Protein 3EK6 (pdb70)

Nearest PDB structures (foldseek):
  3ek6-assembly1_A  TM=1.004E+00  e=1.850E-53  Xanthomonas campestris pv. campestris
  1ybd-assembly1_A  TM=9.716E-01  e=2.514E-35  Neisseria meningitidis
  2v4y-assembly1_C  TM=9.744E-01  e=1.852E-34  Escherichia coli K-12
  2bnd-assembly1_A  TM=9.520E-01  e=4.306E-33  Escherichia coli
  2bne-assembly1_B  TM=9.286E-01  e=2.646E-32  Escherichia coli K-12

Structure (mmCIF, N/CA/C/O backbone):
data_3EK6
#
_entry.id   3EK6
#
_cell.length_a   111.473
_cell.length_b   120.098
_cell.length_c   125.808
_cell.angle_alpha   90.00
_cell.angle_beta   90.00
_cell.angle_gamma   90.00
#
_symmetry.space_group_name_H-M   'P 21 21 21'
#
loop_
_entity.id
_entity.type
_entity.pdbx_description
1 polymer 'Uridylate kinase'
2 water water
#
loop_
_atom_site.group_PDB
_atom_site.id
_atom_site.type_symbol
_atom_site.label_atom_id
_atom_site.label_alt_id
_atom_site.label_comp_id
_atom_site.label_asym_id
_atom_site.label_entity_id
_atom_site.label_seq_id
_atom_site.pdbx_PDB_ins_code
_atom_site.Cartn_x
_atom_site.Cartn_y
_atom_site.Cartn_z
_atom_site.occupancy
_atom_site.B_iso_or_equiv
_atom_site.auth_seq_id
_atom_site.auth_comp_id
_atom_site.auth_asym_id
_atom_site.auth_atom_id
_atom_site.pdbx_PDB_model_num
ATOM 1 N N . SER A 1 1 ? 44.095 54.991 75.399 1.00 64.48 -2 SER A N 1
ATOM 2 C CA . SER A 1 1 ? 44.233 54.217 74.125 1.00 63.05 -2 SER A CA 1
ATOM 3 C C . SER A 1 1 ? 45.046 52.961 74.313 1.00 62.01 -2 SER A C 1
ATOM 4 O O . SER A 1 1 ? 45.024 52.347 75.391 1.00 61.85 -2 SER A O 1
ATOM 7 N N . ASN A 1 2 ? 45.765 52.609 73.244 1.00 60.32 -1 ASN A N 1
ATOM 8 C CA . ASN A 1 2 ? 46.660 51.450 73.157 1.00 58.08 -1 ASN A CA 1
ATOM 9 C C . ASN A 1 2 ? 46.597 50.911 71.728 1.00 56.70 -1 ASN A C 1
ATOM 10 O O . ASN A 1 2 ? 45.750 51.333 70.933 1.00 56.82 -1 ASN A O 1
ATOM 15 N N . ALA A 1 3 ? 47.491 49.977 71.414 1.00 54.34 0 ALA A N 1
ATOM 16 C CA . ALA A 1 3 ? 47.633 49.442 70.065 1.00 52.03 0 ALA A CA 1
ATOM 17 C C . ALA A 1 3 ? 46.535 48.435 69.747 1.00 50.46 0 ALA A C 1
ATOM 18 O O . ALA A 1 3 ? 46.074 47.708 70.625 1.00 49.53 0 ALA A O 1
ATOM 20 N N . MET A 1 4 ? 46.143 48.370 68.483 1.00 49.39 1 MET A N 1
ATOM 21 C CA . MET A 1 4 ? 45.076 47.465 68.088 1.00 49.68 1 MET A CA 1
ATOM 22 C C . MET A 1 4 ? 45.493 45.998 68.267 1.00 48.90 1 MET A C 1
ATOM 23 O O . MET A 1 4 ? 44.635 45.089 68.293 1.00 47.26 1 MET A O 1
ATOM 28 N N . SER A 1 5 ? 46.810 45.799 68.398 1.00 47.39 2 SER A N 1
ATOM 29 C CA . SER A 1 5 ? 47.440 44.504 68.683 1.00 47.52 2 SER A CA 1
ATOM 30 C C . SER A 1 5 ? 46.961 43.887 69.992 1.00 47.33 2 SER A C 1
ATOM 31 O O . SER A 1 5 ? 46.916 42.679 70.128 1.00 46.52 2 SER A O 1
ATOM 34 N N . GLU A 1 6 ? 46.629 44.729 70.957 1.00 49.38 3 GLU A N 1
ATOM 35 C CA . GLU A 1 6 ? 46.261 44.279 72.288 1.00 50.70 3 GLU A CA 1
ATOM 36 C C . GLU A 1 6 ? 44.791 43.906 72.485 1.00 49.08 3 GLU A C 1
ATOM 37 O O . GLU A 1 6 ? 44.427 43.429 73.554 1.00 48.37 3 GLU A O 1
ATOM 43 N N . LEU A 1 7 ? 43.954 44.151 71.478 1.00 47.07 4 LEU A N 1
ATOM 44 C CA . LEU A 1 7 ? 42.506 43.945 71.605 1.00 44.84 4 LEU A CA 1
ATOM 45 C C . LEU A 1 7 ? 42.143 42.475 71.615 1.00 42.74 4 LEU A C 1
ATOM 46 O O . LEU A 1 7 ? 42.412 41.780 70.658 1.00 42.59 4 LEU A O 1
ATOM 51 N N . SER A 1 8 ? 41.552 42.001 72.703 1.00 41.02 5 SER A N 1
ATOM 52 C CA . SER A 1 8 ? 41.055 40.633 72.775 1.00 40.17 5 SER A CA 1
ATOM 53 C C . SER A 1 8 ? 39.602 40.539 72.304 1.00 39.61 5 SER A C 1
ATOM 54 O O . SER A 1 8 ? 39.097 39.441 72.042 1.00 39.10 5 SER A O 1
ATOM 57 N N . TYR A 1 9 ? 38.936 41.687 72.205 1.00 39.19 6 TYR A N 1
ATOM 58 C CA . TYR A 1 9 ? 37.562 41.758 71.665 1.00 40.09 6 TYR A CA 1
ATOM 59 C C . TYR A 1 9 ? 37.387 43.014 70.815 1.00 40.68 6 TYR A C 1
ATOM 60 O O . TYR A 1 9 ? 37.619 44.127 71.279 1.00 41.78 6 TYR A O 1
ATOM 69 N N . ARG A 1 10 ? 36.973 42.843 69.575 1.00 41.39 7 ARG A N 1
ATOM 70 C CA . ARG A 1 10 ? 36.914 43.958 68.650 1.00 43.11 7 ARG A CA 1
ATOM 71 C C . ARG A 1 10 ? 35.579 44.744 68.736 1.00 41.56 7 ARG A C 1
ATOM 72 O O . ARG A 1 10 ? 35.579 45.962 68.813 1.00 40.92 7 ARG A O 1
ATOM 80 N N . ARG A 1 11 ? 34.461 44.020 68.735 1.00 37.74 8 ARG A N 1
ATOM 81 C CA . ARG A 1 11 ? 33.145 44.609 68.836 1.00 35.39 8 ARG A CA 1
ATOM 82 C C . ARG A 1 11 ? 32.383 44.070 70.048 1.00 33.74 8 ARG A C 1
ATOM 83 O O . ARG A 1 11 ? 32.134 42.861 70.178 1.00 32.85 8 ARG A O 1
ATOM 91 N N . ILE A 1 12 ? 32.032 44.979 70.945 1.00 31.89 9 ILE A N 1
ATOM 92 C CA . ILE A 1 12 ? 31.411 44.581 72.191 1.00 32.38 9 ILE A CA 1
ATOM 93 C C . ILE A 1 12 ? 30.068 45.285 72.405 1.00 31.35 9 ILE A C 1
ATOM 94 O O . ILE A 1 12 ? 29.790 46.340 71.825 1.00 31.11 9 ILE A O 1
ATOM 99 N N . LEU A 1 13 ? 29.232 44.683 73.223 1.00 29.37 10 LEU A N 1
ATOM 100 C CA . LEU A 1 13 ? 28.035 45.356 73.681 1.00 28.86 10 LEU A CA 1
ATOM 101 C C . LEU A 1 13 ? 28.061 45.297 75.202 1.00 28.54 10 LEU A C 1
ATOM 102 O O . LEU A 1 13 ? 28.140 44.222 75.777 1.00 26.94 10 LEU A O 1
ATOM 107 N N . LEU A 1 14 ? 28.043 46.475 75.831 1.00 28.04 11 LEU A N 1
ATOM 108 C CA . LEU A 1 14 ? 27.960 46.570 77.261 1.00 27.81 11 LEU A CA 1
ATOM 109 C C . LEU A 1 14 ? 26.504 46.848 77.697 1.00 29.16 11 LEU A C 1
ATOM 110 O O . LEU A 1 14 ? 25.832 47.785 77.203 1.00 29.17 11 LEU A O 1
ATOM 115 N N . LYS A 1 15 ? 26.026 46.026 78.633 1.00 29.07 12 LYS A N 1
ATOM 116 C CA . LYS A 1 15 ? 24.687 46.148 79.156 1.00 28.90 12 LYS A CA 1
ATOM 117 C C . LYS A 1 15 ? 24.696 46.481 80.649 1.00 30.64 12 LYS A C 1
ATOM 118 O O . LYS A 1 15 ? 25.401 45.830 81.431 1.00 30.19 12 LYS A O 1
ATOM 124 N N . LEU A 1 16 ? 23.912 47.500 81.025 1.00 30.78 13 LEU A N 1
ATOM 125 C CA . LEU A 1 16 ? 23.771 47.931 82.412 1.00 31.84 13 LEU A CA 1
ATOM 126 C C . LEU A 1 16 ? 22.310 48.115 82.784 1.00 31.38 13 LEU A C 1
ATOM 127 O O . LEU A 1 16 ? 21.466 48.452 81.953 1.00 30.95 13 LEU A O 1
ATOM 132 N N . SER A 1 17 ? 22.016 47.920 84.056 1.00 31.51 14 SER A N 1
ATOM 133 C CA . SER A 1 17 ? 20.693 48.182 84.535 1.00 32.80 14 SER A CA 1
ATOM 134 C C . SER A 1 17 ? 20.547 49.694 84.654 1.00 33.31 14 SER A C 1
ATOM 135 O O . SER A 1 17 ? 21.550 50.433 84.756 1.00 34.19 14 SER A O 1
ATOM 138 N N . GLY A 1 18 ? 19.317 50.176 84.601 1.00 32.76 15 GLY A N 1
ATOM 139 C CA . GLY A 1 18 ? 19.092 51.611 84.782 1.00 33.46 15 GLY A CA 1
ATOM 140 C C . GLY A 1 18 ? 19.554 52.109 86.141 1.00 33.69 15 GLY A C 1
ATOM 141 O O . GLY A 1 18 ? 20.098 53.201 86.248 1.00 32.92 15 GLY A O 1
ATOM 142 N N . GLU A 1 19 ? 19.328 51.305 87.177 1.00 35.61 16 GLU A N 1
ATOM 143 C CA . GLU A 1 19 ? 19.706 51.656 88.551 1.00 38.44 16 GLU A CA 1
ATOM 144 C C . GLU A 1 19 ? 21.209 51.885 88.738 1.00 39.05 16 GLU A C 1
ATOM 145 O O . GLU A 1 19 ? 21.617 52.656 89.589 1.00 38.48 16 GLU A O 1
ATOM 151 N N . ALA A 1 20 ? 22.024 51.245 87.905 1.00 40.06 17 ALA A N 1
ATOM 152 C CA . ALA A 1 20 ? 23.450 51.552 87.855 1.00 40.45 17 ALA A CA 1
ATOM 153 C C . ALA A 1 20 ? 23.717 53.029 87.611 1.00 40.95 17 ALA A C 1
ATOM 154 O O . ALA A 1 20 ? 24.842 53.475 87.759 1.00 42.23 17 ALA A O 1
ATOM 156 N N . LEU A 1 21 ? 22.703 53.790 87.206 1.00 41.34 18 LEU A N 1
ATOM 157 C CA . LEU A 1 21 ? 22.906 55.221 86.932 1.00 40.96 18 LEU A CA 1
ATOM 158 C C . LEU A 1 21 ? 22.508 56.094 88.118 1.00 40.09 18 LEU A C 1
ATOM 159 O O . LEU A 1 21 ? 23.020 57.198 88.245 1.00 39.57 18 LEU A O 1
ATOM 164 N N . MET A 1 22 ? 21.577 55.614 88.952 1.00 39.79 19 MET A N 1
ATOM 165 C CA . MET A 1 22 ? 21.050 56.404 90.079 1.00 38.12 19 MET A CA 1
ATOM 166 C C . MET A 1 22 ? 22.115 56.767 91.110 1.00 40.49 19 MET A C 1
ATOM 167 O O . MET A 1 22 ? 22.022 57.807 91.757 1.00 40.67 19 MET A O 1
ATOM 172 N N . GLY A 1 23 ? 23.103 55.891 91.277 1.00 42.44 20 GLY A N 1
ATOM 173 C CA . GLY A 1 23 ? 24.127 56.057 92.311 1.00 44.48 20 GLY A CA 1
ATOM 174 C C . GLY A 1 23 ? 23.543 55.918 93.701 1.00 46.24 20 GLY A C 1
ATOM 175 O O . GLY A 1 23 ? 22.895 54.918 94.017 1.00 46.33 20 GLY A O 1
ATOM 176 N N . ASP A 1 24 ? 23.764 56.938 94.525 1.00 48.67 21 ASP A N 1
ATOM 177 C CA . ASP A 1 24 ? 23.208 57.015 95.879 1.00 50.63 21 ASP A CA 1
ATOM 178 C C . ASP A 1 24 ? 21.710 57.401 95.912 1.00 49.90 21 ASP A C 1
ATOM 179 O O . ASP A 1 24 ? 20.969 56.986 96.810 1.00 49.72 21 ASP A O 1
ATOM 184 N N . GLY A 1 25 ? 21.276 58.216 94.953 1.00 48.74 22 GLY A N 1
ATOM 185 C CA . GLY A 1 25 ? 19.894 58.708 94.928 1.00 47.70 22 GLY A CA 1
ATOM 186 C C . GLY A 1 25 ? 18.894 57.582 94.747 1.00 46.79 22 GLY A C 1
ATOM 187 O O . GLY A 1 25 ? 19.275 56.477 94.382 1.00 46.30 22 GLY A O 1
ATOM 188 N N . ASP A 1 26 ? 17.618 57.839 95.009 1.00 47.11 23 ASP A N 1
ATOM 189 C CA . ASP A 1 26 ? 16.614 56.801 94.772 1.00 47.84 23 ASP A CA 1
ATOM 190 C C . ASP A 1 26 ? 15.844 57.034 93.469 1.00 45.68 23 ASP A C 1
ATOM 191 O O . ASP A 1 26 ? 14.779 56.441 93.224 1.00 45.05 23 ASP A O 1
ATOM 196 N N . TYR A 1 27 ? 16.405 57.870 92.608 1.00 43.40 24 TYR A N 1
ATOM 197 C CA . TYR A 1 27 ? 15.742 58.143 91.355 1.00 42.10 24 TYR A CA 1
ATOM 198 C C . TYR A 1 27 ? 16.632 58.780 90.290 1.00 39.86 24 TYR A C 1
ATOM 199 O O . TYR A 1 27 ? 17.582 59.499 90.613 1.00 38.73 24 TYR A O 1
ATOM 208 N N . GLY A 1 28 ? 16.319 58.509 89.019 1.00 37.89 25 GLY A N 1
ATOM 209 C CA . GLY A 1 28 ? 16.930 59.203 87.879 1.00 36.03 25 GLY A CA 1
ATOM 210 C C . GLY A 1 28 ? 18.415 58.954 87.680 1.00 35.51 25 GLY A C 1
ATOM 211 O O . GLY A 1 28 ? 18.874 57.832 87.809 1.00 35.01 25 GLY A O 1
ATOM 212 N N . ILE A 1 29 ? 19.166 60.011 87.362 1.00 35.40 26 ILE A N 1
ATOM 213 C CA . ILE A 1 29 ? 20.587 59.887 87.029 1.00 35.51 26 ILE A CA 1
ATOM 214 C C . ILE A 1 29 ? 21.510 60.740 87.907 1.00 37.63 26 ILE A C 1
ATOM 215 O O . ILE A 1 29 ? 21.339 61.953 88.025 1.00 37.64 26 ILE A O 1
ATOM 220 N N . ASP A 1 30 ? 22.488 60.084 88.508 1.00 39.59 27 ASP A N 1
ATOM 221 C CA . ASP A 1 30 ? 23.539 60.750 89.251 1.00 41.51 27 ASP A CA 1
ATOM 222 C C . ASP A 1 30 ? 24.613 61.248 88.288 1.00 42.59 27 ASP A C 1
ATOM 223 O O . ASP A 1 30 ? 25.293 60.441 87.652 1.00 42.59 27 ASP A O 1
ATOM 228 N N . PRO A 1 31 ? 24.767 62.580 88.173 1.00 43.39 28 PRO A N 1
ATOM 229 C CA . PRO A 1 31 ? 25.662 63.157 87.169 1.00 44.29 28 PRO A CA 1
ATOM 230 C C . PRO A 1 31 ? 27.091 62.635 87.289 1.00 44.65 28 PRO A C 1
ATOM 231 O O . PRO A 1 31 ? 27.807 62.555 86.299 1.00 44.51 28 PRO A O 1
ATOM 235 N N . LYS A 1 32 ? 27.477 62.262 88.500 1.00 44.67 29 LYS A N 1
ATOM 236 C CA . LYS A 1 32 ? 28.815 61.779 88.774 1.00 44.42 29 LYS A CA 1
ATOM 237 C C . LYS A 1 32 ? 29.038 60.372 88.181 1.00 43.49 29 LYS A C 1
ATOM 238 O O . LYS A 1 32 ? 30.056 60.101 87.525 1.00 43.19 29 LYS A O 1
ATOM 244 N N . VAL A 1 33 ? 28.076 59.491 88.445 1.00 41.63 30 VAL A N 1
ATOM 245 C CA . VAL A 1 33 ? 28.006 58.153 87.884 1.00 39.79 30 VAL A CA 1
ATOM 246 C C . VAL A 1 33 ? 28.007 58.130 86.351 1.00 38.90 30 VAL A C 1
ATOM 247 O O . VAL A 1 33 ? 28.744 57.373 85.743 1.00 38.42 30 VAL A O 1
ATOM 251 N N . ILE A 1 34 ? 27.196 58.964 85.722 1.00 38.62 31 ILE A N 1
ATOM 252 C CA . ILE A 1 34 ? 27.082 58.911 84.274 1.00 38.71 31 ILE A CA 1
ATOM 253 C C . ILE A 1 34 ? 28.350 59.454 83.611 1.00 39.51 31 ILE A C 1
ATOM 254 O O . ILE A 1 34 ? 28.739 59.018 82.515 1.00 38.69 31 ILE A O 1
ATOM 259 N N . ASN A 1 35 ? 28.998 60.403 84.281 1.00 40.91 32 ASN A N 1
ATOM 260 C CA . ASN A 1 35 ? 30.217 60.989 83.748 1.00 42.94 32 ASN A CA 1
ATOM 261 C C . ASN A 1 35 ? 31.372 60.006 83.846 1.00 42.10 32 ASN A C 1
ATOM 262 O O . ASN A 1 35 ? 32.222 59.922 82.978 1.00 41.10 32 ASN A O 1
ATOM 267 N N . ARG A 1 36 ? 31.386 59.264 84.933 1.00 42.22 33 ARG A N 1
ATOM 268 C CA . ARG A 1 36 ? 32.346 58.226 85.123 1.00 43.85 33 ARG A CA 1
ATOM 269 C C . ARG A 1 36 ? 32.204 57.144 84.025 1.00 43.33 33 ARG A C 1
ATOM 270 O O . ARG A 1 36 ? 33.183 56.707 83.418 1.00 43.41 33 ARG A O 1
ATOM 278 N N . LEU A 1 37 ? 30.969 56.751 83.759 1.00 41.52 34 LEU A N 1
ATOM 279 C CA . LEU A 1 37 ? 30.669 55.711 82.812 1.00 41.11 34 LEU A CA 1
ATOM 280 C C . LEU A 1 37 ? 31.104 56.086 81.397 1.00 39.64 34 LEU A C 1
ATOM 281 O O . LEU A 1 37 ? 31.643 55.248 80.674 1.00 37.97 34 LEU A O 1
ATOM 286 N N . ALA A 1 38 ? 30.853 57.338 81.012 1.00 38.19 35 ALA A N 1
ATOM 287 C CA . ALA A 1 38 ? 31.264 57.879 79.710 1.00 37.46 35 ALA A CA 1
ATOM 288 C C . ALA A 1 38 ? 32.788 57.801 79.507 1.00 38.44 35 ALA A C 1
ATOM 289 O O . ALA A 1 38 ? 33.275 57.519 78.406 1.00 37.78 35 ALA A O 1
ATOM 291 N N . HIS A 1 39 ? 33.526 58.052 80.580 1.00 39.18 36 HIS A N 1
ATOM 292 C CA . HIS A 1 39 ? 34.977 57.967 80.579 1.00 40.70 36 HIS A CA 1
ATOM 293 C C . HIS A 1 39 ? 35.406 56.513 80.353 1.00 39.94 36 HIS A C 1
ATOM 294 O O . HIS A 1 39 ? 36.261 56.228 79.522 1.00 40.09 36 HIS A O 1
ATOM 301 N N . GLU A 1 40 ? 34.790 55.588 81.073 1.00 38.95 37 GLU A N 1
ATOM 302 C CA . GLU A 1 40 ? 35.054 54.172 80.857 1.00 38.75 37 GLU A CA 1
ATOM 303 C C . GLU A 1 40 ? 34.777 53.718 79.414 1.00 38.08 37 GLU A C 1
ATOM 304 O O . GLU A 1 40 ? 35.573 52.988 78.829 1.00 36.76 37 GLU A O 1
ATOM 310 N N . VAL A 1 41 ? 33.657 54.166 78.847 1.00 37.35 38 VAL A N 1
ATOM 311 C CA . VAL A 1 41 ? 33.297 53.855 77.464 1.00 37.06 38 VAL A CA 1
ATOM 312 C C . VAL A 1 41 ? 34.204 54.547 76.444 1.00 37.37 38 VAL A C 1
ATOM 313 O O . VAL A 1 41 ? 34.581 53.952 75.446 1.00 36.09 38 VAL A O 1
ATOM 317 N N . ILE A 1 42 ? 34.553 55.807 76.686 1.00 39.09 39 ILE A N 1
ATOM 318 C CA . ILE A 1 42 ? 35.470 56.506 75.781 1.00 40.70 39 ILE A CA 1
ATOM 319 C C . ILE A 1 42 ? 36.849 55.873 75.768 1.00 41.14 39 ILE A C 1
ATOM 320 O O . ILE A 1 42 ? 37.495 55.816 74.733 1.00 40.97 39 ILE A O 1
ATOM 325 N N . GLU A 1 43 ? 37.291 55.401 76.925 1.00 42.35 40 GLU A N 1
ATOM 326 C CA . GLU A 1 43 ? 38.572 54.731 77.050 1.00 44.03 40 GLU A CA 1
ATOM 327 C C . GLU A 1 43 ? 38.544 53.375 76.350 1.00 43.47 40 GLU A C 1
ATOM 328 O O . GLU A 1 43 ? 39.548 52.926 75.796 1.00 43.50 40 GLU A O 1
ATOM 334 N N . ALA A 1 44 ? 37.390 52.712 76.371 1.00 42.65 41 ALA A N 1
ATOM 335 C CA . ALA A 1 44 ? 37.266 51.448 75.676 1.00 42.20 41 ALA A CA 1
ATOM 336 C C . ALA A 1 44 ? 37.391 51.692 74.178 1.00 42.03 41 ALA A C 1
ATOM 337 O O . ALA A 1 44 ? 38.101 50.984 73.492 1.00 42.04 41 ALA A O 1
ATOM 339 N N . GLN A 1 45 ? 36.737 52.734 73.691 1.00 42.72 42 GLN A N 1
ATOM 340 C CA . GLN A 1 45 ? 36.743 53.063 72.275 1.00 44.45 42 GLN A CA 1
ATOM 341 C C . GLN A 1 45 ? 38.093 53.582 71.773 1.00 43.97 42 GLN A C 1
ATOM 342 O O . GLN A 1 45 ? 38.475 53.334 70.631 1.00 43.36 42 GLN A O 1
ATOM 348 N N . GLN A 1 46 ? 38.813 54.305 72.629 1.00 43.91 43 GLN A N 1
ATOM 349 C CA . GLN A 1 46 ? 40.116 54.866 72.261 1.00 43.82 43 GLN A CA 1
ATOM 350 C C . GLN A 1 46 ? 41.170 53.779 72.085 1.00 42.60 43 GLN A C 1
ATOM 351 O O . GLN A 1 46 ? 42.174 53.978 71.398 1.00 42.66 43 GLN A O 1
ATOM 357 N N . ALA A 1 47 ? 40.917 52.630 72.706 1.00 41.08 44 ALA A N 1
ATOM 358 C CA . ALA A 1 47 ? 41.751 51.443 72.565 1.00 39.81 44 ALA A CA 1
ATOM 359 C C . ALA A 1 47 ? 41.417 50.641 71.303 1.00 39.14 44 ALA A C 1
ATOM 360 O O . ALA A 1 47 ? 41.948 49.551 71.109 1.00 38.70 44 ALA A O 1
ATOM 362 N N . GLY A 1 48 ? 40.508 51.164 70.474 1.00 38.67 45 GLY A N 1
ATOM 363 C CA . GLY A 1 48 ? 40.112 50.509 69.224 1.00 37.64 45 GLY A CA 1
ATOM 364 C C . GLY A 1 48 ? 38.826 49.687 69.216 1.00 36.55 45 GLY A C 1
ATOM 365 O O . GLY A 1 48 ? 38.416 49.183 68.167 1.00 35.58 45 GLY A O 1
ATOM 366 N N . ALA A 1 49 ? 38.203 49.517 70.378 1.00 35.59 46 ALA A N 1
ATOM 367 C CA . ALA A 1 49 ? 36.926 48.789 70.470 1.00 34.77 46 ALA A CA 1
ATOM 368 C C . ALA A 1 49 ? 35.788 49.517 69.766 1.00 33.97 46 ALA A C 1
ATOM 369 O O . ALA A 1 49 ? 35.658 50.743 69.863 1.00 33.22 46 ALA A O 1
ATOM 371 N N . GLN A 1 50 ? 34.964 48.742 69.071 1.00 33.31 47 GLN A N 1
ATOM 372 C CA . GLN A 1 50 ? 33.652 49.182 68.586 1.00 33.04 47 GLN A CA 1
ATOM 373 C C . GLN A 1 50 ? 32.607 48.882 69.663 1.00 32.69 47 GLN A C 1
ATOM 374 O O . GLN A 1 50 ? 32.270 47.731 69.929 1.00 32.91 47 GLN A O 1
ATOM 380 N N . VAL A 1 51 ? 32.104 49.944 70.272 1.00 31.96 48 VAL A N 1
ATOM 381 C CA . VAL A 1 51 ? 31.257 49.865 71.447 1.00 31.52 48 VAL A CA 1
ATOM 382 C C . VAL A 1 51 ? 29.772 50.171 71.191 1.00 31.00 48 VAL A C 1
ATOM 383 O O . VAL A 1 51 ? 29.391 51.245 70.695 1.00 30.42 48 VAL A O 1
ATOM 387 N N . ALA A 1 52 ? 28.950 49.205 71.571 1.00 29.65 49 ALA A N 1
ATOM 388 C CA . ALA A 1 52 ? 27.512 49.339 71.622 1.00 29.28 49 ALA A CA 1
ATOM 389 C C . ALA A 1 52 ? 27.088 49.346 73.090 1.00 28.91 49 ALA A C 1
ATOM 390 O O . ALA A 1 52 ? 27.721 48.714 73.919 1.00 28.73 49 ALA A O 1
ATOM 392 N N . LEU A 1 53 ? 26.002 50.046 73.404 1.00 29.52 50 LEU A N 1
ATOM 393 C CA . LEU A 1 53 ? 25.543 50.211 74.779 1.00 29.74 50 LEU A CA 1
ATOM 394 C C . LEU A 1 53 ? 24.073 49.866 74.937 1.00 29.23 50 LEU A C 1
ATOM 395 O O . LEU A 1 53 ? 23.259 50.242 74.083 1.00 29.89 50 LEU A O 1
ATOM 400 N N . VAL A 1 54 ? 23.723 49.178 76.029 1.00 27.61 51 VAL A N 1
ATOM 401 C CA . VAL A 1 54 ? 22.312 49.001 76.393 1.00 26.88 51 VAL A CA 1
ATOM 402 C C . VAL A 1 54 ? 22.126 49.263 77.871 1.00 28.26 51 VAL A C 1
ATOM 403 O O . VAL A 1 54 ? 22.735 48.597 78.720 1.00 29.57 51 VAL A O 1
ATOM 407 N N . ILE A 1 55 ? 21.298 50.242 78.192 1.00 28.41 52 ILE A N 1
ATOM 408 C CA . ILE A 1 55 ? 21.031 50.586 79.594 1.00 29.68 52 ILE A CA 1
ATOM 409 C C . ILE A 1 55 ? 19.535 50.379 79.828 1.00 29.35 52 ILE A C 1
ATOM 410 O O . ILE A 1 55 ? 18.720 50.799 79.013 1.00 30.16 52 ILE A O 1
ATOM 415 N N . GLY A 1 56 ? 19.164 49.705 80.909 1.00 28.59 53 GLY A N 1
ATOM 416 C CA . GLY A 1 56 ? 17.742 49.552 81.229 1.00 27.90 53 GLY A CA 1
ATOM 417 C C . GLY A 1 56 ? 17.112 50.831 81.790 1.00 27.98 53 GLY A C 1
ATOM 418 O O . GLY A 1 56 ? 17.761 51.900 81.854 1.00 27.16 53 GLY A O 1
ATOM 419 N N . GLY A 1 57 ? 15.856 50.712 82.217 1.00 26.91 54 GLY A N 1
ATOM 420 C CA . GLY A 1 57 ? 15.028 51.862 82.538 1.00 27.85 54 GLY A CA 1
ATOM 421 C C . GLY A 1 57 ? 14.543 51.960 83.973 1.00 28.39 54 GLY A C 1
ATOM 422 O O . GLY A 1 57 ? 13.812 52.885 84.309 1.00 28.79 54 GLY A O 1
ATOM 423 N N . GLY A 1 58 ? 14.973 51.029 84.819 1.00 28.50 55 GLY A N 1
ATOM 424 C CA . GLY A 1 58 ? 14.571 50.969 86.224 1.00 28.60 55 GLY A CA 1
ATOM 425 C C . GLY A 1 58 ? 14.898 52.124 87.159 1.00 29.19 55 GLY A C 1
ATOM 426 O O . GLY A 1 58 ? 14.385 52.148 88.285 1.00 29.53 55 GLY A O 1
ATOM 427 N N . ASN A 1 59 ? 15.765 53.049 86.728 1.00 28.82 56 ASN A N 1
ATOM 428 C CA . ASN A 1 59 ? 16.043 54.281 87.484 1.00 29.11 56 ASN A CA 1
ATOM 429 C C . ASN A 1 59 ? 14.928 55.331 87.334 1.00 29.43 56 ASN A C 1
ATOM 430 O O . ASN A 1 59 ? 14.764 56.226 88.155 1.00 28.94 56 ASN A O 1
ATOM 435 N N . ILE A 1 60 ? 14.151 55.186 86.271 1.00 30.78 57 ILE A N 1
ATOM 436 C CA . ILE A 1 60 ? 13.103 56.133 85.922 1.00 32.28 57 ILE A CA 1
ATOM 437 C C . ILE A 1 60 ? 11.724 55.486 86.094 1.00 33.13 57 ILE A C 1
ATOM 438 O O . ILE A 1 60 ? 10.829 56.051 86.720 1.00 30.96 57 ILE A O 1
ATOM 443 N N . PHE A 1 61 ? 11.569 54.273 85.569 1.00 34.75 58 PHE A N 1
ATOM 444 C CA . PHE A 1 61 ? 10.349 53.528 85.802 1.00 36.60 58 PHE A CA 1
ATOM 445 C C . PHE A 1 61 ? 10.404 52.854 87.170 1.00 37.32 58 PHE A C 1
ATOM 446 O O . PHE A 1 61 ? 10.752 51.682 87.288 1.00 37.23 58 PHE A O 1
ATOM 454 N N . ARG A 1 62 ? 10.061 53.617 88.203 1.00 39.43 59 ARG A N 1
ATOM 455 C CA . ARG A 1 62 ? 10.136 53.141 89.587 1.00 40.65 59 ARG A CA 1
ATOM 456 C C . ARG A 1 62 ? 9.246 53.933 90.540 1.00 40.57 59 ARG A C 1
ATOM 457 O O . ARG A 1 62 ? 8.778 55.038 90.224 1.00 39.70 59 ARG A O 1
ATOM 465 N N . GLY A 1 63 ? 9.029 53.365 91.726 1.00 41.46 60 GLY A N 1
ATOM 466 C CA . GLY A 1 63 ? 8.125 53.964 92.701 1.00 42.11 60 GLY A CA 1
ATOM 467 C C . GLY A 1 63 ? 6.729 53.455 92.447 1.00 42.64 60 GLY A C 1
ATOM 468 O O . GLY A 1 63 ? 6.416 53.054 91.330 1.00 42.14 60 GLY A O 1
ATOM 469 N N . ALA A 1 64 ? 5.894 53.488 93.485 1.00 43.69 61 ALA A N 1
ATOM 470 C CA . ALA A 1 64 ? 4.537 52.910 93.463 1.00 44.44 61 ALA A CA 1
ATOM 471 C C . ALA A 1 64 ? 3.578 53.529 92.442 1.00 44.26 61 ALA A C 1
ATOM 472 O O . ALA A 1 64 ? 2.595 52.903 92.059 1.00 44.49 61 ALA A O 1
ATOM 474 N N . GLY A 1 65 ? 3.853 54.756 92.017 1.00 44.15 62 GLY A N 1
ATOM 475 C CA . GLY A 1 65 ? 3.006 55.426 91.031 1.00 44.89 62 GLY A CA 1
ATOM 476 C C . GLY A 1 65 ? 3.244 54.978 89.596 1.00 45.37 62 GLY A C 1
ATOM 477 O O . GLY A 1 65 ? 2.317 54.908 88.805 1.00 44.77 62 GLY A O 1
ATOM 478 N N . LEU A 1 66 ? 4.494 54.674 89.267 1.00 45.85 63 LEU A N 1
ATOM 479 C CA . LEU A 1 66 ? 4.853 54.217 87.941 1.00 46.63 63 LEU A CA 1
ATOM 480 C C . LEU A 1 66 ? 4.937 52.692 87.885 1.00 48.34 63 LEU A C 1
ATOM 481 O O . LEU A 1 66 ? 4.239 52.042 87.102 1.00 48.28 63 LEU A O 1
ATOM 486 N N . ALA A 1 67 ? 5.808 52.121 88.709 1.00 50.25 64 ALA A N 1
ATOM 487 C CA . ALA A 1 67 ? 5.934 50.681 88.771 1.00 52.31 64 ALA A CA 1
ATOM 488 C C . ALA A 1 67 ? 4.935 50.110 89.774 1.00 53.79 64 ALA A C 1
ATOM 489 O O . ALA A 1 67 ? 5.326 49.436 90.720 1.00 54.41 64 ALA A O 1
ATOM 491 N N . ALA A 1 68 ? 3.651 50.389 89.565 1.00 56.19 65 ALA A N 1
ATOM 492 C CA . ALA A 1 68 ? 2.588 49.882 90.443 1.00 58.72 65 ALA A CA 1
ATOM 493 C C . ALA A 1 68 ? 2.555 48.355 90.482 1.00 60.64 65 ALA A C 1
ATOM 494 O O . ALA A 1 68 ? 2.602 47.695 89.442 1.00 61.22 65 ALA A O 1
ATOM 496 N N . SER A 1 69 ? 2.485 47.802 91.688 1.00 62.49 66 SER A N 1
ATOM 497 C CA . SER A 1 69 ? 2.433 46.358 91.872 1.00 64.30 66 SER A CA 1
ATOM 498 C C . SER A 1 69 ? 1.359 45.741 90.990 1.00 64.84 66 SER A C 1
ATOM 499 O O . SER A 1 69 ? 1.629 44.847 90.185 1.00 65.46 66 SER A O 1
ATOM 502 N N . GLY A 1 70 ? 0.135 46.226 91.150 1.00 64.84 67 GLY A N 1
ATOM 503 C CA . GLY A 1 70 ? -0.968 45.780 90.316 1.00 64.91 67 GLY A CA 1
ATOM 504 C C . GLY A 1 70 ? -1.226 46.763 89.190 1.00 64.49 67 GLY A C 1
ATOM 505 O O . GLY A 1 70 ? -2.069 47.664 89.323 1.00 64.86 67 GLY A O 1
ATOM 506 N N . MET A 1 71 ? -0.477 46.606 88.097 1.00 63.04 68 MET A N 1
ATOM 507 C CA . MET A 1 71 ? -0.701 47.377 86.867 1.00 61.49 68 MET A CA 1
ATOM 508 C C . MET A 1 71 ? -0.569 46.508 85.610 1.00 58.56 68 MET A C 1
ATOM 509 O O . MET A 1 71 ? 0.040 45.433 85.640 1.00 57.87 68 MET A O 1
ATOM 514 N N . ASP A 1 72 ? -1.146 46.977 84.510 1.00 55.43 69 ASP A N 1
ATOM 515 C CA . ASP A 1 72 ? -1.074 46.255 83.253 1.00 52.99 69 ASP A CA 1
ATOM 516 C C . ASP A 1 72 ? 0.393 46.159 82.812 1.00 50.20 69 ASP A C 1
ATOM 517 O O . ASP A 1 72 ? 1.065 47.176 82.688 1.00 48.87 69 ASP A O 1
ATOM 522 N N . ARG A 1 73 ? 0.887 44.941 82.598 1.00 47.30 70 ARG A N 1
ATOM 523 C CA . ARG A 1 73 ? 2.303 44.745 82.339 1.00 46.15 70 ARG A CA 1
ATOM 524 C C . ARG A 1 73 ? 2.754 45.351 81.016 1.00 43.05 70 ARG A C 1
ATOM 525 O O . ARG A 1 73 ? 3.890 45.772 80.889 1.00 42.64 70 ARG A O 1
ATOM 533 N N . VAL A 1 74 ? 1.863 45.369 80.035 1.00 39.77 71 VAL A N 1
ATOM 534 C CA . VAL A 1 74 ? 2.176 45.896 78.724 1.00 37.08 71 VAL A CA 1
ATOM 535 C C . VAL A 1 74 ? 2.479 47.390 78.843 1.00 36.28 71 VAL A C 1
ATOM 536 O O . VAL A 1 74 ? 3.499 47.871 78.351 1.00 34.95 71 VAL A O 1
ATOM 540 N N . THR A 1 75 ? 1.599 48.113 79.528 1.00 35.16 72 THR A N 1
ATOM 541 C CA . THR A 1 75 ? 1.767 49.548 79.694 1.00 35.56 72 THR A CA 1
ATOM 542 C C . THR A 1 75 ? 2.999 49.860 80.546 1.00 33.62 72 THR A C 1
ATOM 543 O O . THR A 1 75 ? 3.717 50.817 80.275 1.00 34.34 72 THR A O 1
ATOM 547 N N . GLY A 1 76 ? 3.281 49.007 81.522 1.00 32.53 73 GLY A N 1
ATOM 548 C CA . GLY A 1 76 ? 4.515 49.078 82.312 1.00 31.14 73 GLY A CA 1
ATOM 549 C C . GLY A 1 76 ? 5.779 48.734 81.525 1.00 30.84 73 GLY A C 1
ATOM 550 O O . GLY A 1 76 ? 6.833 49.359 81.735 1.00 29.66 73 GLY A O 1
ATOM 551 N N . ASP A 1 77 ? 5.694 47.775 80.596 1.00 30.09 74 ASP A N 1
ATOM 552 C CA . ASP A 1 77 ? 6.821 47.552 79.667 1.00 30.19 74 ASP A CA 1
ATOM 553 C C . ASP A 1 77 ? 7.019 48.745 78.709 1.00 28.62 74 ASP A C 1
ATOM 554 O O . ASP A 1 77 ? 8.143 49.205 78.514 1.00 28.04 74 ASP A O 1
ATOM 559 N N . HIS A 1 78 ? 5.935 49.263 78.145 1.00 27.86 75 HIS A N 1
ATOM 560 C CA . HIS A 1 78 ? 5.995 50.533 77.385 1.00 28.77 75 HIS A CA 1
ATOM 561 C C . HIS A 1 78 ? 6.639 51.692 78.194 1.00 28.08 75 HIS A C 1
ATOM 562 O O . HIS A 1 78 ? 7.515 52.382 77.689 1.00 30.10 75 HIS A O 1
ATOM 569 N N . MET A 1 79 ? 6.220 51.908 79.434 1.00 27.20 76 MET A N 1
ATOM 570 C CA . MET A 1 79 ? 6.806 52.980 80.234 1.00 28.31 76 MET A CA 1
ATOM 571 C C . MET A 1 79 ? 8.306 52.732 80.397 1.00 28.13 76 MET A C 1
ATOM 572 O O . MET A 1 79 ? 9.103 53.663 80.303 1.00 29.24 76 MET A O 1
ATOM 577 N N . GLY A 1 80 ? 8.683 51.473 80.650 1.00 27.34 77 GLY A N 1
ATOM 578 C CA . GLY A 1 80 ? 10.082 51.085 80.800 1.00 26.23 77 GLY A CA 1
ATOM 579 C C . GLY A 1 80 ? 10.859 51.307 79.519 1.00 26.78 77 GLY A C 1
ATOM 580 O O . GLY A 1 80 ? 12.002 51.743 79.571 1.00 26.56 77 GLY A O 1
ATOM 581 N N . MET A 1 81 ? 10.255 51.026 78.358 1.00 26.93 78 MET A N 1
ATOM 582 C CA . MET A 1 81 ? 10.963 51.262 77.075 1.00 26.46 78 MET A CA 1
ATOM 583 C C . MET A 1 81 ? 11.251 52.755 76.872 1.00 25.03 78 MET A C 1
ATOM 584 O O . MET A 1 81 ? 12.330 53.117 76.435 1.00 25.74 78 MET A O 1
ATOM 589 N N . LEU A 1 82 ? 10.290 53.616 77.208 1.00 25.07 79 LEU A N 1
ATOM 590 C CA . LEU A 1 82 ? 10.460 55.085 77.102 1.00 24.98 79 LEU A CA 1
ATOM 591 C C . LEU A 1 82 ? 11.536 55.611 78.062 1.00 24.99 79 LEU A C 1
ATOM 592 O O . LEU A 1 82 ? 12.316 56.511 77.701 1.00 25.15 79 LEU A O 1
ATOM 597 N N . ALA A 1 83 ? 11.578 55.046 79.273 1.00 22.48 80 ALA A N 1
ATOM 598 C CA . ALA A 1 83 ? 12.641 55.350 80.229 1.00 22.89 80 ALA A CA 1
ATOM 599 C C . ALA A 1 83 ? 14.028 55.034 79.669 1.00 24.80 80 ALA A C 1
ATOM 600 O O . ALA A 1 83 ? 14.956 55.818 79.862 1.00 27.87 80 ALA A O 1
ATOM 602 N N . THR A 1 84 ? 14.190 53.923 78.935 1.00 25.59 81 THR A N 1
ATOM 603 C CA . THR A 1 84 ? 15.493 53.610 78.330 1.00 25.48 81 THR A CA 1
ATOM 604 C C . THR A 1 84 ? 15.867 54.622 77.239 1.00 26.23 81 THR A C 1
ATOM 605 O O . THR A 1 84 ? 17.057 54.892 76.999 1.00 27.40 81 THR A O 1
ATOM 609 N N . VAL A 1 85 ? 14.874 55.165 76.541 1.00 25.46 82 VAL A N 1
ATOM 610 C CA . VAL A 1 85 ? 15.180 56.188 75.532 1.00 24.99 82 VAL A CA 1
ATOM 611 C C . VAL A 1 85 ? 15.734 57.427 76.237 1.00 24.52 82 VAL A C 1
ATOM 612 O O . VAL A 1 85 ? 16.707 57.999 75.806 1.00 26.23 82 VAL A O 1
ATOM 616 N N . ILE A 1 86 ? 15.150 57.786 77.366 1.00 25.04 83 ILE A N 1
ATOM 617 C CA . ILE A 1 86 ? 15.607 58.933 78.152 1.00 25.65 83 ILE A CA 1
ATOM 618 C C . ILE A 1 86 ? 17.030 58.771 78.656 1.00 26.92 83 ILE A C 1
ATOM 619 O O . ILE A 1 86 ? 17.861 59.670 78.497 1.00 29.03 83 ILE A O 1
ATOM 624 N N . ASN A 1 87 ? 17.329 57.608 79.232 1.00 27.31 84 ASN A N 1
ATOM 625 C CA . ASN A 1 87 ? 18.673 57.284 79.688 1.00 27.46 84 ASN A CA 1
ATOM 626 C C . ASN A 1 87 ? 19.651 57.348 78.535 1.00 28.55 84 ASN A C 1
ATOM 627 O O . ASN A 1 87 ? 20.756 57.837 78.702 1.00 29.23 84 ASN A O 1
ATOM 632 N N . ALA A 1 88 ? 19.251 56.845 77.363 1.00 28.91 85 ALA A N 1
ATOM 633 C CA . ALA A 1 88 ? 20.149 56.828 76.185 1.00 28.41 85 ALA A CA 1
ATOM 634 C C . ALA A 1 88 ? 20.519 58.228 75.721 1.00 28.90 85 ALA A C 1
ATOM 635 O O . ALA A 1 88 ? 21.640 58.473 75.250 1.00 29.05 85 ALA A O 1
ATOM 637 N N . LEU A 1 89 ? 19.530 59.122 75.789 1.00 29.94 86 LEU A N 1
ATOM 638 C CA . LEU A 1 89 ? 19.681 60.536 75.444 1.00 29.22 86 LEU A CA 1
ATOM 639 C C . LEU A 1 89 ? 20.677 61.220 76.385 1.00 29.79 86 LEU A C 1
ATOM 640 O O . LEU A 1 89 ? 21.517 62.031 75.971 1.00 29.91 86 LEU A O 1
ATOM 645 N N . ALA A 1 90 ? 20.592 60.887 77.666 1.00 29.87 87 ALA A N 1
ATOM 646 C CA . ALA A 1 90 ? 21.517 61.484 78.620 1.00 29.63 87 ALA A CA 1
ATOM 647 C C . ALA A 1 90 ? 22.898 60.946 78.313 1.00 29.33 87 ALA A C 1
ATOM 648 O O . ALA A 1 90 ? 23.849 61.710 78.271 1.00 29.17 87 ALA A O 1
ATOM 650 N N . MET A 1 91 ? 23.010 59.637 78.081 1.00 30.82 88 MET A N 1
ATOM 651 C CA . MET A 1 91 ? 24.323 59.051 77.727 1.00 32.59 88 MET A CA 1
ATOM 652 C C . MET A 1 91 ? 24.933 59.646 76.468 1.00 32.25 88 MET A C 1
ATOM 653 O O . MET A 1 91 ? 26.118 59.945 76.423 1.00 31.13 88 MET A O 1
ATOM 658 N N . GLN A 1 92 ? 24.114 59.785 75.438 1.00 32.73 89 GLN A N 1
ATOM 659 C CA . GLN A 1 92 ? 24.539 60.453 74.220 1.00 34.03 89 GLN A CA 1
ATOM 660 C C . GLN A 1 92 ? 25.140 61.814 74.557 1.00 34.77 89 GLN A C 1
ATOM 661 O O . GLN A 1 92 ? 26.223 62.153 74.112 1.00 34.39 89 GLN A O 1
ATOM 667 N N . ASP A 1 93 ? 24.421 62.587 75.359 1.00 36.68 90 ASP A N 1
ATOM 668 C CA . ASP A 1 93 ? 24.859 63.934 75.688 1.00 38.66 90 ASP A CA 1
ATOM 669 C C . ASP A 1 93 ? 26.188 63.971 76.447 1.00 38.38 90 ASP A C 1
ATOM 670 O O . ASP A 1 93 ? 27.091 64.738 76.073 1.00 38.45 90 ASP A O 1
ATOM 675 N N . ALA A 1 94 ? 26.320 63.145 77.490 1.00 36.85 91 ALA A N 1
ATOM 676 C CA . ALA A 1 94 ? 27.578 63.056 78.222 1.00 36.69 91 ALA A CA 1
ATOM 677 C C . ALA A 1 94 ? 28.749 62.656 77.316 1.00 37.76 91 ALA A C 1
ATOM 678 O O . ALA A 1 94 ? 29.844 63.227 77.387 1.00 38.37 91 ALA A O 1
ATOM 680 N N . LEU A 1 95 ? 28.514 61.671 76.461 1.00 37.71 92 LEU A N 1
ATOM 681 C CA . LEU A 1 95 ? 29.555 61.158 75.603 1.00 37.63 92 LEU A CA 1
ATOM 682 C C . LEU A 1 95 ? 29.993 62.204 74.597 1.00 38.96 92 LEU A C 1
ATOM 683 O O . LEU A 1 95 ? 31.189 62.461 74.435 1.00 39.45 92 LEU A O 1
ATOM 688 N N . GLU A 1 96 ? 29.035 62.798 73.908 1.00 40.48 93 GLU A N 1
ATOM 689 C CA . GLU A 1 96 ? 29.358 63.821 72.917 1.00 43.60 93 GLU A CA 1
ATOM 690 C C . GLU A 1 96 ? 30.096 65.019 73.522 1.00 44.78 93 GLU A C 1
ATOM 691 O O . GLU A 1 96 ? 30.858 65.694 72.839 1.00 44.82 93 GLU A O 1
ATOM 697 N N . LYS A 1 97 ? 29.854 65.252 74.805 1.00 46.37 94 LYS A N 1
ATOM 698 C CA . LYS A 1 97 ? 30.485 66.311 75.581 1.00 47.94 94 LYS A CA 1
ATOM 699 C C . LYS A 1 97 ? 31.976 66.023 75.741 1.00 47.53 94 LYS A C 1
ATOM 700 O O . LYS A 1 97 ? 32.765 66.926 75.971 1.00 48.01 94 LYS A O 1
ATOM 706 N N . LEU A 1 98 ? 32.348 64.753 75.630 1.00 46.70 95 LEU A N 1
ATOM 707 C CA . LEU A 1 98 ? 33.736 64.325 75.778 1.00 45.40 95 LEU A CA 1
ATOM 708 C C . LEU A 1 98 ? 34.323 64.008 74.404 1.00 44.95 95 LEU A C 1
ATOM 709 O O . LEU A 1 98 ? 35.373 63.367 74.281 1.00 45.04 95 LEU A O 1
ATOM 714 N N . GLY A 1 99 ? 33.628 64.455 73.362 1.00 44.12 96 GLY A N 1
ATOM 715 C CA . GLY A 1 99 ? 34.178 64.419 72.016 1.00 42.13 96 GLY A CA 1
ATOM 716 C C . GLY A 1 99 ? 33.938 63.149 71.233 1.00 41.87 96 GLY A C 1
ATOM 717 O O . GLY A 1 99 ? 34.488 62.988 70.153 1.00 42.85 96 GLY A O 1
ATOM 718 N N . ALA A 1 100 ? 33.119 62.242 71.757 1.00 40.31 97 ALA A N 1
ATOM 719 C CA . ALA A 1 100 ? 32.781 61.041 71.021 1.00 39.29 97 ALA A CA 1
ATOM 720 C C . ALA A 1 100 ? 31.623 61.239 70.040 1.00 39.40 97 ALA A C 1
ATOM 721 O O . ALA A 1 100 ? 30.720 62.063 70.261 1.00 38.37 97 ALA A O 1
ATOM 723 N N . LYS A 1 101 ? 31.657 60.459 68.960 1.00 39.64 98 LYS A N 1
ATOM 724 C CA . LYS A 1 101 ? 30.543 60.377 68.019 1.00 40.35 98 LYS A CA 1
ATOM 725 C C . LYS A 1 101 ? 29.555 59.256 68.398 1.00 39.24 98 LYS A C 1
ATOM 726 O O . LYS A 1 101 ? 29.931 58.102 68.621 1.00 37.80 98 LYS A O 1
ATOM 732 N N . VAL A 1 102 ? 28.280 59.614 68.474 1.00 38.79 99 VAL A N 1
ATOM 733 C CA . VAL A 1 102 ? 27.294 58.726 69.064 1.00 37.70 99 VAL A CA 1
ATOM 734 C C . VAL A 1 102 ? 26.062 58.623 68.174 1.00 36.50 99 VAL A C 1
ATOM 735 O O . VAL A 1 102 ? 25.752 59.550 67.434 1.00 36.08 99 VAL A O 1
ATOM 739 N N . ARG A 1 103 ? 25.405 57.469 68.206 1.00 34.96 100 ARG A N 1
ATOM 740 C CA . ARG A 1 103 ? 24.127 57.282 67.547 1.00 33.88 100 ARG A CA 1
ATOM 741 C C . ARG A 1 103 ? 23.189 56.514 68.472 1.00 33.53 100 ARG A C 1
ATOM 742 O O . ARG A 1 103 ? 23.536 55.438 68.971 1.00 33.61 100 ARG A O 1
ATOM 750 N N . VAL A 1 104 ? 21.996 57.068 68.693 1.00 31.61 101 VAL A N 1
ATOM 751 C CA . VAL A 1 104 ? 20.971 56.376 69.445 1.00 30.21 101 VAL A CA 1
ATOM 752 C C . VAL A 1 104 ? 19.992 55.693 68.512 1.00 29.62 101 VAL A C 1
ATOM 753 O O . VAL A 1 104 ? 19.441 56.319 67.617 1.00 27.77 101 VAL A O 1
ATOM 757 N N . MET A 1 105 ? 19.798 54.397 68.723 1.00 29.29 102 MET A N 1
ATOM 758 C CA . MET A 1 105 ? 18.878 53.636 67.911 1.00 29.87 102 MET A CA 1
ATOM 759 C C . MET A 1 105 ? 17.851 52.937 68.789 1.00 31.39 102 MET A C 1
ATOM 760 O O . MET A 1 105 ? 18.189 52.207 69.724 1.00 31.69 102 MET A O 1
ATOM 765 N N . SER A 1 106 ? 16.583 53.165 68.482 1.00 32.30 103 SER A N 1
ATOM 766 C CA . SER A 1 106 ? 15.500 52.621 69.283 1.00 32.24 103 SER A CA 1
ATOM 767 C C . SER A 1 106 ? 14.817 51.482 68.558 1.00 32.53 103 SER A C 1
ATOM 768 O O . SER A 1 106 ? 14.639 51.542 67.336 1.00 30.88 103 SER A O 1
ATOM 771 N N . ALA A 1 107 ? 14.435 50.458 69.329 1.00 32.90 104 ALA A N 1
ATOM 772 C CA . ALA A 1 107 ? 13.611 49.359 68.839 1.00 33.66 104 ALA A CA 1
ATOM 773 C C . ALA A 1 107 ? 12.228 49.876 68.444 1.00 34.95 104 ALA A C 1
ATOM 774 O O . ALA A 1 107 ? 11.552 49.268 67.628 1.00 35.51 104 ALA A O 1
ATOM 776 N N . ILE A 1 108 ? 11.805 50.992 69.028 1.00 36.40 105 ILE A N 1
ATOM 777 C CA . ILE A 1 108 ? 10.574 51.664 68.601 1.00 39.41 105 ILE A CA 1
ATOM 778 C C . ILE A 1 108 ? 10.861 53.015 67.954 1.00 40.09 105 ILE A C 1
ATOM 779 O O . ILE A 1 108 ? 11.625 53.829 68.497 1.00 40.31 105 ILE A O 1
ATOM 784 N N . LYS A 1 109 ? 10.244 53.260 66.807 1.00 42.17 106 LYS A N 1
ATOM 785 C CA . LYS A 1 109 ? 10.357 54.564 66.127 1.00 45.46 106 LYS A CA 1
ATOM 786 C C . LYS A 1 109 ? 9.848 55.740 66.943 1.00 44.94 106 LYS A C 1
ATOM 787 O O . LYS A 1 109 ? 8.725 55.718 67.428 1.00 44.67 106 LYS A O 1
ATOM 793 N N . ILE A 1 110 ? 10.679 56.766 67.041 1.00 45.60 107 ILE A N 1
ATOM 794 C CA . ILE A 1 110 ? 10.340 58.034 67.669 1.00 47.04 107 ILE A CA 1
ATOM 795 C C . ILE A 1 110 ? 11.090 59.107 66.881 1.00 48.79 107 ILE A C 1
ATOM 796 O O . ILE A 1 110 ? 12.255 59.376 67.160 1.00 47.82 107 ILE A O 1
ATOM 801 N N . ASN A 1 111 ? 10.424 59.694 65.881 1.00 52.00 108 ASN A N 1
ATOM 802 C CA . ASN A 1 111 ? 11.074 60.604 64.914 1.00 54.18 108 ASN A CA 1
ATOM 803 C C . ASN A 1 111 ? 11.715 61.851 65.553 1.00 54.21 108 ASN A C 1
ATOM 804 O O . ASN A 1 111 ? 11.180 62.410 66.502 1.00 55.29 108 ASN A O 1
ATOM 809 N N . ASP A 1 112 ? 12.855 62.278 65.016 1.00 54.04 109 ASP A N 1
ATOM 810 C CA . ASP A 1 112 ? 13.658 63.389 65.563 1.00 53.56 109 ASP A CA 1
ATOM 811 C C . ASP A 1 112 ? 14.337 63.070 66.885 1.00 52.17 109 ASP A C 1
ATOM 812 O O . ASP A 1 112 ? 15.432 63.588 67.165 1.00 52.89 109 ASP A O 1
ATOM 817 N N . VAL A 1 113 ? 13.702 62.232 67.698 1.00 49.10 110 VAL A N 1
ATOM 818 C CA . VAL A 1 113 ? 14.211 61.985 69.038 1.00 46.95 110 VAL A CA 1
ATOM 819 C C . VAL A 1 113 ? 15.412 61.073 68.961 1.00 46.24 110 VAL A C 1
ATOM 820 O O . VAL A 1 113 ? 16.372 61.250 69.693 1.00 46.04 110 VAL A O 1
ATOM 824 N N . CYS A 1 114 ? 15.317 60.073 68.089 1.00 44.95 111 CYS A N 1
ATOM 825 C CA . CYS A 1 114 ? 16.394 59.145 67.849 1.00 43.35 111 CYS A CA 1
ATOM 826 C C . CYS A 1 114 ? 16.118 58.311 66.599 1.00 43.43 111 CYS A C 1
ATOM 827 O O . CYS A 1 114 ? 15.004 58.251 66.092 1.00 43.17 111 CYS A O 1
ATOM 830 N N . GLU A 1 115 ? 17.166 57.667 66.122 1.00 43.79 112 GLU A N 1
ATOM 831 C CA . GLU A 1 115 ? 17.128 56.783 64.969 1.00 44.06 112 GLU A CA 1
ATOM 832 C C . GLU A 1 115 ? 16.400 55.468 65.266 1.00 43.28 112 GLU A C 1
ATOM 833 O O . GLU A 1 115 ? 16.435 54.942 66.383 1.00 42.22 112 GLU A O 1
ATOM 839 N N . ASP A 1 116 ? 15.763 54.926 64.247 1.00 42.68 113 ASP A N 1
ATOM 840 C CA . ASP A 1 116 ? 15.165 53.624 64.347 1.00 43.56 113 ASP A CA 1
ATOM 841 C C . ASP A 1 116 ? 16.265 52.575 64.205 1.00 40.73 113 ASP A C 1
ATOM 842 O O . ASP A 1 116 ? 17.189 52.752 63.435 1.00 38.52 113 ASP A O 1
ATOM 847 N N . PHE A 1 117 ? 16.181 51.484 64.949 1.00 39.14 114 PHE A N 1
ATOM 848 C CA . PHE A 1 117 ? 17.193 50.460 64.769 1.00 38.31 114 PHE A CA 1
ATOM 849 C C . PHE A 1 117 ? 17.070 49.823 63.389 1.00 38.22 114 PHE A C 1
ATOM 850 O O . PHE A 1 117 ? 16.005 49.391 62.987 1.00 37.34 114 PHE A O 1
ATOM 858 N N . ILE A 1 118 ? 18.182 49.801 62.668 1.00 38.70 115 ILE A N 1
ATOM 859 C CA . ILE A 1 118 ? 18.316 48.976 61.496 1.00 39.93 115 ILE A CA 1
ATOM 860 C C . ILE A 1 118 ? 19.726 48.416 61.459 1.00 40.64 115 ILE A C 1
ATOM 861 O O . ILE A 1 118 ? 20.725 49.141 61.510 1.00 39.69 115 ILE A O 1
ATOM 866 N N . ARG A 1 119 ? 19.765 47.096 61.406 1.00 41.64 116 ARG A N 1
ATOM 867 C CA . ARG A 1 119 ? 20.959 46.311 61.607 1.00 42.34 116 ARG A CA 1
ATOM 868 C C . ARG A 1 119 ? 22.154 46.750 60.764 1.00 42.16 116 ARG A C 1
ATOM 869 O O . ARG A 1 119 ? 23.231 47.042 61.296 1.00 39.73 116 ARG A O 1
ATOM 877 N N . ARG A 1 120 ? 21.953 46.792 59.453 1.00 43.56 117 ARG A N 1
ATOM 878 C CA . ARG A 1 120 ? 23.008 47.169 58.524 1.00 45.15 117 ARG A CA 1
ATOM 879 C C . ARG A 1 120 ? 23.551 48.554 58.833 1.00 43.93 117 ARG A C 1
ATOM 880 O O . ARG A 1 120 ? 24.742 48.791 58.681 1.00 43.48 117 ARG A O 1
ATOM 888 N N . ARG A 1 121 ? 22.679 49.450 59.291 1.00 42.49 118 ARG A N 1
ATOM 889 C CA . ARG A 1 121 ? 23.067 50.823 59.581 1.00 42.69 118 ARG A CA 1
ATOM 890 C C . ARG A 1 121 ? 23.853 50.901 60.885 1.00 40.89 118 ARG A C 1
ATOM 891 O O . ARG A 1 121 ? 24.798 51.676 61.024 1.00 38.98 118 ARG A O 1
ATOM 899 N N . ALA A 1 122 ? 23.463 50.055 61.831 1.00 39.05 119 ALA A N 1
ATOM 900 C CA . ALA A 1 122 ? 24.120 49.981 63.116 1.00 37.78 119 ALA A CA 1
ATOM 901 C C . ALA A 1 122 ? 25.564 49.495 62.960 1.00 37.02 119 ALA A C 1
ATOM 902 O O . ALA A 1 122 ? 26.480 50.059 63.568 1.00 34.80 119 ALA A O 1
ATOM 904 N N . ILE A 1 123 ? 25.747 48.453 62.141 1.00 37.61 120 ILE A N 1
ATOM 905 C CA . ILE A 1 123 ? 27.075 47.897 61.833 1.00 38.14 120 ILE A CA 1
ATOM 906 C C . ILE A 1 123 ? 27.936 48.989 61.225 1.00 38.21 120 ILE A C 1
ATOM 907 O O . ILE A 1 123 ? 29.082 49.174 61.612 1.00 37.15 120 ILE A O 1
ATOM 912 N N . ARG A 1 124 ? 27.363 49.720 60.274 1.00 39.88 121 ARG A N 1
ATOM 913 C CA . ARG A 1 124 ? 28.079 50.824 59.628 1.00 42.58 121 ARG A CA 1
ATOM 914 C C . ARG A 1 124 ? 28.513 51.934 60.573 1.00 41.73 121 ARG A C 1
ATOM 915 O O . ARG A 1 124 ? 29.602 52.475 60.413 1.00 41.60 121 ARG A O 1
ATOM 923 N N . HIS A 1 125 ? 27.662 52.284 61.539 1.00 40.21 122 HIS A N 1
ATOM 924 C CA . HIS A 1 125 ? 28.048 53.262 62.556 1.00 39.59 122 HIS A CA 1
ATOM 925 C C . HIS A 1 125 ? 29.237 52.763 63.356 1.00 39.21 122 HIS A C 1
ATOM 926 O O . HIS A 1 125 ? 30.189 53.498 63.553 1.00 38.38 122 HIS A O 1
ATOM 933 N N . LEU A 1 126 ? 29.152 51.521 63.830 1.00 39.69 123 LEU A N 1
ATOM 934 C CA . LEU A 1 126 ? 30.244 50.874 64.564 1.00 41.19 123 LEU A CA 1
ATOM 935 C C . LEU A 1 126 ? 31.551 50.888 63.772 1.00 42.46 123 LEU A C 1
ATOM 936 O O . LEU A 1 126 ? 32.582 51.259 64.297 1.00 41.93 123 LEU A O 1
ATOM 941 N N . GLU A 1 127 ? 31.510 50.492 62.508 1.00 43.81 124 GLU A N 1
ATOM 942 C CA . GLU A 1 127 ? 32.752 50.439 61.762 1.00 47.08 124 GLU A CA 1
ATOM 943 C C . GLU A 1 127 ? 33.288 51.829 61.432 1.00 46.43 124 GLU A C 1
ATOM 944 O O . GLU A 1 127 ? 34.462 51.975 61.118 1.00 46.40 124 GLU A O 1
ATOM 950 N N . LYS A 1 128 ? 32.439 52.842 61.578 1.00 46.05 125 LYS A N 1
ATOM 951 C CA . LYS A 1 128 ? 32.862 54.233 61.470 1.00 45.51 125 LYS A CA 1
ATOM 952 C C . LYS A 1 128 ? 33.347 54.801 62.795 1.00 44.17 125 LYS A C 1
ATOM 953 O O . LYS A 1 128 ? 33.555 55.996 62.891 1.00 44.53 125 LYS A O 1
ATOM 959 N N . GLY A 1 129 ? 33.502 53.961 63.812 1.00 42.49 126 GLY A N 1
ATOM 960 C CA . GLY A 1 129 ? 34.033 54.396 65.103 1.00 40.77 126 GLY A CA 1
ATOM 961 C C . GLY A 1 129 ? 33.065 55.100 66.050 1.00 39.97 126 GLY A C 1
ATOM 962 O O . GLY A 1 129 ? 33.463 55.607 67.103 1.00 38.61 126 GLY A O 1
ATOM 963 N N . ARG A 1 130 ? 31.790 55.131 65.672 1.00 38.75 127 ARG A N 1
ATOM 964 C CA . ARG A 1 130 ? 30.744 55.709 66.499 1.00 37.91 127 ARG A CA 1
ATOM 965 C C . ARG A 1 130 ? 30.236 54.744 67.553 1.00 35.95 127 ARG A C 1
ATOM 966 O O . ARG A 1 130 ? 30.172 53.539 67.334 1.00 35.58 127 ARG A O 1
ATOM 974 N N . ILE A 1 131 ? 29.852 55.291 68.692 1.00 33.94 128 ILE A N 1
ATOM 975 C CA . ILE A 1 131 ? 29.210 54.508 69.739 1.00 32.73 128 ILE A CA 1
ATOM 976 C C . ILE A 1 131 ? 27.716 54.286 69.433 1.00 32.60 128 ILE A C 1
ATOM 977 O O . ILE A 1 131 ? 26.980 55.207 69.085 1.00 32.96 128 ILE A O 1
ATOM 982 N N . ALA A 1 132 ? 27.268 53.043 69.535 1.00 31.66 129 ALA A N 1
ATOM 983 C CA . ALA A 1 132 ? 25.867 52.743 69.278 1.00 29.89 129 ALA A CA 1
ATOM 984 C C . ALA A 1 132 ? 25.135 52.563 70.596 1.00 28.63 129 ALA A C 1
ATOM 985 O O . ALA A 1 132 ? 25.556 51.777 71.444 1.00 28.66 129 ALA A O 1
ATOM 987 N N . ILE A 1 133 ? 24.057 53.309 70.781 1.00 26.87 130 ILE A N 1
ATOM 988 C CA . ILE A 1 133 ? 23.277 53.173 71.994 1.00 27.17 130 ILE A CA 1
ATOM 989 C C . ILE A 1 133 ? 21.890 52.649 71.612 1.00 26.21 130 ILE A C 1
ATOM 990 O O . ILE A 1 133 ? 21.175 53.291 70.830 1.00 25.02 130 ILE A O 1
ATOM 995 N N . PHE A 1 134 ? 21.556 51.464 72.116 1.00 25.95 131 PHE A N 1
ATOM 996 C CA . PHE A 1 134 ? 20.264 50.814 71.798 1.00 26.35 131 PHE A CA 1
ATOM 997 C C . PHE A 1 134 ? 19.287 51.037 72.923 1.00 26.81 131 PHE A C 1
ATOM 998 O O . PHE A 1 134 ? 19.660 50.926 74.087 1.00 28.16 131 PHE A O 1
ATOM 1006 N N . ALA A 1 135 ? 18.055 51.412 72.574 1.00 25.71 132 ALA A N 1
ATOM 1007 C CA . ALA A 1 135 ? 17.027 51.691 73.558 1.00 24.89 132 ALA A CA 1
ATOM 1008 C C . ALA A 1 135 ? 15.772 50.914 73.186 1.00 25.74 132 ALA A C 1
ATOM 1009 O O . ALA A 1 135 ? 15.586 50.536 72.023 1.00 26.35 132 ALA A O 1
ATOM 1011 N N . ALA A 1 136 ? 14.918 50.692 74.177 1.00 26.53 133 ALA A N 1
ATOM 1012 C CA . ALA A 1 136 ? 13.589 50.096 74.002 1.00 27.10 133 ALA A CA 1
ATOM 1013 C C . ALA A 1 136 ? 13.593 48.588 73.757 1.00 27.59 133 ALA A C 1
ATOM 1014 O O . ALA A 1 136 ? 12.640 48.057 73.193 1.00 27.72 133 ALA A O 1
ATOM 1016 N N . GLY A 1 137 ? 14.677 47.914 74.156 1.00 28.03 134 GLY A N 1
ATOM 1017 C CA . GLY A 1 137 ? 14.745 46.448 74.172 1.00 26.43 134 GLY A CA 1
ATOM 1018 C C . GLY A 1 137 ? 14.521 45.810 72.811 1.00 26.60 134 GLY A C 1
ATOM 1019 O O . GLY A 1 137 ? 15.066 46.252 71.811 1.00 26.00 134 GLY A O 1
ATOM 1020 N N . THR A 1 138 ? 13.691 44.770 72.769 1.00 27.34 135 THR A N 1
ATOM 1021 C CA . THR A 1 138 ? 13.324 44.133 71.498 1.00 26.97 135 THR A CA 1
ATOM 1022 C C . THR A 1 138 ? 12.188 44.879 70.814 1.00 26.58 135 THR A C 1
ATOM 1023 O O . THR A 1 138 ? 11.819 44.556 69.692 1.00 27.22 135 THR A O 1
ATOM 1027 N N . GLY A 1 139 ? 11.610 45.866 71.490 1.00 25.95 136 GLY A N 1
ATOM 1028 C CA . GLY A 1 139 ? 10.459 46.570 70.918 1.00 27.60 136 GLY A CA 1
ATOM 1029 C C . GLY A 1 139 ? 9.119 45.951 71.311 1.00 28.91 136 GLY A C 1
ATOM 1030 O O . GLY A 1 139 ? 8.064 46.482 70.966 1.00 29.48 136 GLY A O 1
ATOM 1031 N N . ASN A 1 140 ? 9.176 44.849 72.063 1.00 27.94 137 ASN A N 1
ATOM 1032 C CA . ASN A 1 140 ? 8.000 44.093 72.467 1.00 28.78 137 ASN A CA 1
ATOM 1033 C C . ASN A 1 140 ? 7.907 44.015 73.982 1.00 27.46 137 ASN A C 1
ATOM 1034 O O . ASN A 1 140 ? 8.921 43.815 74.623 1.00 25.32 137 ASN A O 1
ATOM 1039 N N . PRO A 1 141 ? 6.679 44.069 74.532 1.00 28.00 138 PRO A N 1
ATOM 1040 C CA . PRO A 1 141 ? 6.433 43.839 75.967 1.00 28.91 138 PRO A CA 1
ATOM 1041 C C . PRO A 1 141 ? 6.763 42.377 76.309 1.00 29.11 138 PRO A C 1
ATOM 1042 O O . PRO A 1 141 ? 6.858 41.567 75.390 1.00 27.73 138 PRO A O 1
ATOM 1046 N N . PHE A 1 142 ? 6.949 42.067 77.597 1.00 29.83 139 PHE A N 1
ATOM 1047 C CA . PHE A 1 142 ? 7.224 40.691 78.079 1.00 31.99 139 PHE A CA 1
ATOM 1048 C C . PHE A 1 142 ? 8.654 40.212 77.787 1.00 33.64 139 PHE A C 1
ATOM 1049 O O . PHE A 1 142 ? 8.943 39.034 77.900 1.00 32.65 139 PHE A O 1
ATOM 1057 N N . PHE A 1 143 ? 9.538 41.124 77.392 1.00 35.02 140 PHE A N 1
ATOM 1058 C CA . PHE A 1 143 ? 10.925 40.754 77.128 1.00 36.09 140 PHE A CA 1
ATOM 1059 C C . PHE A 1 143 ? 11.799 41.617 77.980 1.00 36.74 140 PHE A C 1
ATOM 1060 O O . PHE A 1 143 ? 11.586 42.815 78.105 1.00 37.77 140 PHE A O 1
ATOM 1068 N N . THR A 1 144 ? 12.776 40.976 78.585 1.00 35.95 141 THR A N 1
ATOM 1069 C CA . THR A 1 144 ? 13.715 41.602 79.490 1.00 34.23 141 THR A CA 1
ATOM 1070 C C . THR A 1 144 ? 14.747 42.509 78.750 1.00 32.87 141 THR A C 1
ATOM 1071 O O . THR A 1 144 ? 14.940 42.425 77.520 1.00 31.64 141 THR A O 1
ATOM 1075 N N . THR A 1 145 ? 15.396 43.392 79.502 1.00 31.00 142 THR A N 1
ATOM 1076 C CA . THR A 1 145 ? 16.483 44.194 78.962 1.00 30.14 142 THR A CA 1
ATOM 1077 C C . THR A 1 145 ? 17.624 43.297 78.490 1.00 29.11 142 THR A C 1
ATOM 1078 O O . THR A 1 145 ? 18.200 43.554 77.435 1.00 28.57 142 THR A O 1
ATOM 1082 N N . ASP A 1 146 ? 17.906 42.226 79.239 1.00 27.66 143 ASP A N 1
ATOM 1083 C CA . ASP A 1 146 ? 18.884 41.209 78.800 1.00 28.79 143 ASP A CA 1
ATOM 1084 C C . ASP A 1 146 ? 18.587 40.599 77.432 1.00 28.51 143 ASP A C 1
ATOM 1085 O O . ASP A 1 146 ? 19.519 40.404 76.628 1.00 28.87 143 ASP A O 1
ATOM 1090 N N . SER A 1 147 ? 17.316 40.262 77.183 1.00 26.80 144 SER A N 1
ATOM 1091 C CA . SER A 1 147 ? 16.868 39.780 75.852 1.00 26.76 144 SER A CA 1
ATOM 1092 C C . SER A 1 147 ? 17.183 40.777 74.753 1.00 26.05 144 SER A C 1
ATOM 1093 O O . SER A 1 147 ? 17.682 40.405 73.722 1.00 27.95 144 SER A O 1
ATOM 1096 N N . GLY A 1 148 ? 16.842 42.041 74.952 1.00 25.49 145 GLY A N 1
ATOM 1097 C CA . GLY A 1 148 ? 17.137 43.050 73.941 1.00 25.36 145 GLY A CA 1
ATOM 1098 C C . GLY A 1 148 ? 18.628 43.155 73.700 1.00 25.15 145 GLY A C 1
ATOM 1099 O O . GLY A 1 148 ? 19.062 43.315 72.571 1.00 26.42 145 GLY A O 1
ATOM 1100 N N . ALA A 1 149 ? 19.402 43.049 74.764 1.00 24.56 146 ALA A N 1
ATOM 1101 C CA . ALA A 1 149 ? 20.872 43.127 74.694 1.00 26.21 146 ALA A CA 1
ATOM 1102 C C . ALA A 1 149 ? 21.472 41.943 73.922 1.00 26.23 146 ALA A C 1
ATOM 1103 O O . ALA A 1 149 ? 22.333 42.129 73.054 1.00 26.66 146 ALA A O 1
ATOM 1105 N N . ALA A 1 150 ? 21.008 40.728 74.226 1.00 26.73 147 ALA A N 1
ATOM 1106 C CA . ALA A 1 150 ? 21.446 39.524 73.493 1.00 26.92 147 ALA A CA 1
ATOM 1107 C C . ALA A 1 150 ? 21.099 39.615 72.026 1.00 28.36 147 ALA A C 1
ATOM 1108 O O . ALA A 1 150 ? 21.951 39.362 71.172 1.00 30.19 147 ALA A O 1
ATOM 1110 N N . LEU A 1 151 ? 19.848 39.959 71.720 1.00 28.45 148 LEU A N 1
ATOM 1111 C CA . LEU A 1 151 ? 19.421 40.117 70.317 1.00 28.61 148 LEU A CA 1
ATOM 1112 C C . LEU A 1 151 ? 20.326 41.128 69.571 1.00 27.25 148 LEU A C 1
ATOM 1113 O O . LEU A 1 151 ? 20.859 40.841 68.495 1.00 26.91 148 LEU A O 1
ATOM 1118 N N . ARG A 1 152 ? 20.459 42.322 70.136 1.00 26.30 149 ARG A N 1
ATOM 1119 C CA . ARG A 1 152 ? 21.317 43.360 69.550 1.00 27.06 149 ARG A CA 1
ATOM 1120 C C . ARG A 1 152 ? 22.769 42.909 69.353 1.00 26.62 149 ARG A C 1
ATOM 1121 O O . ARG A 1 152 ? 23.354 43.165 68.309 1.00 27.73 149 ARG A O 1
ATOM 1129 N N . ALA A 1 153 ? 23.335 42.234 70.353 1.00 26.82 150 ALA A N 1
ATOM 1130 C CA . ALA A 1 153 ? 24.695 41.706 70.275 1.00 26.52 150 ALA A CA 1
ATOM 1131 C C . ALA A 1 153 ? 24.823 40.704 69.129 1.00 27.08 150 ALA A C 1
ATOM 1132 O O . ALA A 1 153 ? 25.781 40.737 68.332 1.00 26.39 150 ALA A O 1
ATOM 1134 N N . ILE A 1 154 ? 23.849 39.811 69.021 1.00 27.30 151 ILE A N 1
ATOM 1135 C CA . ILE A 1 154 ? 23.885 38.873 67.932 1.00 26.96 151 ILE A CA 1
ATOM 1136 C C . ILE A 1 154 ? 23.669 39.605 66.612 1.00 28.01 151 ILE A C 1
ATOM 1137 O O . ILE A 1 154 ? 24.349 39.310 65.646 1.00 26.89 151 ILE A O 1
ATOM 1142 N N . GLU A 1 155 ? 22.762 40.588 66.559 1.00 28.14 152 GLU A N 1
ATOM 1143 C CA . GLU A 1 155 ? 22.489 41.241 65.273 1.00 29.84 152 GLU A CA 1
ATOM 1144 C C . GLU A 1 155 ? 23.699 42.005 64.752 1.00 29.53 152 GLU A C 1
ATOM 1145 O O . GLU A 1 155 ? 23.921 42.081 63.554 1.00 28.39 152 GLU A O 1
ATOM 1151 N N . ILE A 1 156 ? 24.478 42.590 65.654 1.00 29.24 153 ILE A N 1
ATOM 1152 C CA . ILE A 1 156 ? 25.629 43.363 65.209 1.00 29.81 153 ILE A CA 1
ATOM 1153 C C . ILE A 1 156 ? 26.918 42.532 65.096 1.00 29.82 153 ILE A C 1
ATOM 1154 O O . ILE A 1 156 ? 27.931 43.063 64.694 1.00 30.16 153 ILE A O 1
ATOM 1159 N N . GLY A 1 157 ? 26.861 41.251 65.450 1.00 29.68 154 GLY A N 1
ATOM 1160 C CA . GLY A 1 157 ? 28.032 40.383 65.430 1.00 30.49 154 GLY A CA 1
ATOM 1161 C C . GLY A 1 157 ? 29.050 40.710 66.516 1.00 31.72 154 GLY A C 1
ATOM 1162 O O . GLY A 1 157 ? 30.257 40.662 66.274 1.00 31.73 154 GLY A O 1
ATOM 1163 N N . ALA A 1 158 ? 28.569 41.067 67.706 1.00 31.41 155 ALA A N 1
ATOM 1164 C CA . ALA A 1 158 ? 29.461 41.336 68.829 1.00 31.90 155 ALA A CA 1
ATOM 1165 C C . ALA A 1 158 ? 30.391 40.141 69.095 1.00 31.33 155 ALA A C 1
ATOM 1166 O O . ALA A 1 158 ? 29.961 39.009 69.045 1.00 30.81 155 ALA A O 1
ATOM 1168 N N . ASP A 1 159 ? 31.660 40.407 69.391 1.00 32.05 156 ASP A N 1
ATOM 1169 C CA . ASP A 1 159 ? 32.537 39.363 69.930 1.00 32.89 156 ASP A CA 1
ATOM 1170 C C . ASP A 1 159 ? 32.268 39.125 71.424 1.00 32.50 156 ASP A C 1
ATOM 1171 O O . ASP A 1 159 ? 32.710 38.140 71.977 1.00 32.45 156 ASP A O 1
ATOM 1176 N N . LEU A 1 160 ? 31.526 40.017 72.071 1.00 31.51 157 LEU A N 1
ATOM 1177 C CA . LEU A 1 160 ? 31.348 39.891 73.514 1.00 31.84 157 LEU A CA 1
ATOM 1178 C C . LEU A 1 160 ? 30.124 40.661 73.972 1.00 30.90 157 LEU A C 1
ATOM 1179 O O . LEU A 1 160 ? 29.928 41.832 73.598 1.00 29.57 157 LEU A O 1
ATOM 1184 N N . LEU A 1 161 ? 29.309 40.016 74.791 1.00 30.63 158 LEU A N 1
ATOM 1185 C CA . LEU A 1 161 ? 28.278 40.742 75.525 1.00 31.40 158 LEU A CA 1
ATOM 1186 C C . LEU A 1 161 ? 28.754 40.832 76.940 1.00 30.94 158 LEU A C 1
ATOM 1187 O O . LEU A 1 161 ? 29.039 39.821 77.578 1.00 31.42 158 LEU A O 1
ATOM 1192 N N . LEU A 1 162 ? 28.892 42.045 77.428 1.00 31.68 159 LEU A N 1
ATOM 1193 C CA . LEU A 1 162 ? 29.258 42.235 78.829 1.00 33.14 159 LEU A CA 1
ATOM 1194 C C . LEU A 1 162 ? 28.036 42.680 79.621 1.00 33.37 159 LEU A C 1
ATOM 1195 O O . LEU A 1 162 ? 27.325 43.601 79.228 1.00 34.22 159 LEU A O 1
ATOM 1200 N N . LYS A 1 163 ? 27.800 42.021 80.738 1.00 32.75 160 LYS A N 1
ATOM 1201 C CA . LYS A 1 163 ? 26.678 42.350 81.555 1.00 32.68 160 LYS A CA 1
ATOM 1202 C C . LYS A 1 163 ? 27.223 42.802 82.903 1.00 32.88 160 LYS A C 1
ATOM 1203 O O . LYS A 1 163 ? 27.712 41.986 83.680 1.00 32.82 160 LYS A O 1
ATOM 1209 N N . ALA A 1 164 ? 27.162 44.106 83.161 1.00 33.10 161 ALA A N 1
ATOM 1210 C CA . ALA A 1 164 ? 27.542 44.641 84.463 1.00 35.23 161 ALA A CA 1
ATOM 1211 C C . ALA A 1 164 ? 26.454 44.372 85.493 1.00 37.01 161 ALA A C 1
ATOM 1212 O O . ALA A 1 164 ? 25.280 44.659 85.254 1.00 36.36 161 ALA A O 1
ATOM 1214 N N . THR A 1 165 ? 26.865 43.812 86.625 1.00 38.91 162 THR A N 1
ATOM 1215 C CA . THR A 1 165 ? 25.981 43.500 87.743 1.00 41.56 162 THR A CA 1
ATOM 1216 C C . THR A 1 165 ? 26.650 43.925 89.059 1.00 42.87 162 THR A C 1
ATOM 1217 O O . THR A 1 165 ? 27.828 44.296 89.077 1.00 43.58 162 THR A O 1
ATOM 1221 N N . LYS A 1 166 ? 25.897 43.894 90.152 1.00 44.78 163 LYS A N 1
ATOM 1222 C CA . LYS A 1 166 ? 26.437 44.198 91.475 1.00 48.12 163 LYS A CA 1
ATOM 1223 C C . LYS A 1 166 ? 27.470 43.141 91.868 1.00 47.22 163 LYS A C 1
ATOM 1224 O O . LYS A 1 166 ? 28.571 43.467 92.292 1.00 48.25 163 LYS A O 1
ATOM 1230 N N . VAL A 1 167 ? 27.113 41.874 91.705 1.00 46.50 164 VAL A N 1
ATOM 1231 C CA . VAL A 1 167 ? 28.042 40.764 91.896 1.00 45.51 164 VAL A CA 1
ATOM 1232 C C . VAL A 1 167 ? 29.034 40.614 90.718 1.00 44.99 164 VAL A C 1
ATOM 1233 O O . VAL A 1 167 ? 28.625 40.544 89.561 1.00 44.60 164 VAL A O 1
ATOM 1237 N N . ASP A 1 168 ? 30.337 40.581 90.991 1.00 44.56 165 ASP A N 1
ATOM 1238 C CA . ASP A 1 168 ? 31.294 40.458 89.886 1.00 44.41 165 ASP A CA 1
ATOM 1239 C C . ASP A 1 168 ? 31.537 39.025 89.454 1.00 43.11 165 ASP A C 1
ATOM 1240 O O . ASP A 1 168 ? 32.605 38.476 89.649 1.00 43.33 165 ASP A O 1
ATOM 1245 N N . GLY A 1 169 ? 30.542 38.422 88.841 1.00 42.34 166 GLY A N 1
ATOM 1246 C CA . GLY A 1 169 ? 30.750 37.142 88.237 1.00 40.90 166 GLY A CA 1
ATOM 1247 C C . GLY A 1 169 ? 29.687 36.201 88.709 1.00 40.69 166 GLY A C 1
ATOM 1248 O O . GLY A 1 169 ? 28.738 36.595 89.381 1.00 39.93 166 GLY A O 1
ATOM 1249 N N . VAL A 1 170 ? 29.853 34.946 88.342 1.00 41.02 167 VAL A N 1
ATOM 1250 C CA . VAL A 1 170 ? 28.909 33.933 88.712 1.00 42.58 167 VAL A CA 1
ATOM 1251 C C . VAL A 1 170 ? 29.603 33.038 89.733 1.00 44.17 167 VAL A C 1
ATOM 1252 O O . VAL A 1 170 ? 30.754 32.618 89.552 1.00 44.13 167 VAL A O 1
ATOM 1256 N N . TYR A 1 171 ? 28.893 32.765 90.814 1.00 46.45 168 TYR A N 1
ATOM 1257 C CA . TYR A 1 171 ? 29.450 32.006 91.916 1.00 48.52 168 TYR A CA 1
ATOM 1258 C C . TYR A 1 171 ? 28.801 30.625 92.031 1.00 50.40 168 TYR A C 1
ATOM 1259 O O . TYR A 1 171 ? 27.629 30.448 91.704 1.00 50.17 168 TYR A O 1
ATOM 1268 N N . ASP A 1 172 ? 29.577 29.652 92.498 1.00 53.22 169 ASP A N 1
ATOM 1269 C CA . ASP A 1 172 ? 29.047 28.329 92.809 1.00 55.91 169 ASP A CA 1
ATOM 1270 C C . ASP A 1 172 ? 27.943 28.359 93.875 1.00 56.67 169 ASP A C 1
ATOM 1271 O O . ASP A 1 172 ? 26.976 27.596 93.791 1.00 57.24 169 ASP A O 1
ATOM 1276 N N . LYS A 1 173 ? 28.096 29.225 94.879 1.00 57.35 170 LYS A N 1
ATOM 1277 C CA . LYS A 1 173 ? 27.069 29.420 95.907 1.00 57.58 170 LYS A CA 1
ATOM 1278 C C . LYS A 1 173 ? 26.966 30.890 96.192 1.00 57.08 170 LYS A C 1
ATOM 1279 O O . LYS A 1 173 ? 27.909 31.611 95.923 1.00 57.24 170 LYS A O 1
ATOM 1285 N N . ASP A 1 174 ? 25.839 31.332 96.742 1.00 57.34 171 ASP A N 1
ATOM 1286 C CA . ASP A 1 174 ? 25.689 32.724 97.174 1.00 58.07 171 ASP A CA 1
ATOM 1287 C C . ASP A 1 174 ? 26.846 33.130 98.109 1.00 58.19 171 ASP A C 1
ATOM 1288 O O . ASP A 1 174 ? 27.001 32.550 99.193 1.00 57.33 171 ASP A O 1
ATOM 1293 N N . PRO A 1 175 ? 27.678 34.104 97.668 1.00 58.42 172 PRO A N 1
ATOM 1294 C CA . PRO A 1 175 ? 28.862 34.584 98.401 1.00 58.66 172 PRO A CA 1
ATOM 1295 C C . PRO A 1 175 ? 28.534 35.168 99.777 1.00 59.18 172 PRO A C 1
ATOM 1296 O O . PRO A 1 175 ? 29.152 34.779 100.766 1.00 58.35 172 PRO A O 1
ATOM 1300 N N . LYS A 1 176 ? 27.567 36.083 99.833 1.00 60.17 173 LYS A N 1
ATOM 1301 C CA . LYS A 1 176 ? 27.240 36.766 101.089 1.00 61.66 173 LYS A CA 1
ATOM 1302 C C . LYS A 1 176 ? 26.613 35.825 102.118 1.00 61.86 173 LYS A C 1
ATOM 1303 O O . LYS A 1 176 ? 26.367 36.201 103.271 1.00 61.73 173 LYS A O 1
ATOM 1309 N N . LYS A 1 177 ? 26.365 34.590 101.697 1.00 62.04 174 LYS A N 1
ATOM 1310 C CA . LYS A 1 177 ? 25.803 33.592 102.586 1.00 61.93 174 LYS A CA 1
ATOM 1311 C C . LYS A 1 177 ? 26.696 32.345 102.638 1.00 60.80 174 LYS A C 1
ATOM 1312 O O . LYS A 1 177 ? 26.398 31.390 103.360 1.00 59.99 174 LYS A O 1
ATOM 1318 N N . HIS A 1 178 ? 27.798 32.359 101.887 1.00 59.20 175 HIS A N 1
ATOM 1319 C CA . HIS A 1 178 ? 28.774 31.259 101.938 1.00 57.89 175 HIS A CA 1
ATOM 1320 C C . HIS A 1 178 ? 30.218 31.745 101.874 1.00 56.65 175 HIS A C 1
ATOM 1321 O O . HIS A 1 178 ? 30.794 31.803 100.791 1.00 56.12 175 HIS A O 1
ATOM 1328 N N . SER A 1 179 ? 30.811 32.074 103.021 1.00 55.31 176 SER A N 1
ATOM 1329 C CA . SER A 1 179 ? 32.179 32.606 103.037 1.00 54.13 176 SER A CA 1
ATOM 1330 C C . SER A 1 179 ? 33.031 31.735 102.141 1.00 53.62 176 SER A C 1
ATOM 1331 O O . SER A 1 179 ? 34.121 32.103 101.713 1.00 53.08 176 SER A O 1
ATOM 1334 N N . ASP A 1 180 ? 32.482 30.572 101.848 1.00 54.17 177 ASP A N 1
ATOM 1335 C CA . ASP A 1 180 ? 33.150 29.554 101.074 1.00 54.94 177 ASP A CA 1
ATOM 1336 C C . ASP A 1 180 ? 33.003 29.759 99.550 1.00 54.49 177 ASP A C 1
ATOM 1337 O O . ASP A 1 180 ? 33.875 29.348 98.780 1.00 54.48 177 ASP A O 1
ATOM 1342 N N . ALA A 1 181 ? 31.900 30.381 99.132 1.00 53.49 178 ALA A N 1
ATOM 1343 C CA . ALA A 1 181 ? 31.597 30.640 97.712 1.00 52.76 178 ALA A CA 1
ATOM 1344 C C . ALA A 1 181 ? 32.813 30.956 96.848 1.00 52.97 178 ALA A C 1
ATOM 1345 O O . ALA A 1 181 ? 33.690 31.729 97.230 1.00 52.55 178 ALA A O 1
ATOM 1347 N N . VAL A 1 182 ? 32.847 30.356 95.665 1.00 53.60 179 VAL A N 1
ATOM 1348 C CA . VAL A 1 182 ? 33.951 30.538 94.741 1.00 54.15 179 VAL A CA 1
ATOM 1349 C C . VAL A 1 182 ? 33.416 31.084 93.416 1.00 54.21 179 VAL A C 1
ATOM 1350 O O . VAL A 1 182 ? 32.290 30.787 93.026 1.00 54.28 179 VAL A O 1
ATOM 1354 N N . ARG A 1 183 ? 34.233 31.876 92.731 1.00 54.17 180 ARG A N 1
ATOM 1355 C CA . ARG A 1 183 ? 33.818 32.555 91.514 1.00 53.98 180 ARG A CA 1
ATOM 1356 C C . ARG A 1 183 ? 34.450 31.918 90.288 1.00 53.90 180 ARG A C 1
ATOM 1357 O O . ARG A 1 183 ? 35.675 31.969 90.114 1.00 53.67 180 ARG A O 1
ATOM 1365 N N . TYR A 1 184 ? 33.599 31.338 89.439 1.00 53.37 181 TYR A N 1
ATOM 1366 C CA . TYR A 1 184 ? 34.026 30.685 88.208 1.00 52.78 181 TYR A CA 1
ATOM 1367 C C . TYR A 1 184 ? 34.705 31.673 87.279 1.00 52.42 181 TYR A C 1
ATOM 1368 O O . TYR A 1 184 ? 34.277 32.813 87.147 1.00 52.19 181 TYR A O 1
ATOM 1377 N N . ASP A 1 185 ? 35.775 31.240 86.630 1.00 52.43 182 ASP A N 1
ATOM 1378 C CA . ASP A 1 185 ? 36.413 32.090 85.634 1.00 51.83 182 ASP A CA 1
ATOM 1379 C C . ASP A 1 185 ? 35.683 31.951 84.310 1.00 49.32 182 ASP A C 1
ATOM 1380 O O . ASP A 1 185 ? 35.578 32.895 83.542 1.00 48.08 182 ASP A O 1
ATOM 1385 N N . SER A 1 186 ? 35.185 30.752 84.051 1.00 47.26 183 SER A N 1
ATOM 1386 C CA . SER A 1 186 ? 34.548 30.469 82.794 1.00 45.82 183 SER A CA 1
ATOM 1387 C C . SER A 1 186 ? 33.645 29.295 82.994 1.00 44.57 183 SER A C 1
ATOM 1388 O O . SER A 1 186 ? 33.921 28.414 83.808 1.00 43.70 183 SER A O 1
ATOM 1391 N N . LEU A 1 187 ? 32.548 29.312 82.250 1.00 43.12 184 LEU A N 1
ATOM 1392 C CA . LEU A 1 187 ? 31.570 28.253 82.264 1.00 41.72 184 LEU A CA 1
ATOM 1393 C C . LEU A 1 187 ? 31.094 28.079 80.848 1.00 41.45 184 LEU A C 1
ATOM 1394 O O . LEU A 1 187 ? 31.165 29.001 80.025 1.00 41.07 184 LEU A O 1
ATOM 1399 N N . THR A 1 188 ? 30.614 26.883 80.574 1.00 40.34 185 THR A N 1
ATOM 1400 C CA . THR A 1 188 ? 29.917 26.579 79.352 1.00 39.87 185 THR A CA 1
ATOM 1401 C C . THR A 1 188 ? 28.438 26.939 79.524 1.00 38.25 185 THR A C 1
ATOM 1402 O O . THR A 1 188 ? 27.956 27.053 80.651 1.00 35.42 185 THR A O 1
ATOM 1406 N N . TYR A 1 189 ? 27.712 27.085 78.417 1.00 37.86 186 TYR A N 1
ATOM 1407 C CA . TYR A 1 189 ? 26.277 27.347 78.500 1.00 38.49 186 TYR A CA 1
ATOM 1408 C C . TYR A 1 189 ? 25.579 26.179 79.173 1.00 39.17 186 TYR A C 1
ATOM 1409 O O . TYR A 1 189 ? 24.675 26.367 79.977 1.00 38.73 186 TYR A O 1
ATOM 1418 N N . ASP A 1 190 ? 26.021 24.967 78.861 1.00 41.50 187 ASP A N 1
ATOM 1419 C CA . ASP A 1 190 ? 25.461 23.765 79.500 1.00 43.51 187 ASP A CA 1
ATOM 1420 C C . ASP A 1 190 ? 25.759 23.633 80.994 1.00 43.59 187 ASP A C 1
ATOM 1421 O O . ASP A 1 190 ? 24.883 23.238 81.747 1.00 43.44 187 ASP A O 1
ATOM 1426 N N . GLU A 1 191 ? 26.970 23.982 81.424 1.00 44.03 188 GLU A N 1
ATOM 1427 C CA . GLU A 1 191 ? 27.289 23.939 82.847 1.00 45.79 188 GLU A CA 1
ATOM 1428 C C . GLU A 1 191 ? 26.375 24.885 83.613 1.00 45.70 188 GLU A C 1
ATOM 1429 O O . GLU A 1 191 ? 25.895 24.562 84.684 1.00 46.06 188 GLU A O 1
ATOM 1435 N N . VAL A 1 192 ? 26.136 26.066 83.061 1.00 46.39 189 VAL A N 1
ATOM 1436 C CA . VAL A 1 192 ? 25.210 27.008 83.685 1.00 46.74 189 VAL A CA 1
ATOM 1437 C C . VAL A 1 192 ? 23.839 26.374 83.969 1.00 48.22 189 VAL A C 1
ATOM 1438 O O . VAL A 1 192 ? 23.361 26.372 85.104 1.00 47.60 189 VAL A O 1
ATOM 1442 N N . ILE A 1 193 ? 23.223 25.840 82.924 1.00 50.57 190 ILE A N 1
ATOM 1443 C CA . ILE A 1 193 ? 21.908 25.236 83.021 1.00 53.59 190 ILE A CA 1
ATOM 1444 C C . ILE A 1 193 ? 21.925 24.026 83.950 1.00 54.92 190 ILE A C 1
ATOM 1445 O O . ILE A 1 193 ? 20.970 23.791 84.683 1.00 55.53 190 ILE A O 1
ATOM 1450 N N . MET A 1 194 ? 23.016 23.268 83.916 1.00 56.41 191 MET A N 1
ATOM 1451 C CA . MET A 1 194 ? 23.155 22.070 84.743 1.00 58.18 191 MET A CA 1
ATOM 1452 C C . MET A 1 194 ? 23.198 22.379 86.244 1.00 57.54 191 MET A C 1
ATOM 1453 O O . MET A 1 194 ? 22.555 21.701 87.043 1.00 57.84 191 MET A O 1
ATOM 1458 N N . GLN A 1 195 ? 23.945 23.404 86.627 1.00 56.44 192 GLN A N 1
ATOM 1459 C CA . GLN A 1 195 ? 24.065 23.749 88.041 1.00 55.61 192 GLN A CA 1
ATOM 1460 C C . GLN A 1 195 ? 22.964 24.684 88.534 1.00 54.43 192 GLN A C 1
ATOM 1461 O O . GLN A 1 195 ? 22.979 25.093 89.690 1.00 53.74 192 GLN A O 1
ATOM 1467 N N . GLY A 1 196 ? 22.016 25.021 87.657 1.00 53.40 193 GLY A N 1
ATOM 1468 C CA . GLY A 1 196 ? 20.952 25.967 87.999 1.00 52.10 193 GLY A CA 1
ATOM 1469 C C . GLY A 1 196 ? 21.455 27.363 88.344 1.00 51.64 193 GLY A C 1
ATOM 1470 O O . GLY A 1 196 ? 20.830 28.089 89.128 1.00 50.46 193 GLY A O 1
ATOM 1471 N N . LEU A 1 197 ? 22.582 27.748 87.743 1.00 51.03 194 LEU A N 1
ATOM 1472 C CA . LEU A 1 197 ? 23.141 29.082 87.954 1.00 50.76 194 LEU A CA 1
ATOM 1473 C C . LEU A 1 197 ? 22.279 30.127 87.264 1.00 50.90 194 LEU A C 1
ATOM 1474 O O . LEU A 1 197 ? 21.641 29.845 86.244 1.00 51.07 194 LEU A O 1
ATOM 1479 N N . GLU A 1 198 ? 22.235 31.323 87.840 1.00 51.27 195 GLU A N 1
ATOM 1480 C CA . GLU A 1 198 ? 21.358 32.379 87.342 1.00 51.83 195 GLU A CA 1
ATOM 1481 C C . GLU A 1 198 ? 22.175 33.445 86.632 1.00 49.79 195 GLU A C 1
ATOM 1482 O O . GLU A 1 198 ? 22.872 34.233 87.273 1.00 49.61 195 GLU A O 1
ATOM 1488 N N . VAL A 1 199 ? 22.098 33.459 85.306 1.00 46.94 196 VAL A N 1
ATOM 1489 C CA . VAL A 1 199 ? 22.890 34.388 84.518 1.00 44.25 196 VAL A CA 1
ATOM 1490 C C . VAL A 1 199 ? 21.973 35.426 83.868 1.00 42.59 196 VAL A C 1
ATOM 1491 O O . VAL A 1 199 ? 22.187 36.639 83.992 1.00 42.28 196 VAL A O 1
ATOM 1495 N N . MET A 1 200 ? 20.959 34.948 83.163 1.00 40.28 197 MET A N 1
ATOM 1496 C CA . MET A 1 200 ? 19.923 35.824 82.611 1.00 38.84 197 MET A CA 1
ATOM 1497 C C . MET A 1 200 ? 18.596 35.078 82.771 1.00 37.94 197 MET A C 1
ATOM 1498 O O . MET A 1 200 ? 18.602 33.901 83.101 1.00 37.87 197 MET A O 1
ATOM 1503 N N . ASP A 1 201 ? 17.472 35.726 82.498 1.00 36.81 198 ASP A N 1
ATOM 1504 C CA . ASP A 1 201 ? 16.205 34.983 82.408 1.00 36.55 198 ASP A CA 1
ATOM 1505 C C . ASP A 1 201 ? 16.269 33.967 81.264 1.00 35.89 198 ASP A C 1
ATOM 1506 O O . ASP A 1 201 ? 17.070 34.107 80.333 1.00 36.62 198 ASP A O 1
ATOM 1511 N N . THR A 1 202 ? 15.412 32.957 81.338 1.00 34.42 199 THR A N 1
ATOM 1512 C CA . THR A 1 202 ? 15.451 31.814 80.438 1.00 32.97 199 THR A CA 1
ATOM 1513 C C . THR A 1 202 ? 15.499 32.162 78.948 1.00 32.51 199 THR A C 1
ATOM 1514 O O . THR A 1 202 ? 16.349 31.641 78.227 1.00 31.82 199 THR A O 1
ATOM 1518 N N . ALA A 1 203 ? 14.585 33.032 78.498 1.00 31.10 200 ALA A N 1
ATOM 1519 C CA . ALA A 1 203 ? 14.491 33.418 77.094 1.00 29.29 200 ALA A CA 1
ATOM 1520 C C . ALA A 1 203 ? 15.772 34.097 76.616 1.00 28.42 200 ALA A C 1
ATOM 1521 O O . ALA A 1 203 ? 16.266 33.814 75.518 1.00 29.05 200 ALA A O 1
ATOM 1523 N N . ALA A 1 204 ? 16.325 34.979 77.444 1.00 28.10 201 ALA A N 1
ATOM 1524 C CA . ALA A 1 204 ? 17.535 35.724 77.064 1.00 28.74 201 ALA A CA 1
ATOM 1525 C C . ALA A 1 204 ? 18.736 34.768 76.952 1.00 28.89 201 ALA A C 1
ATOM 1526 O O . ALA A 1 204 ? 19.533 34.812 76.001 1.00 28.52 201 ALA A O 1
ATOM 1528 N N . PHE A 1 205 ? 18.852 33.894 77.938 1.00 29.73 202 PHE A N 1
ATOM 1529 C CA . PHE A 1 205 ? 19.910 32.907 77.941 1.00 31.69 202 PHE A CA 1
ATOM 1530 C C . PHE A 1 205 ? 19.864 31.926 76.734 1.00 32.00 202 PHE A C 1
ATOM 1531 O O . PHE A 1 205 ? 20.902 31.610 76.148 1.00 31.72 202 PHE A O 1
ATOM 1539 N N . ALA A 1 206 ? 18.665 31.478 76.355 1.00 31.59 203 ALA A N 1
ATOM 1540 C CA . ALA A 1 206 ? 18.501 30.604 75.180 1.00 31.67 203 ALA A CA 1
ATOM 1541 C C . ALA A 1 206 ? 18.877 31.317 73.858 1.00 32.16 203 ALA A C 1
ATOM 1542 O O . ALA A 1 206 ? 19.448 30.715 72.952 1.00 31.62 203 ALA A O 1
ATOM 1544 N N . LEU A 1 207 ? 18.555 32.605 73.750 1.00 32.84 204 LEU A N 1
ATOM 1545 C CA . LEU A 1 207 ? 18.948 33.389 72.580 1.00 32.61 204 LEU A CA 1
ATOM 1546 C C . LEU A 1 207 ? 20.451 33.410 72.458 1.00 32.10 204 LEU A C 1
ATOM 1547 O O . LEU A 1 207 ? 21.009 33.213 71.377 1.00 31.64 204 LEU A O 1
ATOM 1552 N N . ALA A 1 208 ? 21.113 33.693 73.574 1.00 32.44 205 ALA A N 1
ATOM 1553 C CA . ALA A 1 208 ? 22.567 33.801 73.582 1.00 33.86 205 ALA A CA 1
ATOM 1554 C C . ALA A 1 208 ? 23.190 32.427 73.363 1.00 35.46 205 ALA A C 1
ATOM 1555 O O . ALA A 1 208 ? 24.162 32.299 72.605 1.00 36.04 205 ALA A O 1
ATOM 1557 N N . ARG A 1 209 ? 22.656 31.408 74.039 1.00 36.93 206 ARG A N 1
ATOM 1558 C CA . ARG A 1 209 ? 23.140 30.032 73.848 1.00 39.83 206 ARG A CA 1
ATOM 1559 C C . ARG A 1 209 ? 23.040 29.626 72.384 1.00 38.81 206 ARG A C 1
ATOM 1560 O O . ARG A 1 209 ? 24.010 29.143 71.818 1.00 38.17 206 ARG A O 1
ATOM 1568 N N . ASP A 1 210 ? 21.882 29.828 71.760 1.00 38.24 207 ASP A N 1
ATOM 1569 C CA . ASP A 1 210 ? 21.698 29.372 70.378 1.00 39.03 207 ASP A CA 1
ATOM 1570 C C . ASP A 1 210 ? 22.654 29.981 69.347 1.00 38.56 207 ASP A C 1
ATOM 1571 O O . ASP A 1 210 ? 22.922 29.373 68.327 1.00 37.07 207 ASP A O 1
ATOM 1576 N N . SER A 1 211 ? 23.125 31.199 69.598 1.00 37.97 208 SER A N 1
ATOM 1577 C CA . SER A 1 211 ? 24.121 31.811 68.750 1.00 38.88 208 SER A CA 1
ATOM 1578 C C . SER A 1 211 ? 25.524 31.661 69.340 1.00 39.26 208 SER A C 1
ATOM 1579 O O . SER A 1 211 ? 26.485 32.169 68.779 1.00 39.26 208 SER A O 1
ATOM 1582 N N . ASP A 1 212 ? 25.640 30.994 70.483 1.00 39.65 209 ASP A N 1
ATOM 1583 C CA . ASP A 1 212 ? 26.921 30.903 71.197 1.00 40.69 209 ASP A CA 1
ATOM 1584 C C . ASP A 1 212 ? 27.606 32.273 71.355 1.00 39.62 209 ASP A C 1
ATOM 1585 O O . ASP A 1 212 ? 28.763 32.453 71.000 1.00 38.61 209 ASP A O 1
ATOM 1590 N N . LEU A 1 213 ? 26.867 33.233 71.891 1.00 37.61 210 LEU A N 1
ATOM 1591 C CA . LEU A 1 213 ? 27.379 34.558 72.148 1.00 36.19 210 LEU A CA 1
ATOM 1592 C C . LEU A 1 213 ? 28.248 34.528 73.407 1.00 35.31 210 LEU A C 1
ATOM 1593 O O . LEU A 1 213 ? 27.790 34.112 74.460 1.00 34.54 210 LEU A O 1
ATOM 1598 N N . PRO A 1 214 ? 29.522 34.945 73.292 1.00 34.62 211 PRO A N 1
ATOM 1599 C CA . PRO A 1 214 ? 30.352 34.979 74.498 1.00 33.36 211 PRO A CA 1
ATOM 1600 C C . PRO A 1 214 ? 29.814 36.016 75.482 1.00 32.46 211 PRO A C 1
ATOM 1601 O O . PRO A 1 214 ? 29.544 37.147 75.119 1.00 30.88 211 PRO A O 1
ATOM 1605 N N . LEU A 1 215 ? 29.679 35.614 76.730 1.00 32.93 212 LEU A N 1
ATOM 1606 C CA . LEU A 1 215 ? 29.049 36.432 77.735 1.00 34.41 212 LEU A CA 1
ATOM 1607 C C . LEU A 1 215 ? 30.036 36.677 78.833 1.00 33.95 212 LEU A C 1
ATOM 1608 O O . LEU A 1 215 ? 30.604 35.729 79.369 1.00 34.14 212 LEU A O 1
ATOM 1613 N N . ARG A 1 216 ? 30.224 37.932 79.194 1.00 32.54 213 ARG A N 1
ATOM 1614 C CA . ARG A 1 216 ? 31.059 38.237 80.334 1.00 33.39 213 ARG A CA 1
ATOM 1615 C C . ARG A 1 216 ? 30.232 38.950 81.410 1.00 33.03 213 ARG A C 1
ATOM 1616 O O . ARG A 1 216 ? 29.817 40.092 81.224 1.00 31.54 213 ARG A O 1
ATOM 1624 N N . ILE A 1 217 ? 29.985 38.240 82.512 1.00 33.90 214 ILE A N 1
ATOM 1625 C CA . ILE A 1 217 ? 29.302 38.772 83.687 1.00 34.20 214 ILE A CA 1
ATOM 1626 C C . ILE A 1 217 ? 30.335 39.347 84.664 1.00 34.89 214 ILE A C 1
ATOM 1627 O O . ILE A 1 217 ? 31.257 38.644 85.084 1.00 34.88 214 ILE A O 1
ATOM 1632 N N . PHE A 1 218 ? 30.191 40.625 85.022 1.00 33.90 215 PHE A N 1
ATOM 1633 C CA . PHE A 1 218 ? 31.200 41.273 85.849 1.00 33.49 215 PHE A CA 1
ATOM 1634 C C . PHE A 1 218 ? 30.650 42.494 86.625 1.00 34.11 215 PHE A C 1
ATOM 1635 O O . PHE A 1 218 ? 29.529 42.953 86.389 1.00 32.71 215 PHE A O 1
ATOM 1643 N N . GLY A 1 219 ? 31.429 42.988 87.580 1.00 35.34 216 GLY A N 1
ATOM 1644 C CA . GLY A 1 219 ? 31.080 44.216 88.297 1.00 37.72 216 GLY A CA 1
ATOM 1645 C C . GLY A 1 219 ? 31.972 45.365 87.841 1.00 39.82 216 GLY A C 1
ATOM 1646 O O . GLY A 1 219 ? 33.179 45.191 87.691 1.00 38.94 216 GLY A O 1
ATOM 1647 N N . MET A 1 220 ? 31.390 46.535 87.587 1.00 42.11 217 MET A N 1
ATOM 1648 C CA . MET A 1 220 ? 32.198 47.695 87.204 1.00 45.53 217 MET A CA 1
ATOM 1649 C C . MET A 1 220 ? 32.620 48.391 88.490 1.00 48.14 217 MET A C 1
ATOM 1650 O O . MET A 1 220 ? 32.130 49.468 88.842 1.00 47.55 217 MET A O 1
ATOM 1655 N N . SER A 1 221 ? 33.536 47.729 89.187 1.00 50.66 218 SER A N 1
ATOM 1656 C CA . SER A 1 221 ? 33.775 47.969 90.591 1.00 52.99 218 SER A CA 1
ATOM 1657 C C . SER A 1 221 ? 34.728 49.139 90.779 1.00 54.02 218 SER A C 1
ATOM 1658 O O . SER A 1 221 ? 34.576 49.936 91.704 1.00 55.08 218 SER A O 1
ATOM 1661 N N . GLU A 1 222 ? 35.718 49.230 89.900 1.00 53.75 219 GLU A N 1
ATOM 1662 C CA . GLU A 1 222 ? 36.655 50.332 89.912 1.00 53.74 219 GLU A CA 1
ATOM 1663 C C . GLU A 1 222 ? 36.953 50.681 88.473 1.00 52.30 219 GLU A C 1
ATOM 1664 O O . GLU A 1 222 ? 36.796 49.844 87.589 1.00 52.38 219 GLU A O 1
ATOM 1670 N N . PRO A 1 223 ? 37.380 51.924 88.230 1.00 50.69 220 PRO A N 1
ATOM 1671 C CA . PRO A 1 223 ? 37.693 52.361 86.873 1.00 49.14 220 PRO A CA 1
ATOM 1672 C C . PRO A 1 223 ? 38.829 51.555 86.239 1.00 47.13 220 PRO A C 1
ATOM 1673 O O . PRO A 1 223 ? 39.619 50.937 86.940 1.00 46.57 220 PRO A O 1
ATOM 1677 N N . GLY A 1 224 ? 38.876 51.523 84.915 1.00 45.26 221 GLY A N 1
ATOM 1678 C CA . GLY A 1 224 ? 39.904 50.751 84.227 1.00 43.46 221 GLY A CA 1
ATOM 1679 C C . GLY A 1 224 ? 39.551 49.304 83.951 1.00 42.45 221 GLY A C 1
ATOM 1680 O O . GLY A 1 224 ? 40.229 48.650 83.155 1.00 42.88 221 GLY A O 1
ATOM 1681 N N . VAL A 1 225 ? 38.495 48.793 84.591 1.00 41.20 222 VAL A N 1
ATOM 1682 C CA . VAL A 1 225 ? 38.114 47.374 84.433 1.00 40.38 222 VAL A CA 1
ATOM 1683 C C . VAL A 1 225 ? 37.708 46.979 82.999 1.00 40.29 222 VAL A C 1
ATOM 1684 O O . VAL A 1 225 ? 38.214 46.001 82.453 1.00 40.23 222 VAL A O 1
ATOM 1688 N N . LEU A 1 226 ? 36.797 47.737 82.401 1.00 39.96 223 LEU A N 1
ATOM 1689 C CA . LEU A 1 226 ? 36.405 47.544 81.004 1.00 40.32 223 LEU A CA 1
ATOM 1690 C C . LEU A 1 226 ? 37.597 47.335 80.064 1.00 39.34 223 LEU A C 1
ATOM 1691 O O . LEU A 1 226 ? 37.676 46.334 79.370 1.00 37.49 223 LEU A O 1
ATOM 1696 N N . LEU A 1 227 ? 38.486 48.325 80.031 1.00 39.39 224 LEU A N 1
ATOM 1697 C CA . LEU A 1 227 ? 39.714 48.315 79.233 1.00 39.86 224 LEU A CA 1
ATOM 1698 C C . LEU A 1 227 ? 40.599 47.088 79.500 1.00 39.16 224 LEU A C 1
ATOM 1699 O O . LEU A 1 227 ? 41.137 46.497 78.569 1.00 37.32 224 LEU A O 1
ATOM 1704 N N . ARG A 1 228 ? 40.742 46.720 80.771 1.00 39.09 225 ARG A N 1
ATOM 1705 C CA . ARG A 1 228 ? 41.455 45.510 81.127 1.00 39.88 225 ARG A CA 1
ATOM 1706 C C . ARG A 1 228 ? 40.824 44.280 80.511 1.00 38.97 225 ARG A C 1
ATOM 1707 O O . ARG A 1 228 ? 41.526 43.440 79.953 1.00 38.18 225 ARG A O 1
ATOM 1715 N N . ILE A 1 229 ? 39.498 44.181 80.591 1.00 38.62 226 ILE A N 1
ATOM 1716 C CA . ILE A 1 229 ? 38.779 43.076 79.948 1.00 38.21 226 ILE A CA 1
ATOM 1717 C C . ILE A 1 229 ? 39.039 43.039 78.442 1.00 37.83 226 ILE A C 1
ATOM 1718 O O . ILE A 1 229 ? 39.259 41.971 77.875 1.00 38.31 226 ILE A O 1
ATOM 1723 N N . LEU A 1 230 ? 39.057 44.208 77.815 1.00 37.78 227 LEU A N 1
ATOM 1724 C CA . LEU A 1 230 ? 39.293 44.330 76.383 1.00 39.75 227 LEU A CA 1
ATOM 1725 C C . LEU A 1 230 ? 40.683 43.862 75.952 1.00 40.70 227 LEU A C 1
ATOM 1726 O O . LEU A 1 230 ? 40.857 43.424 74.818 1.00 40.36 227 LEU A O 1
ATOM 1731 N N . HIS A 1 231 ? 41.662 43.982 76.851 1.00 41.30 228 HIS A N 1
ATOM 1732 C CA . HIS A 1 231 ? 43.013 43.479 76.604 1.00 42.67 228 HIS A CA 1
ATOM 1733 C C . HIS A 1 231 ? 43.178 42.053 77.108 1.00 42.64 228 HIS A C 1
ATOM 1734 O O . HIS A 1 231 ? 44.294 41.572 77.227 1.00 43.31 228 HIS A O 1
ATOM 1741 N N . GLY A 1 232 ? 42.079 41.385 77.436 1.00 41.94 229 GLY A N 1
ATOM 1742 C CA . GLY A 1 232 ? 42.150 39.960 77.750 1.00 40.68 229 GLY A CA 1
ATOM 1743 C C . GLY A 1 232 ? 42.176 39.583 79.217 1.00 39.69 229 GLY A C 1
ATOM 1744 O O . GLY A 1 232 ? 42.312 38.412 79.536 1.00 38.99 229 GLY A O 1
ATOM 1745 N N . ALA A 1 233 ? 42.046 40.564 80.109 1.00 39.08 230 ALA A N 1
ATOM 1746 C CA . ALA A 1 233 ? 42.028 40.294 81.548 1.00 39.76 230 ALA A CA 1
ATOM 1747 C C . ALA A 1 233 ? 40.887 39.359 81.985 1.00 40.56 230 ALA A C 1
ATOM 1748 O O . ALA A 1 233 ? 39.731 39.491 81.540 1.00 39.66 230 ALA A O 1
ATOM 1750 N N . GLN A 1 234 ? 41.219 38.406 82.849 1.00 41.54 231 GLN A N 1
ATOM 1751 C CA . GLN A 1 234 ? 40.222 37.444 83.337 1.00 43.71 231 GLN A CA 1
ATOM 1752 C C . GLN A 1 234 ? 39.478 38.016 84.541 1.00 43.33 231 GLN A C 1
ATOM 1753 O O . GLN A 1 234 ? 39.827 37.722 85.684 1.00 44.18 231 GLN A O 1
ATOM 1759 N N . ILE A 1 235 ? 38.478 38.851 84.263 1.00 42.06 232 ILE A N 1
ATOM 1760 C CA . ILE A 1 235 ? 37.687 39.515 85.279 1.00 40.21 232 ILE A CA 1
ATOM 1761 C C . ILE A 1 235 ? 36.213 39.116 85.151 1.00 39.66 232 ILE A C 1
ATOM 1762 O O . ILE A 1 235 ? 35.664 39.094 84.049 1.00 38.58 232 ILE A O 1
ATOM 1767 N N . GLY A 1 236 ? 35.582 38.806 86.283 1.00 38.37 233 GLY A N 1
ATOM 1768 C CA . GLY A 1 236 ? 34.252 38.236 86.306 1.00 36.46 233 GLY A CA 1
ATOM 1769 C C . GLY A 1 236 ? 34.211 36.827 85.735 1.00 35.72 233 GLY A C 1
ATOM 1770 O O . GLY A 1 236 ? 35.089 36.016 86.000 1.00 35.12 233 GLY A O 1
ATOM 1771 N N . THR A 1 237 ? 33.195 36.535 84.932 1.00 34.82 234 THR A N 1
ATOM 1772 C CA . THR A 1 237 ? 32.982 35.177 84.463 1.00 33.92 234 THR A CA 1
ATOM 1773 C C . THR A 1 237 ? 32.659 35.150 82.987 1.00 34.85 234 THR A C 1
ATOM 1774 O O . THR A 1 237 ? 31.747 35.832 82.538 1.00 34.45 234 THR A O 1
ATOM 1778 N N . LEU A 1 238 ? 33.402 34.345 82.229 1.00 35.69 235 LEU A N 1
ATOM 1779 C CA . LEU A 1 238 ? 33.126 34.155 80.812 1.00 35.65 235 LEU A CA 1
ATOM 1780 C C . LEU A 1 238 ? 32.212 32.958 80.632 1.00 35.94 235 LEU A C 1
ATOM 1781 O O . LEU A 1 238 ? 32.464 31.892 81.171 1.00 37.64 235 LEU A O 1
ATOM 1786 N N . VAL A 1 239 ? 31.117 33.155 79.922 1.00 35.80 236 VAL A N 1
ATOM 1787 C CA . VAL A 1 239 ? 30.199 32.088 79.605 1.00 36.19 236 VAL A CA 1
ATOM 1788 C C . VAL A 1 239 ? 30.230 31.941 78.105 1.00 37.61 236 VAL A C 1
ATOM 1789 O O . VAL A 1 239 ? 29.944 32.899 77.362 1.00 36.05 236 VAL A O 1
ATOM 1793 N N . GLN A 1 240 ? 30.586 30.742 77.658 1.00 38.92 237 GLN A N 1
ATOM 1794 C CA . GLN A 1 240 ? 30.801 30.503 76.248 1.00 41.93 237 GLN A CA 1
ATOM 1795 C C . GLN A 1 240 ? 31.034 29.024 76.023 1.00 42.36 237 GLN A C 1
ATOM 1796 O O . GLN A 1 240 ? 31.503 28.307 76.910 1.00 41.20 237 GLN A O 1
ATOM 1802 N N . GLY A 1 241 ? 30.725 28.573 74.819 1.00 43.41 238 GLY A N 1
ATOM 1803 C CA . GLY A 1 241 ? 31.031 27.218 74.447 1.00 45.90 238 GLY A CA 1
ATOM 1804 C C . GLY A 1 241 ? 29.920 26.280 74.820 1.00 47.64 238 GLY A C 1
ATOM 1805 O O . GLY A 1 241 ? 28.929 26.680 75.444 1.00 47.22 238 GLY A O 1
ATOM 1806 N N . ARG A 1 242 ? 30.100 25.022 74.435 1.00 50.49 239 ARG A N 1
ATOM 1807 C CA . ARG A 1 242 ? 29.088 24.009 74.637 1.00 53.02 239 ARG A CA 1
ATOM 1808 C C . ARG A 1 242 ? 29.587 22.778 75.370 1.00 54.49 239 ARG A C 1
ATOM 1809 O O . ARG A 1 242 ? 30.792 22.578 75.551 1.00 54.25 239 ARG A O 1
ATOM 1817 N N . SER A 1 243 ? 28.630 21.952 75.778 1.00 56.92 240 SER A N 1
ATOM 1818 C CA . SER A 1 243 ? 28.910 20.761 76.556 1.00 58.75 240 SER A CA 1
ATOM 1819 C C . SER A 1 243 ? 29.605 21.230 77.827 1.00 59.41 240 SER A C 1
ATOM 1820 O O . SER A 1 243 ? 30.830 21.299 77.900 1.00 60.04 240 SER A O 1
ATOM 1824 N N . MET B 1 4 ? -24.346 21.948 74.559 1.00 70.98 1 MET B N 1
ATOM 1825 C CA . MET B 1 4 ? -23.056 22.649 74.293 1.00 70.03 1 MET B CA 1
ATOM 1826 C C . MET B 1 4 ? -23.307 23.991 73.625 1.00 68.92 1 MET B C 1
ATOM 1827 O O . MET B 1 4 ? -23.329 24.107 72.401 1.00 68.76 1 MET B O 1
ATOM 1832 N N . SER B 1 5 ? -23.533 24.990 74.465 1.00 67.42 2 SER B N 1
ATOM 1833 C CA . SER B 1 5 ? -23.651 26.358 74.038 1.00 65.38 2 SER B CA 1
ATOM 1834 C C . SER B 1 5 ? -22.428 27.049 74.609 1.00 63.53 2 SER B C 1
ATOM 1835 O O . SER B 1 5 ? -21.690 27.729 73.898 1.00 63.68 2 SER B O 1
ATOM 1838 N N . GLU B 1 6 ? -22.194 26.830 75.898 1.00 59.98 3 GLU B N 1
ATOM 1839 C CA . GLU B 1 6 ? -21.169 27.575 76.597 1.00 58.24 3 GLU B CA 1
ATOM 1840 C C . GLU B 1 6 ? -19.758 27.111 76.327 1.00 55.68 3 GLU B C 1
ATOM 1841 O O . GLU B 1 6 ? -19.465 25.912 76.246 1.00 55.07 3 GLU B O 1
ATOM 1847 N N . LEU B 1 7 ? -18.878 28.095 76.212 1.00 53.08 4 LEU B N 1
ATOM 1848 C CA . LEU B 1 7 ? -17.500 27.842 75.856 1.00 49.87 4 LEU B CA 1
ATOM 1849 C C . LEU B 1 7 ? -16.680 27.600 77.093 1.00 47.52 4 LEU B C 1
ATOM 1850 O O . LEU B 1 7 ? -16.833 28.289 78.086 1.00 46.74 4 LEU B O 1
ATOM 1855 N N . SER B 1 8 ? -15.804 26.612 77.025 1.00 45.92 5 SER B N 1
ATOM 1856 C CA . SER B 1 8 ? -14.769 26.469 78.032 1.00 45.45 5 SER B CA 1
ATOM 1857 C C . SER B 1 8 ? -13.667 27.501 77.831 1.00 44.70 5 SER B C 1
ATOM 1858 O O . SER B 1 8 ? -12.924 27.805 78.759 1.00 44.93 5 SER B O 1
ATOM 1861 N N . TYR B 1 9 ? -13.558 28.031 76.618 1.00 44.06 6 TYR B N 1
ATOM 1862 C CA . TYR B 1 9 ? -12.503 29.006 76.281 1.00 43.42 6 TYR B CA 1
ATOM 1863 C C . TYR B 1 9 ? -13.081 30.083 75.411 1.00 43.80 6 TYR B C 1
ATOM 1864 O O . TYR B 1 9 ? -13.627 29.803 74.351 1.00 43.89 6 TYR B O 1
ATOM 1873 N N . ARG B 1 10 ? -12.965 31.320 75.854 1.00 44.67 7 ARG B N 1
ATOM 1874 C CA . ARG B 1 10 ? -13.599 32.403 75.135 1.00 46.32 7 ARG B CA 1
ATOM 1875 C C . ARG B 1 10 ? -12.707 33.068 74.076 1.00 44.56 7 ARG B C 1
ATOM 1876 O O . ARG B 1 10 ? -13.157 33.288 72.957 1.00 44.92 7 ARG B O 1
ATOM 1884 N N . ARG B 1 11 ? -11.467 33.407 74.430 1.00 40.97 8 ARG B N 1
ATOM 1885 C CA . ARG B 1 11 ? -10.561 34.051 73.491 1.00 38.11 8 ARG B CA 1
ATOM 1886 C C . ARG B 1 11 ? -9.376 33.145 73.251 1.00 36.95 8 ARG B C 1
ATOM 1887 O O . ARG B 1 11 ? -8.627 32.803 74.181 1.00 36.29 8 ARG B O 1
ATOM 1895 N N . ILE B 1 12 ? -9.217 32.741 72.000 1.00 35.24 9 ILE B N 1
ATOM 1896 C CA . ILE B 1 12 ? -8.176 31.788 71.657 1.00 35.03 9 ILE B CA 1
ATOM 1897 C C . ILE B 1 12 ? -7.219 32.312 70.603 1.00 33.07 9 ILE B C 1
ATOM 1898 O O . ILE B 1 12 ? -7.570 33.120 69.742 1.00 32.24 9 ILE B O 1
ATOM 1903 N N . LEU B 1 13 ? -6.001 31.816 70.671 1.00 32.06 10 LEU B N 1
ATOM 1904 C CA . LEU B 1 13 ? -5.045 32.051 69.627 1.00 31.00 10 LEU B CA 1
ATOM 1905 C C . LEU B 1 13 ? -4.653 30.708 69.034 1.00 29.86 10 LEU B C 1
ATOM 1906 O O . LEU B 1 13 ? -4.086 29.874 69.720 1.00 28.87 10 LEU B O 1
ATOM 1911 N N . LEU B 1 14 ? -4.981 30.495 67.761 1.00 29.35 11 LEU B N 1
ATOM 1912 C CA . LEU B 1 14 ? -4.609 29.254 67.083 1.00 28.45 11 LEU B CA 1
ATOM 1913 C C . LEU B 1 14 ? -3.369 29.453 66.192 1.00 29.03 11 LEU B C 1
ATOM 1914 O O . LEU B 1 14 ? -3.342 30.325 65.306 1.00 28.10 11 LEU B O 1
ATOM 1919 N N . LYS B 1 15 ? -2.355 28.621 66.420 1.00 29.30 12 LYS B N 1
ATOM 1920 C CA . LYS B 1 15 ? -1.116 28.707 65.656 1.00 29.98 12 LYS B CA 1
ATOM 1921 C C . LYS B 1 15 ? -0.933 27.505 64.747 1.00 29.63 12 LYS B C 1
ATOM 1922 O O . LYS B 1 15 ? -1.012 26.353 65.191 1.00 27.52 12 LYS B O 1
ATOM 1928 N N . LEU B 1 16 ? -0.695 27.780 63.464 1.00 30.75 13 LEU B N 1
ATOM 1929 C CA . LEU B 1 16 ? -0.406 26.713 62.513 1.00 32.93 13 LEU B CA 1
ATOM 1930 C C . LEU B 1 16 ? 0.941 26.913 61.796 1.00 32.61 13 LEU B C 1
ATOM 1931 O O . LEU B 1 16 ? 1.402 28.033 61.601 1.00 31.46 13 LEU B O 1
ATOM 1936 N N . SER B 1 17 ? 1.569 25.809 61.433 1.00 32.35 14 SER B N 1
ATOM 1937 C CA . SER B 1 17 ? 2.658 25.825 60.482 1.00 33.73 14 SER B CA 1
ATOM 1938 C C . SER B 1 17 ? 2.161 26.255 59.112 1.00 33.67 14 SER B C 1
ATOM 1939 O O . SER B 1 17 ? 1.000 26.005 58.751 1.00 32.84 14 SER B O 1
ATOM 1942 N N . GLY B 1 18 ? 3.044 26.878 58.337 1.00 33.26 15 GLY B N 1
ATOM 1943 C CA . GLY B 1 18 ? 2.749 27.192 56.945 1.00 34.14 15 GLY B CA 1
ATOM 1944 C C . GLY B 1 18 ? 2.494 25.946 56.111 1.00 34.36 15 GLY B C 1
ATOM 1945 O O . GLY B 1 18 ? 1.607 25.928 55.274 1.00 33.07 15 GLY B O 1
ATOM 1946 N N . GLU B 1 19 ? 3.275 24.902 56.331 1.00 36.09 16 GLU B N 1
ATOM 1947 C CA . GLU B 1 19 ? 3.067 23.636 55.619 1.00 39.84 16 GLU B CA 1
ATOM 1948 C C . GLU B 1 19 ? 1.683 22.964 55.837 1.00 39.90 16 GLU B C 1
ATOM 1949 O O . GLU B 1 19 ? 1.242 22.196 54.983 1.00 40.01 16 GLU B O 1
ATOM 1955 N N . ALA B 1 20 ? 0.969 23.301 56.911 1.00 39.68 17 ALA B N 1
ATOM 1956 C CA . ALA B 1 20 ? -0.456 22.918 57.018 1.00 40.97 17 ALA B CA 1
ATOM 1957 C C . ALA B 1 20 ? -1.317 23.431 55.848 1.00 41.39 17 ALA B C 1
ATOM 1958 O O . ALA B 1 20 ? -2.360 22.866 55.560 1.00 42.36 17 ALA B O 1
ATOM 1960 N N . LEU B 1 21 ? -0.889 24.498 55.185 1.00 40.60 18 LEU B N 1
ATOM 1961 C CA . LEU B 1 21 ? -1.670 25.094 54.103 1.00 40.31 18 LEU B CA 1
ATOM 1962 C C . LEU B 1 21 ? -1.352 24.423 52.790 1.00 39.21 18 LEU B C 1
ATOM 1963 O O . LEU B 1 21 ? -2.025 24.623 51.796 1.00 38.22 18 LEU B O 1
ATOM 1968 N N . MET B 1 22 ? -0.280 23.648 52.807 1.00 39.41 19 MET B N 1
ATOM 1969 C CA . MET B 1 22 ? 0.335 23.105 51.616 1.00 38.12 19 MET B CA 1
ATOM 1970 C C . MET B 1 22 ? -0.414 21.858 51.087 1.00 40.76 19 MET B C 1
ATOM 1971 O O . MET B 1 22 ? -0.477 21.619 49.879 1.00 41.06 19 MET B O 1
ATOM 1976 N N . GLY B 1 23 ? -0.989 21.078 51.991 1.00 42.36 20 GLY B N 1
ATOM 1977 C CA . GLY B 1 23 ? -1.655 19.850 51.604 1.00 44.92 20 GLY B CA 1
ATOM 1978 C C . GLY B 1 23 ? -0.677 18.799 51.095 1.00 47.04 20 GLY B C 1
ATOM 1979 O O . GLY B 1 23 ? 0.370 18.558 51.694 1.00 46.19 20 GLY B O 1
ATOM 1980 N N . ASP B 1 24 ? -1.032 18.176 49.978 1.00 49.41 21 ASP B N 1
ATOM 1981 C CA . ASP B 1 24 ? -0.205 17.154 49.338 1.00 51.54 21 ASP B CA 1
ATOM 1982 C C . ASP B 1 24 ? 0.947 17.728 48.504 1.00 50.50 21 ASP B C 1
ATOM 1983 O O . ASP B 1 24 ? 1.857 17.006 48.117 1.00 49.83 21 ASP B O 1
ATOM 1988 N N . GLY B 1 25 ? 0.897 19.027 48.227 1.00 49.67 22 GLY B N 1
ATOM 1989 C CA . GLY B 1 25 ? 1.873 19.657 47.343 1.00 48.61 22 GLY B CA 1
ATOM 1990 C C . GLY B 1 25 ? 3.204 19.865 48.023 1.00 47.63 22 GLY B C 1
ATOM 1991 O O . GLY B 1 25 ? 3.352 19.594 49.209 1.00 46.07 22 GLY B O 1
ATOM 1992 N N . ASP B 1 26 ? 4.187 20.340 47.272 1.00 48.49 23 ASP B N 1
ATOM 1993 C CA . ASP B 1 26 ? 5.510 20.565 47.867 1.00 49.46 23 ASP B CA 1
ATOM 1994 C C . ASP B 1 26 ? 5.870 22.036 48.082 1.00 46.84 23 ASP B C 1
ATOM 1995 O O . ASP B 1 26 ? 6.949 22.334 48.579 1.00 45.86 23 ASP B O 1
ATOM 2000 N N . TYR B 1 27 ? 4.950 22.936 47.733 1.00 45.34 24 TYR B N 1
ATOM 2001 C CA . TYR B 1 27 ? 5.065 24.369 48.063 1.00 44.07 24 TYR B CA 1
ATOM 2002 C C . TYR B 1 27 ? 3.685 25.068 48.047 1.00 40.57 24 TYR B C 1
ATOM 2003 O O . TYR B 1 27 ? 2.706 24.502 47.607 1.00 38.00 24 TYR B O 1
ATOM 2012 N N . GLY B 1 28 ? 3.629 26.308 48.518 1.00 38.04 25 GLY B N 1
ATOM 2013 C CA . GLY B 1 28 ? 2.483 27.166 48.282 1.00 36.92 25 GLY B CA 1
ATOM 2014 C C . GLY B 1 28 ? 1.256 26.766 49.071 1.00 36.77 25 GLY B C 1
ATOM 2015 O O . GLY B 1 28 ? 1.366 26.237 50.164 1.00 35.67 25 GLY B O 1
ATOM 2016 N N . ILE B 1 29 ? 0.084 27.011 48.499 1.00 36.99 26 ILE B N 1
ATOM 2017 C CA . ILE B 1 29 ? -1.180 26.803 49.183 1.00 37.57 26 ILE B CA 1
ATOM 2018 C C . ILE B 1 29 ? -2.145 25.978 48.337 1.00 39.19 26 ILE B C 1
ATOM 2019 O O . ILE B 1 29 ? -2.328 26.247 47.162 1.00 38.67 26 ILE B O 1
ATOM 2024 N N . ASP B 1 30 ? -2.735 24.959 48.953 1.00 40.74 27 ASP B N 1
ATOM 2025 C CA . ASP B 1 30 ? -3.712 24.107 48.317 1.00 42.57 27 ASP B CA 1
ATOM 2026 C C . ASP B 1 30 ? -5.052 24.750 48.640 1.00 43.31 27 ASP B C 1
ATOM 2027 O O . ASP B 1 30 ? -5.462 24.785 49.797 1.00 42.25 27 ASP B O 1
ATOM 2032 N N . PRO B 1 31 ? -5.713 25.323 47.617 1.00 43.88 28 PRO B N 1
ATOM 2033 C CA . PRO B 1 31 ? -6.970 26.048 47.816 1.00 44.24 28 PRO B CA 1
ATOM 2034 C C . PRO B 1 31 ? -8.040 25.259 48.598 1.00 43.68 28 PRO B C 1
ATOM 2035 O O . PRO B 1 31 ? -8.822 25.849 49.329 1.00 43.23 28 PRO B O 1
ATOM 2039 N N . LYS B 1 32 ? -8.060 23.942 48.453 1.00 43.55 29 LYS B N 1
ATOM 2040 C CA . LYS B 1 32 ? -8.986 23.096 49.212 1.00 44.23 29 LYS B CA 1
ATOM 2041 C C . LYS B 1 32 ? -8.632 22.989 50.699 1.00 42.74 29 LYS B C 1
ATOM 2042 O O . LYS B 1 32 ? -9.520 22.902 51.548 1.00 40.76 29 LYS B O 1
ATOM 2048 N N . VAL B 1 33 ? -7.332 22.958 50.996 1.00 41.12 30 VAL B N 1
ATOM 2049 C CA . VAL B 1 33 ? -6.870 22.938 52.366 1.00 40.52 30 VAL B CA 1
ATOM 2050 C C . VAL B 1 33 ? -7.196 24.259 53.064 1.00 39.97 30 VAL B C 1
ATOM 2051 O O . VAL B 1 33 ? -7.751 24.278 54.160 1.00 38.53 30 VAL B O 1
ATOM 2055 N N . ILE B 1 34 ? -6.902 25.374 52.415 1.00 40.16 31 ILE B N 1
ATOM 2056 C CA . ILE B 1 34 ? -7.156 26.671 53.056 1.00 40.72 31 ILE B CA 1
ATOM 2057 C C . ILE B 1 34 ? -8.662 26.936 53.226 1.00 40.34 31 ILE B C 1
ATOM 2058 O O . ILE B 1 34 ? -9.085 27.595 54.153 1.00 38.56 31 ILE B O 1
ATOM 2063 N N . ASN B 1 35 ? -9.459 26.379 52.329 1.00 41.36 32 ASN B N 1
ATOM 2064 C CA . ASN B 1 35 ? -10.904 26.416 52.455 1.00 43.87 32 ASN B CA 1
ATOM 2065 C C . ASN B 1 35 ? -11.456 25.668 53.685 1.00 42.51 32 ASN B C 1
ATOM 2066 O O . ASN B 1 35 ? -12.270 26.197 54.418 1.00 40.42 32 ASN B O 1
ATOM 2071 N N . ARG B 1 36 ? -10.995 24.442 53.902 1.00 42.96 33 ARG B N 1
ATOM 2072 C CA . ARG B 1 36 ? -11.344 23.670 55.092 1.00 44.32 33 ARG B CA 1
ATOM 2073 C C . ARG B 1 36 ? -10.918 24.372 56.378 1.00 44.17 33 ARG B C 1
ATOM 2074 O O . ARG B 1 36 ? -11.669 24.406 57.363 1.00 43.60 33 ARG B O 1
ATOM 2082 N N . LEU B 1 37 ? -9.712 24.942 56.361 1.00 42.95 34 LEU B N 1
ATOM 2083 C CA . LEU B 1 37 ? -9.203 25.687 57.501 1.00 42.70 34 LEU B CA 1
ATOM 2084 C C . LEU B 1 37 ? -10.114 26.858 57.840 1.00 40.73 34 LEU B C 1
ATOM 2085 O O . LEU B 1 37 ? -10.469 27.037 58.993 1.00 38.29 34 LEU B O 1
ATOM 2090 N N . ALA B 1 38 ? -10.454 27.647 56.820 1.00 38.83 35 ALA B N 1
ATOM 2091 C CA . ALA B 1 38 ? -11.357 28.776 56.941 1.00 38.76 35 ALA B CA 1
ATOM 2092 C C . ALA B 1 38 ? -12.711 28.354 57.518 1.00 39.13 35 ALA B C 1
ATOM 2093 O O . ALA B 1 38 ? -13.272 29.038 58.379 1.00 37.35 35 ALA B O 1
ATOM 2095 N N . HIS B 1 39 ? -13.222 27.225 57.039 1.00 39.89 36 HIS B N 1
ATOM 2096 C CA . HIS B 1 39 ? -14.504 26.706 57.501 1.00 41.38 36 HIS B CA 1
ATOM 2097 C C . HIS B 1 39 ? -14.459 26.380 58.987 1.00 40.37 36 HIS B C 1
ATOM 2098 O O . HIS B 1 39 ? -15.341 26.774 59.733 1.00 39.22 36 HIS B O 1
ATOM 2105 N N . GLU B 1 40 ? -13.413 25.676 59.413 1.00 39.50 37 GLU B N 1
ATOM 2106 C CA . GLU B 1 40 ? -13.225 25.391 60.824 1.00 39.65 37 GLU B CA 1
ATOM 2107 C C . GLU B 1 40 ? -13.127 26.651 61.685 1.00 38.92 37 GLU B C 1
ATOM 2108 O O . GLU B 1 40 ? -13.670 26.692 62.778 1.00 37.56 37 GLU B O 1
ATOM 2114 N N . VAL B 1 41 ? -12.439 27.674 61.193 1.00 37.76 38 VAL B N 1
ATOM 2115 C CA . VAL B 1 41 ? -12.250 28.897 61.965 1.00 38.06 38 VAL B CA 1
ATOM 2116 C C . VAL B 1 41 ? -13.587 29.628 62.142 1.00 37.65 38 VAL B C 1
ATOM 2117 O O . VAL B 1 41 ? -13.915 30.070 63.233 1.00 35.11 38 VAL B O 1
ATOM 2121 N N . ILE B 1 42 ? -14.336 29.768 61.055 1.00 39.33 39 ILE B N 1
ATOM 2122 C CA . ILE B 1 42 ? -15.662 30.377 61.107 1.00 41.62 39 ILE B CA 1
ATOM 2123 C C . ILE B 1 42 ? -16.591 29.607 62.052 1.00 41.34 39 ILE B C 1
ATOM 2124 O O . ILE B 1 42 ? -17.307 30.202 62.848 1.00 41.45 39 ILE B O 1
ATOM 2129 N N . GLU B 1 43 ? -16.554 28.287 61.994 1.00 42.05 40 GLU B N 1
ATOM 2130 C CA . GLU B 1 43 ? -17.369 27.519 62.902 1.00 45.15 40 GLU B CA 1
ATOM 2131 C C . GLU B 1 43 ? -17.104 27.943 64.349 1.00 44.76 40 GLU B C 1
ATOM 2132 O O . GLU B 1 43 ? -18.041 28.241 65.096 1.00 44.44 40 GLU B O 1
ATOM 2138 N N . ALA B 1 44 ? -15.827 27.994 64.723 1.00 43.77 41 ALA B N 1
ATOM 2139 C CA . ALA B 1 44 ? -15.405 28.424 66.058 1.00 44.01 41 ALA B CA 1
ATOM 2140 C C . ALA B 1 44 ? -15.927 29.807 66.406 1.00 43.85 41 ALA B C 1
ATOM 2141 O O . ALA B 1 44 ? -16.502 30.022 67.459 1.00 42.91 41 ALA B O 1
ATOM 2143 N N . GLN B 1 45 ? -15.714 30.746 65.501 1.00 44.71 42 GLN B N 1
ATOM 2144 C CA . GLN B 1 45 ? -16.170 32.099 65.684 1.00 46.47 42 GLN B CA 1
ATOM 2145 C C . GLN B 1 45 ? -17.703 32.229 65.825 1.00 46.09 42 GLN B C 1
ATOM 2146 O O . GLN B 1 45 ? -18.196 33.040 66.606 1.00 45.00 42 GLN B O 1
ATOM 2152 N N . GLN B 1 46 ? -18.449 31.430 65.066 1.00 46.24 43 GLN B N 1
ATOM 2153 C CA . GLN B 1 46 ? -19.910 31.451 65.158 1.00 46.40 43 GLN B CA 1
ATOM 2154 C C . GLN B 1 46 ? -20.443 30.833 66.451 1.00 45.12 43 GLN B C 1
ATOM 2155 O O . GLN B 1 46 ? -21.493 31.216 66.913 1.00 45.16 43 GLN B O 1
ATOM 2161 N N . ALA B 1 47 ? -19.711 29.891 67.035 1.00 43.94 44 ALA B N 1
ATOM 2162 C CA . ALA B 1 47 ? -20.031 29.395 68.371 1.00 42.75 44 ALA B CA 1
ATOM 2163 C C . ALA B 1 47 ? -19.735 30.423 69.470 1.00 42.37 44 ALA B C 1
ATOM 2164 O O . ALA B 1 47 ? -19.978 30.160 70.649 1.00 42.92 44 ALA B O 1
ATOM 2166 N N . GLY B 1 48 ? -19.200 31.582 69.095 1.00 40.97 45 GLY B N 1
ATOM 2167 C CA . GLY B 1 48 ? -18.989 32.665 70.052 1.00 40.24 45 GLY B CA 1
ATOM 2168 C C . GLY B 1 48 ? -17.549 32.910 70.484 1.00 39.92 45 GLY B C 1
ATOM 2169 O O . GLY B 1 48 ? -17.283 33.820 71.278 1.00 39.42 45 GLY B O 1
ATOM 2170 N N . ALA B 1 49 ? -16.616 32.102 69.976 1.00 38.81 46 ALA B N 1
ATOM 2171 C CA . ALA B 1 49 ? -15.198 32.300 70.292 1.00 37.73 46 ALA B CA 1
ATOM 2172 C C . ALA B 1 49 ? -14.682 33.535 69.585 1.00 36.58 46 ALA B C 1
ATOM 2173 O O . ALA B 1 49 ? -15.152 33.896 68.507 1.00 35.85 46 ALA B O 1
ATOM 2175 N N . GLN B 1 50 ? -13.754 34.200 70.250 1.00 35.64 47 GLN B N 1
ATOM 2176 C CA . GLN B 1 50 ? -12.965 35.281 69.681 1.00 35.96 47 GLN B CA 1
ATOM 2177 C C . GLN B 1 50 ? -11.651 34.663 69.229 1.00 34.59 47 GLN B C 1
ATOM 2178 O O . GLN B 1 50 ? -10.881 34.166 70.048 1.00 34.79 47 GLN B O 1
ATOM 2184 N N . VAL B 1 51 ? -11.420 34.648 67.926 1.00 32.94 48 VAL B N 1
ATOM 2185 C CA . VAL B 1 51 ? -10.299 33.903 67.410 1.00 32.58 48 VAL B CA 1
ATOM 2186 C C . VAL B 1 51 ? -9.234 34.754 66.715 1.00 31.50 48 VAL B C 1
ATOM 2187 O O . VAL B 1 51 ? -9.526 35.605 65.875 1.00 29.73 48 VAL B O 1
ATOM 2191 N N . ALA B 1 52 ? -7.995 34.487 67.127 1.00 30.62 49 ALA B N 1
ATOM 2192 C CA . ALA B 1 52 ? -6.799 35.008 66.534 1.00 30.54 49 ALA B CA 1
ATOM 2193 C C . ALA B 1 52 ? -6.012 33.873 65.896 1.00 30.26 49 ALA B C 1
ATOM 2194 O O . ALA B 1 52 ? -5.952 32.762 66.437 1.00 30.71 49 ALA B O 1
ATOM 2196 N N . LEU B 1 53 ? -5.400 34.165 64.755 1.00 29.96 50 LEU B N 1
ATOM 2197 C CA . LEU B 1 53 ? -4.614 33.198 64.011 1.00 30.12 50 LEU B CA 1
ATOM 2198 C C . LEU B 1 53 ? -3.155 33.641 63.794 1.00 28.97 50 LEU B C 1
ATOM 2199 O O . LEU B 1 53 ? -2.862 34.816 63.524 1.00 27.58 50 LEU B O 1
ATOM 2204 N N . VAL B 1 54 ? -2.260 32.670 63.849 1.00 27.29 51 VAL B N 1
ATOM 2205 C CA . VAL B 1 54 ? -0.881 32.893 63.503 1.00 27.64 51 VAL B CA 1
ATOM 2206 C C . VAL B 1 54 ? -0.498 31.731 62.647 1.00 28.74 51 VAL B C 1
ATOM 2207 O O . VAL B 1 54 ? -0.679 30.598 63.072 1.00 30.89 51 VAL B O 1
ATOM 2211 N N . ILE B 1 55 ? -0.028 31.986 61.427 1.00 28.93 52 ILE B N 1
ATOM 2212 C CA . ILE B 1 55 ? 0.365 30.911 60.535 1.00 30.13 52 ILE B CA 1
ATOM 2213 C C . ILE B 1 55 ? 1.816 31.098 60.145 1.00 30.17 52 ILE B C 1
ATOM 2214 O O . ILE B 1 55 ? 2.223 32.206 59.823 1.00 30.95 52 ILE B O 1
ATOM 2219 N N . GLY B 1 56 ? 2.603 30.022 60.189 1.00 29.59 53 GLY B N 1
ATOM 2220 C CA . GLY B 1 56 ? 4.022 30.084 59.813 1.00 29.08 53 GLY B CA 1
ATOM 2221 C C . GLY B 1 56 ? 4.223 30.293 58.318 1.00 29.71 53 GLY B C 1
ATOM 2222 O O . GLY B 1 56 ? 3.248 30.461 57.563 1.00 30.88 53 GLY B O 1
ATOM 2223 N N . GLY B 1 57 ? 5.485 30.286 57.889 1.00 29.26 54 GLY B N 1
ATOM 2224 C CA . GLY B 1 57 ? 5.858 30.525 56.496 1.00 27.53 54 GLY B CA 1
ATOM 2225 C C . GLY B 1 57 ? 6.591 29.391 55.795 1.00 27.99 54 GLY B C 1
ATOM 2226 O O . GLY B 1 57 ? 7.031 29.578 54.676 1.00 28.82 54 GLY B O 1
ATOM 2227 N N . GLY B 1 58 ? 6.691 28.207 56.413 1.00 28.72 55 GLY B N 1
ATOM 2228 C CA . GLY B 1 58 ? 7.494 27.084 55.867 1.00 28.72 55 GLY B CA 1
ATOM 2229 C C . GLY B 1 58 ? 7.042 26.476 54.536 1.00 29.76 55 GLY B C 1
ATOM 2230 O O . GLY B 1 58 ? 7.794 25.757 53.880 1.00 29.61 55 GLY B O 1
ATOM 2231 N N . ASN B 1 59 ? 5.803 26.748 54.144 1.00 29.78 56 ASN B N 1
ATOM 2232 C CA . ASN B 1 59 ? 5.274 26.341 52.849 1.00 30.27 56 ASN B CA 1
ATOM 2233 C C . ASN B 1 59 ? 5.788 27.226 51.698 1.00 30.40 56 ASN B C 1
ATOM 2234 O O . ASN B 1 59 ? 5.723 26.852 50.533 1.00 29.96 56 ASN B O 1
ATOM 2239 N N . ILE B 1 60 ? 6.301 28.400 52.037 1.00 31.62 57 ILE B N 1
ATOM 2240 C CA . ILE B 1 60 ? 6.818 29.342 51.036 1.00 33.24 57 ILE B CA 1
ATOM 2241 C C . ILE B 1 60 ? 8.328 29.491 51.182 1.00 34.21 57 ILE B C 1
ATOM 2242 O O . ILE B 1 60 ? 9.071 29.469 50.199 1.00 33.53 57 ILE B O 1
ATOM 2247 N N . PHE B 1 61 ? 8.781 29.670 52.417 1.00 36.07 58 PHE B N 1
ATOM 2248 C CA . PHE B 1 61 ? 10.200 29.828 52.687 1.00 38.58 58 PHE B CA 1
ATOM 2249 C C . PHE B 1 61 ? 10.758 28.425 52.787 1.00 39.73 58 PHE B C 1
ATOM 2250 O O . PHE B 1 61 ? 10.932 27.892 53.872 1.00 40.07 58 PHE B O 1
ATOM 2258 N N . ARG B 1 62 ? 11.000 27.815 51.637 1.00 41.47 59 ARG B N 1
ATOM 2259 C CA . ARG B 1 62 ? 11.438 26.428 51.595 1.00 43.15 59 ARG B CA 1
ATOM 2260 C C . ARG B 1 62 ? 12.290 26.132 50.374 1.00 42.69 59 ARG B C 1
ATOM 2261 O O . ARG B 1 62 ? 12.367 26.937 49.434 1.00 41.59 59 ARG B O 1
ATOM 2269 N N . GLY B 1 63 ? 12.912 24.960 50.391 1.00 42.85 60 GLY B N 1
ATOM 2270 C CA . GLY B 1 63 ? 13.814 24.569 49.323 1.00 44.38 60 GLY B CA 1
ATOM 2271 C C . GLY B 1 63 ? 15.237 25.045 49.559 1.00 45.84 60 GLY B C 1
ATOM 2272 O O . GLY B 1 63 ? 15.506 25.944 50.400 1.00 45.49 60 GLY B O 1
ATOM 2273 N N . ALA B 1 64 ? 16.147 24.445 48.798 1.00 46.31 61 ALA B N 1
ATOM 2274 C CA . ALA B 1 64 ? 17.577 24.669 48.958 1.00 47.05 61 ALA B CA 1
ATOM 2275 C C . ALA B 1 64 ? 17.995 26.116 48.682 1.00 47.32 61 ALA B C 1
ATOM 2276 O O . ALA B 1 64 ? 18.969 26.605 49.263 1.00 47.65 61 ALA B O 1
ATOM 2278 N N . GLY B 1 65 ? 17.259 26.788 47.796 1.00 47.36 62 GLY B N 1
ATOM 2279 C CA . GLY B 1 65 ? 17.602 28.138 47.365 1.00 47.47 62 GLY B CA 1
ATOM 2280 C C . GLY B 1 65 ? 17.035 29.244 48.224 1.00 47.65 62 GLY B C 1
ATOM 2281 O O . GLY B 1 65 ? 17.574 30.333 48.261 1.00 47.63 62 GLY B O 1
ATOM 2282 N N . LEU B 1 66 ? 15.927 28.974 48.903 1.00 48.54 63 LEU B N 1
ATOM 2283 C CA . LEU B 1 66 ? 15.318 29.960 49.796 1.00 48.49 63 LEU B CA 1
ATOM 2284 C C . LEU B 1 66 ? 15.751 29.709 51.229 1.00 49.82 63 LEU B C 1
ATOM 2285 O O . LEU B 1 66 ? 16.349 30.568 51.857 1.00 49.81 63 LEU B O 1
ATOM 2290 N N . ALA B 1 67 ? 15.439 28.525 51.745 1.00 51.37 64 ALA B N 1
ATOM 2291 C CA . ALA B 1 67 ? 15.901 28.140 53.057 1.00 53.35 64 ALA B CA 1
ATOM 2292 C C . ALA B 1 67 ? 17.279 27.485 52.912 1.00 55.39 64 ALA B C 1
ATOM 2293 O O . ALA B 1 67 ? 17.497 26.338 53.323 1.00 55.20 64 ALA B O 1
ATOM 2295 N N . ALA B 1 68 ? 18.194 28.231 52.293 1.00 57.72 65 ALA B N 1
ATOM 2296 C CA . ALA B 1 68 ? 19.560 27.786 52.083 1.00 60.04 65 ALA B CA 1
ATOM 2297 C C . ALA B 1 68 ? 20.159 27.422 53.419 1.00 61.96 65 ALA B C 1
ATOM 2298 O O . ALA B 1 68 ? 20.097 28.195 54.378 1.00 62.23 65 ALA B O 1
ATOM 2300 N N . SER B 1 69 ? 20.741 26.231 53.465 1.00 63.99 66 SER B N 1
ATOM 2301 C CA . SER B 1 69 ? 21.300 25.664 54.682 1.00 65.59 66 SER B CA 1
ATOM 2302 C C . SER B 1 69 ? 22.406 26.503 55.313 1.00 65.98 66 SER B C 1
ATOM 2303 O O . SER B 1 69 ? 22.816 26.222 56.435 1.00 66.83 66 SER B O 1
ATOM 2306 N N . GLY B 1 70 ? 22.893 27.522 54.609 1.00 66.01 67 GLY B N 1
ATOM 2307 C CA . GLY B 1 70 ? 23.986 28.341 55.143 1.00 65.79 67 GLY B CA 1
ATOM 2308 C C . GLY B 1 70 ? 23.866 29.843 54.940 1.00 65.29 67 GLY B C 1
ATOM 2309 O O . GLY B 1 70 ? 24.856 30.570 55.045 1.00 65.65 67 GLY B O 1
ATOM 2310 N N . MET B 1 71 ? 22.654 30.310 54.653 1.00 64.20 68 MET B N 1
ATOM 2311 C CA . MET B 1 71 ? 22.402 31.730 54.419 1.00 62.39 68 MET B CA 1
ATOM 2312 C C . MET B 1 71 ? 22.488 32.550 55.716 1.00 59.22 68 MET B C 1
ATOM 2313 O O . MET B 1 71 ? 22.514 31.997 56.811 1.00 57.87 68 MET B O 1
ATOM 2318 N N . ASP B 1 72 ? 22.550 33.869 55.585 1.00 56.19 69 ASP B N 1
ATOM 2319 C CA . ASP B 1 72 ? 22.495 34.722 56.758 1.00 54.04 69 ASP B CA 1
ATOM 2320 C C . ASP B 1 72 ? 21.167 34.546 57.488 1.00 51.58 69 ASP B C 1
ATOM 2321 O O . ASP B 1 72 ? 20.095 34.630 56.893 1.00 50.54 69 ASP B O 1
ATOM 2326 N N . ARG B 1 73 ? 21.245 34.301 58.784 1.00 49.23 70 ARG B N 1
ATOM 2327 C CA . ARG B 1 73 ? 20.055 34.008 59.564 1.00 47.26 70 ARG B CA 1
ATOM 2328 C C . ARG B 1 73 ? 19.055 35.169 59.553 1.00 44.20 70 ARG B C 1
ATOM 2329 O O . ARG B 1 73 ? 17.869 34.956 59.367 1.00 43.24 70 ARG B O 1
ATOM 2337 N N . VAL B 1 74 ? 19.532 36.397 59.730 1.00 41.07 71 VAL B N 1
ATOM 2338 C CA . VAL B 1 74 ? 18.641 37.552 59.712 1.00 38.88 71 VAL B CA 1
ATOM 2339 C C . VAL B 1 74 ? 17.861 37.610 58.383 1.00 37.94 71 VAL B C 1
ATOM 2340 O O . VAL B 1 74 ? 16.648 37.827 58.363 1.00 36.33 71 VAL B O 1
ATOM 2344 N N . THR B 1 75 ? 18.565 37.380 57.278 1.00 37.08 72 THR B N 1
ATOM 2345 C CA . THR B 1 75 ? 17.957 37.359 55.957 1.00 36.19 72 THR B CA 1
ATOM 2346 C C . THR B 1 75 ? 16.922 36.254 55.817 1.00 34.49 72 THR B C 1
ATOM 2347 O O . THR B 1 75 ? 15.832 36.486 55.297 1.00 33.86 72 THR B O 1
ATOM 2351 N N . GLY B 1 76 ? 17.243 35.061 56.302 1.00 33.40 73 GLY B N 1
ATOM 2352 C CA . GLY B 1 76 ? 16.270 33.955 56.309 1.00 32.09 73 GLY B CA 1
ATOM 2353 C C . GLY B 1 76 ? 15.002 34.280 57.102 1.00 32.76 73 GLY B C 1
ATOM 2354 O O . GLY B 1 76 ? 13.864 34.043 56.641 1.00 31.49 73 GLY B O 1
ATOM 2355 N N . ASP B 1 77 ? 15.197 34.851 58.294 1.00 32.41 74 ASP B N 1
ATOM 2356 C CA . ASP B 1 77 ? 14.084 35.206 59.169 1.00 31.95 74 ASP B CA 1
ATOM 2357 C C . ASP B 1 77 ? 13.203 36.271 58.544 1.00 30.87 74 ASP B C 1
ATOM 2358 O O . ASP B 1 77 ? 11.987 36.227 58.710 1.00 30.26 74 ASP B O 1
ATOM 2363 N N . HIS B 1 78 ? 13.820 37.227 57.848 1.00 30.10 75 HIS B N 1
ATOM 2364 C CA . HIS B 1 78 ? 13.068 38.271 57.132 1.00 30.97 75 HIS B CA 1
ATOM 2365 C C . HIS B 1 78 ? 12.241 37.644 56.027 1.00 30.95 75 HIS B C 1
ATOM 2366 O O . HIS B 1 78 ? 11.058 37.980 55.876 1.00 31.06 75 HIS B O 1
ATOM 2373 N N . MET B 1 79 ? 12.856 36.707 55.294 1.00 30.23 76 MET B N 1
ATOM 2374 C CA . MET B 1 79 ? 12.161 35.955 54.240 1.00 30.33 76 MET B CA 1
ATOM 2375 C C . MET B 1 79 ? 10.953 35.201 54.802 1.00 29.10 76 MET B C 1
ATOM 2376 O O . MET B 1 79 ? 9.892 35.198 54.201 1.00 28.49 76 MET B O 1
ATOM 2381 N N . GLY B 1 80 ? 11.135 34.539 55.939 1.00 28.94 77 GLY B N 1
ATOM 2382 C CA . GLY B 1 80 ? 10.047 33.840 56.591 1.00 28.46 77 GLY B CA 1
ATOM 2383 C C . GLY B 1 80 ? 8.935 34.802 56.981 1.00 29.21 77 GLY B C 1
ATOM 2384 O O . GLY B 1 80 ? 7.740 34.499 56.794 1.00 29.73 77 GLY B O 1
ATOM 2385 N N . MET B 1 81 ? 9.314 35.959 57.527 1.00 27.69 78 MET B N 1
ATOM 2386 C CA . MET B 1 81 ? 8.333 36.956 57.933 1.00 28.06 78 MET B CA 1
ATOM 2387 C C . MET B 1 81 ? 7.470 37.353 56.734 1.00 27.28 78 MET B C 1
ATOM 2388 O O . MET B 1 81 ? 6.267 37.471 56.845 1.00 28.47 78 MET B O 1
ATOM 2393 N N . LEU B 1 82 ? 8.090 37.610 55.599 1.00 27.32 79 LEU B N 1
ATOM 2394 C CA . LEU B 1 82 ? 7.323 38.012 54.420 1.00 27.82 79 LEU B CA 1
ATOM 2395 C C . LEU B 1 82 ? 6.388 36.890 53.940 1.00 26.93 79 LEU B C 1
ATOM 2396 O O . LEU B 1 82 ? 5.271 37.191 53.469 1.00 25.38 79 LEU B O 1
ATOM 2401 N N . ALA B 1 83 ? 6.857 35.627 54.040 1.00 25.30 80 ALA B N 1
ATOM 2402 C CA . ALA B 1 83 ? 6.040 34.425 53.664 1.00 26.58 80 ALA B CA 1
ATOM 2403 C C . ALA B 1 83 ? 4.776 34.377 54.500 1.00 27.02 80 ALA B C 1
ATOM 2404 O O . ALA B 1 83 ? 3.693 34.085 54.018 1.00 27.80 80 ALA B O 1
ATOM 2406 N N . THR B 1 84 ? 4.957 34.700 55.771 1.00 27.64 81 THR B N 1
ATOM 2407 C CA . THR B 1 84 ? 3.907 34.759 56.797 1.00 27.61 81 THR B CA 1
ATOM 2408 C C . THR B 1 84 ? 2.839 35.811 56.419 1.00 28.01 81 THR B C 1
ATOM 2409 O O . THR B 1 84 ? 1.633 35.594 56.567 1.00 28.24 81 THR B O 1
ATOM 2413 N N . VAL B 1 85 ? 3.270 36.959 55.895 1.00 26.98 82 VAL B N 1
ATOM 2414 C CA . VAL B 1 85 ? 2.319 37.945 55.374 1.00 25.88 82 VAL B CA 1
ATOM 2415 C C . VAL B 1 85 ? 1.550 37.448 54.134 1.00 25.57 82 VAL B C 1
ATOM 2416 O O . VAL B 1 85 ? 0.335 37.640 54.027 1.00 25.47 82 VAL B O 1
ATOM 2420 N N . ILE B 1 86 ? 2.239 36.774 53.220 1.00 25.59 83 ILE B N 1
ATOM 2421 C CA . ILE B 1 86 ? 1.564 36.204 52.047 1.00 26.74 83 ILE B CA 1
ATOM 2422 C C . ILE B 1 86 ? 0.470 35.210 52.446 1.00 27.87 83 ILE B C 1
ATOM 2423 O O . ILE B 1 86 ? -0.620 35.196 51.857 1.00 27.54 83 ILE B O 1
ATOM 2428 N N . ASN B 1 87 ? 0.791 34.343 53.408 1.00 27.48 84 ASN B N 1
ATOM 2429 C CA . ASN B 1 87 ? -0.178 33.386 53.933 1.00 28.10 84 ASN B CA 1
ATOM 2430 C C . ASN B 1 87 ? -1.317 34.085 54.630 1.00 28.30 84 ASN B C 1
ATOM 2431 O O . ASN B 1 87 ? -2.451 33.656 54.530 1.00 28.20 84 ASN B O 1
ATOM 2436 N N . ALA B 1 88 ? -1.015 35.140 55.378 1.00 28.25 85 ALA B N 1
ATOM 2437 C CA . ALA B 1 88 ? -2.080 35.848 56.075 1.00 28.89 85 ALA B CA 1
ATOM 2438 C C . ALA B 1 88 ? -3.088 36.455 55.078 1.00 28.97 85 ALA B C 1
ATOM 2439 O O . ALA B 1 88 ? -4.282 36.428 55.315 1.00 29.34 85 ALA B O 1
ATOM 2441 N N . LEU B 1 89 ? -2.586 37.007 53.977 1.00 28.94 86 LEU B N 1
ATOM 2442 C CA . LEU B 1 89 ? -3.423 37.604 52.957 1.00 29.63 86 LEU B CA 1
ATOM 2443 C C . LEU B 1 89 ? -4.318 36.546 52.325 1.00 30.40 86 LEU B C 1
ATOM 2444 O O . LEU B 1 89 ? -5.481 36.812 52.014 1.00 30.12 86 LEU B O 1
ATOM 2449 N N . ALA B 1 90 ? -3.762 35.359 52.121 1.00 29.25 87 ALA B N 1
ATOM 2450 C CA . ALA B 1 90 ? -4.523 34.303 51.494 1.00 30.90 87 ALA B CA 1
ATOM 2451 C C . ALA B 1 90 ? -5.530 33.767 52.501 1.00 30.44 87 ALA B C 1
ATOM 2452 O O . ALA B 1 90 ? -6.635 33.400 52.120 1.00 30.83 87 ALA B O 1
ATOM 2454 N N . MET B 1 91 ? -5.172 33.764 53.781 1.00 32.31 88 MET B N 1
ATOM 2455 C CA . MET B 1 91 ? -6.148 33.348 54.812 1.00 33.92 88 MET B CA 1
ATOM 2456 C C . MET B 1 91 ? -7.278 34.356 54.904 1.00 33.73 88 MET B C 1
ATOM 2457 O O . MET B 1 91 ? -8.425 33.981 55.054 1.00 32.76 88 MET B O 1
ATOM 2462 N N . GLN B 1 92 ? -6.936 35.634 54.797 1.00 34.18 89 GLN B N 1
ATOM 2463 C CA . GLN B 1 92 ? -7.924 36.689 54.865 1.00 35.55 89 GLN B CA 1
ATOM 2464 C C . GLN B 1 92 ? -8.941 36.545 53.746 1.00 35.96 89 GLN B C 1
ATOM 2465 O O . GLN B 1 92 ? -10.147 36.617 53.980 1.00 34.96 89 GLN B O 1
ATOM 2471 N N . ASP B 1 93 ? -8.440 36.301 52.543 1.00 37.69 90 ASP B N 1
ATOM 2472 C CA . ASP B 1 93 ? -9.278 36.106 51.348 1.00 39.96 90 ASP B CA 1
ATOM 2473 C C . ASP B 1 93 ? -10.282 34.936 51.476 1.00 39.13 90 ASP B C 1
ATOM 2474 O O . ASP B 1 93 ? -11.473 35.097 51.262 1.00 39.12 90 ASP B O 1
ATOM 2479 N N . ALA B 1 94 ? -9.782 33.764 51.841 1.00 37.83 91 ALA B N 1
ATOM 2480 C CA . ALA B 1 94 ? -10.621 32.601 52.037 1.00 37.82 91 ALA B CA 1
ATOM 2481 C C . ALA B 1 94 ? -11.716 32.838 53.090 1.00 38.20 91 ALA B C 1
ATOM 2482 O O . ALA B 1 94 ? -12.850 32.447 52.900 1.00 36.87 91 ALA B O 1
ATOM 2484 N N . LEU B 1 95 ? -11.361 33.471 54.204 1.00 39.08 92 LEU B N 1
ATOM 2485 C CA . LEU B 1 95 ? -12.326 33.760 55.253 1.00 39.70 92 LEU B CA 1
ATOM 2486 C C . LEU B 1 95 ? -13.409 34.730 54.784 1.00 40.98 92 LEU B C 1
ATOM 2487 O O . LEU B 1 95 ? -14.589 34.494 55.009 1.00 41.30 92 LEU B O 1
ATOM 2492 N N . GLU B 1 96 ? -12.996 35.803 54.121 1.00 42.83 93 GLU B N 1
ATOM 2493 C CA . GLU B 1 96 ? -13.907 36.827 53.636 1.00 45.96 93 GLU B CA 1
ATOM 2494 C C . GLU B 1 96 ? -14.900 36.288 52.590 1.00 46.69 93 GLU B C 1
ATOM 2495 O O . GLU B 1 96 ? -16.064 36.708 52.560 1.00 46.84 93 GLU B O 1
ATOM 2501 N N . LYS B 1 97 ? -14.444 35.353 51.755 1.00 47.28 94 LYS B N 1
ATOM 2502 C CA . LYS B 1 97 ? -15.312 34.691 50.780 1.00 48.60 94 LYS B CA 1
ATOM 2503 C C . LYS B 1 97 ? -16.407 33.884 51.458 1.00 48.23 94 LYS B C 1
ATOM 2504 O O . LYS B 1 97 ? -17.405 33.539 50.842 1.00 47.97 94 LYS B O 1
ATOM 2510 N N . LEU B 1 98 ? -16.200 33.581 52.730 1.00 46.95 95 LEU B N 1
ATOM 2511 C CA . LEU B 1 98 ? -17.145 32.809 53.480 1.00 45.95 95 LEU B CA 1
ATOM 2512 C C . LEU B 1 98 ? -18.012 33.708 54.350 1.00 45.22 95 LEU B C 1
ATOM 2513 O O . LEU B 1 98 ? -18.787 33.228 55.149 1.00 45.18 95 LEU B O 1
ATOM 2518 N N . GLY B 1 99 ? -17.883 35.020 54.194 1.00 44.71 96 GLY B N 1
ATOM 2519 C CA . GLY B 1 99 ? -18.685 35.943 54.987 1.00 42.88 96 GLY B CA 1
ATOM 2520 C C . GLY B 1 99 ? -18.029 36.434 56.266 1.00 42.22 96 GLY B C 1
ATOM 2521 O O . GLY B 1 99 ? -18.593 37.269 56.960 1.00 41.39 96 GLY B O 1
ATOM 2522 N N . ALA B 1 100 ? -16.839 35.925 56.589 1.00 41.23 97 ALA B N 1
ATOM 2523 C CA . ALA B 1 100 ? -16.161 36.332 57.825 1.00 40.91 97 ALA B CA 1
ATOM 2524 C C . ALA B 1 100 ? -15.592 37.745 57.738 1.00 40.67 97 ALA B C 1
ATOM 2525 O O . ALA B 1 100 ? -15.186 38.188 56.672 1.00 41.01 97 ALA B O 1
ATOM 2527 N N . LYS B 1 101 ? -15.577 38.448 58.860 1.00 40.60 98 LYS B N 1
ATOM 2528 C CA . LYS B 1 101 ? -14.859 39.717 58.986 1.00 41.03 98 LYS B CA 1
ATOM 2529 C C . LYS B 1 101 ? -13.457 39.469 59.521 1.00 39.57 98 LYS B C 1
ATOM 2530 O O . LYS B 1 101 ? -13.300 38.776 60.512 1.00 37.47 98 LYS B O 1
ATOM 2536 N N . VAL B 1 102 ? -12.447 40.043 58.875 1.00 38.19 99 VAL B N 1
ATOM 2537 C CA . VAL B 1 102 ? -11.086 39.769 59.276 1.00 38.24 99 VAL B CA 1
ATOM 2538 C C . VAL B 1 102 ? -10.143 40.955 59.177 1.00 37.99 99 VAL B C 1
ATOM 2539 O O . VAL B 1 102 ? -10.302 41.849 58.344 1.00 36.91 99 VAL B O 1
ATOM 2543 N N . ARG B 1 103 ? -9.190 40.988 60.100 1.00 36.85 100 ARG B N 1
ATOM 2544 C CA . ARG B 1 103 ? -8.207 42.055 60.127 1.00 36.01 100 ARG B CA 1
ATOM 2545 C C . ARG B 1 103 ? -6.849 41.393 60.238 1.00 34.15 100 ARG B C 1
ATOM 2546 O O . ARG B 1 103 ? -6.635 40.582 61.119 1.00 33.45 100 ARG B O 1
ATOM 2554 N N . VAL B 1 104 ? -5.953 41.726 59.318 1.00 32.62 101 VAL B N 1
ATOM 2555 C CA . VAL B 1 104 ? -4.584 41.258 59.350 1.00 31.36 101 VAL B CA 1
ATOM 2556 C C . VAL B 1 104 ? -3.659 42.292 59.982 1.00 31.55 101 VAL B C 1
ATOM 2557 O O . VAL B 1 104 ? -3.525 43.396 59.478 1.00 30.62 101 VAL B O 1
ATOM 2561 N N . MET B 1 105 ? -2.992 41.919 61.069 1.00 31.64 102 MET B N 1
ATOM 2562 C CA . MET B 1 105 ? -2.039 42.812 61.700 1.00 32.21 102 MET B CA 1
ATOM 2563 C C . MET B 1 105 ? -0.645 42.144 61.675 1.00 33.17 102 MET B C 1
ATOM 2564 O O . MET B 1 105 ? -0.521 40.911 61.846 1.00 31.72 102 MET B O 1
ATOM 2569 N N . SER B 1 106 ? 0.387 42.968 61.475 1.00 32.84 103 SER B N 1
ATOM 2570 C CA . SER B 1 106 ? 1.776 42.508 61.337 1.00 32.69 103 SER B CA 1
ATOM 2571 C C . SER B 1 106 ? 2.750 43.174 62.319 1.00 33.19 103 SER B C 1
ATOM 2572 O O . SER B 1 106 ? 2.595 44.358 62.678 1.00 32.19 103 SER B O 1
ATOM 2575 N N . ALA B 1 107 ? 3.766 42.428 62.730 1.00 33.44 104 ALA B N 1
ATOM 2576 C CA . ALA B 1 107 ? 4.795 42.978 63.600 1.00 35.31 104 ALA B CA 1
ATOM 2577 C C . ALA B 1 107 ? 5.609 44.018 62.827 1.00 36.90 104 ALA B C 1
ATOM 2578 O O . ALA B 1 107 ? 6.235 44.892 63.410 1.00 37.26 104 ALA B O 1
ATOM 2580 N N . ILE B 1 108 ? 5.581 43.914 61.510 1.00 38.54 105 ILE B N 1
ATOM 2581 C CA . ILE B 1 108 ? 6.199 44.911 60.654 1.00 42.03 105 ILE B CA 1
ATOM 2582 C C . ILE B 1 108 ? 5.151 45.435 59.686 1.00 41.99 105 ILE B C 1
ATOM 2583 O O . ILE B 1 108 ? 4.535 44.669 58.940 1.00 41.79 105 ILE B O 1
ATOM 2588 N N . LYS B 1 109 ? 4.920 46.737 59.724 1.00 43.89 106 LYS B N 1
ATOM 2589 C CA . LYS B 1 109 ? 3.858 47.326 58.916 1.00 45.97 106 LYS B CA 1
ATOM 2590 C C . LYS B 1 109 ? 4.236 47.424 57.436 1.00 45.43 106 LYS B C 1
ATOM 2591 O O . LYS B 1 109 ? 5.389 47.678 57.073 1.00 44.26 106 LYS B O 1
ATOM 2597 N N . ILE B 1 110 ? 3.234 47.206 56.600 1.00 45.88 107 ILE B N 1
ATOM 2598 C CA . ILE B 1 110 ? 3.374 47.241 55.157 1.00 47.13 107 ILE B CA 1
ATOM 2599 C C . ILE B 1 110 ? 2.082 47.836 54.646 1.00 48.34 107 ILE B C 1
ATOM 2600 O O . ILE B 1 110 ? 1.025 47.242 54.779 1.00 47.19 107 ILE B O 1
ATOM 2605 N N . ASN B 1 111 ? 2.170 49.033 54.078 1.00 51.66 108 ASN B N 1
ATOM 2606 C CA . ASN B 1 111 ? 0.978 49.795 53.700 1.00 54.20 108 ASN B CA 1
ATOM 2607 C C . ASN B 1 111 ? -0.029 49.119 52.764 1.00 54.43 108 ASN B C 1
ATOM 2608 O O . ASN B 1 111 ? 0.325 48.565 51.715 1.00 54.77 108 ASN B O 1
ATOM 2613 N N . ASP B 1 112 ? -1.290 49.144 53.179 1.00 54.07 109 ASP B N 1
ATOM 2614 C CA . ASP B 1 112 ? -2.369 48.668 52.335 1.00 53.89 109 ASP B CA 1
ATOM 2615 C C . ASP B 1 112 ? -2.303 47.160 52.148 1.00 53.25 109 ASP B C 1
ATOM 2616 O O . ASP B 1 112 ? -3.163 46.589 51.469 1.00 53.69 109 ASP B O 1
ATOM 2621 N N . VAL B 1 113 ? -1.312 46.500 52.755 1.00 51.16 110 VAL B N 1
ATOM 2622 C CA . VAL B 1 113 ? -1.354 45.039 52.795 1.00 49.08 110 VAL B CA 1
ATOM 2623 C C . VAL B 1 113 ? -1.670 44.513 54.182 1.00 48.51 110 VAL B C 1
ATOM 2624 O O . VAL B 1 113 ? -2.311 43.470 54.318 1.00 49.75 110 VAL B O 1
ATOM 2628 N N . CYS B 1 114 ? -1.217 45.215 55.218 1.00 46.86 111 CYS B N 1
ATOM 2629 C CA . CYS B 1 114 ? -1.480 44.790 56.589 1.00 45.94 111 CYS B CA 1
ATOM 2630 C C . CYS B 1 114 ? -1.183 45.906 57.572 1.00 46.20 111 CYS B C 1
ATOM 2631 O O . CYS B 1 114 ? -0.161 46.586 57.461 1.00 46.21 111 CYS B O 1
ATOM 2634 N N . GLU B 1 115 ? -2.071 46.088 58.545 1.00 46.10 112 GLU B N 1
ATOM 2635 C CA . GLU B 1 115 ? -1.866 47.118 59.557 1.00 46.60 112 GLU B CA 1
ATOM 2636 C C . GLU B 1 115 ? -0.788 46.687 60.575 1.00 45.24 112 GLU B C 1
ATOM 2637 O O . GLU B 1 115 ? -0.396 45.518 60.642 1.00 43.92 112 GLU B O 1
ATOM 2643 N N . ASP B 1 116 ? -0.288 47.638 61.346 1.00 45.13 113 ASP B N 1
ATOM 2644 C CA . ASP B 1 116 ? 0.665 47.308 62.383 1.00 45.57 113 ASP B CA 1
ATOM 2645 C C . ASP B 1 116 ? -0.121 46.754 63.549 1.00 44.10 113 ASP B C 1
ATOM 2646 O O . ASP B 1 116 ? -1.305 47.076 63.723 1.00 43.73 113 ASP B O 1
ATOM 2651 N N . PHE B 1 117 ? 0.522 45.925 64.357 1.00 41.29 114 PHE B N 1
ATOM 2652 C CA . PHE B 1 117 ? -0.146 45.431 65.533 1.00 39.68 114 PHE B CA 1
ATOM 2653 C C . PHE B 1 117 ? -0.318 46.547 66.533 1.00 39.51 114 PHE B C 1
ATOM 2654 O O . PHE B 1 117 ? 0.623 47.252 66.839 1.00 40.51 114 PHE B O 1
ATOM 2662 N N . ILE B 1 118 ? -1.520 46.694 67.069 1.00 40.20 115 ILE B N 1
ATOM 2663 C CA . ILE B 1 118 ? -1.757 47.600 68.171 1.00 41.16 115 ILE B CA 1
ATOM 2664 C C . ILE B 1 118 ? -2.676 46.841 69.104 1.00 41.82 115 ILE B C 1
ATOM 2665 O O . ILE B 1 118 ? -3.821 46.510 68.753 1.00 41.48 115 ILE B O 1
ATOM 2670 N N . ARG B 1 119 ? -2.155 46.550 70.285 1.00 42.08 116 ARG B N 1
ATOM 2671 C CA . ARG B 1 119 ? -2.828 45.686 71.231 1.00 43.20 116 ARG B CA 1
ATOM 2672 C C . ARG B 1 119 ? -4.258 46.110 71.460 1.00 43.24 116 ARG B C 1
ATOM 2673 O O . ARG B 1 119 ? -5.188 45.312 71.356 1.00 41.44 116 ARG B O 1
ATOM 2681 N N . ARG B 1 120 ? -4.432 47.386 71.760 1.00 45.26 117 ARG B N 1
ATOM 2682 C CA . ARG B 1 120 ? -5.766 47.922 72.022 1.00 47.80 117 ARG B CA 1
ATOM 2683 C C . ARG B 1 120 ? -6.749 47.726 70.849 1.00 45.47 117 ARG B C 1
ATOM 2684 O O . ARG B 1 120 ? -7.908 47.369 71.050 1.00 45.14 117 ARG B O 1
ATOM 2692 N N . ARG B 1 121 ? -6.279 47.942 69.627 1.00 44.57 118 ARG B N 1
ATOM 2693 C CA . ARG B 1 121 ? -7.116 47.779 68.444 1.00 44.38 118 ARG B CA 1
ATOM 2694 C C . ARG B 1 121 ? -7.419 46.305 68.140 1.00 41.76 118 ARG B C 1
ATOM 2695 O O . ARG B 1 121 ? -8.523 45.969 67.761 1.00 39.60 118 ARG B O 1
ATOM 2703 N N . ALA B 1 122 ? -6.410 45.445 68.287 1.00 40.35 119 ALA B N 1
ATOM 2704 C CA . ALA B 1 122 ? -6.563 43.995 68.179 1.00 39.15 119 ALA B CA 1
ATOM 2705 C C . ALA B 1 122 ? -7.710 43.507 69.049 1.00 38.13 119 ALA B C 1
ATOM 2706 O O . ALA B 1 122 ? -8.574 42.762 68.595 1.00 36.48 119 ALA B O 1
ATOM 2708 N N . ILE B 1 123 ? -7.709 43.929 70.307 1.00 38.66 120 ILE B N 1
ATOM 2709 C CA . ILE B 1 123 ? -8.687 43.421 71.262 1.00 39.80 120 ILE B CA 1
ATOM 2710 C C . ILE B 1 123 ? -10.087 43.862 70.874 1.00 40.74 120 ILE B C 1
ATOM 2711 O O . ILE B 1 123 ? -11.040 43.090 70.952 1.00 40.15 120 ILE B O 1
ATOM 2716 N N . ARG B 1 124 ? -10.217 45.092 70.404 1.00 43.23 121 ARG B N 1
ATOM 2717 C CA . ARG B 1 124 ? -11.541 45.557 70.038 1.00 46.02 121 ARG B CA 1
ATOM 2718 C C . ARG B 1 124 ? -12.020 44.946 68.725 1.00 44.51 121 ARG B C 1
ATOM 2719 O O . ARG B 1 124 ? -13.228 44.766 68.545 1.00 44.03 121 ARG B O 1
ATOM 2727 N N . HIS B 1 125 ? -11.087 44.592 67.830 1.00 42.91 122 HIS B N 1
ATOM 2728 C CA . HIS B 1 125 ? -11.448 43.794 66.652 1.00 41.72 122 HIS B CA 1
ATOM 2729 C C . HIS B 1 125 ? -12.105 42.479 67.086 1.00 41.69 122 HIS B C 1
ATOM 2730 O O . HIS B 1 125 ? -13.143 42.095 66.564 1.00 41.07 122 HIS B O 1
ATOM 2737 N N . LEU B 1 126 ? -11.509 41.803 68.057 1.00 42.27 123 LEU B N 1
ATOM 2738 C CA . LEU B 1 126 ? -12.079 40.555 68.569 1.00 44.05 123 LEU B CA 1
ATOM 2739 C C . LEU B 1 126 ? -13.466 40.746 69.225 1.00 45.15 123 LEU B C 1
ATOM 2740 O O . LEU B 1 126 ? -14.345 39.888 69.116 1.00 44.80 123 LEU B O 1
ATOM 2745 N N . GLU B 1 127 ? -13.652 41.859 69.926 1.00 46.79 124 GLU B N 1
ATOM 2746 C CA . GLU B 1 127 ? -14.914 42.085 70.631 1.00 48.64 124 GLU B CA 1
ATOM 2747 C C . GLU B 1 127 ? -16.017 42.400 69.631 1.00 48.52 124 GLU B C 1
ATOM 2748 O O . GLU B 1 127 ? -17.197 42.212 69.913 1.00 48.67 124 GLU B O 1
ATOM 2754 N N . LYS B 1 128 ? -15.613 42.846 68.446 1.00 48.02 125 LYS B N 1
ATOM 2755 C CA . LYS B 1 128 ? -16.556 43.127 67.370 1.00 47.52 125 LYS B CA 1
ATOM 2756 C C . LYS B 1 128 ? -16.802 41.890 66.518 1.00 46.10 125 LYS B C 1
ATOM 2757 O O . LYS B 1 128 ? -17.471 41.962 65.492 1.00 46.63 125 LYS B O 1
ATOM 2763 N N . GLY B 1 129 ? -16.245 40.760 66.936 1.00 44.75 126 GLY B N 1
ATOM 2764 C CA . GLY B 1 129 ? -16.440 39.499 66.225 1.00 43.25 126 GLY B CA 1
ATOM 2765 C C . GLY B 1 129 ? -15.560 39.324 65.003 1.00 42.26 126 GLY B C 1
ATOM 2766 O O . GLY B 1 129 ? -15.832 38.489 64.151 1.00 42.24 126 GLY B O 1
ATOM 2767 N N . ARG B 1 130 ? -14.499 40.113 64.898 1.00 41.06 127 ARG B N 1
ATOM 2768 C CA . ARG B 1 130 ? -13.576 39.943 63.780 1.00 39.70 127 ARG B CA 1
ATOM 2769 C C . ARG B 1 130 ? -12.490 38.946 64.128 1.00 38.10 127 ARG B C 1
ATOM 2770 O O . ARG B 1 130 ? -12.034 38.862 65.272 1.00 37.95 127 ARG B O 1
ATOM 2778 N N . ILE B 1 131 ? -12.089 38.189 63.126 1.00 35.19 128 ILE B N 1
ATOM 2779 C CA . ILE B 1 131 ? -10.999 37.284 63.237 1.00 33.95 128 ILE B CA 1
ATOM 2780 C C . ILE B 1 131 ? -9.721 38.058 62.981 1.00 33.79 128 ILE B C 1
ATOM 2781 O O . ILE B 1 131 ? -9.617 38.771 61.984 1.00 33.48 128 ILE B O 1
ATOM 2786 N N . ALA B 1 132 ? -8.772 37.940 63.916 1.00 32.70 129 ALA B N 1
ATOM 2787 C CA . ALA B 1 132 ? -7.479 38.627 63.841 1.00 31.58 129 ALA B CA 1
ATOM 2788 C C . ALA B 1 132 ? -6.413 37.696 63.301 1.00 30.09 129 ALA B C 1
ATOM 2789 O O . ALA B 1 132 ? -6.296 36.570 63.743 1.00 29.95 129 ALA B O 1
ATOM 2791 N N . ILE B 1 133 ? -5.668 38.141 62.304 1.00 28.53 130 ILE B N 1
ATOM 2792 C CA . ILE B 1 133 ? -4.616 37.327 61.792 1.00 27.73 130 ILE B CA 1
ATOM 2793 C C . ILE B 1 133 ? -3.321 38.071 62.029 1.00 29.11 130 ILE B C 1
ATOM 2794 O O . ILE B 1 133 ? -3.179 39.237 61.596 1.00 30.26 130 ILE B O 1
ATOM 2799 N N . PHE B 1 134 ? -2.392 37.424 62.734 1.00 27.69 131 PHE B N 1
ATOM 2800 C CA . PHE B 1 134 ? -1.105 38.056 63.016 1.00 28.42 131 PHE B CA 1
ATOM 2801 C C . PHE B 1 134 ? -0.014 37.528 62.118 1.00 27.70 131 PHE B C 1
ATOM 2802 O O . PHE B 1 134 ? 0.151 36.330 62.024 1.00 29.27 131 PHE B O 1
ATOM 2810 N N . ALA B 1 135 ? 0.734 38.426 61.481 1.00 27.42 132 ALA B N 1
ATOM 2811 C CA . ALA B 1 135 ? 1.841 38.026 60.610 1.00 28.09 132 ALA B CA 1
ATOM 2812 C C . ALA B 1 135 ? 3.186 38.529 61.154 1.00 28.31 132 ALA B C 1
ATOM 2813 O O . ALA B 1 135 ? 3.228 39.534 61.873 1.00 28.61 132 ALA B O 1
ATOM 2815 N N . ALA B 1 136 ? 4.267 37.817 60.831 1.00 27.71 133 ALA B N 1
ATOM 2816 C CA . ALA B 1 136 ? 5.642 38.304 61.035 1.00 28.61 133 ALA B CA 1
ATOM 2817 C C . ALA B 1 136 ? 6.222 38.165 62.453 1.00 28.87 133 ALA B C 1
ATOM 2818 O O . ALA B 1 136 ? 7.222 38.802 62.786 1.00 29.53 133 ALA B O 1
ATOM 2820 N N . GLY B 1 137 ? 5.583 37.352 63.285 1.00 27.92 134 GLY B N 1
ATOM 2821 C CA . GLY B 1 137 ? 6.163 36.997 64.579 1.00 27.16 134 GLY B CA 1
ATOM 2822 C C . GLY B 1 137 ? 6.312 38.180 65.522 1.00 27.73 134 GLY B C 1
ATOM 2823 O O . GLY B 1 137 ? 5.408 39.000 65.682 1.00 26.26 134 GLY B O 1
ATOM 2824 N N . THR B 1 138 ? 7.486 38.264 66.133 1.00 27.66 135 THR B N 1
ATOM 2825 C CA . THR B 1 138 ? 7.805 39.307 67.078 1.00 26.78 135 THR B CA 1
ATOM 2826 C C . THR B 1 138 ? 8.310 40.518 66.315 1.00 27.04 135 THR B C 1
ATOM 2827 O O . THR B 1 138 ? 8.523 41.532 66.907 1.00 25.49 135 THR B O 1
ATOM 2831 N N . GLY B 1 139 ? 8.543 40.376 65.006 1.00 27.36 136 GLY B N 1
ATOM 2832 C CA . GLY B 1 139 ? 9.242 41.389 64.213 1.00 27.76 136 GLY B CA 1
ATOM 2833 C C . GLY B 1 139 ? 10.771 41.332 64.320 1.00 29.54 136 GLY B C 1
ATOM 2834 O O . GLY B 1 139 ? 11.461 42.198 63.790 1.00 31.15 136 GLY B O 1
ATOM 2835 N N . ASN B 1 140 ? 11.307 40.353 65.035 1.00 28.20 137 ASN B N 1
ATOM 2836 C CA . ASN B 1 140 ? 12.748 40.281 65.300 1.00 29.01 137 ASN B CA 1
ATOM 2837 C C . ASN B 1 140 ? 13.272 38.987 64.715 1.00 28.68 137 ASN B C 1
ATOM 2838 O O . ASN B 1 140 ? 12.598 37.981 64.765 1.00 28.09 137 ASN B O 1
ATOM 2843 N N . PRO B 1 141 ? 14.479 39.017 64.155 1.00 29.48 138 PRO B N 1
ATOM 2844 C CA . PRO B 1 141 ? 15.075 37.759 63.725 1.00 29.53 138 PRO B CA 1
ATOM 2845 C C . PRO B 1 141 ? 15.505 36.981 64.983 1.00 29.93 138 PRO B C 1
ATOM 2846 O O . PRO B 1 141 ? 15.551 37.554 66.088 1.00 27.11 138 PRO B O 1
ATOM 2850 N N . PHE B 1 142 ? 15.795 35.695 64.815 1.00 30.07 139 PHE B N 1
ATOM 2851 C CA . PHE B 1 142 ? 16.266 34.867 65.909 1.00 32.50 139 PHE B CA 1
ATOM 2852 C C . PHE B 1 142 ? 15.129 34.509 66.860 1.00 34.26 139 PHE B C 1
ATOM 2853 O O . PHE B 1 142 ? 15.356 33.916 67.915 1.00 33.54 139 PHE B O 1
ATOM 2861 N N . PHE B 1 143 ? 13.917 34.895 66.463 1.00 35.12 140 PHE B N 1
ATOM 2862 C CA . PHE B 1 143 ? 12.683 34.518 67.144 1.00 36.48 140 PHE B CA 1
ATOM 2863 C C . PHE B 1 143 ? 11.809 33.670 66.217 1.00 36.96 140 PHE B C 1
ATOM 2864 O O . PHE B 1 143 ? 11.704 33.896 65.010 1.00 37.42 140 PHE B O 1
ATOM 2872 N N . THR B 1 144 ? 11.211 32.679 66.831 1.00 34.84 141 THR B N 1
ATOM 2873 C CA . THR B 1 144 ? 10.494 31.628 66.200 1.00 33.74 141 THR B CA 1
ATOM 2874 C C . THR B 1 144 ? 9.008 32.030 66.072 1.00 32.84 141 THR B C 1
ATOM 2875 O O . THR B 1 144 ? 8.550 32.944 66.768 1.00 32.73 141 THR B O 1
ATOM 2879 N N . THR B 1 145 ? 8.272 31.385 65.172 1.00 30.67 142 THR B N 1
ATOM 2880 C CA . THR B 1 145 ? 6.847 31.631 64.979 1.00 29.07 142 THR B CA 1
ATOM 2881 C C . THR B 1 145 ? 6.096 31.336 66.287 1.00 28.93 142 THR B C 1
ATOM 2882 O O . THR B 1 145 ? 5.157 32.070 66.652 1.00 25.60 142 THR B O 1
ATOM 2886 N N . ASP B 1 146 ? 6.530 30.281 66.988 1.00 26.99 143 ASP B N 1
ATOM 2887 C CA . ASP B 1 146 ? 6.010 29.955 68.311 1.00 28.53 143 ASP B CA 1
ATOM 2888 C C . ASP B 1 146 ? 6.104 31.142 69.277 1.00 28.14 143 ASP B C 1
ATOM 2889 O O . ASP B 1 146 ? 5.130 31.478 69.939 1.00 26.44 143 ASP B O 1
ATOM 2894 N N . SER B 1 147 ? 7.257 31.800 69.326 1.00 26.76 144 SER B N 1
ATOM 2895 C CA . SER B 1 147 ? 7.426 33.004 70.154 1.00 27.18 144 SER B CA 1
ATOM 2896 C C . SER B 1 147 ? 6.437 34.110 69.786 1.00 25.74 144 SER B C 1
ATOM 2897 O O . SER B 1 147 ? 5.859 34.708 70.663 1.00 25.25 144 SER B O 1
ATOM 2900 N N . GLY B 1 148 ? 6.271 34.405 68.497 1.00 24.30 145 GLY B N 1
ATOM 2901 C CA . GLY B 1 148 ? 5.315 35.414 68.117 1.00 26.30 145 GLY B CA 1
ATOM 2902 C C . GLY B 1 148 ? 3.923 35.019 68.576 1.00 27.33 145 GLY B C 1
ATOM 2903 O O . GLY B 1 148 ? 3.162 35.874 69.037 1.00 28.11 145 GLY B O 1
ATOM 2904 N N . ALA B 1 149 ? 3.586 33.724 68.452 1.00 26.77 146 ALA B N 1
ATOM 2905 C CA . ALA B 1 149 ? 2.267 33.218 68.843 1.00 27.37 146 ALA B CA 1
ATOM 2906 C C . ALA B 1 149 ? 2.006 33.392 70.354 1.00 26.87 146 ALA B C 1
ATOM 2907 O O . ALA B 1 149 ? 0.937 33.863 70.757 1.00 26.30 146 ALA B O 1
ATOM 2909 N N . ALA B 1 150 ? 2.977 33.007 71.178 1.00 26.14 147 ALA B N 1
ATOM 2910 C CA . ALA B 1 150 ? 2.865 33.160 72.624 1.00 27.63 147 ALA B CA 1
ATOM 2911 C C . ALA B 1 150 ? 2.735 34.635 73.019 1.00 28.90 147 ALA B C 1
ATOM 2912 O O . ALA B 1 150 ? 1.934 34.993 73.854 1.00 29.97 147 ALA B O 1
ATOM 2914 N N . LEU B 1 151 ? 3.533 35.490 72.399 1.00 29.06 148 LEU B N 1
ATOM 2915 C CA . LEU B 1 151 ? 3.510 36.933 72.669 1.00 29.51 148 LEU B CA 1
ATOM 2916 C C . LEU B 1 151 ? 2.154 37.556 72.369 1.00 28.40 148 LEU B C 1
ATOM 2917 O O . LEU B 1 151 ? 1.602 38.332 73.168 1.00 27.13 148 LEU B O 1
ATOM 2922 N N . ARG B 1 152 ? 1.640 37.251 71.181 1.00 27.75 149 ARG B N 1
ATOM 2923 C CA . ARG B 1 152 ? 0.348 37.757 70.755 1.00 27.54 149 ARG B CA 1
ATOM 2924 C C . ARG B 1 152 ? -0.775 37.227 71.616 1.00 28.23 149 ARG B C 1
ATOM 2925 O O . ARG B 1 152 ? -1.683 37.980 71.977 1.00 27.73 149 ARG B O 1
ATOM 2933 N N . ALA B 1 153 ? -0.720 35.932 71.947 1.00 28.92 150 ALA B N 1
ATOM 2934 C CA . ALA B 1 153 ? -1.679 35.329 72.900 1.00 28.88 150 ALA B CA 1
ATOM 2935 C C . ALA B 1 153 ? -1.719 36.088 74.234 1.00 28.97 150 ALA B C 1
ATOM 2936 O O . ALA B 1 153 ? -2.786 36.405 74.753 1.00 28.01 150 ALA B O 1
ATOM 2938 N N . ILE B 1 154 ? -0.548 36.375 74.789 1.00 29.00 151 ILE B N 1
ATOM 2939 C CA . ILE B 1 154 ? -0.481 37.090 76.054 1.00 29.30 151 ILE B CA 1
ATOM 2940 C C . ILE B 1 154 ? -1.006 38.510 75.900 1.00 29.26 151 ILE B C 1
ATOM 2941 O O . ILE B 1 154 ? -1.780 38.966 76.735 1.00 28.39 151 ILE B O 1
ATOM 2946 N N . GLU B 1 155 ? -0.594 39.188 74.827 1.00 29.65 152 GLU B N 1
ATOM 2947 C CA . GLU B 1 155 ? -0.974 40.590 74.582 1.00 31.92 152 GLU B CA 1
ATOM 2948 C C . GLU B 1 155 ? -2.475 40.768 74.414 1.00 32.17 152 GLU B C 1
ATOM 2949 O O . GLU B 1 155 ? -3.040 41.749 74.898 1.00 31.98 152 GLU B O 1
ATOM 2955 N N . ILE B 1 156 ? -3.123 39.819 73.741 1.00 32.13 153 ILE B N 1
ATOM 2956 C CA . ILE B 1 156 ? -4.580 39.850 73.633 1.00 31.86 153 ILE B CA 1
ATOM 2957 C C . ILE B 1 156 ? -5.317 39.221 74.818 1.00 32.17 153 ILE B C 1
ATOM 2958 O O . ILE B 1 156 ? -6.530 39.283 74.871 1.00 32.48 153 ILE B O 1
ATOM 2963 N N . GLY B 1 157 ? -4.604 38.641 75.782 1.00 32.75 154 GLY B N 1
ATOM 2964 C CA . GLY B 1 157 ? -5.282 37.997 76.903 1.00 31.68 154 GLY B CA 1
ATOM 2965 C C . GLY B 1 157 ? -6.034 36.752 76.481 1.00 32.29 154 GLY B C 1
ATOM 2966 O O . GLY B 1 157 ? -7.130 36.474 76.963 1.00 33.12 154 GLY B O 1
ATOM 2967 N N . ALA B 1 158 ? -5.449 35.971 75.593 1.00 32.25 155 ALA B N 1
ATOM 2968 C CA . ALA B 1 158 ? -6.061 34.691 75.212 1.00 32.91 155 ALA B CA 1
ATOM 2969 C C . ALA B 1 158 ? -6.217 33.755 76.418 1.00 33.19 155 ALA B C 1
ATOM 2970 O O . ALA B 1 158 ? -5.350 33.717 77.291 1.00 31.87 155 ALA B O 1
ATOM 2972 N N . ASP B 1 159 ? -7.315 33.001 76.450 1.00 34.02 156 ASP B N 1
ATOM 2973 C CA . ASP B 1 159 ? -7.552 32.006 77.500 1.00 35.14 156 ASP B CA 1
ATOM 2974 C C . ASP B 1 159 ? -6.857 30.710 77.169 1.00 34.43 156 ASP B C 1
ATOM 2975 O O . ASP B 1 159 ? -6.714 29.853 78.027 1.00 35.48 156 ASP B O 1
ATOM 2980 N N . LEU B 1 160 ? -6.449 30.557 75.916 1.00 33.75 157 LEU B N 1
ATOM 2981 C CA . LEU B 1 160 ? -5.872 29.305 75.426 1.00 33.29 157 LEU B CA 1
ATOM 2982 C C . LEU B 1 160 ? -4.983 29.559 74.201 1.00 32.26 157 LEU B C 1
ATOM 2983 O O . LEU B 1 160 ? -5.373 30.274 73.266 1.00 30.69 157 LEU B O 1
ATOM 2988 N N . LEU B 1 161 ? -3.814 28.935 74.204 1.00 30.69 158 LEU B N 1
ATOM 2989 C CA . LEU B 1 161 ? -2.934 28.947 73.064 1.00 32.40 158 LEU B CA 1
ATOM 2990 C C . LEU B 1 161 ? -2.991 27.558 72.493 1.00 31.73 158 LEU B C 1
ATOM 2991 O O . LEU B 1 161 ? -2.755 26.597 73.204 1.00 32.63 158 LEU B O 1
ATOM 2996 N N . LEU B 1 162 ? -3.305 27.444 71.217 1.00 32.54 159 LEU B N 1
ATOM 2997 C CA . LEU B 1 162 ? -3.402 26.136 70.577 1.00 34.45 159 LEU B CA 1
ATOM 2998 C C . LEU B 1 162 ? -2.337 26.027 69.522 1.00 35.00 159 LEU B C 1
ATOM 2999 O O . LEU B 1 162 ? -2.182 26.944 68.695 1.00 36.40 159 LEU B O 1
ATOM 3004 N N . LYS B 1 163 ? -1.603 24.919 69.536 1.00 34.41 160 LYS B N 1
ATOM 3005 C CA . LYS B 1 163 ? -0.613 24.674 68.508 1.00 34.35 160 LYS B CA 1
ATOM 3006 C C . LYS B 1 163 ? -0.970 23.414 67.724 1.00 34.53 160 LYS B C 1
ATOM 3007 O O . LYS B 1 163 ? -0.966 22.305 68.261 1.00 33.47 160 LYS B O 1
ATOM 3013 N N . ALA B 1 164 ? -1.292 23.612 66.450 1.00 34.56 161 ALA B N 1
ATOM 3014 C CA . ALA B 1 164 ? -1.741 22.534 65.612 1.00 36.90 161 ALA B CA 1
ATOM 3015 C C . ALA B 1 164 ? -0.518 21.920 64.953 1.00 38.84 161 ALA B C 1
ATOM 3016 O O . ALA B 1 164 ? 0.252 22.609 64.261 1.00 37.62 161 ALA B O 1
ATOM 3018 N N . THR B 1 165 ? -0.337 20.626 65.196 1.00 40.75 162 THR B N 1
ATOM 3019 C CA . THR B 1 165 ? 0.796 19.894 64.669 1.00 44.02 162 THR B CA 1
ATOM 3020 C C . THR B 1 165 ? 0.302 18.659 63.898 1.00 45.35 162 THR B C 1
ATOM 3021 O O . THR B 1 165 ? -0.862 18.273 64.018 1.00 44.55 162 THR B O 1
ATOM 3025 N N . LYS B 1 166 ? 1.185 18.064 63.094 1.00 47.21 163 LYS B N 1
ATOM 3026 C CA . LYS B 1 166 ? 0.858 16.833 62.374 1.00 49.84 163 LYS B CA 1
ATOM 3027 C C . LYS B 1 166 ? 0.462 15.709 63.320 1.00 49.13 163 LYS B C 1
ATOM 3028 O O . LYS B 1 166 ? -0.556 15.065 63.122 1.00 49.37 163 LYS B O 1
ATOM 3034 N N . VAL B 1 167 ? 1.271 15.488 64.346 1.00 48.42 164 VAL B N 1
ATOM 3035 C CA . VAL B 1 167 ? 0.968 14.515 65.379 1.00 47.74 164 VAL B CA 1
ATOM 3036 C C . VAL B 1 167 ? -0.078 15.079 66.358 1.00 47.07 164 VAL B C 1
ATOM 3037 O O . VAL B 1 167 ? 0.005 16.230 66.767 1.00 45.72 164 VAL B O 1
ATOM 3041 N N . ASP B 1 168 ? -1.071 14.267 66.717 1.00 46.77 165 ASP B N 1
ATOM 3042 C CA . ASP B 1 168 ? -2.160 14.726 67.586 1.00 46.17 165 ASP B CA 1
ATOM 3043 C C . ASP B 1 168 ? -1.827 14.693 69.082 1.00 45.41 165 ASP B C 1
ATOM 3044 O O . ASP B 1 168 ? -2.353 13.855 69.826 1.00 45.08 165 ASP B O 1
ATOM 3049 N N . GLY B 1 169 ? -0.983 15.620 69.524 1.00 44.32 166 GLY B N 1
ATOM 3050 C CA . GLY B 1 169 ? -0.580 15.671 70.923 1.00 43.83 166 GLY B CA 1
ATOM 3051 C C . GLY B 1 169 ? 0.894 15.380 71.143 1.00 43.78 166 GLY B C 1
ATOM 3052 O O . GLY B 1 169 ? 1.659 15.204 70.198 1.00 42.93 166 GLY B O 1
ATOM 3053 N N . VAL B 1 170 ? 1.289 15.344 72.410 1.00 44.65 167 VAL B N 1
ATOM 3054 C CA . VAL B 1 170 ? 2.666 15.099 72.789 1.00 45.88 167 VAL B CA 1
ATOM 3055 C C . VAL B 1 170 ? 2.824 13.635 73.182 1.00 47.34 167 VAL B C 1
ATOM 3056 O O . VAL B 1 170 ? 2.139 13.157 74.073 1.00 47.94 167 VAL B O 1
ATOM 3060 N N . TYR B 1 171 ? 3.718 12.932 72.499 1.00 49.52 168 TYR B N 1
ATOM 3061 C CA . TYR B 1 171 ? 3.943 11.513 72.728 1.00 52.14 168 TYR B CA 1
ATOM 3062 C C . TYR B 1 171 ? 5.283 11.248 73.418 1.00 54.54 168 TYR B C 1
ATOM 3063 O O . TYR B 1 171 ? 6.279 11.945 73.180 1.00 54.84 168 TYR B O 1
ATOM 3072 N N . ASP B 1 172 ? 5.298 10.227 74.267 1.00 57.36 169 ASP B N 1
ATOM 3073 C CA . ASP B 1 172 ? 6.500 9.820 74.973 1.00 60.17 169 ASP B CA 1
ATOM 3074 C C . ASP B 1 172 ? 7.206 8.760 74.149 1.00 61.35 169 ASP B C 1
ATOM 3075 O O . ASP B 1 172 ? 7.410 7.638 74.621 1.00 61.80 169 ASP B O 1
ATOM 3080 N N . LYS B 1 173 ? 7.544 9.105 72.910 1.00 62.06 170 LYS B N 1
ATOM 3081 C CA . LYS B 1 173 ? 8.231 8.188 71.991 1.00 62.58 170 LYS B CA 1
ATOM 3082 C C . LYS B 1 173 ? 8.183 8.669 70.553 1.00 62.34 170 LYS B C 1
ATOM 3083 O O . LYS B 1 173 ? 9.213 9.044 70.006 1.00 62.24 170 LYS B O 1
ATOM 3089 N N . ASP B 1 174 ? 6.993 8.636 69.952 1.00 62.71 171 ASP B N 1
ATOM 3090 C CA . ASP B 1 174 ? 6.765 9.067 68.555 1.00 63.19 171 ASP B CA 1
ATOM 3091 C C . ASP B 1 174 ? 6.008 8.003 67.737 1.00 63.35 171 ASP B C 1
ATOM 3092 O O . ASP B 1 174 ? 6.603 7.039 67.248 1.00 63.23 171 ASP B O 1
ATOM 3097 N N . PRO B 1 175 ? 4.690 8.206 67.561 1.00 63.26 172 PRO B N 1
ATOM 3098 C CA . PRO B 1 175 ? 3.698 7.224 67.120 1.00 63.28 172 PRO B CA 1
ATOM 3099 C C . PRO B 1 175 ? 3.808 6.753 65.669 1.00 64.02 172 PRO B C 1
ATOM 3100 O O . PRO B 1 175 ? 3.110 5.806 65.276 1.00 63.53 172 PRO B O 1
ATOM 3104 N N . LYS B 1 176 ? 4.644 7.405 64.869 1.00 64.82 173 LYS B N 1
ATOM 3105 C CA . LYS B 1 176 ? 4.724 7.056 63.445 1.00 65.69 173 LYS B CA 1
ATOM 3106 C C . LYS B 1 176 ? 5.762 5.954 63.233 1.00 65.71 173 LYS B C 1
ATOM 3107 O O . LYS B 1 176 ? 5.583 5.062 62.404 1.00 65.17 173 LYS B O 1
ATOM 3113 N N . LYS B 1 177 ? 6.836 6.028 64.016 1.00 65.91 174 LYS B N 1
ATOM 3114 C CA . LYS B 1 177 ? 7.971 5.132 63.894 1.00 65.99 174 LYS B CA 1
ATOM 3115 C C . LYS B 1 177 ? 8.203 4.450 65.247 1.00 64.97 174 LYS B C 1
ATOM 3116 O O . LYS B 1 177 ? 9.314 4.478 65.798 1.00 64.77 174 LYS B O 1
ATOM 3122 N N . HIS B 1 178 ? 7.129 3.866 65.782 1.00 63.86 175 HIS B N 1
ATOM 3123 C CA . HIS B 1 178 ? 7.128 3.194 67.090 1.00 62.92 175 HIS B CA 1
ATOM 3124 C C . HIS B 1 178 ? 5.738 2.668 67.410 1.00 61.98 175 HIS B C 1
ATOM 3125 O O . HIS B 1 178 ? 4.734 3.333 67.129 1.00 61.63 175 HIS B O 1
ATOM 3132 N N . SER B 1 179 ? 5.699 1.480 68.013 1.00 60.87 176 SER B N 1
ATOM 3133 C CA . SER B 1 179 ? 4.455 0.763 68.264 1.00 59.81 176 SER B CA 1
ATOM 3134 C C . SER B 1 179 ? 3.787 1.272 69.535 1.00 59.58 176 SER B C 1
ATOM 3135 O O . SER B 1 179 ? 2.634 1.720 69.516 1.00 59.03 176 SER B O 1
ATOM 3138 N N . ASP B 1 180 ? 4.518 1.182 70.643 1.00 59.76 177 ASP B N 1
ATOM 3139 C CA . ASP B 1 180 ? 3.964 1.516 71.951 1.00 60.14 177 ASP B CA 1
ATOM 3140 C C . ASP B 1 180 ? 4.282 2.952 72.355 1.00 59.35 177 ASP B C 1
ATOM 3141 O O . ASP B 1 180 ? 4.747 3.213 73.463 1.00 59.31 177 ASP B O 1
ATOM 3146 N N . ALA B 1 181 ? 4.041 3.888 71.448 1.00 58.87 178 ALA B N 1
ATOM 3147 C CA . ALA B 1 181 ? 4.119 5.295 71.813 1.00 58.14 178 ALA B CA 1
ATOM 3148 C C . ALA B 1 181 ? 2.919 5.626 72.702 1.00 57.75 178 ALA B C 1
ATOM 3149 O O . ALA B 1 181 ? 1.791 5.217 72.415 1.00 57.16 178 ALA B O 1
ATOM 3151 N N . VAL B 1 182 ? 3.164 6.341 73.796 1.00 57.90 179 VAL B N 1
ATOM 3152 C CA . VAL B 1 182 ? 2.060 6.814 74.634 1.00 58.02 179 VAL B CA 1
ATOM 3153 C C . VAL B 1 182 ? 1.877 8.345 74.551 1.00 57.29 179 VAL B C 1
ATOM 3154 O O . VAL B 1 182 ? 2.837 9.108 74.661 1.00 57.30 179 VAL B O 1
ATOM 3158 N N . ARG B 1 183 ? 0.638 8.772 74.340 1.00 56.74 180 ARG B N 1
ATOM 3159 C CA . ARG B 1 183 ? 0.284 10.183 74.311 1.00 56.52 180 ARG B CA 1
ATOM 3160 C C . ARG B 1 183 ? -0.007 10.648 75.721 1.00 56.23 180 ARG B C 1
ATOM 3161 O O . ARG B 1 183 ? -0.635 9.923 76.495 1.00 56.60 180 ARG B O 1
ATOM 3169 N N . TYR B 1 184 ? 0.441 11.851 76.058 1.00 55.42 181 TYR B N 1
ATOM 3170 C CA . TYR B 1 184 ? 0.091 12.451 77.331 1.00 55.03 181 TYR B CA 1
ATOM 3171 C C . TYR B 1 184 ? 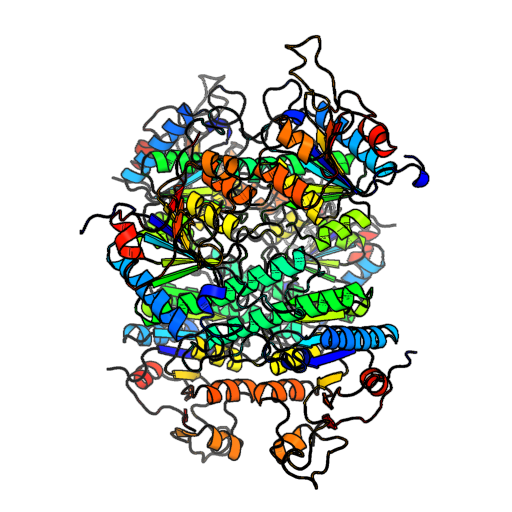-1.207 13.220 77.249 1.00 54.58 181 TYR B C 1
ATOM 3172 O O . TYR B 1 184 ? -1.487 13.878 76.250 1.00 55.19 181 TYR B O 1
ATOM 3181 N N . ASP B 1 185 ? -1.999 13.139 78.306 1.00 53.83 182 ASP B N 1
ATOM 3182 C CA . ASP B 1 185 ? -3.256 13.852 78.373 1.00 53.62 182 ASP B CA 1
ATOM 3183 C C . ASP B 1 185 ? -2.935 15.294 78.737 1.00 51.80 182 ASP B C 1
ATOM 3184 O O . ASP B 1 185 ? -3.271 16.237 78.026 1.00 49.74 182 ASP B O 1
ATOM 3189 N N . SER B 1 186 ? -2.275 15.447 79.874 1.00 49.93 183 SER B N 1
ATOM 3190 C CA . SER B 1 186 ? -1.949 16.755 80.363 1.00 49.01 183 SER B CA 1
ATOM 3191 C C . SER B 1 186 ? -0.616 16.757 81.098 1.00 47.47 183 SER B C 1
ATOM 3192 O O . SER B 1 186 ? -0.297 15.859 81.872 1.00 46.57 183 SER B O 1
ATOM 3195 N N . LEU B 1 187 ? 0.166 17.781 80.806 1.00 45.94 184 LEU B N 1
ATOM 3196 C CA . LEU B 1 187 ? 1.509 17.904 81.318 1.00 44.40 184 LEU B CA 1
ATOM 3197 C C . LEU B 1 187 ? 1.692 19.297 81.874 1.00 43.38 184 LEU B C 1
ATOM 3198 O O . LEU B 1 187 ? 1.136 20.266 81.377 1.00 43.60 184 LEU B O 1
ATOM 3203 N N . THR B 1 188 ? 2.508 19.367 82.902 1.00 41.81 185 THR B N 1
ATOM 3204 C CA . THR B 1 188 ? 2.957 20.583 83.520 1.00 40.60 185 THR B CA 1
ATOM 3205 C C . THR B 1 188 ? 4.063 21.152 82.601 1.00 39.52 185 THR B C 1
ATOM 3206 O O . THR B 1 188 ? 4.686 20.401 81.868 1.00 37.22 185 THR B O 1
ATOM 3210 N N . TYR B 1 189 ? 4.297 22.463 82.600 1.00 38.97 186 TYR B N 1
ATOM 3211 C CA . TYR B 1 189 ? 5.430 23.003 81.835 1.00 39.15 186 TYR B CA 1
ATOM 3212 C C . TYR B 1 189 ? 6.717 22.296 82.239 1.00 40.30 186 TYR B C 1
ATOM 3213 O O . TYR B 1 189 ? 7.519 21.910 81.380 1.00 39.41 186 TYR B O 1
ATOM 3222 N N . ASP B 1 190 ? 6.882 22.100 83.546 1.00 41.44 187 ASP B N 1
ATOM 3223 C CA . ASP B 1 190 ? 8.044 21.410 84.104 1.00 44.16 187 ASP B CA 1
ATOM 3224 C C . ASP B 1 190 ? 8.156 19.930 83.745 1.00 43.88 187 ASP B C 1
ATOM 3225 O O . ASP B 1 190 ? 9.261 19.442 83.519 1.00 43.43 187 ASP B O 1
ATOM 3230 N N . GLU B 1 191 ? 7.032 19.223 83.689 1.00 44.06 188 GLU B N 1
ATOM 3231 C CA . GLU B 1 191 ? 7.047 17.837 83.208 1.00 45.83 188 GLU B CA 1
ATOM 3232 C C . GLU B 1 191 ? 7.561 17.731 81.771 1.00 45.72 188 GLU B C 1
ATOM 3233 O O . GLU B 1 191 ? 8.309 16.829 81.445 1.00 44.72 188 GLU B O 1
ATOM 3239 N N . VAL B 1 192 ? 7.176 18.672 80.920 1.00 46.12 189 VAL B N 1
ATOM 3240 C CA . VAL B 1 192 ? 7.665 18.695 79.544 1.00 47.62 189 VAL B CA 1
ATOM 3241 C C . VAL B 1 192 ? 9.204 18.696 79.484 1.00 48.90 189 VAL B C 1
ATOM 3242 O O . VAL B 1 192 ? 9.829 17.858 78.827 1.00 47.47 189 VAL B O 1
ATOM 3246 N N . ILE B 1 193 ? 9.799 19.638 80.197 1.00 50.99 190 ILE B N 1
ATOM 3247 C CA . ILE B 1 193 ? 11.244 19.758 80.267 1.00 54.05 190 ILE B CA 1
ATOM 3248 C C . ILE B 1 193 ? 11.909 18.550 80.936 1.00 55.70 190 ILE B C 1
ATOM 3249 O O . ILE B 1 193 ? 12.852 17.982 80.387 1.00 55.75 190 ILE B O 1
ATOM 3254 N N . MET B 1 194 ? 11.402 18.154 82.103 1.00 57.15 191 MET B N 1
ATOM 3255 C CA . MET B 1 194 ? 11.977 17.046 82.865 1.00 59.25 191 MET B CA 1
ATOM 3256 C C . MET B 1 194 ? 12.032 15.775 82.046 1.00 58.16 191 MET B C 1
ATOM 3257 O O . MET B 1 194 ? 12.972 14.998 82.160 1.00 57.84 191 MET B O 1
ATOM 3262 N N . GLN B 1 195 ? 11.018 15.571 81.213 1.00 57.52 192 GLN B N 1
ATOM 3263 C CA . GLN B 1 195 ? 10.949 14.379 80.395 1.00 56.82 192 GLN B CA 1
ATOM 3264 C C . GLN B 1 195 ? 11.615 14.553 79.034 1.00 55.67 192 GLN B C 1
ATOM 3265 O O . GLN B 1 195 ? 11.459 13.716 78.150 1.00 55.39 192 GLN B O 1
ATOM 3271 N N . GLY B 1 196 ? 12.373 15.635 78.887 1.00 54.57 193 GLY B N 1
ATOM 3272 C CA . GLY B 1 196 ? 13.067 15.939 77.645 1.00 53.63 193 GLY B CA 1
ATOM 3273 C C . GLY B 1 196 ? 12.167 16.066 76.423 1.00 52.90 193 GLY B C 1
ATOM 3274 O O . GLY B 1 196 ? 12.626 15.864 75.300 1.00 52.57 193 GLY B O 1
ATOM 3275 N N . LEU B 1 197 ? 10.897 16.413 76.633 1.00 52.06 194 LEU B N 1
ATOM 3276 C CA . LEU B 1 197 ? 9.921 16.484 75.534 1.00 51.96 194 LEU B CA 1
ATOM 3277 C C . LEU B 1 197 ? 10.075 17.745 74.700 1.00 52.07 194 LEU B C 1
ATOM 3278 O O . LEU B 1 197 ? 10.303 18.832 75.224 1.00 52.26 194 LEU B O 1
ATOM 3283 N N . GLU B 1 198 ? 9.956 17.580 73.390 1.00 52.73 195 GLU B N 1
ATOM 3284 C CA . GLU B 1 198 ? 10.226 18.650 72.425 1.00 53.29 195 GLU B CA 1
ATOM 3285 C C . GLU B 1 198 ? 8.947 19.270 71.929 1.00 51.13 195 GLU B C 1
ATOM 3286 O O . GLU B 1 198 ? 8.403 18.832 70.930 1.00 52.10 195 GLU B O 1
ATOM 3292 N N . VAL B 1 199 ? 8.472 20.299 72.607 1.00 48.35 196 VAL B N 1
ATOM 3293 C CA . VAL B 1 199 ? 7.156 20.847 72.312 1.00 45.09 196 VAL B CA 1
ATOM 3294 C C . VAL B 1 199 ? 7.209 22.211 71.594 1.00 42.48 196 VAL B C 1
ATOM 3295 O O . VAL B 1 199 ? 6.358 22.524 70.763 1.00 40.87 196 VAL B O 1
ATOM 3299 N N . MET B 1 200 ? 8.219 23.008 71.926 1.00 40.07 197 MET B N 1
ATOM 3300 C CA . MET B 1 200 ? 8.289 24.408 71.520 1.00 38.07 197 MET B CA 1
ATOM 3301 C C . MET B 1 200 ? 9.661 24.855 71.971 1.00 37.84 197 MET B C 1
ATOM 3302 O O . MET B 1 200 ? 10.171 24.338 72.965 1.00 38.09 197 MET B O 1
ATOM 3307 N N . ASP B 1 201 ? 10.273 25.782 71.243 1.00 36.49 198 ASP B N 1
ATOM 3308 C CA . ASP B 1 201 ? 11.615 26.228 71.571 1.00 35.36 198 ASP B CA 1
ATOM 3309 C C . ASP B 1 201 ? 11.632 26.895 72.946 1.00 34.35 198 ASP B C 1
ATOM 3310 O O . ASP B 1 201 ? 10.616 27.467 73.399 1.00 33.16 198 ASP B O 1
ATOM 3315 N N . THR B 1 202 ? 12.772 26.751 73.617 1.00 33.15 199 THR B N 1
ATOM 3316 C CA . THR B 1 202 ? 12.978 27.202 74.991 1.00 33.18 199 THR B CA 1
ATOM 3317 C C . THR B 1 202 ? 12.438 28.615 75.247 1.00 32.35 199 THR B C 1
ATOM 3318 O O . THR B 1 202 ? 11.700 28.814 76.192 1.00 31.88 199 THR B O 1
ATOM 3322 N N . ALA B 1 203 ? 12.781 29.595 74.410 1.00 31.75 200 ALA B N 1
ATOM 3323 C CA . ALA B 1 203 ? 12.302 30.968 74.659 1.00 30.31 200 ALA B CA 1
ATOM 3324 C C . ALA B 1 203 ? 10.781 31.071 74.564 1.00 29.62 200 ALA B C 1
ATOM 3325 O O . ALA B 1 203 ? 10.154 31.678 75.418 1.00 29.79 200 ALA B O 1
ATOM 3327 N N . ALA B 1 204 ? 10.177 30.498 73.529 1.00 28.82 201 ALA B N 1
ATOM 3328 C CA . ALA B 1 204 ? 8.712 30.577 73.401 1.00 30.09 201 ALA B CA 1
ATOM 3329 C C . ALA B 1 204 ? 8.005 29.900 74.595 1.00 29.90 201 ALA B C 1
ATOM 3330 O O . ALA B 1 204 ? 7.023 30.419 75.141 1.00 28.49 201 ALA B O 1
ATOM 3332 N N . PHE B 1 205 ? 8.518 28.727 74.955 1.00 29.93 202 PHE B N 1
ATOM 3333 C CA . PHE B 1 205 ? 7.972 27.905 76.025 1.00 31.83 202 PHE B CA 1
ATOM 3334 C C . PHE B 1 205 ? 7.996 28.650 77.349 1.00 31.69 202 PHE B C 1
ATOM 3335 O O . PHE B 1 205 ? 7.034 28.600 78.110 1.00 30.78 202 PHE B O 1
ATOM 3343 N N . ALA B 1 206 ? 9.104 29.338 77.595 1.00 31.39 203 ALA B N 1
ATOM 3344 C CA . ALA B 1 206 ? 9.311 30.144 78.796 1.00 32.44 203 ALA B CA 1
ATOM 3345 C C . ALA B 1 206 ? 8.359 31.333 78.828 1.00 32.29 203 ALA B C 1
ATOM 3346 O O . ALA B 1 206 ? 7.864 31.699 79.897 1.00 31.14 203 ALA B O 1
ATOM 3348 N N . LEU B 1 207 ? 8.157 31.962 77.666 1.00 31.95 204 LEU B N 1
ATOM 3349 C CA . LEU B 1 207 ? 7.206 33.075 77.550 1.00 33.61 204 LEU B CA 1
ATOM 3350 C C . LEU B 1 207 ? 5.818 32.572 77.924 1.00 33.66 204 LEU B C 1
ATOM 3351 O O . LEU B 1 207 ? 5.192 33.125 78.805 1.00 33.85 204 LEU B O 1
ATOM 3356 N N . ALA B 1 208 ? 5.353 31.514 77.257 1.00 33.46 205 ALA B N 1
ATOM 3357 C CA . ALA B 1 208 ? 4.061 30.894 77.579 1.00 35.42 205 ALA B CA 1
ATOM 3358 C C . ALA B 1 208 ? 3.935 30.523 79.072 1.00 36.21 205 ALA B C 1
ATOM 3359 O O . ALA B 1 208 ? 2.918 30.765 79.707 1.00 35.55 205 ALA B O 1
ATOM 3361 N N . ARG B 1 209 ? 4.989 29.947 79.624 1.00 37.91 206 ARG B N 1
ATOM 3362 C CA . ARG B 1 209 ? 4.990 29.548 81.014 1.00 40.50 206 ARG B CA 1
ATOM 3363 C C . ARG B 1 209 ? 4.850 30.724 81.993 1.00 40.27 206 ARG B C 1
ATOM 3364 O O . ARG B 1 209 ? 3.995 30.707 82.909 1.00 38.30 206 ARG B O 1
ATOM 3372 N N . ASP B 1 210 ? 5.708 31.727 81.813 1.00 40.16 207 ASP B N 1
ATOM 3373 C CA . ASP B 1 210 ? 5.736 32.888 82.694 1.00 41.27 207 ASP B CA 1
ATOM 3374 C C . ASP B 1 210 ? 4.447 33.712 82.659 1.00 40.35 207 ASP B C 1
ATOM 3375 O O . ASP B 1 210 ? 4.122 34.396 83.622 1.00 39.16 207 ASP B O 1
ATOM 3380 N N . SER B 1 211 ? 3.717 33.611 81.554 1.00 39.83 208 SER B N 1
ATOM 3381 C CA . SER B 1 211 ? 2.467 34.323 81.364 1.00 41.05 208 SER B CA 1
ATOM 3382 C C . SER B 1 211 ? 1.231 33.519 81.731 1.00 40.68 208 SER B C 1
ATOM 3383 O O . SER B 1 211 ? 0.120 33.963 81.453 1.00 39.28 208 SER B O 1
ATOM 3386 N N . ASP B 1 212 ? 1.432 32.331 82.302 1.00 40.54 209 ASP B N 1
ATOM 3387 C CA . ASP B 1 212 ? 0.335 31.494 82.798 1.00 41.06 209 ASP B CA 1
ATOM 3388 C C . ASP B 1 212 ? -0.637 31.086 81.692 1.00 39.68 209 ASP B C 1
ATOM 3389 O O . ASP B 1 212 ? -1.845 31.142 81.872 1.00 38.10 209 ASP B O 1
ATOM 3394 N N . LEU B 1 213 ? -0.100 30.670 80.552 1.00 38.50 210 LEU B N 1
ATOM 3395 C CA . LEU B 1 213 ? -0.908 30.443 79.361 1.00 37.74 210 LEU B CA 1
ATOM 3396 C C . LEU B 1 213 ? -1.086 28.942 79.149 1.00 37.60 210 LEU B C 1
ATOM 3397 O O . LEU B 1 213 ? -0.103 28.238 78.931 1.00 37.31 210 LEU B O 1
ATOM 3402 N N . PRO B 1 214 ? -2.339 28.449 79.212 1.00 36.43 211 PRO B N 1
ATOM 3403 C CA . PRO B 1 214 ? -2.590 27.049 78.868 1.00 36.11 211 PRO B CA 1
ATOM 3404 C C . PRO B 1 214 ? -2.288 26.790 77.391 1.00 35.27 211 PRO B C 1
ATOM 3405 O O . PRO B 1 214 ? -2.562 27.620 76.517 1.00 32.79 211 PRO B O 1
ATOM 3409 N N . LEU B 1 215 ? -1.691 25.642 77.140 1.00 35.14 212 LEU B N 1
ATOM 3410 C CA . LEU B 1 215 ? -1.214 25.318 75.828 1.00 36.11 212 LEU B CA 1
ATOM 3411 C C . LEU B 1 215 ? -1.747 23.957 75.418 1.00 35.75 212 LEU B C 1
ATOM 3412 O O . LEU B 1 215 ? -1.472 22.952 76.075 1.00 35.25 212 LEU B O 1
ATOM 3417 N N . ARG B 1 216 ? -2.505 23.943 74.327 1.00 34.88 213 ARG B N 1
ATOM 3418 C CA . ARG B 1 216 ? -3.046 22.724 73.773 1.00 35.61 213 ARG B CA 1
ATOM 3419 C C . ARG B 1 216 ? -2.347 22.371 72.464 1.00 35.65 213 ARG B C 1
ATOM 3420 O O . ARG B 1 216 ? -2.465 23.100 71.475 1.00 34.17 213 ARG B O 1
ATOM 3428 N N . ILE B 1 217 ? -1.621 21.249 72.476 1.00 35.43 214 ILE B N 1
ATOM 3429 C CA . ILE B 1 217 ? -0.987 20.698 71.290 1.00 35.79 214 ILE B CA 1
ATOM 3430 C C . ILE B 1 217 ? -1.847 19.573 70.759 1.00 36.31 214 ILE B C 1
ATOM 3431 O O . ILE B 1 217 ? -2.218 18.652 71.501 1.00 36.34 214 ILE B O 1
ATOM 3436 N N . PHE B 1 218 ? -2.164 19.632 69.472 1.00 35.88 215 PHE B N 1
ATOM 3437 C CA . PHE B 1 218 ? -3.145 18.694 68.930 1.00 36.64 215 PHE B CA 1
ATOM 3438 C C . PHE B 1 218 ? -3.060 18.647 67.406 1.00 37.30 215 PHE B C 1
ATOM 3439 O O . PHE B 1 218 ? -2.425 19.493 66.781 1.00 36.34 215 PHE B O 1
ATOM 3447 N N . GLY B 1 219 ? -3.713 17.659 66.815 1.00 38.69 216 GLY B N 1
ATOM 3448 C CA . GLY B 1 219 ? -3.828 17.594 65.356 1.00 40.97 216 GLY B CA 1
ATOM 3449 C C . GLY B 1 219 ? -5.199 18.019 64.879 1.00 42.42 216 GLY B C 1
ATOM 3450 O O . GLY B 1 219 ? -6.210 17.706 65.517 1.00 42.23 216 GLY B O 1
ATOM 3451 N N . MET B 1 220 ? -5.251 18.753 63.768 1.00 44.52 217 MET B N 1
ATOM 3452 C CA . MET B 1 220 ? -6.533 19.058 63.138 1.00 46.52 217 MET B CA 1
ATOM 3453 C C . MET B 1 220 ? -6.929 17.901 62.215 1.00 48.41 217 MET B C 1
ATOM 3454 O O . MET B 1 220 ? -6.850 18.007 60.993 1.00 46.96 217 MET B O 1
ATOM 3459 N N . SER B 1 221 ? -7.375 16.809 62.833 1.00 50.56 218 SER B N 1
ATOM 3460 C CA . SER B 1 221 ? -7.501 15.511 62.167 1.00 53.38 218 SER B CA 1
ATOM 3461 C C . SER B 1 221 ? -8.829 15.257 61.431 1.00 54.08 218 SER B C 1
ATOM 3462 O O . SER B 1 221 ? -8.907 14.374 60.583 1.00 54.62 218 SER B O 1
ATOM 3465 N N . GLU B 1 222 ? -9.859 16.019 61.781 1.00 54.39 219 GLU B N 1
ATOM 3466 C CA . GLU B 1 222 ? -11.192 15.871 61.202 1.00 54.97 219 GLU B CA 1
ATOM 3467 C C . GLU B 1 222 ? -12.006 17.137 61.487 1.00 53.32 219 GLU B C 1
ATOM 3468 O O . GLU B 1 222 ? -11.633 17.920 62.368 1.00 52.42 219 GLU B O 1
ATOM 3474 N N . PRO B 1 223 ? -13.131 17.334 60.762 1.00 51.61 220 PRO B N 1
ATOM 3475 C CA . PRO B 1 223 ? -13.951 18.530 60.957 1.00 49.98 220 PRO B CA 1
ATOM 3476 C C . PRO B 1 223 ? -14.554 18.619 62.369 1.00 47.58 220 PRO B C 1
ATOM 3477 O O . PRO B 1 223 ? -14.874 17.606 62.965 1.00 45.25 220 PRO B O 1
ATOM 3481 N N . GLY B 1 224 ? -14.654 19.838 62.895 1.00 46.25 221 GLY B N 1
ATOM 3482 C CA . GLY B 1 224 ? -15.225 20.096 64.219 1.00 44.28 221 GLY B CA 1
ATOM 3483 C C . GLY B 1 224 ? -14.342 19.908 65.448 1.00 43.06 221 GLY B C 1
ATOM 3484 O O . GLY B 1 224 ? -14.824 20.027 66.574 1.00 42.42 221 GLY B O 1
ATOM 3485 N N . VAL B 1 225 ? -13.059 19.606 65.252 1.00 41.88 222 VAL B N 1
ATOM 3486 C CA . VAL B 1 225 ? -12.142 19.402 66.377 1.00 41.87 222 VAL B CA 1
ATOM 3487 C C . VAL B 1 225 ? -11.978 20.688 67.207 1.00 41.87 222 VAL B C 1
ATOM 3488 O O . VAL B 1 225 ? -12.009 20.670 68.444 1.00 40.18 222 VAL B O 1
ATOM 3492 N N . LEU B 1 226 ? -11.805 21.802 66.511 1.00 41.96 223 LEU B N 1
ATOM 3493 C CA . LEU B 1 226 ? -11.622 23.072 67.167 1.00 42.94 223 LEU B CA 1
ATOM 3494 C C . LEU B 1 226 ? -12.819 23.392 68.040 1.00 42.66 223 LEU B C 1
ATOM 3495 O O . LEU B 1 226 ? -12.675 23.842 69.180 1.00 42.22 223 LEU B O 1
ATOM 3500 N N . LEU B 1 227 ? -14.006 23.167 67.499 1.00 42.53 224 LEU B N 1
ATOM 3501 C CA . LEU B 1 227 ? -15.214 23.470 68.220 1.00 43.48 224 LEU B CA 1
ATOM 3502 C C . LEU B 1 227 ? -15.330 22.574 69.465 1.00 42.87 224 LEU B C 1
ATOM 3503 O O . LEU B 1 227 ? -15.667 23.036 70.547 1.00 41.79 224 LEU B O 1
ATOM 3508 N N . ARG B 1 228 ? -15.026 21.297 69.318 1.00 42.87 225 ARG B N 1
ATOM 3509 C CA . ARG B 1 228 ? -15.045 20.416 70.478 1.00 44.02 225 ARG B CA 1
ATOM 3510 C C . ARG B 1 228 ? -14.107 20.920 71.573 1.00 43.58 225 ARG B C 1
ATOM 3511 O O . ARG B 1 228 ? -14.492 20.985 72.732 1.00 43.13 225 ARG B O 1
ATOM 3519 N N . ILE B 1 229 ? -12.887 21.306 71.194 1.00 43.09 226 ILE B N 1
ATOM 3520 C CA . ILE B 1 229 ? -11.917 21.841 72.133 1.00 41.98 226 ILE B CA 1
ATOM 3521 C C . ILE B 1 229 ? -12.464 23.069 72.849 1.00 42.10 226 ILE B C 1
ATOM 3522 O O . ILE B 1 229 ? -12.317 23.214 74.077 1.00 40.98 226 ILE B O 1
ATOM 3527 N N . LEU B 1 230 ? -13.116 23.946 72.094 1.00 42.24 227 LEU B N 1
ATOM 3528 C CA . LEU B 1 230 ? -13.785 25.094 72.699 1.00 43.51 227 LEU B CA 1
ATOM 3529 C C . LEU B 1 230 ? -14.862 24.695 73.722 1.00 43.80 227 LEU B C 1
ATOM 3530 O O . LEU B 1 230 ? -15.135 25.451 74.631 1.00 43.19 227 LEU B O 1
ATOM 3535 N N . HIS B 1 231 ? -15.463 23.514 73.562 1.00 44.75 228 HIS B N 1
ATOM 3536 C CA . HIS B 1 231 ? -16.431 22.990 74.528 1.00 46.28 228 HIS B CA 1
ATOM 3537 C C . HIS B 1 231 ? -15.772 22.091 75.574 1.00 46.42 228 HIS B C 1
ATOM 3538 O O . HIS B 1 231 ? -16.445 21.278 76.207 1.00 47.01 228 HIS B O 1
ATOM 3545 N N . GLY B 1 232 ? -14.458 22.204 75.724 1.00 45.81 229 GLY B N 1
ATOM 3546 C CA . GLY B 1 232 ? -13.766 21.526 76.797 1.00 45.18 229 GLY B CA 1
ATOM 3547 C C . GLY B 1 232 ? -13.264 20.129 76.510 1.00 44.81 229 GLY B C 1
ATOM 3548 O O . GLY B 1 232 ? -12.763 19.471 77.412 1.00 44.99 229 GLY B O 1
ATOM 3549 N N . ALA B 1 233 ? -13.377 19.667 75.270 1.00 44.46 230 ALA B N 1
ATOM 3550 C CA . ALA B 1 233 ? -12.905 18.320 74.930 1.00 44.76 230 ALA B CA 1
ATOM 3551 C C . ALA B 1 233 ? -11.390 18.159 75.103 1.00 45.22 230 ALA B C 1
ATOM 3552 O O . ALA B 1 233 ? -10.614 19.099 74.903 1.00 45.01 230 ALA B O 1
ATOM 3554 N N . GLN B 1 234 ? -10.975 16.957 75.476 1.00 46.07 231 GLN B N 1
ATOM 3555 C CA . GLN B 1 234 ? -9.571 16.673 75.721 1.00 47.04 231 GLN B CA 1
ATOM 3556 C C . GLN B 1 234 ? -8.943 15.986 74.529 1.00 46.92 231 GLN B C 1
ATOM 3557 O O . GLN B 1 234 ? -8.725 14.779 74.535 1.00 47.40 231 GLN B O 1
ATOM 3563 N N . ILE B 1 235 ? -8.638 16.781 73.510 1.00 46.28 232 ILE B N 1
ATOM 3564 C CA . ILE B 1 235 ? -8.005 16.276 72.305 1.00 44.64 232 ILE B CA 1
ATOM 3565 C C . ILE B 1 235 ? -6.541 16.707 72.241 1.00 43.31 232 ILE B C 1
ATOM 3566 O O . ILE B 1 235 ? -6.221 17.868 72.464 1.00 42.42 232 ILE B O 1
ATOM 3571 N N . GLY B 1 236 ? -5.663 15.758 71.943 1.00 41.88 233 GLY B N 1
ATOM 3572 C CA . GLY B 1 236 ? -4.232 15.989 72.000 1.00 40.99 233 GLY B CA 1
ATOM 3573 C C . GLY B 1 236 ? -3.752 16.114 73.436 1.00 39.84 233 GLY B C 1
ATOM 3574 O O . GLY B 1 236 ? -4.151 15.329 74.281 1.00 40.22 233 GLY B O 1
ATOM 3575 N N . THR B 1 237 ? -2.917 17.117 73.712 1.00 38.13 234 THR B N 1
ATOM 3576 C CA . THR B 1 237 ? -2.274 17.272 75.012 1.00 37.00 234 THR B CA 1
ATOM 3577 C C . THR B 1 237 ? -2.424 18.692 75.552 1.00 37.45 234 THR B C 1
ATOM 3578 O O . THR B 1 237 ? -2.224 19.662 74.837 1.00 36.51 234 THR B O 1
ATOM 3582 N N . LEU B 1 238 ? -2.753 18.808 76.831 1.00 38.72 235 LEU B N 1
ATOM 3583 C CA . LEU B 1 238 ? -2.760 20.098 77.502 1.00 39.63 235 LEU B CA 1
ATOM 3584 C C . LEU B 1 238 ? -1.461 20.275 78.310 1.00 40.12 235 LEU B C 1
ATOM 3585 O O . LEU B 1 238 ? -1.095 19.423 79.119 1.00 40.92 235 LEU B O 1
ATOM 3590 N N . VAL B 1 239 ? -0.748 21.365 78.049 1.00 39.68 236 VAL B N 1
ATOM 3591 C CA . VAL B 1 239 ? 0.344 21.793 78.907 1.00 39.06 236 VAL B CA 1
ATOM 3592 C C . VAL B 1 239 ? -0.156 22.961 79.739 1.00 39.41 236 VAL B C 1
ATOM 3593 O O . VAL B 1 239 ? -0.537 23.998 79.199 1.00 37.35 236 VAL B O 1
ATOM 3597 N N . GLN B 1 240 ? -0.136 22.785 81.057 1.00 40.29 237 GLN B N 1
ATOM 3598 C CA . GLN B 1 240 ? -0.656 23.780 81.969 1.00 42.74 237 GLN B CA 1
ATOM 3599 C C . GLN B 1 240 ? -0.047 23.616 83.361 1.00 42.96 237 GLN B C 1
ATOM 3600 O O . GLN B 1 240 ? 0.208 22.495 83.807 1.00 41.56 237 GLN B O 1
ATOM 3606 N N . GLY B 1 241 ? 0.169 24.736 84.047 1.00 43.16 238 GLY B N 1
ATOM 3607 C CA . GLY B 1 241 ? 0.667 24.695 85.406 1.00 45.08 238 GLY B CA 1
ATOM 3608 C C . GLY B 1 241 ? 2.132 24.309 85.488 1.00 46.02 238 GLY B C 1
ATOM 3609 O O . GLY B 1 241 ? 2.800 24.144 84.477 1.00 44.09 238 GLY B O 1
ATOM 3610 N N . ARG B 1 242 ? 2.620 24.160 86.711 1.00 49.19 239 ARG B N 1
ATOM 3611 C CA . ARG B 1 242 ? 4.040 23.926 86.962 1.00 52.13 239 ARG B CA 1
ATOM 3612 C C . ARG B 1 242 ? 4.321 22.789 87.956 1.00 53.47 239 ARG B C 1
ATOM 3613 O O . ARG B 1 242 ? 3.410 22.252 88.578 1.00 52.40 239 ARG B O 1
ATOM 3621 N N . SER B 1 243 ? 5.613 22.484 88.087 1.00 55.56 240 SER B N 1
ATOM 3622 C CA . SER B 1 243 ? 6.195 21.389 88.879 1.00 57.45 240 SER B CA 1
ATOM 3623 C C . SER B 1 243 ? 5.907 19.996 88.310 1.00 58.93 240 SER B C 1
ATOM 3624 O O . SER B 1 243 ? 4.965 19.275 88.667 1.00 60.68 240 SER B O 1
ATOM 3628 N N . GLU C 1 6 ? -27.447 74.660 82.505 1.00 53.61 3 GLU C N 1
ATOM 3629 C CA . GLU C 1 6 ? -26.592 73.664 83.230 1.00 53.91 3 GLU C CA 1
ATOM 3630 C C . GLU C 1 6 ? -25.090 73.849 82.988 1.00 51.91 3 GLU C C 1
ATOM 3631 O O . GLU C 1 6 ? -24.376 74.328 83.867 1.00 52.11 3 GLU C O 1
ATOM 3637 N N . LEU C 1 7 ? -24.630 73.478 81.793 1.00 49.35 4 LEU C N 1
ATOM 3638 C CA . LEU C 1 7 ? -23.197 73.442 81.449 1.00 46.94 4 LEU C CA 1
ATOM 3639 C C . LEU C 1 7 ? -22.716 74.729 80.764 1.00 44.98 4 LEU C C 1
ATOM 3640 O O . LEU C 1 7 ? -23.159 75.055 79.671 1.00 45.05 4 LEU C O 1
ATOM 3645 N N . SER C 1 8 ? -21.811 75.458 81.401 1.00 43.09 5 SER C N 1
ATOM 3646 C CA . SER C 1 8 ? -21.329 76.716 80.840 1.00 42.41 5 SER C CA 1
ATOM 3647 C C . SER C 1 8 ? -20.199 76.518 79.825 1.00 42.51 5 SER C C 1
ATOM 3648 O O . SER C 1 8 ? -19.888 77.430 79.045 1.00 42.62 5 SER C O 1
ATOM 3651 N N . TYR C 1 9 ? -19.575 75.336 79.847 1.00 42.04 6 TYR C N 1
ATOM 3652 C CA . TYR C 1 9 ? -18.517 74.987 78.899 1.00 41.85 6 TYR C CA 1
ATOM 3653 C C . TYR C 1 9 ? -18.654 73.536 78.515 1.00 42.47 6 TYR C C 1
ATOM 3654 O O . TYR C 1 9 ? -18.608 72.673 79.386 1.00 43.53 6 TYR C O 1
ATOM 3663 N N . ARG C 1 10 ? -18.788 73.242 77.229 1.00 43.13 7 ARG C N 1
ATOM 3664 C CA . ARG C 1 10 ? -18.992 71.844 76.844 1.00 44.76 7 ARG C CA 1
ATOM 3665 C C . ARG C 1 10 ? -17.729 71.096 76.444 1.00 42.73 7 ARG C C 1
ATOM 3666 O O . ARG C 1 10 ? -17.667 69.888 76.598 1.00 43.71 7 ARG C O 1
ATOM 3674 N N . ARG C 1 11 ? -16.753 71.809 75.895 1.00 39.18 8 ARG C N 1
ATOM 3675 C CA . ARG C 1 11 ? -15.506 71.211 75.514 1.00 36.80 8 ARG C CA 1
ATOM 3676 C C . ARG C 1 11 ? -14.345 71.924 76.192 1.00 35.81 8 ARG C C 1
ATOM 3677 O O . ARG C 1 11 ? -14.093 73.090 75.940 1.00 36.72 8 ARG C O 1
ATOM 3685 N N . ILE C 1 12 ? -13.637 71.227 77.064 1.00 34.27 9 ILE C N 1
ATOM 3686 C CA . ILE C 1 12 ? -12.553 71.863 77.782 1.00 33.96 9 ILE C CA 1
ATOM 3687 C C . ILE C 1 12 ? -11.234 71.109 77.632 1.00 33.27 9 ILE C C 1
ATOM 3688 O O . ILE C 1 12 ? -11.217 69.910 77.316 1.00 33.05 9 ILE C O 1
ATOM 3693 N N . LEU C 1 13 ? -10.143 71.835 77.855 1.00 31.20 10 LEU C N 1
ATOM 3694 C CA . LEU C 1 13 ? -8.824 71.246 77.947 1.00 30.06 10 LEU C CA 1
ATOM 3695 C C . LEU C 1 13 ? -8.194 71.611 79.281 1.00 29.24 10 LEU C C 1
ATOM 3696 O O . LEU C 1 13 ? -7.966 72.778 79.579 1.00 29.46 10 LEU C O 1
ATOM 3701 N N . LEU C 1 14 ? -7.904 70.604 80.083 1.00 28.70 11 LEU C N 1
ATOM 3702 C CA . LEU C 1 14 ? -7.316 70.845 81.385 1.00 29.37 11 LEU C CA 1
ATOM 3703 C C . LEU C 1 14 ? -5.809 70.597 81.331 1.00 29.84 11 LEU C C 1
ATOM 3704 O O . LEU C 1 14 ? -5.366 69.502 80.984 1.00 30.03 11 LEU C O 1
ATOM 3709 N N . LYS C 1 15 ? -5.030 71.613 81.696 1.00 29.90 12 LYS C N 1
ATOM 3710 C CA . LYS C 1 15 ? -3.593 71.516 81.686 1.00 29.27 12 LYS C CA 1
ATOM 3711 C C . LYS C 1 15 ? -3.014 71.486 83.089 1.00 30.92 12 LYS C C 1
ATOM 3712 O O . LYS C 1 15 ? -3.298 72.362 83.906 1.00 31.51 12 LYS C O 1
ATOM 3718 N N . LEU C 1 16 ? -2.180 70.490 83.361 1.00 31.32 13 LEU C N 1
ATOM 3719 C CA . LEU C 1 16 ? -1.546 70.353 84.658 1.00 32.61 13 LEU C CA 1
ATOM 3720 C C . LEU C 1 16 ? -0.041 70.281 84.476 1.00 31.87 13 LEU C C 1
ATOM 3721 O O . LEU C 1 16 ? 0.457 69.850 83.445 1.00 30.99 13 LEU C O 1
ATOM 3726 N N . SER C 1 17 ? 0.697 70.663 85.500 1.00 32.15 14 SER C N 1
ATOM 3727 C CA . SER C 1 17 ? 2.127 70.414 85.475 1.00 33.13 14 SER C CA 1
ATOM 3728 C C . SER C 1 17 ? 2.366 68.992 85.981 1.00 32.87 14 SER C C 1
ATOM 3729 O O . SER C 1 17 ? 1.503 68.393 86.646 1.00 31.93 14 SER C O 1
ATOM 3732 N N . GLY C 1 18 ? 3.515 68.431 85.633 1.00 33.58 15 GLY C N 1
ATOM 3733 C CA . GLY C 1 18 ? 3.804 67.037 85.976 1.00 33.93 15 GLY C CA 1
ATOM 3734 C C . GLY C 1 18 ? 3.919 66.845 87.463 1.00 34.98 15 GLY C C 1
ATOM 3735 O O . GLY C 1 18 ? 3.527 65.799 87.993 1.00 35.66 15 GLY C O 1
ATOM 3736 N N . GLU C 1 19 ? 4.448 67.859 88.143 1.00 36.73 16 GLU C N 1
ATOM 3737 C CA . GLU C 1 19 ? 4.557 67.854 89.610 1.00 39.75 16 GLU C CA 1
ATOM 3738 C C . GLU C 1 19 ? 3.209 67.598 90.284 1.00 40.05 16 GLU C C 1
ATOM 3739 O O . GLU C 1 19 ? 3.151 67.102 91.401 1.00 39.49 16 GLU C O 1
ATOM 3745 N N . ALA C 1 20 ? 2.126 67.976 89.607 1.00 41.15 17 ALA C N 1
ATOM 3746 C CA . ALA C 1 20 ? 0.779 67.813 90.163 1.00 41.93 17 ALA C CA 1
ATOM 3747 C C . ALA C 1 20 ? 0.441 66.356 90.442 1.00 42.89 17 ALA C C 1
ATOM 3748 O O . ALA C 1 20 ? -0.516 66.081 91.174 1.00 43.89 17 ALA C O 1
ATOM 3750 N N . LEU C 1 21 ? 1.195 65.424 89.845 1.00 42.59 18 LEU C N 1
ATOM 3751 C CA . LEU C 1 21 ? 0.980 63.996 90.123 1.00 41.75 18 LEU C CA 1
ATOM 3752 C C . LEU C 1 21 ? 1.921 63.438 91.210 1.00 40.73 18 LEU C C 1
ATOM 3753 O O . LEU C 1 21 ? 1.729 62.310 91.681 1.00 41.02 18 LEU C O 1
ATOM 3758 N N . MET C 1 22 ? 2.934 64.212 91.600 1.00 39.90 19 MET C N 1
ATOM 3759 C CA . MET C 1 22 ? 3.938 63.732 92.563 1.00 38.74 19 MET C CA 1
ATOM 3760 C C . MET C 1 22 ? 3.438 63.619 93.977 1.00 40.77 19 MET C C 1
ATOM 3761 O O . MET C 1 22 ? 3.918 62.767 94.741 1.00 41.56 19 MET C O 1
ATOM 3766 N N . GLY C 1 23 ? 2.523 64.504 94.351 1.00 42.54 20 GLY C N 1
ATOM 3767 C CA . GLY C 1 23 ? 2.107 64.600 95.757 1.00 44.85 20 GLY C CA 1
ATOM 3768 C C . GLY C 1 23 ? 3.271 65.129 96.572 1.00 45.90 20 GLY C C 1
ATOM 3769 O O . GLY C 1 23 ? 3.955 66.059 96.146 1.00 45.51 20 GLY C O 1
ATOM 3770 N N . ASP C 1 24 ? 3.503 64.533 97.733 1.00 48.24 21 ASP C N 1
ATOM 3771 C CA . ASP C 1 24 ? 4.618 64.938 98.611 1.00 50.47 21 ASP C CA 1
ATOM 3772 C C . ASP C 1 24 ? 5.946 64.214 98.296 1.00 49.71 21 ASP C C 1
ATOM 3773 O O . ASP C 1 24 ? 6.971 64.481 98.933 1.00 49.64 21 ASP C O 1
ATOM 3778 N N . GLY C 1 25 ? 5.923 63.306 97.321 1.00 48.33 22 GLY C N 1
ATOM 3779 C CA . GLY C 1 25 ? 7.121 62.590 96.905 1.00 47.06 22 GLY C CA 1
ATOM 3780 C C . GLY C 1 25 ? 8.104 63.505 96.203 1.00 46.41 22 GLY C C 1
ATOM 3781 O O . GLY C 1 25 ? 7.795 64.659 95.920 1.00 45.23 22 GLY C O 1
ATOM 3782 N N . ASP C 1 26 ? 9.297 62.986 95.927 1.00 47.45 23 ASP C N 1
ATOM 3783 C CA . ASP C 1 26 ? 10.341 63.766 95.262 1.00 47.73 23 ASP C CA 1
ATOM 3784 C C . ASP C 1 26 ? 10.407 63.487 93.753 1.00 45.59 23 ASP C C 1
ATOM 3785 O O . ASP C 1 26 ? 11.062 64.223 93.006 1.00 44.60 23 ASP C O 1
ATOM 3790 N N . TYR C 1 27 ? 9.716 62.439 93.313 1.00 42.76 24 TYR C N 1
ATOM 3791 C CA . TYR C 1 27 ? 9.689 62.110 91.907 1.00 42.22 24 TYR C CA 1
ATOM 3792 C C . TYR C 1 27 ? 8.498 61.233 91.546 1.00 40.05 24 TYR C C 1
ATOM 3793 O O . TYR C 1 27 ? 7.832 60.678 92.408 1.00 38.34 24 TYR C O 1
ATOM 3802 N N . GLY C 1 28 ? 8.256 61.089 90.250 1.00 38.44 25 GLY C N 1
ATOM 3803 C CA . GLY C 1 28 ? 7.279 60.115 89.788 1.00 37.41 25 GLY C CA 1
ATOM 3804 C C . GLY C 1 28 ? 5.856 60.522 90.096 1.00 35.70 25 GLY C C 1
ATOM 3805 O O . GLY C 1 28 ? 5.485 61.684 89.966 1.00 35.21 25 GLY C O 1
ATOM 3806 N N . ILE C 1 29 ? 5.070 59.544 90.515 1.00 35.83 26 ILE C N 1
ATOM 3807 C CA . ILE C 1 29 ? 3.633 59.687 90.662 1.00 35.91 26 ILE C CA 1
ATOM 3808 C C . ILE C 1 29 ? 3.137 59.088 91.973 1.00 37.78 26 ILE C C 1
ATOM 3809 O O . ILE C 1 29 ? 3.482 57.959 92.337 1.00 36.72 26 ILE C O 1
ATOM 3814 N N . ASP C 1 30 ? 2.312 59.852 92.678 1.00 40.12 27 ASP C N 1
ATOM 3815 C CA . ASP C 1 30 ? 1.671 59.354 93.886 1.00 42.04 27 ASP C CA 1
ATOM 3816 C C . ASP C 1 30 ? 0.342 58.744 93.455 1.00 42.87 27 ASP C C 1
ATOM 3817 O O . ASP C 1 30 ? -0.514 59.448 92.930 1.00 43.26 27 ASP C O 1
ATOM 3822 N N . PRO C 1 31 ? 0.175 57.428 93.655 1.00 43.50 28 PRO C N 1
ATOM 3823 C CA . PRO C 1 31 ? -1.051 56.725 93.252 1.00 44.15 28 PRO C CA 1
ATOM 3824 C C . PRO C 1 31 ? -2.354 57.321 93.820 1.00 44.91 28 PRO C C 1
ATOM 3825 O O . PRO C 1 31 ? -3.345 57.406 93.093 1.00 45.26 28 PRO C O 1
ATOM 3829 N N . LYS C 1 32 ? -2.363 57.740 95.082 1.00 45.01 29 LYS C N 1
ATOM 3830 C CA . LYS C 1 32 ? -3.566 58.369 95.661 1.00 45.14 29 LYS C CA 1
ATOM 3831 C C . LYS C 1 32 ? -3.940 59.659 94.951 1.00 43.89 29 LYS C C 1
ATOM 3832 O O . LYS C 1 32 ? -5.125 59.934 94.756 1.00 44.67 29 LYS C O 1
ATOM 3838 N N . VAL C 1 33 ? -2.929 60.459 94.612 1.00 42.06 30 VAL C N 1
ATOM 3839 C CA . VAL C 1 33 ? -3.120 61.760 93.975 1.00 40.48 30 VAL C CA 1
ATOM 3840 C C . VAL C 1 33 ? -3.642 61.606 92.555 1.00 40.49 30 VAL C C 1
ATOM 3841 O O . VAL C 1 33 ? -4.497 62.382 92.097 1.00 40.47 30 VAL C O 1
ATOM 3845 N N . ILE C 1 34 ? -3.102 60.612 91.851 1.00 40.02 31 ILE C N 1
ATOM 3846 C CA . ILE C 1 34 ? -3.477 60.399 90.471 1.00 39.61 31 ILE C CA 1
ATOM 3847 C C . ILE C 1 34 ? -4.877 59.769 90.414 1.00 39.99 31 ILE C C 1
ATOM 3848 O O . ILE C 1 34 ? -5.614 59.981 89.463 1.00 39.32 31 ILE C O 1
ATOM 3853 N N . ASN C 1 35 ? -5.245 59.029 91.454 1.00 41.26 32 ASN C N 1
ATOM 3854 C CA . ASN C 1 35 ? -6.570 58.446 91.541 1.00 43.24 32 ASN C CA 1
ATOM 3855 C C . ASN C 1 35 ? -7.653 59.494 91.827 1.00 43.16 32 ASN C C 1
ATOM 3856 O O . ASN C 1 35 ? -8.784 59.372 91.339 1.00 43.01 32 ASN C O 1
ATOM 3861 N N . ARG C 1 36 ? -7.308 60.518 92.603 1.00 43.23 33 ARG C N 1
ATOM 3862 C CA . ARG C 1 36 ? -8.231 61.619 92.858 1.00 44.82 33 ARG C CA 1
ATOM 3863 C C . ARG C 1 36 ? -8.466 62.474 91.608 1.00 44.13 33 ARG C C 1
ATOM 3864 O O . ARG C 1 36 ? -9.589 62.899 91.334 1.00 44.96 33 ARG C O 1
ATOM 3872 N N . LEU C 1 37 ? -7.401 62.743 90.867 1.00 42.66 34 LEU C N 1
ATOM 3873 C CA . LEU C 1 37 ? -7.513 63.515 89.646 1.00 42.01 34 LEU C CA 1
ATOM 3874 C C . LEU C 1 37 ? -8.335 62.759 88.607 1.00 40.26 34 LEU C C 1
ATOM 3875 O O . LEU C 1 37 ? -9.150 63.353 87.890 1.00 40.10 34 LEU C O 1
ATOM 3880 N N . ALA C 1 38 ? -8.134 61.452 88.532 1.00 38.52 35 ALA C N 1
ATOM 3881 C CA . ALA C 1 38 ? -8.937 60.626 87.645 1.00 38.38 35 ALA C CA 1
ATOM 3882 C C . ALA C 1 38 ? -10.450 60.750 87.949 1.00 38.55 35 ALA C C 1
ATOM 3883 O O . ALA C 1 38 ? -11.252 60.915 87.041 1.00 38.20 35 ALA C O 1
ATOM 3885 N N . HIS C 1 39 ? -10.831 60.685 89.219 1.00 39.66 36 HIS C N 1
ATOM 3886 C CA . HIS C 1 39 ? -12.227 60.891 89.603 1.00 41.11 36 HIS C CA 1
ATOM 3887 C C . HIS C 1 39 ? -12.738 62.271 89.207 1.00 40.35 36 HIS C C 1
ATOM 3888 O O . HIS C 1 39 ? -13.783 62.417 88.588 1.00 40.46 36 HIS C O 1
ATOM 3895 N N . GLU C 1 40 ? -11.972 63.274 89.584 1.00 39.73 37 GLU C N 1
ATOM 3896 C CA . GLU C 1 40 ? -12.216 64.650 89.233 1.00 40.12 37 GLU C CA 1
ATOM 3897 C C . GLU C 1 40 ? -12.480 64.809 87.714 1.00 39.65 37 GLU C C 1
ATOM 3898 O O . GLU C 1 40 ? -13.379 65.533 87.313 1.00 39.43 37 GLU C O 1
ATOM 3904 N N . VAL C 1 41 ? -11.702 64.116 86.879 1.00 38.74 38 VAL C N 1
ATOM 3905 C CA . VAL C 1 41 ? -11.864 64.133 85.413 1.00 38.47 38 VAL C CA 1
ATOM 3906 C C . VAL C 1 41 ? -13.125 63.386 84.955 1.00 38.48 38 VAL C C 1
ATOM 3907 O O . VAL C 1 41 ? -13.901 63.875 84.131 1.00 37.94 38 VAL C O 1
ATOM 3911 N N . ILE C 1 42 ? -13.330 62.199 85.502 1.00 39.74 39 ILE C N 1
ATOM 3912 C CA . ILE C 1 42 ? -14.496 61.400 85.162 1.00 41.26 39 ILE C CA 1
ATOM 3913 C C . ILE C 1 42 ? -15.786 62.080 85.586 1.00 41.88 39 ILE C C 1
ATOM 3914 O O . ILE C 1 42 ? -16.794 61.980 84.891 1.00 41.73 39 ILE C O 1
ATOM 3919 N N . GLU C 1 43 ? -15.740 62.780 86.718 1.00 43.28 40 GLU C N 1
ATOM 3920 C CA . GLU C 1 43 ? -16.872 63.563 87.196 1.00 45.30 40 GLU C CA 1
ATOM 3921 C C . GLU C 1 43 ? -17.292 64.615 86.160 1.00 44.33 40 GLU C C 1
ATOM 3922 O O . GLU C 1 43 ? -18.478 64.743 85.848 1.00 44.33 40 GLU C O 1
ATOM 3928 N N . ALA C 1 44 ? -16.317 65.354 85.623 1.00 44.09 41 ALA C N 1
ATOM 3929 C CA . ALA C 1 44 ? -16.549 66.302 84.526 1.00 43.18 41 ALA C CA 1
ATOM 3930 C C . ALA C 1 44 ? -17.189 65.631 83.319 1.00 43.49 41 ALA C C 1
ATOM 3931 O O . ALA C 1 44 ? -18.169 66.119 82.781 1.00 43.20 41 ALA C O 1
ATOM 3933 N N . GLN C 1 45 ? -16.600 64.519 82.889 1.00 44.71 42 GLN C N 1
ATOM 3934 C CA . GLN C 1 45 ? -17.078 63.754 81.745 1.00 46.07 42 GLN C CA 1
ATOM 3935 C C . GLN C 1 45 ? -18.529 63.336 81.908 1.00 45.80 42 GLN C C 1
ATOM 3936 O O . GLN C 1 45 ? -19.312 63.399 80.958 1.00 45.43 42 GLN C O 1
ATOM 3942 N N . GLN C 1 46 ? -18.872 62.872 83.107 1.00 45.69 43 GLN C N 1
ATOM 3943 C CA . GLN C 1 46 ? -20.226 62.399 83.391 1.00 45.47 43 GLN C CA 1
ATOM 3944 C C . GLN C 1 46 ? -21.209 63.566 83.457 1.00 44.43 43 GLN C C 1
ATOM 3945 O O . GLN C 1 46 ? -22.389 63.401 83.161 1.00 44.58 43 GLN C O 1
ATOM 3951 N N . ALA C 1 47 ? -20.709 64.756 83.783 1.00 42.69 44 ALA C N 1
ATOM 3952 C CA . ALA C 1 47 ? -21.528 65.965 83.688 1.00 41.35 44 ALA C CA 1
ATOM 3953 C C . ALA C 1 47 ? -21.863 66.331 82.241 1.00 41.07 44 ALA C C 1
ATOM 3954 O O . ALA C 1 47 ? -22.718 67.187 81.993 1.00 41.76 44 ALA C O 1
ATOM 3956 N N . GLY C 1 48 ? -21.209 65.691 81.281 1.00 39.97 45 GLY C N 1
ATOM 3957 C CA . GLY C 1 48 ? -21.498 65.972 79.873 1.00 38.72 45 GLY C CA 1
ATOM 3958 C C . GLY C 1 48 ? -20.384 66.716 79.153 1.00 38.50 45 GLY C C 1
ATOM 3959 O O . GLY C 1 48 ? -20.449 66.927 77.930 1.00 38.70 45 GLY C O 1
ATOM 3960 N N . ALA C 1 49 ? -19.363 67.125 79.906 1.00 37.08 46 ALA C N 1
ATOM 3961 C CA . ALA C 1 49 ? -18.211 67.812 79.329 1.00 35.79 46 ALA C CA 1
ATOM 3962 C C . ALA C 1 49 ? -17.388 66.868 78.462 1.00 35.39 46 ALA C C 1
ATOM 3963 O O . ALA C 1 49 ? -17.229 65.679 78.776 1.00 35.15 46 ALA C O 1
ATOM 3965 N N . GLN C 1 50 ? -16.901 67.408 77.350 1.00 34.80 47 GLN C N 1
ATOM 3966 C CA . GLN C 1 50 ? -15.909 66.746 76.530 1.00 34.60 47 GLN C CA 1
ATOM 3967 C C . GLN C 1 50 ? -14.552 67.215 77.040 1.00 34.09 47 GLN C C 1
ATOM 3968 O O . GLN C 1 50 ? -14.235 68.410 76.963 1.00 34.73 47 GLN C O 1
ATOM 3974 N N . VAL C 1 51 ? -13.763 66.285 77.572 1.00 32.68 48 VAL C N 1
ATOM 3975 C CA . VAL C 1 51 ? -12.545 66.625 78.305 1.00 31.76 48 VAL C CA 1
ATOM 3976 C C . VAL C 1 51 ? -11.249 66.140 77.650 1.00 31.54 48 VAL C C 1
ATOM 3977 O O . VAL C 1 51 ? -11.096 64.956 77.322 1.00 30.77 48 VAL C O 1
ATOM 3981 N N . ALA C 1 52 ? -10.327 67.081 77.482 1.00 30.32 49 ALA C N 1
ATOM 3982 C CA . ALA C 1 52 ? -9.013 66.822 76.989 1.00 30.34 49 ALA C CA 1
ATOM 3983 C C . ALA C 1 52 ? -8.048 67.196 78.107 1.00 30.52 49 ALA C C 1
ATOM 3984 O O . ALA C 1 52 ? -8.343 68.110 78.885 1.00 31.15 49 ALA C O 1
ATOM 3986 N N . LEU C 1 53 ? -6.919 66.482 78.189 1.00 29.41 50 LEU C N 1
ATOM 3987 C CA . LEU C 1 53 ? -5.913 66.700 79.220 1.00 29.85 50 LEU C CA 1
ATOM 3988 C C . LEU C 1 53 ? -4.510 66.859 78.631 1.00 28.69 50 LEU C C 1
ATOM 3989 O O . LEU C 1 53 ? -4.111 66.117 77.733 1.00 29.51 50 LEU C O 1
ATOM 3994 N N . VAL C 1 54 ? -3.757 67.791 79.185 1.00 27.18 51 VAL C N 1
ATOM 3995 C CA . VAL C 1 54 ? -2.339 67.924 78.902 1.00 26.74 51 VAL C CA 1
ATOM 3996 C C . VAL C 1 54 ? -1.632 67.989 80.234 1.00 28.31 51 VAL C C 1
ATOM 3997 O O . VAL C 1 54 ? -1.976 68.811 81.095 1.00 27.78 51 VAL C O 1
ATOM 4001 N N . ILE C 1 55 ? -0.635 67.128 80.408 1.00 29.50 52 ILE C N 1
ATOM 4002 C CA . ILE C 1 55 ? 0.114 67.067 81.650 1.00 29.44 52 ILE C CA 1
ATOM 4003 C C . ILE C 1 55 ? 1.607 67.165 81.354 1.00 29.66 52 ILE C C 1
ATOM 4004 O O . ILE C 1 55 ? 2.119 66.458 80.486 1.00 30.04 52 ILE C O 1
ATOM 4009 N N . GLY C 1 56 ? 2.295 68.057 82.070 1.00 28.53 53 GLY C N 1
ATOM 4010 C CA . GLY C 1 56 ? 3.722 68.254 81.893 1.00 28.45 53 GLY C CA 1
ATOM 4011 C C . GLY C 1 56 ? 4.565 67.103 82.408 1.00 29.20 53 GLY C C 1
ATOM 4012 O O . GLY C 1 56 ? 4.039 66.127 82.933 1.00 30.14 53 GLY C O 1
ATOM 4013 N N . GLY C 1 57 ? 5.885 67.220 82.281 1.00 29.51 54 GLY C N 1
ATOM 4014 C CA . GLY C 1 57 ? 6.749 66.105 82.619 1.00 30.00 54 GLY C CA 1
ATOM 4015 C C . GLY C 1 57 ? 7.705 66.283 83.777 1.00 29.92 54 GLY C C 1
ATOM 4016 O O . GLY C 1 57 ? 8.473 65.371 84.075 1.00 31.02 54 GLY C O 1
ATOM 4017 N N . GLY C 1 58 ? 7.627 67.432 84.451 1.00 30.06 55 GLY C N 1
ATOM 4018 C CA . GLY C 1 58 ? 8.587 67.837 85.463 1.00 28.90 55 GLY C CA 1
ATOM 4019 C C . GLY C 1 58 ? 8.696 66.901 86.648 1.00 30.69 55 GLY C C 1
ATOM 4020 O O . GLY C 1 58 ? 9.684 66.970 87.400 1.00 31.46 55 GLY C O 1
ATOM 4021 N N . ASN C 1 59 ? 7.711 66.018 86.823 1.00 29.84 56 ASN C N 1
ATOM 4022 C CA . ASN C 1 59 ? 7.774 65.013 87.889 1.00 30.31 56 ASN C CA 1
ATOM 4023 C C . ASN C 1 59 ? 8.759 63.891 87.562 1.00 31.37 56 ASN C C 1
ATOM 4024 O O . ASN C 1 59 ? 9.207 63.145 88.455 1.00 31.02 56 ASN C O 1
ATOM 4029 N N . ILE C 1 60 ? 9.100 63.780 86.278 1.00 32.59 57 ILE C N 1
ATOM 4030 C CA . ILE C 1 60 ? 9.974 62.724 85.810 1.00 33.00 57 ILE C CA 1
ATOM 4031 C C . ILE C 1 60 ? 11.282 63.312 85.318 1.00 34.07 57 ILE C C 1
ATOM 4032 O O . ILE C 1 60 ? 12.370 62.857 85.670 1.00 33.28 57 ILE C O 1
ATOM 4037 N N . PHE C 1 61 ? 11.182 64.328 84.478 1.00 35.84 58 PHE C N 1
ATOM 4038 C CA . PHE C 1 61 ? 12.384 64.936 83.940 1.00 37.77 58 PHE C CA 1
ATOM 4039 C C . PHE C 1 61 ? 12.851 65.939 84.974 1.00 38.82 58 PHE C C 1
ATOM 4040 O O . PHE C 1 61 ? 12.471 67.114 84.937 1.00 39.13 58 PHE C O 1
ATOM 4048 N N . ARG C 1 62 ? 13.636 65.441 85.925 1.00 40.81 59 ARG C N 1
ATOM 4049 C CA . ARG C 1 62 ? 14.164 66.250 87.013 1.00 41.75 59 ARG C CA 1
ATOM 4050 C C . ARG C 1 62 ? 15.417 65.638 87.616 1.00 41.54 59 ARG C C 1
ATOM 4051 O O . ARG C 1 62 ? 15.724 64.460 87.379 1.00 41.15 59 ARG C O 1
ATOM 4059 N N . GLY C 1 63 ? 16.106 66.444 88.427 1.00 41.75 60 GLY C N 1
ATOM 4060 C CA . GLY C 1 63 ? 17.393 66.091 89.008 1.00 42.39 60 GLY C CA 1
ATOM 4061 C C . GLY C 1 63 ? 18.522 66.530 88.098 1.00 43.48 60 GLY C C 1
ATOM 4062 O O . GLY C 1 63 ? 18.331 66.644 86.879 1.00 43.38 60 GLY C O 1
ATOM 4063 N N . ALA C 1 64 ? 19.701 66.755 88.682 1.00 43.86 61 ALA C N 1
ATOM 4064 C CA . ALA C 1 64 ? 20.836 67.323 87.956 1.00 44.55 61 ALA C CA 1
ATOM 4065 C C . ALA C 1 64 ? 21.266 66.447 86.799 1.00 44.69 61 ALA C C 1
ATOM 4066 O O . ALA C 1 64 ? 21.858 66.929 85.832 1.00 44.79 61 ALA C O 1
ATOM 4068 N N . GLY C 1 65 ? 20.989 65.154 86.928 1.00 45.22 62 GLY C N 1
ATOM 4069 C CA . GLY C 1 65 ? 21.363 64.167 85.934 1.00 45.60 62 GLY C CA 1
ATOM 4070 C C . GLY C 1 65 ? 20.463 64.210 84.720 1.00 46.27 62 GLY C C 1
ATOM 4071 O O . GLY C 1 65 ? 20.946 64.106 83.593 1.00 46.35 62 GLY C O 1
ATOM 4072 N N . LEU C 1 66 ? 19.155 64.339 84.952 1.00 46.61 63 LEU C N 1
ATOM 4073 C CA . LEU C 1 66 ? 18.176 64.409 83.862 1.00 47.62 63 LEU C CA 1
ATOM 4074 C C . LEU C 1 66 ? 17.955 65.844 83.379 1.00 49.06 63 LEU C C 1
ATOM 4075 O O . LEU C 1 66 ? 18.230 66.163 82.226 1.00 49.37 63 LEU C O 1
ATOM 4080 N N . ALA C 1 67 ? 17.445 66.699 84.258 1.00 50.60 64 ALA C N 1
ATOM 4081 C CA . ALA C 1 67 ? 17.238 68.103 83.922 1.00 52.79 64 ALA C CA 1
ATOM 4082 C C . ALA C 1 67 ? 18.537 68.876 84.149 1.00 54.47 64 ALA C C 1
ATOM 4083 O O . ALA C 1 67 ? 18.602 69.777 84.987 1.00 55.51 64 ALA C O 1
ATOM 4085 N N . ALA C 1 68 ? 19.572 68.503 83.407 1.00 56.74 65 ALA C N 1
ATOM 4086 C CA . ALA C 1 68 ? 20.892 69.097 83.570 1.00 59.40 65 ALA C CA 1
ATOM 4087 C C . ALA C 1 68 ? 20.879 70.556 83.140 1.00 61.10 65 ALA C C 1
ATOM 4088 O O . ALA C 1 68 ? 20.973 70.857 81.951 1.00 61.27 65 ALA C O 1
ATOM 4090 N N . SER C 1 69 ? 20.752 71.447 84.125 1.00 63.18 66 SER C N 1
ATOM 4091 C CA . SER C 1 69 ? 20.739 72.896 83.910 1.00 65.01 66 SER C CA 1
ATOM 4092 C C . SER C 1 69 ? 21.464 73.323 82.631 1.00 65.53 66 SER C C 1
ATOM 4093 O O . SER C 1 69 ? 21.017 74.245 81.945 1.00 66.34 66 SER C O 1
ATOM 4096 N N . GLY C 1 70 ? 22.585 72.666 82.328 1.00 65.54 67 GLY C N 1
ATOM 4097 C CA . GLY C 1 70 ? 23.383 73.008 81.155 1.00 65.10 67 GLY C CA 1
ATOM 4098 C C . GLY C 1 70 ? 23.720 71.854 80.230 1.00 64.69 67 GLY C C 1
ATOM 4099 O O . GLY C 1 70 ? 24.893 71.585 79.967 1.00 65.13 67 GLY C O 1
ATOM 4100 N N . MET C 1 71 ? 22.690 71.165 79.739 1.00 63.60 68 MET C N 1
ATOM 4101 C CA . MET C 1 71 ? 22.853 70.161 78.681 1.00 61.64 68 MET C CA 1
ATOM 4102 C C . MET C 1 71 ? 22.204 70.678 77.409 1.00 58.92 68 MET C C 1
ATOM 4103 O O . MET C 1 71 ? 21.534 71.711 77.429 1.00 58.65 68 MET C O 1
ATOM 4108 N N . ASP C 1 72 ? 22.386 69.966 76.303 1.00 56.22 69 ASP C N 1
ATOM 4109 C CA . ASP C 1 72 ? 21.769 70.396 75.057 1.00 53.65 69 ASP C CA 1
ATOM 4110 C C . ASP C 1 72 ? 20.261 70.570 75.269 1.00 51.56 69 ASP C C 1
ATOM 4111 O O . ASP C 1 72 ? 19.584 69.670 75.771 1.00 49.97 69 ASP C O 1
ATOM 4116 N N . ARG C 1 73 ? 19.757 71.744 74.903 1.00 48.67 70 ARG C N 1
ATOM 4117 C CA . ARG C 1 73 ? 18.364 72.066 75.108 1.00 47.00 70 ARG C CA 1
ATOM 4118 C C . ARG C 1 73 ? 17.417 71.229 74.244 1.00 44.10 70 ARG C C 1
ATOM 4119 O O . ARG C 1 73 ? 16.329 70.885 74.694 1.00 43.82 70 ARG C O 1
ATOM 4127 N N . VAL C 1 74 ? 17.811 70.908 73.013 1.00 39.95 71 VAL C N 1
ATOM 4128 C CA . VAL C 1 74 ? 16.959 70.077 72.184 1.00 38.08 71 VAL C CA 1
ATOM 4129 C C . VAL C 1 74 ? 16.806 68.712 72.875 1.00 38.29 71 VAL C C 1
ATOM 4130 O O . VAL C 1 74 ? 15.698 68.176 73.015 1.00 37.60 71 VAL C O 1
ATOM 4134 N N . THR C 1 75 ? 17.937 68.188 73.352 1.00 37.19 72 THR C N 1
ATOM 4135 C CA . THR C 1 75 ? 17.977 66.914 74.041 1.00 36.56 72 THR C CA 1
ATOM 4136 C C . THR C 1 75 ? 17.090 66.864 75.288 1.00 35.05 72 THR C C 1
ATOM 4137 O O . THR C 1 75 ? 16.279 65.952 75.410 1.00 34.77 72 THR C O 1
ATOM 4141 N N . GLY C 1 76 ? 17.190 67.870 76.159 1.00 33.36 73 GLY C N 1
ATOM 4142 C CA . GLY C 1 76 ? 16.345 67.956 77.355 1.00 32.33 73 GLY C CA 1
ATOM 4143 C C . GLY C 1 76 ? 14.854 68.197 77.124 1.00 32.45 73 GLY C C 1
ATOM 4144 O O . GLY C 1 76 ? 14.003 67.768 77.919 1.00 32.84 73 GLY C O 1
ATOM 4145 N N . ASP C 1 77 ? 14.523 68.918 76.061 1.00 32.27 74 ASP C N 1
ATOM 4146 C CA . ASP C 1 77 ? 13.137 69.055 75.639 1.00 31.83 74 ASP C CA 1
ATOM 4147 C C . ASP C 1 77 ? 12.602 67.733 75.118 1.00 30.95 74 ASP C C 1
ATOM 4148 O O . ASP C 1 77 ? 11.473 67.373 75.441 1.00 31.16 74 ASP C O 1
ATOM 4153 N N . HIS C 1 78 ? 13.402 67.001 74.337 1.00 29.74 75 HIS C N 1
ATOM 4154 C CA . HIS C 1 78 ? 13.012 65.632 73.946 1.00 30.36 75 HIS C CA 1
ATOM 4155 C C . HIS C 1 78 ? 12.815 64.729 75.153 1.00 29.70 75 HIS C C 1
ATOM 4156 O O . HIS C 1 78 ? 11.820 64.032 75.237 1.00 32.31 75 HIS C O 1
ATOM 4163 N N . MET C 1 79 ? 13.758 64.733 76.078 1.00 28.83 76 MET C N 1
ATOM 4164 C CA . MET C 1 79 ? 13.609 63.984 77.318 1.00 29.25 76 MET C CA 1
ATOM 4165 C C . MET C 1 79 ? 12.338 64.412 78.032 1.00 28.57 76 MET C C 1
ATOM 4166 O O . MET C 1 79 ? 11.633 63.583 78.573 1.00 30.44 76 MET C O 1
ATOM 4171 N N . GLY C 1 80 ? 12.009 65.696 78.008 1.00 28.14 77 GLY C N 1
ATOM 4172 C CA . GLY C 1 80 ? 10.713 66.150 78.548 1.00 26.85 77 GLY C CA 1
ATOM 4173 C C . GLY C 1 80 ? 9.481 65.605 77.841 1.00 27.20 77 GLY C C 1
ATOM 4174 O O . GLY C 1 80 ? 8.504 65.199 78.482 1.00 26.16 77 GLY C O 1
ATOM 4175 N N . MET C 1 81 ? 9.510 65.602 76.511 1.00 26.95 78 MET C N 1
ATOM 4176 C CA . MET C 1 81 ? 8.378 65.114 75.745 1.00 27.38 78 MET C CA 1
ATOM 4177 C C . MET C 1 81 ? 8.114 63.651 76.108 1.00 26.90 78 MET C C 1
ATOM 4178 O O . MET C 1 81 ? 6.963 63.247 76.274 1.00 26.73 78 MET C O 1
ATOM 4183 N N . LEU C 1 82 ? 9.188 62.864 76.207 1.00 26.83 79 LEU C N 1
ATOM 4184 C CA . LEU C 1 82 ? 9.096 61.428 76.571 1.00 27.23 79 LEU C CA 1
ATOM 4185 C C . LEU C 1 82 ? 8.444 61.203 77.945 1.00 26.52 79 LEU C C 1
ATOM 4186 O O . LEU C 1 82 ? 7.619 60.294 78.106 1.00 27.00 79 LEU C O 1
ATOM 4191 N N . ALA C 1 83 ? 8.856 62.017 78.918 1.00 24.20 80 ALA C N 1
ATOM 4192 C CA . ALA C 1 83 ? 8.264 62.055 80.246 1.00 24.80 80 ALA C CA 1
ATOM 4193 C C . ALA C 1 83 ? 6.771 62.284 80.187 1.00 25.69 80 ALA C C 1
ATOM 4194 O O . ALA C 1 83 ? 6.045 61.663 80.934 1.00 27.84 80 ALA C O 1
ATOM 4196 N N . THR C 1 84 ? 6.302 63.190 79.318 1.00 26.33 81 THR C N 1
ATOM 4197 C CA . THR C 1 84 ? 4.880 63.477 79.248 1.00 25.09 81 THR C CA 1
ATOM 4198 C C . THR C 1 84 ? 4.152 62.237 78.758 1.00 26.85 81 THR C C 1
ATOM 4199 O O . THR C 1 84 ? 2.982 62.005 79.113 1.00 27.53 81 THR C O 1
ATOM 4203 N N . VAL C 1 85 ? 4.839 61.420 77.941 1.00 25.86 82 VAL C N 1
ATOM 4204 C CA . VAL C 1 85 ? 4.201 60.247 77.381 1.00 25.01 82 VAL C CA 1
ATOM 4205 C C . VAL C 1 85 ? 4.004 59.225 78.497 1.00 25.78 82 VAL C C 1
ATOM 4206 O O . VAL C 1 85 ? 2.957 58.572 78.594 1.00 26.03 82 VAL C O 1
ATOM 4210 N N . ILE C 1 86 ? 4.995 59.099 79.366 1.00 26.78 83 ILE C N 1
ATOM 4211 C CA . ILE C 1 86 ? 4.889 58.158 80.488 1.00 25.95 83 ILE C CA 1
ATOM 4212 C C . ILE C 1 86 ? 3.726 58.528 81.419 1.00 27.19 83 ILE C C 1
ATOM 4213 O O . ILE C 1 86 ? 2.944 57.666 81.828 1.00 27.87 83 ILE C O 1
ATOM 4218 N N . ASN C 1 87 ? 3.623 59.815 81.746 1.00 26.62 84 ASN C N 1
ATOM 4219 C CA . ASN C 1 87 ? 2.526 60.325 82.539 1.00 27.76 84 ASN C CA 1
ATOM 4220 C C . ASN C 1 87 ? 1.179 60.082 81.847 1.00 28.46 84 ASN C C 1
ATOM 4221 O O . ASN C 1 87 ? 0.184 59.750 82.500 1.00 28.93 84 ASN C O 1
ATOM 4226 N N . ALA C 1 88 ? 1.128 60.334 80.538 1.00 28.80 85 ALA C N 1
ATOM 4227 C CA . ALA C 1 88 ? -0.089 60.103 79.769 1.00 28.60 85 ALA C CA 1
ATOM 4228 C C . ALA C 1 88 ? -0.529 58.648 79.938 1.00 29.23 85 ALA C C 1
ATOM 4229 O O . ALA C 1 88 ? -1.712 58.366 80.144 1.00 30.27 85 ALA C O 1
ATOM 4231 N N . LEU C 1 89 ? 0.429 57.720 79.851 1.00 29.01 86 LEU C N 1
ATOM 4232 C CA . LEU C 1 89 ? 0.136 56.295 80.001 1.00 28.53 86 LEU C CA 1
ATOM 4233 C C . LEU C 1 89 ? -0.393 55.936 81.380 1.00 28.52 86 LEU C C 1
ATOM 4234 O O . LEU C 1 89 ? -1.263 55.064 81.513 1.00 29.13 86 LEU C O 1
ATOM 4239 N N . ALA C 1 90 ? 0.171 56.568 82.406 1.00 27.63 87 ALA C N 1
ATOM 4240 C CA . ALA C 1 90 ? -0.299 56.394 83.773 1.00 29.32 87 ALA C CA 1
ATOM 4241 C C . ALA C 1 90 ? -1.691 57.012 83.974 1.00 29.13 87 ALA C C 1
ATOM 4242 O O . ALA C 1 90 ? -2.563 56.425 84.609 1.00 27.55 87 ALA C O 1
ATOM 4244 N N . MET C 1 91 ? -1.885 58.206 83.442 1.00 30.57 88 MET C N 1
ATOM 4245 C CA . MET C 1 91 ? -3.200 58.827 83.515 1.00 32.68 88 MET C CA 1
ATOM 4246 C C . MET C 1 91 ? -4.228 57.944 82.808 1.00 32.70 88 MET C C 1
ATOM 4247 O O . MET C 1 91 ? -5.270 57.650 83.364 1.00 32.54 88 MET C O 1
ATOM 4252 N N . GLN C 1 92 ? -3.912 57.482 81.604 1.00 33.25 89 GLN C N 1
ATOM 4253 C CA . GLN C 1 92 ? -4.801 56.560 80.884 1.00 34.62 89 GLN C CA 1
ATOM 4254 C C . GLN C 1 92 ? -5.196 55.298 81.686 1.00 35.28 89 GLN C C 1
ATOM 4255 O O . GLN C 1 92 ? -6.375 54.995 81.836 1.00 35.32 89 GLN C O 1
ATOM 4261 N N . ASP C 1 93 ? -4.206 54.562 82.175 1.00 36.60 90 ASP C N 1
ATOM 4262 C CA . ASP C 1 93 ? -4.441 53.430 83.086 1.00 38.64 90 ASP C CA 1
ATOM 4263 C C . ASP C 1 93 ? -5.371 53.743 84.276 1.00 37.94 90 ASP C C 1
ATOM 4264 O O . ASP C 1 93 ? -6.331 53.008 84.545 1.00 37.24 90 ASP C O 1
ATOM 4269 N N . ALA C 1 94 ? -5.074 54.819 84.995 1.00 36.93 91 ALA C N 1
ATOM 4270 C CA . ALA C 1 94 ? -5.896 55.205 86.135 1.00 37.09 91 ALA C CA 1
ATOM 4271 C C . ALA C 1 94 ? -7.322 55.452 85.671 1.00 38.19 91 ALA C C 1
ATOM 4272 O O . ALA C 1 94 ? -8.281 54.981 86.299 1.00 39.65 91 ALA C O 1
ATOM 4274 N N . LEU C 1 95 ? -7.458 56.194 84.574 1.00 38.30 92 LEU C N 1
ATOM 4275 C CA . LEU C 1 95 ? -8.762 56.565 84.052 1.00 38.49 92 LEU C CA 1
ATOM 4276 C C . LEU C 1 95 ? -9.587 55.357 83.623 1.00 39.86 92 LEU C C 1
ATOM 4277 O O . LEU C 1 95 ? -10.779 55.255 83.951 1.00 39.61 92 LEU C O 1
ATOM 4282 N N . GLU C 1 96 ? -8.955 54.434 82.907 1.00 41.46 93 GLU C N 1
ATOM 4283 C CA . GLU C 1 96 ? -9.662 53.254 82.432 1.00 43.94 93 GLU C CA 1
ATOM 4284 C C . GLU C 1 96 ? -10.056 52.330 83.568 1.00 45.33 93 GLU C C 1
ATOM 4285 O O . GLU C 1 96 ? -11.054 51.623 83.481 1.00 45.92 93 GLU C O 1
ATOM 4291 N N . LYS C 1 97 ? -9.246 52.323 84.618 1.00 46.70 94 LYS C N 1
ATOM 4292 C CA . LYS C 1 97 ? -9.489 51.496 85.790 1.00 48.07 94 LYS C CA 1
ATOM 4293 C C . LYS C 1 97 ? -10.779 51.927 86.459 1.00 47.45 94 LYS C C 1
ATOM 4294 O O . LYS C 1 97 ? -11.373 51.169 87.207 1.00 47.94 94 LYS C O 1
ATOM 4300 N N . LEU C 1 98 ? -11.193 53.158 86.189 1.00 46.57 95 LEU C N 1
ATOM 4301 C CA . LEU C 1 98 ? -12.422 53.711 86.732 1.00 45.44 95 LEU C CA 1
ATOM 4302 C C . LEU C 1 98 ? -13.549 53.634 85.698 1.00 45.48 95 LEU C C 1
ATOM 4303 O O . LEU C 1 98 ? -14.587 54.291 85.843 1.00 45.29 95 LEU C O 1
ATOM 4308 N N . GLY C 1 99 ? -13.333 52.849 84.639 1.00 44.77 96 GLY C N 1
ATOM 4309 C CA . GLY C 1 99 ? -14.368 52.638 83.623 1.00 43.24 96 GLY C CA 1
ATOM 4310 C C . GLY C 1 99 ? -14.428 53.614 82.458 1.00 41.94 96 GLY C C 1
ATOM 4311 O O . GLY C 1 99 ? -15.230 53.442 81.541 1.00 41.75 96 GLY C O 1
ATOM 4312 N N . ALA C 1 100 ? -13.574 54.634 82.469 1.00 41.45 97 ALA C N 1
ATOM 4313 C CA . ALA C 1 100 ? -13.566 55.624 81.380 1.00 40.13 97 ALA C CA 1
ATOM 4314 C C . ALA C 1 100 ? -12.898 55.112 80.105 1.00 39.52 97 ALA C C 1
ATOM 4315 O O . ALA C 1 100 ? -12.107 54.166 80.141 1.00 38.81 97 ALA C O 1
ATOM 4317 N N . LYS C 1 101 ? -13.264 55.733 78.984 1.00 39.66 98 LYS C N 1
ATOM 4318 C CA . LYS C 1 101 ? -12.689 55.453 77.680 1.00 39.90 98 LYS C CA 1
ATOM 4319 C C . LYS C 1 101 ? -11.741 56.580 77.362 1.00 38.63 98 LYS C C 1
ATOM 4320 O O . LYS C 1 101 ? -12.117 57.738 77.438 1.00 37.71 98 LYS C O 1
ATOM 4326 N N . VAL C 1 102 ? -10.501 56.248 77.007 1.00 39.06 99 VAL C N 1
ATOM 4327 C CA . VAL C 1 102 ? -9.490 57.268 76.782 1.00 37.93 99 VAL C CA 1
ATOM 4328 C C . VAL C 1 102 ? -8.625 56.977 75.561 1.00 37.20 99 VAL C C 1
ATOM 4329 O O . VAL C 1 102 ? -8.449 55.819 75.149 1.00 36.77 99 VAL C O 1
ATOM 4333 N N . ARG C 1 103 ? -8.072 58.047 74.994 1.00 36.10 100 ARG C N 1
ATOM 4334 C CA . ARG C 1 103 ? -7.194 57.961 73.829 1.00 34.98 100 ARG C CA 1
ATOM 4335 C C . ARG C 1 103 ? -6.042 58.931 74.026 1.00 34.26 100 ARG C C 1
ATOM 4336 O O . ARG C 1 103 ? -6.279 60.141 74.179 1.00 33.89 100 ARG C O 1
ATOM 4344 N N . VAL C 1 104 ? -4.811 58.409 74.037 1.00 32.09 101 VAL C N 1
ATOM 4345 C CA . VAL C 1 104 ? -3.635 59.258 74.097 1.00 30.95 101 VAL C CA 1
ATOM 4346 C C . VAL C 1 104 ? -3.122 59.509 72.705 1.00 30.83 101 VAL C C 1
ATOM 4347 O O . VAL C 1 104 ? -2.921 58.578 71.909 1.00 30.48 101 VAL C O 1
ATOM 4351 N N . MET C 1 105 ? -2.911 60.788 72.438 1.00 30.96 102 MET C N 1
ATOM 4352 C CA . MET C 1 105 ? -2.405 61.287 71.181 1.00 31.64 102 MET C CA 1
ATOM 4353 C C . MET C 1 105 ? -1.173 62.136 71.488 1.00 32.32 102 MET C C 1
ATOM 4354 O O . MET C 1 105 ? -1.123 62.873 72.475 1.00 33.16 102 MET C O 1
ATOM 4359 N N . SER C 1 106 ? -0.181 62.056 70.621 1.00 32.41 103 SER C N 1
ATOM 4360 C CA . SER C 1 106 ? 1.100 62.638 70.907 1.00 32.29 103 SER C CA 1
ATOM 4361 C C . SER C 1 106 ? 1.554 63.419 69.681 1.00 32.78 103 SER C C 1
ATOM 4362 O O . SER C 1 106 ? 1.231 63.029 68.542 1.00 31.81 103 SER C O 1
ATOM 4365 N N . ALA C 1 107 ? 2.289 64.512 69.897 1.00 32.83 104 ALA C N 1
ATOM 4366 C CA . ALA C 1 107 ? 2.847 65.252 68.763 1.00 34.13 104 ALA C CA 1
ATOM 4367 C C . ALA C 1 107 ? 3.943 64.431 68.115 1.00 35.72 104 ALA C C 1
ATOM 4368 O O . ALA C 1 107 ? 4.323 64.687 66.991 1.00 35.76 104 ALA C O 1
ATOM 4370 N N . ILE C 1 108 ? 4.449 63.442 68.842 1.00 37.64 105 ILE C N 1
ATOM 4371 C CA . ILE C 1 108 ? 5.408 62.479 68.313 1.00 40.37 105 ILE C CA 1
ATOM 4372 C C . ILE C 1 108 ? 4.749 61.113 68.258 1.00 40.84 105 ILE C C 1
ATOM 4373 O O . ILE C 1 108 ? 4.335 60.596 69.284 1.00 40.76 105 ILE C O 1
ATOM 4378 N N . LYS C 1 109 ? 4.667 60.525 67.073 1.00 43.31 106 LYS C N 1
ATOM 4379 C CA . LYS C 1 109 ? 4.205 59.143 66.906 1.00 45.51 106 LYS C CA 1
ATOM 4380 C C . LYS C 1 109 ? 5.084 58.090 67.607 1.00 45.13 106 LYS C C 1
ATOM 4381 O O . LYS C 1 109 ? 6.308 58.086 67.469 1.00 45.32 106 LYS C O 1
ATOM 4387 N N . ILE C 1 110 ? 4.442 57.204 68.359 1.00 45.66 107 ILE C N 1
ATOM 4388 C CA . ILE C 1 110 ? 5.103 56.066 68.976 1.00 46.88 107 ILE C CA 1
ATOM 4389 C C . ILE C 1 110 ? 4.172 54.864 68.999 1.00 48.16 107 ILE C C 1
ATOM 4390 O O . ILE C 1 110 ? 3.281 54.773 69.834 1.00 47.48 107 ILE C O 1
ATOM 4395 N N . ASN C 1 111 ? 4.426 53.942 68.075 1.00 51.01 108 ASN C N 1
ATOM 4396 C CA . ASN C 1 111 ? 3.591 52.789 67.766 1.00 53.14 108 ASN C CA 1
ATOM 4397 C C . ASN C 1 111 ? 3.161 51.939 68.949 1.00 52.79 108 ASN C C 1
ATOM 4398 O O . ASN C 1 111 ? 3.975 51.491 69.734 1.00 53.11 108 ASN C O 1
ATOM 4403 N N . ASP C 1 112 ? 1.861 51.716 69.063 1.00 53.02 109 ASP C N 1
ATOM 4404 C CA . ASP C 1 112 ? 1.301 50.841 70.101 1.00 52.89 109 ASP C CA 1
ATOM 4405 C C . ASP C 1 112 ? 1.510 51.392 71.505 1.00 51.66 109 ASP C C 1
ATOM 4406 O O . ASP C 1 112 ? 1.265 50.699 72.491 1.00 51.26 109 ASP C O 1
ATOM 4411 N N . VAL C 1 113 ? 1.956 52.645 71.581 1.00 49.57 110 VAL C N 1
ATOM 4412 C CA . VAL C 1 113 ? 2.048 53.361 72.841 1.00 46.82 110 VAL C CA 1
ATOM 4413 C C . VAL C 1 113 ? 1.078 54.503 72.783 1.00 45.95 110 VAL C C 1
ATOM 4414 O O . VAL C 1 113 ? 0.291 54.707 73.692 1.00 46.88 110 VAL C O 1
ATOM 4418 N N . CYS C 1 114 ? 1.142 55.278 71.711 1.00 44.83 111 CYS C N 1
ATOM 4419 C CA . CYS C 1 114 ? 0.264 56.432 71.588 1.00 44.07 111 CYS C CA 1
ATOM 4420 C C . CYS C 1 114 ? 0.088 56.863 70.134 1.00 44.49 111 CYS C C 1
ATOM 4421 O O . CYS C 1 114 ? 1.062 56.924 69.377 1.00 45.46 111 CYS C O 1
ATOM 4424 N N . GLU C 1 115 ? -1.153 57.161 69.754 1.00 44.29 112 GLU C N 1
ATOM 4425 C CA . GLU C 1 115 ? -1.477 57.632 68.396 1.00 44.87 112 GLU C CA 1
ATOM 4426 C C . GLU C 1 115 ? -0.829 58.967 68.022 1.00 42.82 112 GLU C C 1
ATOM 4427 O O . GLU C 1 115 ? -0.488 59.777 68.859 1.00 41.80 112 GLU C O 1
ATOM 4433 N N . ASP C 1 116 ? -0.683 59.164 66.726 1.00 43.43 113 ASP C N 1
ATOM 4434 C CA . ASP C 1 116 ? -0.381 60.443 66.107 1.00 43.78 113 ASP C CA 1
ATOM 4435 C C . ASP C 1 116 ? -1.522 61.426 66.411 1.00 41.85 113 ASP C C 1
ATOM 4436 O O . ASP C 1 116 ? -2.687 61.040 66.388 1.00 40.51 113 ASP C O 1
ATOM 4441 N N . PHE C 1 117 ? -1.209 62.689 66.681 1.00 39.61 114 PHE C N 1
ATOM 4442 C CA . PHE C 1 117 ? -2.285 63.650 66.837 1.00 39.10 114 PHE C CA 1
ATOM 4443 C C . PHE C 1 117 ? -2.868 64.034 65.498 1.00 38.55 114 PHE C C 1
ATOM 4444 O O . PHE C 1 117 ? -2.159 64.518 64.620 1.00 38.33 114 PHE C O 1
ATOM 4452 N N . ILE C 1 118 ? -4.169 63.831 65.367 1.00 39.12 115 ILE C N 1
ATOM 4453 C CA . ILE C 1 118 ? -4.900 64.165 64.155 1.00 40.21 115 ILE C CA 1
ATOM 4454 C C . ILE C 1 118 ? -6.165 64.889 64.559 1.00 40.39 115 ILE C C 1
ATOM 4455 O O . ILE C 1 118 ? -7.025 64.317 65.215 1.00 40.29 115 ILE C O 1
ATOM 4460 N N . ARG C 1 119 ? -6.258 66.159 64.194 1.00 41.42 116 ARG C N 1
ATOM 4461 C CA . ARG C 1 119 ? -7.341 67.037 64.681 1.00 43.17 116 ARG C CA 1
ATOM 4462 C C . ARG C 1 119 ? -8.763 66.482 64.543 1.00 43.11 116 ARG C C 1
ATOM 4463 O O . ARG C 1 119 ? -9.541 66.501 65.492 1.00 41.77 116 ARG C O 1
ATOM 4471 N N . ARG C 1 120 ? -9.085 65.974 63.364 1.00 44.49 117 ARG C N 1
ATOM 4472 C CA . ARG C 1 120 ? -10.420 65.463 63.080 1.00 46.78 117 ARG C CA 1
ATOM 4473 C C . ARG C 1 120 ? -10.736 64.238 63.936 1.00 44.22 117 ARG C C 1
ATOM 4474 O O . ARG C 1 120 ? -11.833 64.105 64.475 1.00 43.45 117 ARG C O 1
ATOM 4482 N N . ARG C 1 121 ? -9.760 63.348 64.055 1.00 43.16 118 ARG C N 1
ATOM 4483 C CA . ARG C 1 121 ? -9.878 62.170 64.901 1.00 42.86 118 ARG C CA 1
ATOM 4484 C C . ARG C 1 121 ? -10.015 62.546 66.370 1.00 40.92 118 ARG C C 1
ATOM 4485 O O . ARG C 1 121 ? -10.794 61.923 67.098 1.00 39.42 118 ARG C O 1
ATOM 4493 N N . ALA C 1 122 ? -9.285 63.584 66.797 1.00 38.89 119 ALA C N 1
ATOM 4494 C CA . ALA C 1 122 ? -9.344 64.048 68.190 1.00 38.31 119 ALA C CA 1
ATOM 4495 C C . ALA C 1 122 ? -10.748 64.556 68.552 1.00 37.52 119 ALA C C 1
ATOM 4496 O O . ALA C 1 122 ? -11.294 64.225 69.611 1.00 36.36 119 ALA C O 1
ATOM 4498 N N . ILE C 1 123 ? -11.338 65.340 67.664 1.00 37.34 120 ILE C N 1
ATOM 4499 C CA . ILE C 1 123 ? -12.677 65.853 67.916 1.00 38.52 120 ILE C CA 1
ATOM 4500 C C . ILE C 1 123 ? -13.668 64.690 67.965 1.00 39.74 120 ILE C C 1
ATOM 4501 O O . ILE C 1 123 ? -14.481 64.579 68.892 1.00 39.43 120 ILE C O 1
ATOM 4506 N N . ARG C 1 124 ? -13.576 63.806 66.980 1.00 41.28 121 ARG C N 1
ATOM 4507 C CA . ARG C 1 124 ? -14.415 62.624 66.942 1.00 42.98 121 ARG C CA 1
ATOM 4508 C C . ARG C 1 124 ? -14.353 61.807 68.231 1.00 42.18 121 ARG C C 1
ATOM 4509 O O . ARG C 1 124 ? -15.392 61.417 68.753 1.00 42.87 121 ARG C O 1
ATOM 4517 N N . HIS C 1 125 ? -13.147 61.549 68.739 1.00 40.97 122 HIS C N 1
ATOM 4518 C CA . HIS C 1 125 ? -12.977 60.898 70.039 1.00 39.39 122 HIS C CA 1
ATOM 4519 C C . HIS C 1 125 ? -13.720 61.631 71.138 1.00 39.68 122 HIS C C 1
ATOM 4520 O O . HIS C 1 125 ? -14.405 61.024 71.961 1.00 39.29 122 HIS C O 1
ATOM 4527 N N . LEU C 1 126 ? -13.561 62.945 71.159 1.00 40.46 123 LEU C N 1
ATOM 4528 C CA . LEU C 1 126 ? -14.214 63.775 72.153 1.00 41.78 123 LEU C CA 1
ATOM 4529 C C . LEU C 1 126 ? -15.739 63.662 72.028 1.00 43.62 123 LEU C C 1
ATOM 4530 O O . LEU C 1 126 ? -16.449 63.655 73.039 1.00 43.97 123 LEU C O 1
ATOM 4535 N N . GLU C 1 127 ? -16.226 63.564 70.788 1.00 45.24 124 GLU C N 1
ATOM 4536 C CA . GLU C 1 127 ? -17.661 63.459 70.503 1.00 47.55 124 GLU C CA 1
ATOM 4537 C C . GLU C 1 127 ? -18.240 62.111 70.915 1.00 47.18 124 GLU C C 1
ATOM 4538 O O . GLU C 1 127 ? -19.417 62.014 71.243 1.00 47.09 124 GLU C O 1
ATOM 4544 N N . LYS C 1 128 ? -17.407 61.076 70.905 1.00 46.47 125 LYS C N 1
ATOM 4545 C CA . LYS C 1 128 ? -17.830 59.748 71.312 1.00 45.79 125 LYS C CA 1
ATOM 4546 C C . LYS C 1 128 ? -17.744 59.524 72.818 1.00 44.99 125 LYS C C 1
ATOM 4547 O O . LYS C 1 128 ? -17.984 58.419 73.284 1.00 45.53 125 LYS C O 1
ATOM 4553 N N . GLY C 1 129 ? -17.384 60.560 73.576 1.00 43.85 126 GLY C N 1
ATOM 4554 C CA . GLY C 1 129 ? -17.361 60.483 75.039 1.00 41.59 126 GLY C CA 1
ATOM 4555 C C . GLY C 1 129 ? -16.020 60.093 75.649 1.00 41.18 126 GLY C C 1
ATOM 4556 O O . GLY C 1 129 ? -15.910 59.908 76.874 1.00 40.75 126 GLY C O 1
ATOM 4557 N N . ARG C 1 130 ? -14.996 59.958 74.810 1.00 39.01 127 ARG C N 1
ATOM 4558 C CA . ARG C 1 130 ? -13.681 59.578 75.315 1.00 38.07 127 ARG C CA 1
ATOM 4559 C C . ARG C 1 130 ? -12.894 60.796 75.756 1.00 35.74 127 ARG C C 1
ATOM 4560 O O . ARG C 1 130 ? -13.035 61.882 75.203 1.00 34.48 127 ARG C O 1
ATOM 4568 N N . ILE C 1 131 ? -12.068 60.589 76.767 1.00 34.47 128 ILE C N 1
ATOM 4569 C CA . ILE C 1 131 ? -11.180 61.603 77.303 1.00 33.34 128 ILE C CA 1
ATOM 4570 C C . ILE C 1 131 ? -9.940 61.584 76.427 1.00 32.50 128 ILE C C 1
ATOM 4571 O O . ILE C 1 131 ? -9.363 60.517 76.204 1.00 32.51 128 ILE C O 1
ATOM 4576 N N . ALA C 1 132 ? -9.541 62.753 75.929 1.00 31.26 129 ALA C N 1
ATOM 4577 C CA . ALA C 1 132 ? -8.352 62.887 75.064 1.00 30.09 129 ALA C CA 1
ATOM 4578 C C . ALA C 1 132 ? -7.117 63.335 75.866 1.00 29.43 129 ALA C C 1
ATOM 4579 O O . ALA C 1 132 ? -7.130 64.389 76.492 1.00 30.38 129 ALA C O 1
ATOM 4581 N N . ILE C 1 133 ? -6.067 62.529 75.862 1.00 27.10 130 ILE C N 1
ATOM 4582 C CA . ILE C 1 133 ? -4.842 62.897 76.540 1.00 27.41 130 ILE C CA 1
ATOM 4583 C C . ILE C 1 133 ? -3.788 63.208 75.490 1.00 28.04 130 ILE C C 1
ATOM 4584 O O . ILE C 1 133 ? -3.575 62.407 74.578 1.00 28.41 130 ILE C O 1
ATOM 4589 N N . PHE C 1 134 ? -3.207 64.409 75.564 1.00 27.39 131 PHE C N 1
ATOM 4590 C CA . PHE C 1 134 ? -2.223 64.840 74.570 1.00 27.73 131 PHE C CA 1
ATOM 4591 C C . PHE C 1 134 ? -0.873 64.905 75.215 1.00 28.15 131 PHE C C 1
ATOM 4592 O O . PHE C 1 134 ? -0.742 65.438 76.325 1.00 29.38 131 PHE C O 1
ATOM 4600 N N . ALA C 1 135 ? 0.139 64.395 74.519 1.00 26.97 132 ALA C N 1
ATOM 4601 C CA . ALA C 1 135 ? 1.480 64.397 75.063 1.00 26.02 132 ALA C CA 1
ATOM 4602 C C . ALA C 1 135 ? 2.450 65.014 74.068 1.00 26.53 132 ALA C C 1
ATOM 4603 O O . ALA C 1 135 ? 2.154 65.098 72.863 1.00 26.65 132 ALA C O 1
ATOM 4605 N N . ALA C 1 136 ? 3.636 65.378 74.560 1.00 26.30 133 ALA C N 1
ATOM 4606 C CA . ALA C 1 136 ? 4.779 65.723 73.713 1.00 26.17 133 ALA C CA 1
ATOM 4607 C C . ALA C 1 136 ? 4.620 67.100 73.124 1.00 27.45 133 ALA C C 1
ATOM 4608 O O . ALA C 1 136 ? 5.381 67.511 72.225 1.00 29.69 133 ALA C O 1
ATOM 4610 N N . GLY C 1 137 ? 3.636 67.809 73.662 1.00 27.58 134 GLY C N 1
ATOM 4611 C CA . GLY C 1 137 ? 3.415 69.209 73.393 1.00 26.61 134 GLY C CA 1
ATOM 4612 C C . GLY C 1 137 ? 3.206 69.505 71.940 1.00 28.06 134 GLY C C 1
ATOM 4613 O O . GLY C 1 137 ? 2.369 68.914 71.258 1.00 28.83 134 GLY C O 1
ATOM 4614 N N . THR C 1 138 ? 4.017 70.436 71.487 1.00 27.71 135 THR C N 1
ATOM 4615 C CA . THR C 1 138 ? 4.068 70.922 70.140 1.00 27.72 135 THR C CA 1
ATOM 4616 C C . THR C 1 138 ? 4.812 69.923 69.224 1.00 27.99 135 THR C C 1
ATOM 4617 O O . THR C 1 138 ? 4.582 69.873 68.001 1.00 27.84 135 THR C O 1
ATOM 4621 N N . GLY C 1 139 ? 5.705 69.132 69.818 1.00 26.48 136 GLY C N 1
ATOM 4622 C CA . GLY C 1 139 ? 6.612 68.294 69.041 1.00 27.49 136 GLY C CA 1
ATOM 4623 C C . GLY C 1 139 ? 7.868 69.047 68.663 1.00 28.95 136 GLY C C 1
ATOM 4624 O O . GLY C 1 139 ? 8.714 68.518 67.964 1.00 30.76 136 GLY C O 1
ATOM 4625 N N . ASN C 1 140 ? 8.002 70.285 69.126 1.00 28.62 137 ASN C N 1
ATOM 4626 C CA . ASN C 1 140 ? 9.164 71.112 68.802 1.00 28.94 137 ASN C CA 1
ATOM 4627 C C . ASN C 1 140 ? 9.919 71.428 70.088 1.00 28.86 137 ASN C C 1
ATOM 4628 O O . ASN C 1 140 ? 9.298 71.699 71.088 1.00 26.83 137 ASN C O 1
ATOM 4633 N N . PRO C 1 141 ? 11.265 71.395 70.064 1.00 29.28 138 PRO C N 1
ATOM 4634 C CA . PRO C 1 141 ? 11.988 71.847 71.260 1.00 29.85 138 PRO C CA 1
ATOM 4635 C C . PRO C 1 141 ? 11.828 73.368 71.382 1.00 30.16 138 PRO C C 1
ATOM 4636 O O . PRO C 1 141 ? 11.330 74.007 70.446 1.00 30.24 138 PRO C O 1
ATOM 4640 N N . PHE C 1 142 ? 12.232 73.939 72.504 1.00 30.50 139 PHE C N 1
ATOM 4641 C CA . PHE C 1 142 ? 12.148 75.396 72.703 1.00 32.99 139 PHE C CA 1
ATOM 4642 C C . PHE C 1 142 ? 10.703 75.892 72.854 1.00 33.66 139 PHE C C 1
ATOM 4643 O O . PHE C 1 142 ? 10.485 77.091 72.905 1.00 32.88 139 PHE C O 1
ATOM 4651 N N . PHE C 1 143 ? 9.723 74.981 72.908 1.00 35.07 140 PHE C N 1
ATOM 4652 C CA . PHE C 1 143 ? 8.332 75.383 73.227 1.00 36.12 140 PHE C CA 1
ATOM 4653 C C . PHE C 1 143 ? 7.861 74.818 74.577 1.00 36.41 140 PHE C C 1
ATOM 4654 O O . PHE C 1 143 ? 8.329 73.772 75.002 1.00 37.32 140 PHE C O 1
ATOM 4662 N N . THR C 1 144 ? 6.976 75.520 75.276 1.00 35.50 141 THR C N 1
ATOM 4663 C CA . THR C 1 144 ? 6.558 75.069 76.608 1.00 33.99 141 THR C CA 1
ATOM 4664 C C . THR C 1 144 ? 5.363 74.128 76.535 1.00 33.64 141 THR C C 1
ATOM 4665 O O . THR C 1 144 ? 4.684 74.039 75.500 1.00 33.40 141 THR C O 1
ATOM 4669 N N . THR C 1 145 ? 5.097 73.434 77.644 1.00 32.61 142 THR C N 1
ATOM 4670 C CA . THR C 1 145 ? 3.874 72.647 77.781 1.00 31.50 142 THR C CA 1
ATOM 4671 C C . THR C 1 145 ? 2.616 73.519 77.603 1.00 30.57 142 THR C C 1
ATOM 4672 O O . THR C 1 145 ? 1.640 73.076 76.998 1.00 30.26 142 THR C O 1
ATOM 4676 N N . ASP C 1 146 ? 2.675 74.765 78.082 1.00 29.71 143 ASP C N 1
ATOM 4677 C CA . ASP C 1 146 ? 1.589 75.739 77.929 1.00 28.97 143 ASP C CA 1
ATOM 4678 C C . ASP C 1 146 ? 1.304 75.979 76.438 1.00 28.95 143 ASP C C 1
ATOM 4679 O O . ASP C 1 146 ? 0.152 75.990 76.035 1.00 30.49 143 ASP C O 1
ATOM 4684 N N . SER C 1 147 ? 2.343 76.202 75.633 1.00 27.03 144 SER C N 1
ATOM 4685 C CA . SER C 1 147 ? 2.201 76.287 74.170 1.00 27.65 144 SER C CA 1
ATOM 4686 C C . SER C 1 147 ? 1.458 75.125 73.552 1.00 27.28 144 SER C C 1
ATOM 4687 O O . SER C 1 147 ? 0.574 75.313 72.731 1.00 28.29 144 SER C O 1
ATOM 4690 N N . GLY C 1 148 ? 1.837 73.908 73.926 1.00 27.45 145 GLY C N 1
ATOM 4691 C CA . GLY C 1 148 ? 1.170 72.747 73.394 1.00 25.68 145 GLY C CA 1
ATOM 4692 C C . GLY C 1 148 ? -0.282 72.684 73.825 1.00 25.72 145 GLY C C 1
ATOM 4693 O O . GLY C 1 148 ? -1.132 72.301 73.038 1.00 25.71 145 GLY C O 1
ATOM 4694 N N . ALA C 1 149 ? -0.557 73.025 75.086 1.00 25.36 146 ALA C N 1
ATOM 4695 C CA . ALA C 1 149 ? -1.941 73.080 75.592 1.00 27.10 146 ALA C CA 1
ATOM 4696 C C . ALA C 1 149 ? -2.799 74.066 74.778 1.00 27.05 146 ALA C C 1
ATOM 4697 O O . ALA C 1 149 ? -3.930 73.745 74.414 1.00 27.62 146 ALA C O 1
ATOM 4699 N N . ALA C 1 150 ? -2.256 75.252 74.502 1.00 26.51 147 ALA C N 1
ATOM 4700 C CA . ALA C 1 150 ? -2.996 76.291 73.795 1.00 27.57 147 ALA C CA 1
ATOM 4701 C C . ALA C 1 150 ? -3.262 75.870 72.377 1.00 29.60 147 ALA C C 1
ATOM 4702 O O . ALA C 1 150 ? -4.383 75.972 71.884 1.00 32.22 147 ALA C O 1
ATOM 4704 N N . LEU C 1 151 ? -2.221 75.410 71.702 1.00 30.20 148 LEU C N 1
ATOM 4705 C CA . LEU C 1 151 ? -2.347 74.918 70.323 1.00 30.58 148 LEU C CA 1
ATOM 4706 C C . LEU C 1 151 ? -3.384 73.793 70.247 1.00 30.05 148 LEU C C 1
ATOM 4707 O O . LEU C 1 151 ? -4.229 73.767 69.336 1.00 30.23 148 LEU C O 1
ATOM 4712 N N . ARG C 1 152 ? -3.320 72.862 71.199 1.00 28.13 149 ARG C N 1
ATOM 4713 C CA . ARG C 1 152 ? -4.268 71.747 71.208 1.00 27.62 149 ARG C CA 1
ATOM 4714 C C . ARG C 1 152 ? -5.705 72.217 71.455 1.00 27.72 149 ARG C C 1
ATOM 4715 O O . ARG C 1 152 ? -6.627 71.831 70.741 1.00 27.96 149 ARG C O 1
ATOM 4723 N N . ALA C 1 153 ? -5.898 73.047 72.475 1.00 27.72 150 ALA C N 1
ATOM 4724 C CA . ALA C 1 153 ? -7.215 73.621 72.759 1.00 27.30 150 ALA C CA 1
ATOM 4725 C C . ALA C 1 153 ? -7.821 74.375 71.571 1.00 27.84 150 ALA C C 1
ATOM 4726 O O . ALA C 1 153 ? -9.035 74.272 71.289 1.00 27.37 150 ALA C O 1
ATOM 4728 N N . ILE C 1 154 ? -6.995 75.151 70.876 1.00 28.71 151 ILE C N 1
ATOM 4729 C CA . ILE C 1 154 ? -7.450 75.810 69.648 1.00 29.25 151 ILE C CA 1
ATOM 4730 C C . ILE C 1 154 ? -7.754 74.832 68.498 1.00 30.30 151 ILE C C 1
ATOM 4731 O O . ILE C 1 154 ? -8.760 74.986 67.797 1.00 31.05 151 ILE C O 1
ATOM 4736 N N . GLU C 1 155 ? -6.906 73.822 68.301 1.00 30.32 152 GLU C N 1
ATOM 4737 C CA . GLU C 1 155 ? -7.136 72.841 67.237 1.00 31.28 152 GLU C CA 1
ATOM 4738 C C . GLU C 1 155 ? -8.419 72.044 67.428 1.00 30.93 152 GLU C C 1
ATOM 4739 O O . GLU C 1 155 ? -9.086 71.714 66.443 1.00 30.82 152 GLU C O 1
ATOM 4745 N N . ILE C 1 156 ? -8.753 71.707 68.679 1.00 30.47 153 ILE C N 1
ATOM 4746 C CA . ILE C 1 156 ? -9.958 70.911 68.960 1.00 30.28 153 ILE C CA 1
ATOM 4747 C C . ILE C 1 156 ? -11.232 71.741 69.145 1.00 30.09 153 ILE C C 1
ATOM 4748 O O . ILE C 1 156 ? -12.299 71.195 69.397 1.00 29.80 153 ILE C O 1
ATOM 4753 N N . GLY C 1 157 ? -11.121 73.062 69.049 1.00 30.61 154 GLY C N 1
ATOM 4754 C CA . GLY C 1 157 ? -12.274 73.924 69.261 1.00 31.05 154 GLY C CA 1
ATOM 4755 C C . GLY C 1 157 ? -12.779 73.987 70.700 1.00 32.06 154 GLY C C 1
ATOM 4756 O O . GLY C 1 157 ? -13.970 74.124 70.927 1.00 32.88 154 GLY C O 1
ATOM 4757 N N . ALA C 1 158 ? -11.881 73.899 71.674 1.00 32.43 155 ALA C N 1
ATOM 4758 C CA . ALA C 1 158 ? -12.264 73.996 73.087 1.00 32.47 155 ALA C CA 1
ATOM 4759 C C . ALA C 1 158 ? -12.876 75.352 73.408 1.00 32.91 155 ALA C C 1
ATOM 4760 O O . ALA C 1 158 ? -12.403 76.385 72.915 1.00 32.08 155 ALA C O 1
ATOM 4762 N N . ASP C 1 159 ? -13.924 75.339 74.242 1.00 33.89 156 ASP C N 1
ATOM 4763 C CA . ASP C 1 159 ? -14.559 76.561 74.738 1.00 34.01 156 ASP C CA 1
ATOM 4764 C C . ASP C 1 159 ? -13.763 77.146 75.905 1.00 33.88 156 ASP C C 1
ATOM 4765 O O . ASP C 1 159 ? -13.880 78.328 76.208 1.00 33.81 156 ASP C O 1
ATOM 4770 N N . LEU C 1 160 ? -12.943 76.326 76.563 1.00 34.12 157 LEU C N 1
ATOM 4771 C CA . LEU C 1 160 ? -12.174 76.787 77.737 1.00 33.35 157 LEU C CA 1
ATOM 4772 C C . LEU C 1 160 ? -10.849 76.039 77.838 1.00 32.79 157 LEU C C 1
ATOM 4773 O O . LEU C 1 160 ? -10.821 74.829 77.666 1.00 32.20 157 LEU C O 1
ATOM 4778 N N . LEU C 1 161 ? -9.771 76.769 78.125 1.00 33.31 158 LEU C N 1
ATOM 4779 C CA . LEU C 1 161 ? -8.482 76.207 78.511 1.00 32.66 158 LEU C CA 1
ATOM 4780 C C . LEU C 1 161 ? -8.331 76.496 80.005 1.00 33.01 158 LEU C C 1
ATOM 4781 O O . LEU C 1 161 ? -8.425 77.652 80.436 1.00 32.39 158 LEU C O 1
ATOM 4786 N N . LEU C 1 162 ? -8.167 75.435 80.796 1.00 32.84 159 LEU C N 1
ATOM 4787 C CA . LEU C 1 162 ? -7.979 75.560 82.229 1.00 33.84 159 LEU C CA 1
ATOM 4788 C C . LEU C 1 162 ? -6.540 75.222 82.552 1.00 33.71 159 LEU C C 1
ATOM 4789 O O . LEU C 1 162 ? -6.059 74.169 82.147 1.00 34.91 159 LEU C O 1
ATOM 4794 N N . LYS C 1 163 ? -5.868 76.111 83.277 1.00 33.45 160 LYS C N 1
ATOM 4795 C CA . LYS C 1 163 ? -4.480 75.918 83.696 1.00 32.85 160 LYS C CA 1
ATOM 4796 C C . LYS C 1 163 ? -4.400 75.777 85.216 1.00 33.90 160 LYS C C 1
ATOM 4797 O O . LYS C 1 163 ? -4.504 76.779 85.949 1.00 33.40 160 LYS C O 1
ATOM 4803 N N . ALA C 1 164 ? -4.264 74.539 85.689 1.00 33.53 161 ALA C N 1
ATOM 4804 C CA . ALA C 1 164 ? -4.126 74.301 87.111 1.00 34.92 161 ALA C CA 1
ATOM 4805 C C . ALA C 1 164 ? -2.742 74.733 87.527 1.00 37.21 161 ALA C C 1
ATOM 4806 O O . ALA C 1 164 ? -1.722 74.338 86.927 1.00 38.00 161 ALA C O 1
ATOM 4808 N N . THR C 1 165 ? -2.698 75.549 88.562 1.00 38.97 162 THR C N 1
ATOM 4809 C CA . THR C 1 165 ? -1.446 76.112 88.986 1.00 41.89 162 THR C CA 1
ATOM 4810 C C . THR C 1 165 ? -1.360 76.095 90.518 1.00 42.85 162 THR C C 1
ATOM 4811 O O . THR C 1 165 ? -2.213 75.510 91.179 1.00 42.97 162 THR C O 1
ATOM 4815 N N . LYS C 1 166 ? -0.321 76.687 91.084 1.00 44.46 163 LYS C N 1
ATOM 4816 C CA . LYS C 1 166 ? -0.098 76.517 92.510 1.00 46.93 163 LYS C CA 1
ATOM 4817 C C . LYS C 1 166 ? -0.923 77.456 93.367 1.00 46.43 163 LYS C C 1
ATOM 4818 O O . LYS C 1 166 ? -1.248 77.125 94.493 1.00 47.38 163 LYS C O 1
ATOM 4824 N N . VAL C 1 167 ? -1.256 78.621 92.821 1.00 45.25 164 VAL C N 1
ATOM 4825 C CA . VAL C 1 167 ? -2.133 79.560 93.488 1.00 44.46 164 VAL C CA 1
ATOM 4826 C C . VAL C 1 167 ? -3.442 79.639 92.712 1.00 43.56 164 VAL C C 1
ATOM 4827 O O . VAL C 1 167 ? -3.471 79.381 91.506 1.00 41.65 164 VAL C O 1
ATOM 4831 N N . ASP C 1 168 ? -4.528 79.965 93.414 1.00 43.01 165 ASP C N 1
ATOM 4832 C CA . ASP C 1 168 ? -5.875 79.914 92.834 1.00 42.71 165 ASP C CA 1
ATOM 4833 C C . ASP C 1 168 ? -6.220 81.172 92.032 1.00 41.18 165 ASP C C 1
ATOM 4834 O O . ASP C 1 168 ? -7.117 81.901 92.379 1.00 41.03 165 ASP C O 1
ATOM 4839 N N . GLY C 1 169 ? -5.495 81.421 90.956 1.00 40.61 166 GLY C N 1
ATOM 4840 C CA . GLY C 1 169 ? -5.773 82.555 90.101 1.00 39.68 166 GLY C CA 1
ATOM 4841 C C . GLY C 1 169 ? -4.568 83.425 89.851 1.00 39.53 166 GLY C C 1
ATOM 4842 O O . GLY C 1 169 ? -3.433 83.046 90.116 1.00 39.61 166 GLY C O 1
ATOM 4843 N N . VAL C 1 170 ? -4.827 84.605 89.322 1.00 40.10 167 VAL C N 1
ATOM 4844 C CA . VAL C 1 170 ? -3.798 85.574 89.046 1.00 40.91 167 VAL C CA 1
ATOM 4845 C C . VAL C 1 170 ? -3.872 86.636 90.125 1.00 42.34 167 VAL C C 1
ATOM 4846 O O . VAL C 1 170 ? -4.955 87.145 90.461 1.00 42.42 167 VAL C O 1
ATOM 4850 N N . TYR C 1 171 ? -2.716 86.947 90.688 1.00 44.18 168 TYR C N 1
ATOM 4851 C CA . TYR C 1 171 ? -2.644 87.841 91.825 1.00 46.54 168 TYR C CA 1
ATOM 4852 C C . TYR C 1 171 ? -1.783 89.069 91.591 1.00 48.33 168 TYR C C 1
ATOM 4853 O O . TYR C 1 171 ? -0.898 89.096 90.745 1.00 48.15 168 TYR C O 1
ATOM 4862 N N . ASP C 1 172 ? -2.100 90.074 92.390 1.00 51.28 169 ASP C N 1
ATOM 4863 C CA . ASP C 1 172 ? -1.449 91.360 92.505 1.00 54.64 169 ASP C CA 1
ATOM 4864 C C . ASP C 1 172 ? -0.012 91.142 92.972 1.00 55.44 169 ASP C C 1
ATOM 4865 O O . ASP C 1 172 ? 0.915 91.782 92.494 1.00 55.81 169 ASP C O 1
ATOM 4870 N N . LYS C 1 173 ? 0.153 90.229 93.920 1.00 55.98 170 LYS C N 1
ATOM 4871 C CA . LYS C 1 173 ? 1.462 89.810 94.409 1.00 56.57 170 LYS C CA 1
ATOM 4872 C C . LYS C 1 173 ? 1.370 88.381 94.954 1.00 55.58 170 LYS C C 1
ATOM 4873 O O . LYS C 1 173 ? 0.302 87.785 94.939 1.00 55.09 170 LYS C O 1
ATOM 4879 N N . ASP C 1 174 ? 2.482 87.837 95.423 1.00 54.98 171 ASP C N 1
ATOM 4880 C CA . ASP C 1 174 ? 2.510 86.468 95.941 1.00 55.90 171 ASP C CA 1
ATOM 4881 C C . ASP C 1 174 ? 1.574 86.282 97.142 1.00 55.83 171 ASP C C 1
ATOM 4882 O O . ASP C 1 174 ? 1.868 86.756 98.238 1.00 54.13 171 ASP C O 1
ATOM 4887 N N . PRO C 1 175 ? 0.452 85.575 96.939 1.00 56.09 172 PRO C N 1
ATOM 4888 C CA . PRO C 1 175 ? -0.537 85.369 97.996 1.00 56.44 172 PRO C CA 1
ATOM 4889 C C . PRO C 1 175 ? -0.068 84.469 99.136 1.00 56.69 172 PRO C C 1
ATOM 4890 O O . PRO C 1 175 ? -0.672 84.479 100.204 1.00 55.20 172 PRO C O 1
ATOM 4894 N N . LYS C 1 176 ? 0.997 83.708 98.916 1.00 57.29 173 LYS C N 1
ATOM 4895 C CA . LYS C 1 176 ? 1.514 82.822 99.949 1.00 58.97 173 LYS C CA 1
ATOM 4896 C C . LYS C 1 176 ? 2.339 83.559 100.983 1.00 58.44 173 LYS C C 1
ATOM 4897 O O . LYS C 1 176 ? 2.472 83.105 102.101 1.00 57.67 173 LYS C O 1
ATOM 4903 N N . LYS C 1 177 ? 2.893 84.698 100.602 1.00 59.04 174 LYS C N 1
ATOM 4904 C CA . LYS C 1 177 ? 3.604 85.537 101.554 1.00 59.83 174 LYS C CA 1
ATOM 4905 C C . LYS C 1 177 ? 2.771 86.739 102.015 1.00 58.30 174 LYS C C 1
ATOM 4906 O O . LYS C 1 177 ? 3.055 87.316 103.060 1.00 57.75 174 LYS C O 1
ATOM 4912 N N . HIS C 1 178 ? 1.756 87.107 101.237 1.00 55.92 175 HIS C N 1
ATOM 4913 C CA . HIS C 1 178 ? 1.019 88.350 101.470 1.00 54.92 175 HIS C CA 1
ATOM 4914 C C . HIS C 1 178 ? -0.478 88.135 101.539 1.00 52.99 175 HIS C C 1
ATOM 4915 O O . HIS C 1 178 ? -1.137 87.971 100.513 1.00 51.19 175 HIS C O 1
ATOM 4922 N N . SER C 1 179 ? -1.006 88.132 102.758 1.00 51.18 176 SER C N 1
ATOM 4923 C CA . SER C 1 179 ? -2.439 87.975 102.974 1.00 50.30 176 SER C CA 1
ATOM 4924 C C . SER C 1 179 ? -3.144 89.200 102.392 1.00 50.34 176 SER C C 1
ATOM 4925 O O . SER C 1 179 ? -4.342 89.223 102.200 1.00 48.52 176 SER C O 1
ATOM 4928 N N . ASP C 1 180 ? -2.318 90.182 102.071 1.00 51.95 177 ASP C N 1
ATOM 4929 C CA . ASP C 1 180 ? -2.644 91.452 101.463 1.00 53.40 177 ASP C CA 1
ATOM 4930 C C . ASP C 1 180 ? -3.012 91.330 99.980 1.00 52.74 177 ASP C C 1
ATOM 4931 O O . ASP C 1 180 ? -3.604 92.241 99.389 1.00 51.84 177 ASP C O 1
ATOM 4936 N N . ALA C 1 181 ? -2.620 90.218 99.369 1.00 51.58 178 ALA C N 1
ATOM 4937 C CA . ALA C 1 181 ? -2.724 90.061 97.922 1.00 51.25 178 ALA C CA 1
ATOM 4938 C C . ALA C 1 181 ? -4.148 90.221 97.385 1.00 51.04 178 ALA C C 1
ATOM 4939 O O . ALA C 1 181 ? -5.118 89.820 98.025 1.00 50.17 178 ALA C O 1
ATOM 4941 N N . VAL C 1 182 ? -4.255 90.810 96.201 1.00 51.36 179 VAL C N 1
ATOM 4942 C CA . VAL C 1 182 ? -5.527 90.920 95.504 1.00 52.65 179 VAL C CA 1
ATOM 4943 C C . VAL C 1 182 ? -5.592 89.956 94.320 1.00 52.62 179 VAL C C 1
ATOM 4944 O O . VAL C 1 182 ? -4.734 89.977 93.441 1.00 52.52 179 VAL C O 1
ATOM 4948 N N . ARG C 1 183 ? -6.611 89.107 94.309 1.00 52.85 180 ARG C N 1
ATOM 4949 C CA . ARG C 1 183 ? -6.900 88.264 93.158 1.00 52.86 180 ARG C CA 1
ATOM 4950 C C . ARG C 1 183 ? -7.859 88.952 92.179 1.00 52.54 180 ARG C C 1
ATOM 4951 O O . ARG C 1 183 ? -8.824 89.581 92.585 1.00 52.66 180 ARG C O 1
ATOM 4959 N N . TYR C 1 184 ? -7.576 88.817 90.891 1.00 52.64 181 TYR C N 1
ATOM 4960 C CA . TYR C 1 184 ? -8.430 89.311 89.822 1.00 52.32 181 TYR C CA 1
ATOM 4961 C C . TYR C 1 184 ? -9.399 88.229 89.378 1.00 52.16 181 TYR C C 1
ATOM 4962 O O . TYR C 1 184 ? -8.981 87.118 89.091 1.00 52.28 181 TYR C O 1
ATOM 4971 N N . ASP C 1 185 ? -10.687 88.552 89.322 1.00 51.71 182 ASP C N 1
ATOM 4972 C CA . ASP C 1 185 ? -11.704 87.603 88.867 1.00 51.55 182 ASP C CA 1
ATOM 4973 C C . ASP C 1 185 ? -11.647 87.384 87.366 1.00 49.09 182 ASP C C 1
ATOM 4974 O O . ASP C 1 185 ? -11.962 86.306 86.877 1.00 47.60 182 ASP C O 1
ATOM 4979 N N . SER C 1 186 ? -11.292 88.452 86.655 1.00 47.53 183 SER C N 1
ATOM 4980 C CA . SER C 1 186 ? -11.461 88.574 85.212 1.00 46.52 183 SER C CA 1
ATOM 4981 C C . SER C 1 186 ? -10.432 89.554 84.700 1.00 45.36 183 SER C C 1
ATOM 4982 O O . SER C 1 186 ? -10.190 90.591 85.306 1.00 45.50 183 SER C O 1
ATOM 4985 N N . LEU C 1 187 ? -9.791 89.203 83.604 1.00 43.47 184 LEU C N 1
ATOM 4986 C CA . LEU C 1 187 ? -8.790 90.061 83.026 1.00 42.86 184 LEU C CA 1
ATOM 4987 C C . LEU C 1 187 ? -8.867 89.893 81.534 1.00 42.45 184 LEU C C 1
ATOM 4988 O O . LEU C 1 187 ? -9.284 88.850 81.018 1.00 42.39 184 LEU C O 1
ATOM 4993 N N . THR C 1 188 ? -8.447 90.936 80.847 1.00 41.24 185 THR C N 1
ATOM 4994 C CA . THR C 1 188 ? -8.405 90.918 79.419 1.00 40.66 185 THR C CA 1
ATOM 4995 C C . THR C 1 188 ? -6.983 90.562 79.004 1.00 40.59 185 THR C C 1
ATOM 4996 O O . THR C 1 188 ? -6.023 90.757 79.783 1.00 39.40 185 THR C O 1
ATOM 5000 N N . TYR C 1 189 ? -6.834 90.016 77.800 1.00 39.37 186 TYR C N 1
ATOM 5001 C CA . TYR C 1 189 ? -5.508 89.676 77.328 1.00 39.13 186 TYR C CA 1
ATOM 5002 C C . TYR C 1 189 ? -4.590 90.907 77.397 1.00 40.10 186 TYR C C 1
ATOM 5003 O O . TYR C 1 189 ? -3.435 90.807 77.805 1.00 40.05 186 TYR C O 1
ATOM 5012 N N . ASP C 1 190 ? -5.120 92.070 77.032 1.00 40.93 187 ASP C N 1
ATOM 5013 C CA . ASP C 1 190 ? -4.327 93.304 77.010 1.00 43.08 187 ASP C CA 1
ATOM 5014 C C . ASP C 1 190 ? -3.970 93.854 78.393 1.00 43.32 187 ASP C C 1
ATOM 5015 O O . ASP C 1 190 ? -2.865 94.342 78.593 1.00 43.16 187 ASP C O 1
ATOM 5020 N N . GLU C 1 191 ? -4.892 93.751 79.344 1.00 43.72 188 GLU C N 1
ATOM 5021 C CA . GLU C 1 191 ? -4.597 94.115 80.722 1.00 45.16 188 GLU C CA 1
ATOM 5022 C C . GLU C 1 191 ? -3.446 93.302 81.295 1.00 46.05 188 GLU C C 1
ATOM 5023 O O . GLU C 1 191 ? -2.558 93.849 81.964 1.00 46.00 188 GLU C O 1
ATOM 5029 N N . VAL C 1 192 ? -3.450 91.995 81.025 1.00 46.54 189 VAL C N 1
ATOM 5030 C CA . VAL C 1 192 ? -2.400 91.119 81.534 1.00 46.64 189 VAL C CA 1
ATOM 5031 C C . VAL C 1 192 ? -1.042 91.627 81.082 1.00 48.04 189 VAL C C 1
ATOM 5032 O O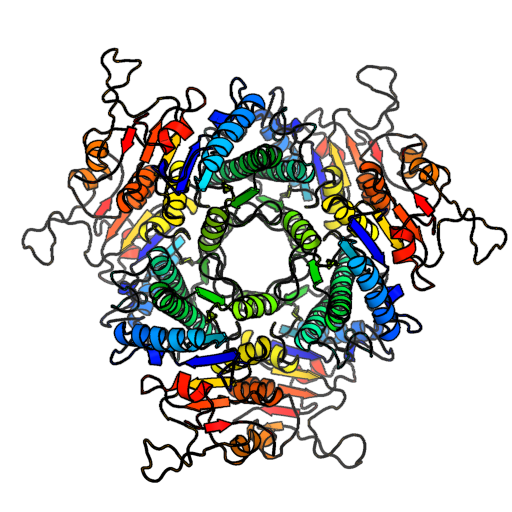 . VAL C 1 192 ? -0.112 91.703 81.870 1.00 48.09 189 VAL C O 1
ATOM 5036 N N . ILE C 1 193 ? -0.931 91.982 79.811 1.00 50.54 190 ILE C N 1
ATOM 5037 C CA . ILE C 1 193 ? 0.329 92.485 79.286 1.00 53.57 190 ILE C CA 1
ATOM 5038 C C . ILE C 1 193 ? 0.652 93.850 79.887 1.00 55.01 190 ILE C C 1
ATOM 5039 O O . ILE C 1 193 ? 1.801 94.124 80.244 1.00 55.57 190 ILE C O 1
ATOM 5044 N N . MET C 1 194 ? -0.371 94.688 80.017 1.00 56.36 191 MET C N 1
ATOM 5045 C CA . MET C 1 194 ? -0.205 96.045 80.517 1.00 58.12 191 MET C CA 1
ATOM 5046 C C . MET C 1 194 ? 0.249 96.088 81.986 1.00 57.68 191 MET C C 1
ATOM 5047 O O . MET C 1 194 ? 1.142 96.862 82.351 1.00 57.61 191 MET C O 1
ATOM 5052 N N . GLN C 1 195 ? -0.356 95.250 82.821 1.00 56.48 192 GLN C N 1
ATOM 5053 C CA . GLN C 1 195 ? -0.007 95.217 84.230 1.00 55.81 192 GLN C CA 1
ATOM 5054 C C . GLN C 1 195 ? 1.203 94.318 84.497 1.00 54.84 192 GLN C C 1
ATOM 5055 O O . GLN C 1 195 ? 1.636 94.162 85.637 1.00 54.02 192 GLN C O 1
ATOM 5061 N N . GLY C 1 196 ? 1.757 93.744 83.431 1.00 54.15 193 GLY C N 1
ATOM 5062 C CA . GLY C 1 196 ? 2.938 92.890 83.540 1.00 52.72 193 GLY C CA 1
ATOM 5063 C C . GLY C 1 196 ? 2.710 91.667 84.406 1.00 51.84 193 GLY C C 1
ATOM 5064 O O . GLY C 1 196 ? 3.607 91.238 85.132 1.00 51.44 193 GLY C O 1
ATOM 5065 N N . LEU C 1 197 ? 1.503 91.109 84.335 1.00 50.86 194 LEU C N 1
ATOM 5066 C CA . LEU C 1 197 ? 1.174 89.903 85.086 1.00 50.29 194 LEU C CA 1
ATOM 5067 C C . LEU C 1 197 ? 1.668 88.687 84.309 1.00 50.41 194 LEU C C 1
ATOM 5068 O O . LEU C 1 197 ? 1.645 88.678 83.079 1.00 50.46 194 LEU C O 1
ATOM 5073 N N . GLU C 1 198 ? 2.132 87.672 85.024 1.00 50.96 195 GLU C N 1
ATOM 5074 C CA . GLU C 1 198 ? 2.647 86.466 84.376 1.00 51.61 195 GLU C CA 1
ATOM 5075 C C . GLU C 1 198 ? 1.574 85.402 84.347 1.00 49.34 195 GLU C C 1
ATOM 5076 O O . GLU C 1 198 ? 1.092 84.980 85.391 1.00 49.78 195 GLU C O 1
ATOM 5082 N N . VAL C 1 199 ? 1.186 84.976 83.155 1.00 46.36 196 VAL C N 1
ATOM 5083 C CA . VAL C 1 199 ? 0.158 83.957 83.037 1.00 43.49 196 VAL C CA 1
ATOM 5084 C C . VAL C 1 199 ? 0.704 82.688 82.329 1.00 41.59 196 VAL C C 1
ATOM 5085 O O . VAL C 1 199 ? 0.662 81.590 82.876 1.00 41.09 196 VAL C O 1
ATOM 5089 N N . MET C 1 200 ? 1.250 82.857 81.138 1.00 39.62 197 MET C N 1
ATOM 5090 C CA . MET C 1 200 ? 1.922 81.781 80.419 1.00 38.34 197 MET C CA 1
ATOM 5091 C C . MET C 1 200 ? 3.118 82.469 79.815 1.00 38.43 197 MET C C 1
ATOM 5092 O O . MET C 1 200 ? 3.194 83.691 79.859 1.00 39.97 197 MET C O 1
ATOM 5097 N N . ASP C 1 201 ? 4.039 81.729 79.215 1.00 37.27 198 ASP C N 1
ATOM 5098 C CA . ASP C 1 201 ? 5.162 82.395 78.585 1.00 36.52 198 ASP C CA 1
ATOM 5099 C C . ASP C 1 201 ? 4.627 83.162 77.379 1.00 35.10 198 ASP C C 1
ATOM 5100 O O . ASP C 1 201 ? 3.529 82.876 76.900 1.00 34.23 198 ASP C O 1
ATOM 5105 N N . THR C 1 202 ? 5.414 84.131 76.907 1.00 34.74 199 THR C N 1
ATOM 5106 C CA . THR C 1 202 ? 5.032 85.071 75.842 1.00 33.61 199 THR C CA 1
ATOM 5107 C C . THR C 1 202 ? 4.427 84.416 74.593 1.00 33.35 199 THR C C 1
ATOM 5108 O O . THR C 1 202 ? 3.330 84.774 74.165 1.00 33.50 199 THR C O 1
ATOM 5112 N N . ALA C 1 203 ? 5.146 83.451 74.019 1.00 31.84 200 ALA C N 1
ATOM 5113 C CA . ALA C 1 203 ? 4.681 82.756 72.841 1.00 30.54 200 ALA C CA 1
ATOM 5114 C C . ALA C 1 203 ? 3.356 82.032 73.075 1.00 29.93 200 ALA C C 1
ATOM 5115 O O . ALA C 1 203 ? 2.464 82.076 72.240 1.00 30.37 200 ALA C O 1
ATOM 5117 N N . ALA C 1 204 ? 3.218 81.365 74.208 1.00 30.06 201 ALA C N 1
ATOM 5118 C CA . ALA C 1 204 ? 1.981 80.632 74.503 1.00 30.40 201 ALA C CA 1
ATOM 5119 C C . ALA C 1 204 ? 0.827 81.607 74.666 1.00 30.68 201 ALA C C 1
ATOM 5120 O O . ALA C 1 204 ? -0.248 81.438 74.096 1.00 30.54 201 ALA C O 1
ATOM 5122 N N . PHE C 1 205 ? 1.066 82.647 75.447 1.00 31.09 202 PHE C N 1
ATOM 5123 C CA . PHE C 1 205 ? 0.050 83.653 75.680 1.00 32.47 202 PHE C CA 1
ATOM 5124 C C . PHE C 1 205 ? -0.411 84.280 74.354 1.00 33.19 202 PHE C C 1
ATOM 5125 O O . PHE C 1 205 ? -1.632 84.451 74.132 1.00 33.34 202 PHE C O 1
ATOM 5133 N N . ALA C 1 206 ? 0.546 84.613 73.472 1.00 32.88 203 ALA C N 1
ATOM 5134 C CA . ALA C 1 206 ? 0.205 85.244 72.164 1.00 32.83 203 ALA C CA 1
ATOM 5135 C C . ALA C 1 206 ? -0.652 84.300 71.332 1.00 33.31 203 ALA C C 1
ATOM 5136 O O . ALA C 1 206 ? -1.633 84.695 70.710 1.00 33.95 203 ALA C O 1
ATOM 5138 N N . LEU C 1 207 ? -0.278 83.033 71.341 1.00 33.83 204 LEU C N 1
ATOM 5139 C CA . LEU C 1 207 ? -1.020 82.013 70.621 1.00 33.60 204 LEU C CA 1
ATOM 5140 C C . LEU C 1 207 ? -2.471 81.968 71.089 1.00 32.98 204 LEU C C 1
ATOM 5141 O O . LEU C 1 207 ? -3.385 81.963 70.273 1.00 33.75 204 LEU C O 1
ATOM 5146 N N . ALA C 1 208 ? -2.683 81.944 72.398 1.00 33.26 205 ALA C N 1
ATOM 5147 C CA . ALA C 1 208 ? -4.033 81.896 72.961 1.00 34.87 205 ALA C CA 1
ATOM 5148 C C . ALA C 1 208 ? -4.797 83.213 72.710 1.00 36.35 205 ALA C C 1
ATOM 5149 O O . ALA C 1 208 ? -5.984 83.215 72.415 1.00 36.90 205 ALA C O 1
ATOM 5151 N N . ARG C 1 209 ? -4.099 84.329 72.833 1.00 38.00 206 ARG C N 1
ATOM 5152 C CA . ARG C 1 209 ? -4.694 85.625 72.578 1.00 40.04 206 ARG C CA 1
ATOM 5153 C C . ARG C 1 209 ? -5.173 85.802 71.115 1.00 39.70 206 ARG C C 1
ATOM 5154 O O . ARG C 1 209 ? -6.256 86.339 70.868 1.00 38.67 206 ARG C O 1
ATOM 5162 N N . ASP C 1 210 ? -4.379 85.346 70.153 1.00 39.61 207 ASP C N 1
ATOM 5163 C CA . ASP C 1 210 ? -4.734 85.526 68.743 1.00 40.81 207 ASP C CA 1
ATOM 5164 C C . ASP C 1 210 ? -5.953 84.691 68.304 1.00 40.31 207 ASP C C 1
ATOM 5165 O O . ASP C 1 210 ? -6.540 84.949 67.262 1.00 40.06 207 ASP C O 1
ATOM 5170 N N . SER C 1 211 ? -6.328 83.691 69.094 1.00 40.15 208 SER C N 1
ATOM 5171 C CA . SER C 1 211 ? -7.558 82.939 68.840 1.00 40.20 208 SER C CA 1
ATOM 5172 C C . SER C 1 211 ? -8.620 83.282 69.898 1.00 40.86 208 SER C C 1
ATOM 5173 O O . SER C 1 211 ? -9.682 82.662 69.965 1.00 40.38 208 SER C O 1
ATOM 5176 N N . ASP C 1 212 ? -8.324 84.295 70.706 1.00 41.26 209 ASP C N 1
ATOM 5177 C CA . ASP C 1 212 ? -9.159 84.658 71.857 1.00 42.32 209 ASP C CA 1
ATOM 5178 C C . ASP C 1 212 ? -9.659 83.403 72.571 1.00 41.26 209 ASP C C 1
ATOM 5179 O O . ASP C 1 212 ? -10.864 83.128 72.639 1.00 41.03 209 ASP C O 1
ATOM 5184 N N . LEU C 1 213 ? -8.706 82.637 73.084 1.00 38.88 210 LEU C N 1
ATOM 5185 C CA . LEU C 1 213 ? -9.003 81.448 73.848 1.00 37.59 210 LEU C CA 1
ATOM 5186 C C . LEU C 1 213 ? -9.293 81.873 75.279 1.00 36.09 210 LEU C C 1
ATOM 5187 O O . LEU C 1 213 ? -8.473 82.534 75.907 1.00 35.58 210 LEU C O 1
ATOM 5192 N N . PRO C 1 214 ? -10.470 81.511 75.802 1.00 35.30 211 PRO C N 1
ATOM 5193 C CA . PRO C 1 214 ? -10.750 81.830 77.199 1.00 34.70 211 PRO C CA 1
ATOM 5194 C C . PRO C 1 214 ? -9.881 81.000 78.154 1.00 34.79 211 PRO C C 1
ATOM 5195 O O . PRO C 1 214 ? -9.868 79.772 78.061 1.00 34.40 211 PRO C O 1
ATOM 5199 N N . LEU C 1 215 ? -9.160 81.670 79.060 1.00 35.13 212 LEU C N 1
ATOM 5200 C CA . LEU C 1 215 ? -8.287 81.001 80.042 1.00 35.03 212 LEU C CA 1
ATOM 5201 C C . LEU C 1 215 ? -8.752 81.079 81.485 1.00 34.73 212 LEU C C 1
ATOM 5202 O O . LEU C 1 215 ? -8.908 82.159 82.062 1.00 35.26 212 LEU C O 1
ATOM 5207 N N . ARG C 1 216 ? -8.893 79.925 82.095 1.00 34.32 213 ARG C N 1
ATOM 5208 C CA . ARG C 1 216 ? -9.152 79.867 83.508 1.00 35.20 213 ARG C CA 1
ATOM 5209 C C . ARG C 1 216 ? -7.917 79.356 84.284 1.00 35.20 213 ARG C C 1
ATOM 5210 O O . ARG C 1 216 ? -7.589 78.169 84.271 1.00 34.72 213 ARG C O 1
ATOM 5218 N N . ILE C 1 217 ? -7.240 80.291 84.939 1.00 35.52 214 ILE C N 1
ATOM 5219 C CA . ILE C 1 217 ? -6.134 80.031 85.839 1.00 35.01 214 ILE C CA 1
ATOM 5220 C C . ILE C 1 217 ? -6.730 79.823 87.224 1.00 34.68 214 ILE C C 1
ATOM 5221 O O . ILE C 1 217 ? -7.481 80.681 87.705 1.00 35.51 214 ILE C O 1
ATOM 5226 N N . PHE C 1 218 ? -6.399 78.703 87.867 1.00 33.61 215 PHE C N 1
ATOM 5227 C CA . PHE C 1 218 ? -7.083 78.299 89.098 1.00 32.97 215 PHE C CA 1
ATOM 5228 C C . PHE C 1 218 ? -6.270 77.243 89.840 1.00 33.64 215 PHE C C 1
ATOM 5229 O O . PHE C 1 218 ? -5.306 76.682 89.291 1.00 32.21 215 PHE C O 1
ATOM 5237 N N . GLY C 1 219 ? -6.632 76.996 91.094 1.00 34.98 216 GLY C N 1
ATOM 5238 C CA . GLY C 1 219 ? -5.994 75.937 91.895 1.00 36.70 216 GLY C CA 1
ATOM 5239 C C . GLY C 1 219 ? -6.936 74.756 92.077 1.00 38.90 216 GLY C C 1
ATOM 5240 O O . GLY C 1 219 ? -8.105 74.926 92.408 1.00 38.99 216 GLY C O 1
ATOM 5241 N N . MET C 1 220 ? -6.462 73.547 91.807 1.00 42.43 217 MET C N 1
ATOM 5242 C CA . MET C 1 220 ? -7.269 72.362 92.090 1.00 45.57 217 MET C CA 1
ATOM 5243 C C . MET C 1 220 ? -7.153 72.038 93.583 1.00 48.01 217 MET C C 1
ATOM 5244 O O . MET C 1 220 ? -6.758 70.940 93.970 1.00 47.59 217 MET C O 1
ATOM 5249 N N . SER C 1 221 ? -7.498 73.020 94.416 1.00 50.76 218 SER C N 1
ATOM 5250 C CA . SER C 1 221 ? -7.332 72.882 95.856 1.00 53.16 218 SER C CA 1
ATOM 5251 C C . SER C 1 221 ? -8.122 71.696 96.386 1.00 53.83 218 SER C C 1
ATOM 5252 O O . SER C 1 221 ? -7.552 70.820 97.032 1.00 54.96 218 SER C O 1
ATOM 5255 N N . GLU C 1 222 ? -9.413 71.643 96.071 1.00 53.54 219 GLU C N 1
ATOM 5256 C CA . GLU C 1 222 ? -10.295 70.659 96.685 1.00 53.52 219 GLU C CA 1
ATOM 5257 C C . GLU C 1 222 ? -11.201 70.013 95.665 1.00 52.03 219 GLU C C 1
ATOM 5258 O O . GLU C 1 222 ? -11.447 70.587 94.607 1.00 52.85 219 GLU C O 1
ATOM 5264 N N . PRO C 1 223 ? -11.695 68.806 95.974 1.00 50.35 220 PRO C N 1
ATOM 5265 C CA . PRO C 1 223 ? -12.578 68.071 95.070 1.00 48.93 220 PRO C CA 1
ATOM 5266 C C . PRO C 1 223 ? -13.847 68.836 94.664 1.00 47.49 220 PRO C C 1
ATOM 5267 O O . PRO C 1 223 ? -14.435 69.565 95.474 1.00 46.96 220 PRO C O 1
ATOM 5271 N N . GLY C 1 224 ? -14.251 68.675 93.404 1.00 45.49 221 GLY C N 1
ATOM 5272 C CA . GLY C 1 224 ? -15.472 69.298 92.896 1.00 43.30 221 GLY C CA 1
ATOM 5273 C C . GLY C 1 224 ? -15.279 70.626 92.197 1.00 42.06 221 GLY C C 1
ATOM 5274 O O . GLY C 1 224 ? -16.192 71.131 91.555 1.00 42.67 221 GLY C O 1
ATOM 5275 N N . VAL C 1 225 ? -14.097 71.212 92.326 1.00 41.00 222 VAL C N 1
ATOM 5276 C CA . VAL C 1 225 ? -13.849 72.537 91.762 1.00 39.73 222 VAL C CA 1
ATOM 5277 C C . VAL C 1 225 ? -14.065 72.551 90.253 1.00 39.55 222 VAL C C 1
ATOM 5278 O O . VAL C 1 225 ? -14.591 73.500 89.681 1.00 39.07 222 VAL C O 1
ATOM 5282 N N . LEU C 1 226 ? -13.672 71.466 89.614 1.00 40.15 223 LEU C N 1
ATOM 5283 C CA . LEU C 1 226 ? -13.738 71.367 88.169 1.00 41.09 223 LEU C CA 1
ATOM 5284 C C . LEU C 1 226 ? -15.200 71.316 87.679 1.00 40.68 223 LEU C C 1
ATOM 5285 O O . LEU C 1 226 ? -15.551 71.979 86.714 1.00 40.58 223 LEU C O 1
ATOM 5290 N N . LEU C 1 227 ? -16.041 70.548 88.366 1.00 40.80 224 LEU C N 1
ATOM 5291 C CA . LEU C 1 227 ? -17.457 70.482 88.070 1.00 41.27 224 LEU C CA 1
ATOM 5292 C C . LEU C 1 227 ? -18.081 71.862 88.235 1.00 41.53 224 LEU C C 1
ATOM 5293 O O . LEU C 1 227 ? -18.799 72.340 87.353 1.00 41.82 224 LEU C O 1
ATOM 5298 N N . ARG C 1 228 ? -17.794 72.494 89.368 1.00 41.38 225 ARG C N 1
ATOM 5299 C CA . ARG C 1 228 ? -18.318 73.819 89.691 1.00 42.36 225 ARG C CA 1
ATOM 5300 C C . ARG C 1 228 ? -17.997 74.788 88.589 1.00 41.71 225 ARG C C 1
ATOM 5301 O O . ARG C 1 228 ? -18.862 75.541 88.153 1.00 41.56 225 ARG C O 1
ATOM 5309 N N . ILE C 1 229 ? -16.734 74.782 88.158 1.00 41.31 226 ILE C N 1
ATOM 5310 C CA . ILE C 1 229 ? -16.294 75.655 87.075 1.00 40.62 226 ILE C CA 1
ATOM 5311 C C . ILE C 1 229 ? -17.153 75.405 85.834 1.00 41.10 226 ILE C C 1
ATOM 5312 O O . ILE C 1 229 ? -17.620 76.354 85.178 1.00 41.49 226 ILE C O 1
ATOM 5317 N N . LEU C 1 230 ? -17.390 74.130 85.532 1.00 40.94 227 LEU C N 1
ATOM 5318 C CA . LEU C 1 230 ? -18.216 73.774 84.378 1.00 41.86 227 LEU C CA 1
ATOM 5319 C C . LEU C 1 230 ? -19.636 74.343 84.472 1.00 42.51 227 LEU C C 1
ATOM 5320 O O . LEU C 1 230 ? -20.292 74.578 83.448 1.00 42.40 227 LEU C O 1
ATOM 5325 N N . HIS C 1 231 ? -20.094 74.566 85.701 1.00 42.91 228 HIS C N 1
ATOM 5326 C CA . HIS C 1 231 ? -21.432 75.088 85.953 1.00 44.20 228 HIS C CA 1
ATOM 5327 C C . HIS C 1 231 ? -21.427 76.604 86.142 1.00 44.68 228 HIS C C 1
ATOM 5328 O O . HIS C 1 231 ? -22.418 77.171 86.588 1.00 45.76 228 HIS C O 1
ATOM 5335 N N . GLY C 1 232 ? -20.313 77.264 85.837 1.00 44.06 229 GLY C N 1
ATOM 5336 C CA . GLY C 1 232 ? -20.299 78.726 85.831 1.00 42.11 229 GLY C CA 1
ATOM 5337 C C . GLY C 1 232 ? -19.669 79.386 87.038 1.00 41.58 229 GLY C C 1
ATOM 5338 O O . GLY C 1 232 ? -19.600 80.605 87.110 1.00 41.67 229 GLY C O 1
ATOM 5339 N N . ALA C 1 233 ? -19.200 78.598 87.992 1.00 40.99 230 ALA C N 1
ATOM 5340 C CA . ALA C 1 233 ? -18.576 79.173 89.175 1.00 41.60 230 ALA C CA 1
ATOM 5341 C C . ALA C 1 233 ? -17.355 80.021 88.797 1.00 42.11 230 ALA C C 1
ATOM 5342 O O . ALA C 1 233 ? -16.583 79.651 87.910 1.00 41.53 230 ALA C O 1
ATOM 5344 N N . GLN C 1 234 ? -17.184 81.157 89.471 1.00 43.10 231 GLN C N 1
ATOM 5345 C CA . GLN C 1 234 ? -16.081 82.070 89.156 1.00 44.10 231 GLN C CA 1
ATOM 5346 C C . GLN C 1 234 ? -14.866 81.821 90.040 1.00 44.13 231 GLN C C 1
ATOM 5347 O O . GLN C 1 234 ? -14.548 82.625 90.916 1.00 44.78 231 GLN C O 1
ATOM 5353 N N . ILE C 1 235 ? -14.179 80.701 89.795 1.00 43.62 232 ILE C N 1
ATOM 5354 C CA . ILE C 1 235 ? -13.026 80.296 90.624 1.00 42.10 232 ILE C CA 1
ATOM 5355 C C . ILE C 1 235 ? -11.691 80.603 89.934 1.00 40.81 232 ILE C C 1
ATOM 5356 O O . ILE C 1 235 ? -11.550 80.418 88.719 1.00 40.24 232 ILE C O 1
ATOM 5361 N N . GLY C 1 236 ? -10.732 81.113 90.705 1.00 39.13 233 GLY C N 1
ATOM 5362 C CA . GLY C 1 236 ? -9.475 81.590 90.143 1.00 37.32 233 GLY C CA 1
ATOM 5363 C C . GLY C 1 236 ? -9.706 82.805 89.256 1.00 37.10 233 GLY C C 1
ATOM 5364 O O . GLY C 1 236 ? -10.422 83.726 89.621 1.00 36.91 233 GLY C O 1
ATOM 5365 N N . THR C 1 237 ? -9.114 82.813 88.070 1.00 36.21 234 THR C N 1
ATOM 5366 C CA . THR C 1 237 ? -9.128 84.012 87.247 1.00 35.23 234 THR C CA 1
ATOM 5367 C C . THR C 1 237 ? -9.503 83.680 85.814 1.00 35.80 234 THR C C 1
ATOM 5368 O O . THR C 1 237 ? -8.995 82.711 85.248 1.00 35.81 234 THR C O 1
ATOM 5372 N N . LEU C 1 238 ? -10.384 84.491 85.230 1.00 35.78 235 LEU C N 1
ATOM 5373 C CA . LEU C 1 238 ? -10.757 84.359 83.823 1.00 36.18 235 LEU C CA 1
ATOM 5374 C C . LEU C 1 238 ? -9.991 85.369 82.986 1.00 35.71 235 LEU C C 1
ATOM 5375 O O . LEU C 1 238 ? -10.042 86.543 83.268 1.00 36.81 235 LEU C O 1
ATOM 5380 N N . VAL C 1 239 ? -9.243 84.897 81.994 1.00 35.68 236 VAL C N 1
ATOM 5381 C CA . VAL C 1 239 ? -8.565 85.755 81.031 1.00 36.23 236 VAL C CA 1
ATOM 5382 C C . VAL C 1 239 ? -9.243 85.574 79.668 1.00 38.05 236 VAL C C 1
ATOM 5383 O O . VAL C 1 239 ? -9.353 84.450 79.164 1.00 37.36 236 VAL C O 1
ATOM 5387 N N . GLN C 1 240 ? -9.664 86.690 79.076 1.00 39.41 237 GLN C N 1
ATOM 5388 C CA . GLN C 1 240 ? -10.490 86.710 77.872 1.00 41.64 237 GLN C CA 1
ATOM 5389 C C . GLN C 1 240 ? -10.598 88.126 77.330 1.00 42.54 237 GLN C C 1
ATOM 5390 O O . GLN C 1 240 ? -10.627 89.086 78.092 1.00 42.02 237 GLN C O 1
ATOM 5396 N N . GLY C 1 241 ? -10.679 88.268 76.017 1.00 43.54 238 GLY C N 1
ATOM 5397 C CA . GLY C 1 241 ? -11.050 89.546 75.457 1.00 45.75 238 GLY C CA 1
ATOM 5398 C C . GLY C 1 241 ? -9.961 90.582 75.263 1.00 48.11 238 GLY C C 1
ATOM 5399 O O . GLY C 1 241 ? -8.784 90.350 75.540 1.00 47.73 238 GLY C O 1
ATOM 5400 N N . ARG C 1 242 ? -10.399 91.756 74.813 1.00 51.20 239 ARG C N 1
ATOM 5401 C CA . ARG C 1 242 ? -9.545 92.778 74.229 1.00 53.37 239 ARG C CA 1
ATOM 5402 C C . ARG C 1 242 ? -9.618 94.083 74.986 1.00 54.58 239 ARG C C 1
ATOM 5403 O O . ARG C 1 242 ? -10.660 94.428 75.533 1.00 54.03 239 ARG C O 1
ATOM 5411 N N . SER C 1 243 ? -8.498 94.808 74.963 1.00 56.78 240 SER C N 1
ATOM 5412 C CA . SER C 1 243 ? -8.342 96.136 75.562 1.00 58.36 240 SER C CA 1
ATOM 5413 C C . SER C 1 243 ? -8.557 96.166 77.078 1.00 59.22 240 SER C C 1
ATOM 5414 O O . SER C 1 243 ? -9.690 96.225 77.566 1.00 60.14 240 SER C O 1
ATOM 5418 N N . MET D 1 4 ? 38.456 57.500 30.781 1.00 70.00 1 MET D N 1
ATOM 5419 C CA . MET D 1 4 ? 37.360 56.813 30.046 1.00 69.86 1 MET D CA 1
ATOM 5420 C C . MET D 1 4 ? 36.885 55.593 30.817 1.00 69.24 1 MET D C 1
ATOM 5421 O O . MET D 1 4 ? 37.482 55.190 31.815 1.00 69.39 1 MET D O 1
ATOM 5426 N N . SER D 1 5 ? 35.797 55.008 30.340 1.00 68.40 2 SER D N 1
ATOM 5427 C CA . SER D 1 5 ? 35.386 53.699 30.789 1.00 66.94 2 SER D CA 1
ATOM 5428 C C . SER D 1 5 ? 35.573 52.804 29.593 1.00 65.93 2 SER D C 1
ATOM 5429 O O . SER D 1 5 ? 35.729 53.285 28.468 1.00 65.04 2 SER D O 1
ATOM 5432 N N . GLU D 1 6 ? 35.554 51.503 29.829 1.00 65.04 3 GLU D N 1
ATOM 5433 C CA . GLU D 1 6 ? 35.664 50.570 28.739 1.00 64.32 3 GLU D CA 1
ATOM 5434 C C . GLU D 1 6 ? 34.284 50.067 28.355 1.00 62.75 3 GLU D C 1
ATOM 5435 O O . GLU D 1 6 ? 34.141 49.166 27.526 1.00 63.09 3 GLU D O 1
ATOM 5441 N N . LEU D 1 7 ? 33.266 50.692 28.935 1.00 60.55 4 LEU D N 1
ATOM 5442 C CA . LEU D 1 7 ? 31.888 50.283 28.701 1.00 58.63 4 LEU D CA 1
ATOM 5443 C C . LEU D 1 7 ? 31.127 51.239 27.791 1.00 57.13 4 LEU D C 1
ATOM 5444 O O . LEU D 1 7 ? 31.178 52.466 27.950 1.00 56.57 4 LEU D O 1
ATOM 5449 N N . SER D 1 8 ? 30.420 50.657 26.836 1.00 55.73 5 SER D N 1
ATOM 5450 C CA . SER D 1 8 ? 29.516 51.406 25.988 1.00 55.12 5 SER D CA 1
ATOM 5451 C C . SER D 1 8 ? 28.334 51.885 26.829 1.00 54.23 5 SER D C 1
ATOM 5452 O O . SER D 1 8 ? 27.719 52.910 26.530 1.00 54.03 5 SER D O 1
ATOM 5455 N N . TYR D 1 9 ? 28.036 51.137 27.890 1.00 53.07 6 TYR D N 1
ATOM 5456 C CA . TYR D 1 9 ? 26.948 51.464 28.810 1.00 52.11 6 TYR D CA 1
ATOM 5457 C C . TYR D 1 9 ? 27.441 51.392 30.250 1.00 52.06 6 TYR D C 1
ATOM 5458 O O . TYR D 1 9 ? 27.935 50.354 30.686 1.00 52.07 6 TYR D O 1
ATOM 5467 N N . ARG D 1 10 ? 27.303 52.495 30.982 1.00 52.19 7 ARG D N 1
ATOM 5468 C CA . ARG D 1 10 ? 27.805 52.591 32.352 1.00 52.75 7 ARG D CA 1
ATOM 5469 C C . ARG D 1 10 ? 26.732 52.312 33.425 1.00 51.37 7 ARG D C 1
ATOM 5470 O O . ARG D 1 10 ? 27.001 51.637 34.415 1.00 51.37 7 ARG D O 1
ATOM 5478 N N . ARG D 1 11 ? 25.536 52.864 33.251 1.00 48.71 8 ARG D N 1
ATOM 5479 C CA . ARG D 1 11 ? 24.470 52.634 34.210 1.00 46.67 8 ARG D CA 1
ATOM 5480 C C . ARG D 1 11 ? 23.322 51.892 33.566 1.00 45.87 8 ARG D C 1
ATOM 5481 O O . ARG D 1 11 ? 22.729 52.333 32.565 1.00 46.11 8 ARG D O 1
ATOM 5489 N N . ILE D 1 12 ? 23.014 50.744 34.144 1.00 44.10 9 ILE D N 1
ATOM 5490 C CA . ILE D 1 12 ? 22.127 49.828 33.479 1.00 42.83 9 ILE D CA 1
ATOM 5491 C C . ILE D 1 12 ? 21.147 49.256 34.473 1.00 41.06 9 ILE D C 1
ATOM 5492 O O . ILE D 1 12 ? 21.466 49.137 35.647 1.00 41.26 9 ILE D O 1
ATOM 5497 N N . LEU D 1 13 ? 19.940 48.967 34.009 1.00 40.07 10 LEU D N 1
ATOM 5498 C CA . LEU D 1 13 ? 18.966 48.212 34.802 1.00 39.49 10 LEU D CA 1
ATOM 5499 C C . LEU D 1 13 ? 18.690 46.883 34.096 1.00 38.50 10 LEU D C 1
ATOM 5500 O O . LEU D 1 13 ? 18.207 46.867 32.972 1.00 38.50 10 LEU D O 1
ATOM 5505 N N . LEU D 1 14 ? 19.038 45.780 34.755 1.00 38.18 11 LEU D N 1
ATOM 5506 C CA . LEU D 1 14 ? 18.822 44.447 34.229 1.00 36.98 11 LEU D CA 1
ATOM 5507 C C . LEU D 1 14 ? 17.570 43.840 34.864 1.00 38.74 11 LEU D C 1
ATOM 5508 O O . LEU D 1 14 ? 17.471 43.710 36.113 1.00 37.42 11 LEU D O 1
ATOM 5513 N N . LYS D 1 15 ? 16.623 43.463 34.004 1.00 38.43 12 LYS D N 1
ATOM 5514 C CA . LYS D 1 15 ? 15.366 42.924 34.472 1.00 39.03 12 LYS D CA 1
ATOM 5515 C C . LYS D 1 15 ? 15.223 41.428 34.144 1.00 39.35 12 LYS D C 1
ATOM 5516 O O . LYS D 1 15 ? 15.430 41.018 33.001 1.00 38.53 12 LYS D O 1
ATOM 5522 N N . LEU D 1 16 ? 14.867 40.637 35.161 1.00 39.48 13 LEU D N 1
ATOM 5523 C CA . LEU D 1 16 ? 14.593 39.206 35.018 1.00 40.41 13 LEU D CA 1
ATOM 5524 C C . LEU D 1 16 ? 13.213 38.792 35.543 1.00 40.78 13 LEU D C 1
ATOM 5525 O O . LEU D 1 16 ? 12.612 39.452 36.412 1.00 40.64 13 LEU D O 1
ATOM 5530 N N . SER D 1 17 ? 12.745 37.665 35.024 1.00 40.91 14 SER D N 1
ATOM 5531 C CA . SER D 1 17 ? 11.623 36.923 35.574 1.00 41.43 14 SER D CA 1
ATOM 5532 C C . SER D 1 17 ? 12.036 36.243 36.873 1.00 41.22 14 SER D C 1
ATOM 5533 O O . SER D 1 17 ? 13.200 35.852 37.036 1.00 40.09 14 SER D O 1
ATOM 5536 N N . GLY D 1 18 ? 11.079 36.054 37.777 1.00 40.61 15 GLY D N 1
ATOM 5537 C CA . GLY D 1 18 ? 11.344 35.257 38.952 1.00 41.31 15 GLY D CA 1
ATOM 5538 C C . GLY D 1 18 ? 11.718 33.839 38.562 1.00 42.21 15 GLY D C 1
ATOM 5539 O O . GLY D 1 18 ? 12.622 33.248 39.148 1.00 42.39 15 GLY D O 1
ATOM 5540 N N . GLU D 1 19 ? 11.041 33.276 37.572 1.00 43.17 16 GLU D N 1
ATOM 5541 C CA . GLU D 1 19 ? 11.405 31.921 37.133 1.00 46.12 16 GLU D CA 1
ATOM 5542 C C . GLU D 1 19 ? 12.863 31.798 36.729 1.00 46.71 16 GLU D C 1
ATOM 5543 O O . GLU D 1 19 ? 13.458 30.739 36.904 1.00 47.55 16 GLU D O 1
ATOM 5549 N N . ALA D 1 20 ? 13.447 32.872 36.202 1.00 47.01 17 ALA D N 1
ATOM 5550 C CA . ALA D 1 20 ? 14.848 32.827 35.810 1.00 46.80 17 ALA D CA 1
ATOM 5551 C C . ALA D 1 20 ? 15.711 32.304 36.961 1.00 47.30 17 ALA D C 1
ATOM 5552 O O . ALA D 1 20 ? 16.832 31.843 36.738 1.00 47.88 17 ALA D O 1
ATOM 5554 N N . LEU D 1 21 ? 15.206 32.392 38.190 1.00 46.35 18 LEU D N 1
ATOM 5555 C CA . LEU D 1 21 ? 15.944 31.868 39.337 1.00 45.98 18 LEU D CA 1
ATOM 5556 C C . LEU D 1 21 ? 15.652 30.393 39.586 1.00 45.55 18 LEU D C 1
ATOM 5557 O O . LEU D 1 21 ? 16.389 29.728 40.299 1.00 45.69 18 LEU D O 1
ATOM 5562 N N . MET D 1 22 ? 14.576 29.891 38.984 1.00 45.19 19 MET D N 1
ATOM 5563 C CA . MET D 1 22 ? 13.976 28.620 39.373 1.00 44.38 19 MET D CA 1
ATOM 5564 C C . MET D 1 22 ? 14.776 27.429 38.866 1.00 47.09 19 MET D C 1
ATOM 5565 O O . MET D 1 22 ? 14.710 26.333 39.442 1.00 46.13 19 MET D O 1
ATOM 5570 N N . GLY D 1 23 ? 15.530 27.659 37.787 1.00 49.16 20 GLY D N 1
ATOM 5571 C CA . GLY D 1 23 ? 16.256 26.599 37.102 1.00 51.23 20 GLY D CA 1
ATOM 5572 C C . GLY D 1 23 ? 15.326 25.476 36.667 1.00 53.47 20 GLY D C 1
ATOM 5573 O O . GLY D 1 23 ? 14.272 25.703 36.065 1.00 53.47 20 GLY D O 1
ATOM 5574 N N . ASP D 1 24 ? 15.698 24.256 37.017 1.00 55.06 21 ASP D N 1
ATOM 5575 C CA . ASP D 1 24 ? 14.956 23.095 36.585 1.00 57.12 21 ASP D CA 1
ATOM 5576 C C . ASP D 1 24 ? 13.840 22.704 37.556 1.00 56.84 21 ASP D C 1
ATOM 5577 O O . ASP D 1 24 ? 13.070 21.784 37.270 1.00 57.01 21 ASP D O 1
ATOM 5582 N N . GLY D 1 25 ? 13.756 23.394 38.695 1.00 56.16 22 GLY D N 1
ATOM 5583 C CA . GLY D 1 25 ? 12.740 23.111 39.714 1.00 54.88 22 GLY D CA 1
ATOM 5584 C C . GLY D 1 25 ? 11.367 23.695 39.412 1.00 54.12 22 GLY D C 1
ATOM 5585 O O . GLY D 1 25 ? 11.172 24.345 38.396 1.00 53.12 22 GLY D O 1
ATOM 5586 N N . ASP D 1 26 ? 10.404 23.461 40.298 1.00 54.58 23 ASP D N 1
ATOM 5587 C CA . ASP D 1 26 ? 9.030 23.903 40.057 1.00 54.80 23 ASP D CA 1
ATOM 5588 C C . ASP D 1 26 ? 8.655 25.101 40.901 1.00 52.98 23 ASP D C 1
ATOM 5589 O O . ASP D 1 26 ? 7.593 25.676 40.716 1.00 51.58 23 ASP D O 1
ATOM 5594 N N . TYR D 1 27 ? 9.531 25.460 41.832 1.00 52.07 24 TYR D N 1
ATOM 5595 C CA . TYR D 1 27 ? 9.333 26.628 42.666 1.00 50.94 24 TYR D CA 1
ATOM 5596 C C . TYR D 1 27 ? 10.623 27.104 43.299 1.00 48.35 24 TYR D C 1
ATOM 5597 O O . TYR D 1 27 ? 11.596 26.368 43.409 1.00 46.41 24 TYR D O 1
ATOM 5606 N N . GLY D 1 28 ? 10.592 28.336 43.775 1.00 45.96 25 GLY D N 1
ATOM 5607 C CA . GLY D 1 28 ? 11.684 28.849 44.563 1.00 45.50 25 GLY D CA 1
ATOM 5608 C C . GLY D 1 28 ? 12.916 29.188 43.759 1.00 44.22 25 GLY D C 1
ATOM 5609 O O . GLY D 1 28 ? 12.839 29.720 42.648 1.00 43.13 25 GLY D O 1
ATOM 5610 N N . ILE D 1 29 ? 14.061 28.855 44.330 1.00 44.36 26 ILE D N 1
ATOM 5611 C CA . ILE D 1 29 ? 15.324 29.309 43.797 1.00 44.69 26 ILE D CA 1
ATOM 5612 C C . ILE D 1 29 ? 16.318 28.177 43.756 1.00 45.67 26 ILE D C 1
ATOM 5613 O O . ILE D 1 29 ? 16.536 27.506 44.753 1.00 45.66 26 ILE D O 1
ATOM 5618 N N . ASP D 1 30 ? 16.899 27.961 42.583 1.00 47.39 27 ASP D N 1
ATOM 5619 C CA . ASP D 1 30 ? 18.009 27.035 42.429 1.00 49.44 27 ASP D CA 1
ATOM 5620 C C . ASP D 1 30 ? 19.292 27.777 42.790 1.00 50.01 27 ASP D C 1
ATOM 5621 O O . ASP D 1 30 ? 19.619 28.777 42.162 1.00 49.90 27 ASP D O 1
ATOM 5626 N N . PRO D 1 31 ? 19.988 27.322 43.845 1.00 50.69 28 PRO D N 1
ATOM 5627 C CA . PRO D 1 31 ? 21.240 27.926 44.322 1.00 51.67 28 PRO D CA 1
ATOM 5628 C C . PRO D 1 31 ? 22.378 28.038 43.289 1.00 52.20 28 PRO D C 1
ATOM 5629 O O . PRO D 1 31 ? 23.067 29.069 43.247 1.00 52.08 28 PRO D O 1
ATOM 5633 N N . LYS D 1 32 ? 22.574 27.009 42.469 1.00 52.51 29 LYS D N 1
ATOM 5634 C CA . LYS D 1 32 ? 23.579 27.073 41.397 1.00 52.70 29 LYS D CA 1
ATOM 5635 C C . LYS D 1 32 ? 23.270 28.239 40.487 1.00 52.14 29 LYS D C 1
ATOM 5636 O O . LYS D 1 32 ? 24.167 28.980 40.078 1.00 51.72 29 LYS D O 1
ATOM 5642 N N . VAL D 1 33 ? 21.989 28.378 40.159 1.00 51.30 30 VAL D N 1
ATOM 5643 C CA . VAL D 1 33 ? 21.535 29.390 39.214 1.00 50.33 30 VAL D CA 1
ATOM 5644 C C . VAL D 1 33 ? 21.733 30.786 39.781 1.00 49.77 30 VAL D C 1
ATOM 5645 O O . VAL D 1 33 ? 22.349 31.640 39.154 1.00 48.87 30 VAL D O 1
ATOM 5649 N N . ILE D 1 34 ? 21.225 31.011 40.983 1.00 49.74 31 ILE D N 1
ATOM 5650 C CA . ILE D 1 34 ? 21.368 32.323 41.603 1.00 49.96 31 ILE D CA 1
ATOM 5651 C C . ILE D 1 34 ? 22.866 32.679 41.762 1.00 49.99 31 ILE D C 1
ATOM 5652 O O . ILE D 1 34 ? 23.283 33.802 41.466 1.00 48.83 31 ILE D O 1
ATOM 5657 N N . ASN D 1 35 ? 23.661 31.712 42.214 1.00 51.16 32 ASN D N 1
ATOM 5658 C CA . ASN D 1 35 ? 25.098 31.909 42.391 1.00 52.46 32 ASN D CA 1
ATOM 5659 C C . ASN D 1 35 ? 25.778 32.185 41.053 1.00 52.11 32 ASN D C 1
ATOM 5660 O O . ASN D 1 35 ? 26.676 33.023 40.965 1.00 51.89 32 ASN D O 1
ATOM 5665 N N . ARG D 1 36 ? 25.332 31.493 40.013 1.00 51.92 33 ARG D N 1
ATOM 5666 C CA . ARG D 1 36 ? 25.826 31.738 38.673 1.00 52.58 33 ARG D CA 1
ATOM 5667 C C . ARG D 1 36 ? 25.570 33.190 38.280 1.00 51.87 33 ARG D C 1
ATOM 5668 O O . ARG D 1 36 ? 26.448 33.880 37.769 1.00 51.66 33 ARG D O 1
ATOM 5676 N N . LEU D 1 37 ? 24.354 33.637 38.547 1.00 51.41 34 LEU D N 1
ATOM 5677 C CA . LEU D 1 37 ? 23.879 34.971 38.193 1.00 50.99 34 LEU D CA 1
ATOM 5678 C C . LEU D 1 37 ? 24.575 36.074 39.008 1.00 49.95 34 LEU D C 1
ATOM 5679 O O . LEU D 1 37 ? 24.844 37.164 38.502 1.00 48.81 34 LEU D O 1
ATOM 5684 N N . ALA D 1 38 ? 24.851 35.779 40.276 1.00 49.28 35 ALA D N 1
ATOM 5685 C CA . ALA D 1 38 ? 25.584 36.687 41.146 1.00 48.70 35 ALA D CA 1
ATOM 5686 C C . ALA D 1 38 ? 26.977 36.968 40.575 1.00 48.89 35 ALA D C 1
ATOM 5687 O O . ALA D 1 38 ? 27.425 38.111 40.561 1.00 48.07 35 ALA D O 1
ATOM 5689 N N . HIS D 1 39 ? 27.641 35.919 40.089 1.00 49.14 36 HIS D N 1
ATOM 5690 C CA . HIS D 1 39 ? 28.950 36.051 39.447 1.00 49.64 36 HIS D CA 1
ATOM 5691 C C . HIS D 1 39 ? 28.885 36.915 38.202 1.00 48.87 36 HIS D C 1
ATOM 5692 O O . HIS D 1 39 ? 29.677 37.834 38.046 1.00 48.65 36 HIS D O 1
ATOM 5699 N N . GLU D 1 40 ? 27.939 36.629 37.317 1.00 48.49 37 GLU D N 1
ATOM 5700 C CA . GLU D 1 40 ? 27.742 37.490 36.162 1.00 48.50 37 GLU D CA 1
ATOM 5701 C C . GLU D 1 40 ? 27.580 38.945 36.594 1.00 47.58 37 GLU D C 1
ATOM 5702 O O . GLU D 1 40 ? 28.239 39.821 36.052 1.00 48.00 37 GLU D O 1
ATOM 5708 N N . VAL D 1 41 ? 26.734 39.202 37.588 1.00 46.94 38 VAL D N 1
ATOM 5709 C CA . VAL D 1 41 ? 26.500 40.572 38.021 1.00 46.35 38 VAL D CA 1
ATOM 5710 C C . VAL D 1 41 ? 27.754 41.243 38.603 1.00 46.79 38 VAL D C 1
ATOM 5711 O O . VAL D 1 41 ? 28.094 42.350 38.200 1.00 46.08 38 VAL D O 1
ATOM 5715 N N . ILE D 1 42 ? 28.458 40.574 39.518 1.00 47.84 39 ILE D N 1
ATOM 5716 C CA . ILE D 1 42 ? 29.688 41.158 40.067 1.00 49.79 39 ILE D CA 1
ATOM 5717 C C . ILE D 1 42 ? 30.775 41.403 39.012 1.00 50.10 39 ILE D C 1
ATOM 5718 O O . ILE D 1 42 ? 31.462 42.413 39.078 1.00 49.93 39 ILE D O 1
ATOM 5723 N N . GLU D 1 43 ? 30.914 40.495 38.045 1.00 51.05 40 GLU D N 1
ATOM 5724 C CA . GLU D 1 43 ? 31.781 40.721 36.884 1.00 52.52 40 GLU D CA 1
ATOM 5725 C C . GLU D 1 43 ? 31.489 42.061 36.200 1.00 52.31 40 GLU D C 1
ATOM 5726 O O . GLU D 1 43 ? 32.407 42.796 35.847 1.00 52.06 40 GLU D O 1
ATOM 5732 N N . ALA D 1 44 ? 30.208 42.367 36.017 1.00 52.20 41 ALA D N 1
ATOM 5733 C CA . ALA D 1 44 ? 29.800 43.577 35.317 1.00 51.94 41 ALA D CA 1
ATOM 5734 C C . ALA D 1 44 ? 30.165 44.839 36.091 1.00 52.39 41 ALA D C 1
ATOM 5735 O O . ALA D 1 44 ? 30.722 45.782 35.515 1.00 51.97 41 ALA D O 1
ATOM 5737 N N . GLN D 1 45 ? 29.858 44.866 37.388 1.00 52.55 42 GLN D N 1
ATOM 5738 C CA . GLN D 1 45 ? 30.165 46.053 38.178 1.00 53.83 42 GLN D CA 1
ATOM 5739 C C . GLN D 1 45 ? 31.672 46.254 38.292 1.00 53.43 42 GLN D C 1
ATOM 5740 O O . GLN D 1 45 ? 32.155 47.382 38.251 1.00 53.13 42 GLN D O 1
ATOM 5746 N N . GLN D 1 46 ? 32.408 45.154 38.408 1.00 53.25 43 GLN D N 1
ATOM 5747 C CA . GLN D 1 46 ? 33.862 45.214 38.474 1.00 53.27 43 GLN D CA 1
ATOM 5748 C C . GLN D 1 46 ? 34.480 45.805 37.208 1.00 52.84 43 GLN D C 1
ATOM 5749 O O . GLN D 1 46 ? 35.569 46.386 37.251 1.00 52.45 43 GLN D O 1
ATOM 5755 N N . ALA D 1 47 ? 33.785 45.669 36.085 1.00 51.96 44 ALA D N 1
ATOM 5756 C CA . ALA D 1 47 ? 34.243 46.302 34.855 1.00 51.17 44 ALA D CA 1
ATOM 5757 C C . ALA D 1 47 ? 33.983 47.806 34.921 1.00 50.49 44 ALA D C 1
ATOM 5758 O O . ALA D 1 47 ? 34.434 48.557 34.069 1.00 50.97 44 ALA D O 1
ATOM 5760 N N . GLY D 1 48 ? 33.268 48.232 35.955 1.00 50.01 45 GLY D N 1
ATOM 5761 C CA . GLY D 1 48 ? 32.933 49.639 36.144 1.00 49.36 45 GLY D CA 1
ATOM 5762 C C . GLY D 1 48 ? 31.460 50.001 35.974 1.00 48.66 45 GLY D C 1
ATOM 5763 O O . GLY D 1 48 ? 31.087 51.170 36.122 1.00 49.05 45 GLY D O 1
ATOM 5764 N N . ALA D 1 49 ? 30.618 49.017 35.653 1.00 47.21 46 ALA D N 1
ATOM 5765 C CA . ALA D 1 49 ? 29.198 49.283 35.422 1.00 45.54 46 ALA D CA 1
ATOM 5766 C C . ALA D 1 49 ? 28.473 49.600 36.732 1.00 44.78 46 ALA D C 1
ATOM 5767 O O . ALA D 1 49 ? 28.785 49.034 37.765 1.00 44.68 46 ALA D O 1
ATOM 5769 N N . GLN D 1 50 ? 27.534 50.536 36.676 1.00 43.89 47 GLN D N 1
ATOM 5770 C CA . GLN D 1 50 ? 26.664 50.844 37.798 1.00 43.22 47 GLN D CA 1
ATOM 5771 C C . GLN D 1 50 ? 25.369 50.072 37.564 1.00 42.54 47 GLN D C 1
ATOM 5772 O O . GLN D 1 50 ? 24.600 50.394 36.640 1.00 42.12 47 GLN D O 1
ATOM 5778 N N . VAL D 1 51 ? 25.152 49.048 38.391 1.00 41.11 48 VAL D N 1
ATOM 5779 C CA . VAL D 1 51 ? 24.121 48.040 38.124 1.00 40.52 48 VAL D CA 1
ATOM 5780 C C . VAL D 1 51 ? 22.887 48.105 39.008 1.00 39.43 48 VAL D C 1
ATOM 5781 O O . VAL D 1 51 ? 22.988 48.125 40.228 1.00 39.08 48 VAL D O 1
ATOM 5785 N N . ALA D 1 52 ? 21.725 48.145 38.368 1.00 38.32 49 ALA D N 1
ATOM 5786 C CA . ALA D 1 52 ? 20.449 48.027 39.052 1.00 37.66 49 ALA D CA 1
ATOM 5787 C C . ALA D 1 52 ? 19.807 46.728 38.613 1.00 37.41 49 ALA D C 1
ATOM 5788 O O . ALA D 1 52 ? 19.887 46.379 37.434 1.00 38.61 49 ALA D O 1
ATOM 5790 N N . LEU D 1 53 ? 19.200 46.006 39.559 1.00 37.40 50 LEU D N 1
ATOM 5791 C CA . LEU D 1 53 ? 18.525 44.713 39.283 1.00 37.17 50 LEU D CA 1
ATOM 5792 C C . LEU D 1 53 ? 17.040 44.742 39.622 1.00 35.87 50 LEU D C 1
ATOM 5793 O O . LEU D 1 53 ? 16.654 45.269 40.651 1.00 35.84 50 LEU D O 1
ATOM 5798 N N . VAL D 1 54 ? 16.210 44.148 38.770 1.00 36.37 51 VAL D N 1
ATOM 5799 C CA . VAL D 1 54 ? 14.765 43.970 39.055 1.00 35.23 51 VAL D CA 1
ATOM 5800 C C . VAL D 1 54 ? 14.372 42.563 38.732 1.00 35.93 51 VAL D C 1
ATOM 5801 O O . VAL D 1 54 ? 14.530 42.132 37.605 1.00 37.21 51 VAL D O 1
ATOM 5805 N N . ILE D 1 55 ? 13.840 41.843 39.712 1.00 36.29 52 ILE D N 1
ATOM 5806 C CA . ILE D 1 55 ? 13.532 40.434 39.534 1.00 35.57 52 ILE D CA 1
ATOM 5807 C C . ILE D 1 55 ? 12.069 40.207 39.867 1.00 35.35 52 ILE D C 1
ATOM 5808 O O . ILE D 1 55 ? 11.616 40.625 40.919 1.00 35.98 52 ILE D O 1
ATOM 5813 N N . GLY D 1 56 ? 11.318 39.586 38.949 1.00 35.65 53 GLY D N 1
ATOM 5814 C CA . GLY D 1 56 ? 9.886 39.314 39.175 1.00 35.20 53 GLY D CA 1
ATOM 5815 C C . GLY D 1 56 ? 9.693 38.249 40.236 1.00 34.90 53 GLY D C 1
ATOM 5816 O O . GLY D 1 56 ? 10.665 37.719 40.747 1.00 35.53 53 GLY D O 1
ATOM 5817 N N . GLY D 1 57 ? 8.452 37.899 40.565 1.00 35.40 54 GLY D N 1
ATOM 5818 C CA . GLY D 1 57 ? 8.224 36.939 41.652 1.00 35.11 54 GLY D CA 1
ATOM 5819 C C . GLY D 1 57 ? 7.464 35.664 41.324 1.00 36.03 54 GLY D C 1
ATOM 5820 O O . GLY D 1 57 ? 6.927 35.008 42.221 1.00 35.45 54 GLY D O 1
ATOM 5821 N N . GLY D 1 58 ? 7.434 35.299 40.045 1.00 36.42 55 GLY D N 1
ATOM 5822 C CA . GLY D 1 58 ? 6.651 34.160 39.594 1.00 36.85 55 GLY D CA 1
ATOM 5823 C C . GLY D 1 58 ? 7.163 32.794 40.009 1.00 37.11 55 GLY D C 1
ATOM 5824 O O . GLY D 1 58 ? 6.459 31.816 39.867 1.00 36.31 55 GLY D O 1
ATOM 5825 N N . ASN D 1 59 ? 8.397 32.721 40.497 1.00 38.23 56 ASN D N 1
ATOM 5826 C CA . ASN D 1 59 ? 8.936 31.474 41.069 1.00 38.15 56 ASN D CA 1
ATOM 5827 C C . ASN D 1 59 ? 8.359 31.192 42.469 1.00 38.58 56 ASN D C 1
ATOM 5828 O O . ASN D 1 59 ? 8.465 30.068 43.002 1.00 38.00 56 ASN D O 1
ATOM 5833 N N . ILE D 1 60 ? 7.734 32.215 43.052 1.00 39.06 57 ILE D N 1
ATOM 5834 C CA . ILE D 1 60 ? 7.207 32.126 44.412 1.00 39.75 57 ILE D CA 1
ATOM 5835 C C . ILE D 1 60 ? 5.702 32.280 44.431 1.00 41.25 57 ILE D C 1
ATOM 5836 O O . ILE D 1 60 ? 4.987 31.436 44.974 1.00 41.03 57 ILE D O 1
ATOM 5841 N N . PHE D 1 61 ? 5.223 33.368 43.841 1.00 43.27 58 PHE D N 1
ATOM 5842 C CA . PHE D 1 61 ? 3.797 33.603 43.718 1.00 45.18 58 PHE D CA 1
ATOM 5843 C C . PHE D 1 61 ? 3.367 32.835 42.490 1.00 46.97 58 PHE D C 1
ATOM 5844 O O . PHE D 1 61 ? 3.349 33.366 41.364 1.00 46.86 58 PHE D O 1
ATOM 5852 N N . ARG D 1 62 ? 3.063 31.562 42.740 1.00 48.62 59 ARG D N 1
ATOM 5853 C CA . ARG D 1 62 ? 2.714 30.579 41.730 1.00 50.07 59 ARG D CA 1
ATOM 5854 C C . ARG D 1 62 ? 1.987 29.407 42.374 1.00 49.65 59 ARG D C 1
ATOM 5855 O O . ARG D 1 62 ? 2.036 29.223 43.595 1.00 49.05 59 ARG D O 1
ATOM 5863 N N . GLY D 1 63 ? 1.335 28.606 41.536 1.00 50.27 60 GLY D N 1
ATOM 5864 C CA . GLY D 1 63 ? 0.556 27.464 41.997 1.00 50.55 60 GLY D CA 1
ATOM 5865 C C . GLY D 1 63 ? -0.905 27.843 42.152 1.00 51.22 60 GLY D C 1
ATOM 5866 O O . GLY D 1 63 ? -1.258 29.031 42.152 1.00 51.17 60 GLY D O 1
ATOM 5867 N N . ALA D 1 64 ? -1.756 26.830 42.293 1.00 51.74 61 ALA D N 1
ATOM 5868 C CA . ALA D 1 64 ? -3.199 27.035 42.282 1.00 52.01 61 ALA D CA 1
ATOM 5869 C C . ALA D 1 64 ? -3.617 27.828 43.505 1.00 52.36 61 ALA D C 1
ATOM 5870 O O . ALA D 1 64 ? -4.484 28.700 43.420 1.00 52.61 61 ALA D O 1
ATOM 5872 N N . GLY D 1 65 ? -2.978 27.529 44.636 1.00 52.21 62 GLY D N 1
ATOM 5873 C CA . GLY D 1 65 ? -3.282 28.188 45.896 1.00 51.99 62 GLY D CA 1
ATOM 5874 C C . GLY D 1 65 ? -2.837 29.629 46.034 1.00 52.69 62 GLY D C 1
ATOM 5875 O O . GLY D 1 65 ? -3.508 30.419 46.689 1.00 53.14 62 GLY D O 1
ATOM 5876 N N . LEU D 1 66 ? -1.702 29.989 45.444 1.00 53.13 63 LEU D N 1
ATOM 5877 C CA . LEU D 1 66 ? -1.215 31.363 45.588 1.00 53.48 63 LEU D CA 1
ATOM 5878 C C . LEU D 1 66 ? -1.635 32.255 44.425 1.00 55.24 63 LEU D C 1
ATOM 5879 O O . LEU D 1 66 ? -2.219 33.320 44.629 1.00 55.72 63 LEU D O 1
ATOM 5884 N N . ALA D 1 67 ? -1.325 31.829 43.206 1.00 56.69 64 ALA D N 1
ATOM 5885 C CA . ALA D 1 67 ? -1.740 32.573 42.029 1.00 58.59 64 ALA D CA 1
ATOM 5886 C C . ALA D 1 67 ? -3.060 32.020 41.470 1.00 59.81 64 ALA D C 1
ATOM 5887 O O . ALA D 1 67 ? -3.154 31.676 40.292 1.00 59.70 64 ALA D O 1
ATOM 5889 N N . ALA D 1 68 ? -4.079 31.936 42.327 1.00 61.61 65 ALA D N 1
ATOM 5890 C CA . ALA D 1 68 ? -5.406 31.482 41.894 1.00 63.54 65 ALA D CA 1
ATOM 5891 C C . ALA D 1 68 ? -6.117 32.528 41.038 1.00 64.68 65 ALA D C 1
ATOM 5892 O O . ALA D 1 68 ? -6.003 33.731 41.287 1.00 64.62 65 ALA D O 1
ATOM 5894 N N . SER D 1 69 ? -6.843 32.058 40.028 1.00 66.13 66 SER D N 1
ATOM 5895 C CA . SER D 1 69 ? -7.722 32.924 39.247 1.00 67.67 66 SER D CA 1
ATOM 5896 C C . SER D 1 69 ? -8.897 33.449 40.090 1.00 68.06 66 SER D C 1
ATOM 5897 O O . SER D 1 69 ? -9.436 34.523 39.817 1.00 68.52 66 SER D O 1
ATOM 5900 N N . GLY D 1 70 ? -9.276 32.693 41.121 1.00 68.10 67 GLY D N 1
ATOM 5901 C CA . GLY D 1 70 ? -10.324 33.112 42.059 1.00 67.71 67 GLY D CA 1
ATOM 5902 C C . GLY D 1 70 ? -9.872 33.895 43.295 1.00 67.28 67 GLY D C 1
ATOM 5903 O O . GLY D 1 70 ? -10.616 33.995 44.280 1.00 67.28 67 GLY D O 1
ATOM 5904 N N . MET D 1 71 ? -8.655 34.443 43.251 1.00 65.97 68 MET D N 1
ATOM 5905 C CA . MET D 1 71 ? -8.140 35.323 44.305 1.00 63.91 68 MET D CA 1
ATOM 5906 C C . MET D 1 71 ? -8.424 36.767 43.873 1.00 61.79 68 MET D C 1
ATOM 5907 O O . MET D 1 71 ? -8.533 37.055 42.680 1.00 61.19 68 MET D O 1
ATOM 5912 N N . ASP D 1 72 ? -8.584 37.669 44.834 1.00 59.68 69 ASP D N 1
ATOM 5913 C CA . ASP D 1 72 ? -8.708 39.082 44.502 1.00 57.57 69 ASP D CA 1
ATOM 5914 C C . ASP D 1 72 ? -7.409 39.528 43.811 1.00 55.74 69 ASP D C 1
ATOM 5915 O O . ASP D 1 72 ? -6.320 39.064 44.160 1.00 54.05 69 ASP D O 1
ATOM 5920 N N . ARG D 1 73 ? -7.549 40.404 42.816 1.00 53.57 70 ARG D N 1
ATOM 5921 C CA . ARG D 1 73 ? -6.440 40.845 41.980 1.00 51.59 70 ARG D CA 1
ATOM 5922 C C . ARG D 1 73 ? -5.435 41.693 42.751 1.00 48.91 70 ARG D C 1
ATOM 5923 O O . ARG D 1 73 ? -4.239 41.497 42.624 1.00 47.78 70 ARG D O 1
ATOM 5931 N N . VAL D 1 74 ? -5.932 42.646 43.537 1.00 46.74 71 VAL D N 1
ATOM 5932 C CA . VAL D 1 74 ? -5.084 43.498 44.361 1.00 44.45 71 VAL D CA 1
ATOM 5933 C C . VAL D 1 74 ? -4.347 42.609 45.354 1.00 43.07 71 VAL D C 1
ATOM 5934 O O . VAL D 1 74 ? -3.129 42.699 45.512 1.00 41.52 71 VAL D O 1
ATOM 5938 N N . THR D 1 75 ? -5.108 41.730 45.993 1.00 41.83 72 THR D N 1
ATOM 5939 C CA . THR D 1 75 ? -4.578 40.744 46.914 1.00 41.01 72 THR D CA 1
ATOM 5940 C C . THR D 1 75 ? -3.450 39.975 46.243 1.00 40.93 72 THR D C 1
ATOM 5941 O O . THR D 1 75 ? -2.337 39.885 46.789 1.00 41.04 72 THR D O 1
ATOM 5945 N N . GLY D 1 76 ? -3.720 39.469 45.041 1.00 39.69 73 GLY D N 1
ATOM 5946 C CA . GLY D 1 76 ? -2.704 38.790 44.227 1.00 38.66 73 GLY D CA 1
ATOM 5947 C C . GLY D 1 76 ? -1.453 39.606 43.914 1.00 38.53 73 GLY D C 1
ATOM 5948 O O . GLY D 1 76 ? -0.342 39.113 44.085 1.00 39.04 73 GLY D O 1
ATOM 5949 N N . ASP D 1 77 ? -1.631 40.839 43.438 1.00 37.55 74 ASP D N 1
ATOM 5950 C CA . ASP D 1 77 ? -0.522 41.763 43.175 1.00 37.65 74 ASP D CA 1
ATOM 5951 C C . ASP D 1 77 ? 0.316 42.056 44.446 1.00 36.89 74 ASP D C 1
ATOM 5952 O O . ASP D 1 77 ? 1.546 42.136 44.388 1.00 35.96 74 ASP D O 1
ATOM 5957 N N . HIS D 1 78 ? -0.339 42.190 45.597 1.00 35.17 75 HIS D N 1
ATOM 5958 C CA . HIS D 1 78 ? 0.406 42.377 46.837 1.00 35.60 75 HIS D CA 1
ATOM 5959 C C . HIS D 1 78 ? 1.262 41.173 47.153 1.00 35.25 75 HIS D C 1
ATOM 5960 O O . HIS D 1 78 ? 2.420 41.319 47.560 1.00 34.98 75 HIS D O 1
ATOM 5967 N N . MET D 1 79 ? 0.686 39.987 46.965 1.00 34.85 76 MET D N 1
ATOM 5968 C CA . MET D 1 79 ? 1.405 38.740 47.182 1.00 34.09 76 MET D CA 1
ATOM 5969 C C . MET D 1 79 ? 2.571 38.716 46.242 1.00 32.92 76 MET D C 1
ATOM 5970 O O . MET D 1 79 ? 3.677 38.402 46.647 1.00 33.91 76 MET D O 1
ATOM 5975 N N . GLY D 1 80 ? 2.326 39.042 44.978 1.00 33.27 77 GLY D N 1
ATOM 5976 C CA . GLY D 1 80 ? 3.391 39.137 43.983 1.00 32.61 77 GLY D CA 1
ATOM 5977 C C . GLY D 1 80 ? 4.509 40.109 44.377 1.00 34.93 77 GLY D C 1
ATOM 5978 O O . GLY D 1 80 ? 5.696 39.747 44.270 1.00 36.05 77 GLY D O 1
ATOM 5979 N N . MET D 1 81 ? 4.160 41.332 44.818 1.00 33.79 78 MET D N 1
ATOM 5980 C CA . MET D 1 81 ? 5.141 42.286 45.368 1.00 34.14 78 MET D CA 1
ATOM 5981 C C . MET D 1 81 ? 6.008 41.685 46.503 1.00 33.07 78 MET D C 1
ATOM 5982 O O . MET D 1 81 ? 7.258 41.809 46.524 1.00 33.34 78 MET D O 1
ATOM 5987 N N . LEU D 1 82 ? 5.346 41.034 47.445 1.00 31.56 79 LEU D N 1
ATOM 5988 C CA . LEU D 1 82 ? 6.012 40.450 48.592 1.00 32.29 79 LEU D CA 1
ATOM 5989 C C . LEU D 1 82 ? 6.986 39.387 48.126 1.00 32.48 79 LEU D C 1
ATOM 5990 O O . LEU D 1 82 ? 8.076 39.248 48.684 1.00 33.01 79 LEU D O 1
ATOM 5995 N N . ALA D 1 83 ? 6.596 38.643 47.090 1.00 31.53 80 ALA D N 1
ATOM 5996 C CA . ALA D 1 83 ? 7.497 37.662 46.471 1.00 31.70 80 ALA D CA 1
ATOM 5997 C C . ALA D 1 83 ? 8.801 38.282 45.926 1.00 32.18 80 ALA D C 1
ATOM 5998 O O . ALA D 1 83 ? 9.895 37.712 46.100 1.00 32.30 80 ALA D O 1
ATOM 6000 N N . THR D 1 84 ? 8.690 39.407 45.220 1.00 31.56 81 THR D N 1
ATOM 6001 C CA . THR D 1 84 ? 9.873 40.069 44.700 1.00 32.53 81 THR D CA 1
ATOM 6002 C C . THR D 1 84 ? 10.789 40.498 45.852 1.00 33.11 81 THR D C 1
ATOM 6003 O O . THR D 1 84 ? 12.011 40.388 45.760 1.00 33.72 81 THR D O 1
ATOM 6007 N N . VAL D 1 85 ? 10.209 40.973 46.952 1.00 32.37 82 VAL D N 1
ATOM 6008 C CA . VAL D 1 85 ? 11.045 41.294 48.095 1.00 31.53 82 VAL D CA 1
ATOM 6009 C C . VAL D 1 85 ? 11.832 40.075 48.530 1.00 32.22 82 VAL D C 1
ATOM 6010 O O . VAL D 1 85 ? 13.019 40.163 48.792 1.00 33.30 82 VAL D O 1
ATOM 6014 N N . ILE D 1 86 ? 11.174 38.928 48.584 1.00 31.97 83 ILE D N 1
ATOM 6015 C CA . ILE D 1 86 ? 11.849 37.713 48.996 1.00 32.39 83 ILE D CA 1
ATOM 6016 C C . ILE D 1 86 ? 12.990 37.336 48.045 1.00 32.72 83 ILE D C 1
ATOM 6017 O O . ILE D 1 86 ? 14.055 36.940 48.498 1.00 33.87 83 ILE D O 1
ATOM 6022 N N . ASN D 1 87 ? 12.774 37.470 46.739 1.00 32.28 84 ASN D N 1
ATOM 6023 C CA . ASN D 1 87 ? 13.833 37.232 45.736 1.00 32.20 84 ASN D CA 1
ATOM 6024 C C . ASN D 1 87 ? 15.022 38.206 45.827 1.00 32.35 84 ASN D C 1
ATOM 6025 O O . ASN D 1 87 ? 16.175 37.804 45.641 1.00 31.20 84 ASN D O 1
ATOM 6030 N N . ALA D 1 88 ? 14.727 39.477 46.114 1.00 31.95 85 ALA D N 1
ATOM 6031 C CA . ALA D 1 88 ? 15.752 40.524 46.239 1.00 33.24 85 ALA D CA 1
ATOM 6032 C C . ALA D 1 88 ? 16.698 40.269 47.414 1.00 33.75 85 ALA D C 1
ATOM 6033 O O . ALA D 1 88 ? 17.907 40.485 47.321 1.00 34.26 85 ALA D O 1
ATOM 6035 N N . LEU D 1 89 ? 16.119 39.828 48.517 1.00 34.05 86 LEU D N 1
ATOM 6036 C CA . LEU D 1 89 ? 16.856 39.397 49.681 1.00 34.60 86 LEU D CA 1
ATOM 6037 C C . LEU D 1 89 ? 17.809 38.237 49.361 1.00 35.18 86 LEU D C 1
ATOM 6038 O O . LEU D 1 89 ? 18.954 38.227 49.790 1.00 34.88 86 LEU D O 1
ATOM 6043 N N . ALA D 1 90 ? 17.330 37.268 48.586 1.00 35.87 87 ALA D N 1
ATOM 6044 C CA . ALA D 1 90 ? 18.150 36.143 48.163 1.00 36.36 87 ALA D CA 1
ATOM 6045 C C . ALA D 1 90 ? 19.266 36.571 47.194 1.00 37.40 87 ALA D C 1
ATOM 6046 O O . ALA D 1 90 ? 20.402 36.103 47.298 1.00 36.78 87 ALA D O 1
ATOM 6048 N N . MET D 1 91 ? 18.935 37.436 46.243 1.00 38.36 88 MET D N 1
ATOM 6049 C CA . MET D 1 91 ? 19.936 37.979 45.342 1.00 39.74 88 MET D CA 1
ATOM 6050 C C . MET D 1 91 ? 20.986 38.744 46.173 1.00 40.72 88 MET D C 1
ATOM 6051 O O . MET D 1 91 ? 22.201 38.554 46.007 1.00 40.22 88 MET D O 1
ATOM 6056 N N . GLN D 1 92 ? 20.523 39.580 47.102 1.00 41.67 89 GLN D N 1
ATOM 6057 C CA . GLN D 1 92 ? 21.447 40.355 47.930 1.00 42.52 89 GLN D CA 1
ATOM 6058 C C . GLN D 1 92 ? 22.450 39.472 48.655 1.00 43.07 89 GLN D C 1
ATOM 6059 O O . GLN D 1 92 ? 23.642 39.722 48.606 1.00 43.46 89 GLN D O 1
ATOM 6065 N N . ASP D 1 93 ? 21.959 38.431 49.306 1.00 44.48 90 ASP D N 1
ATOM 6066 C CA . ASP D 1 93 ? 22.803 37.471 50.012 1.00 45.66 90 ASP D CA 1
ATOM 6067 C C . ASP D 1 93 ? 23.806 36.754 49.093 1.00 45.16 90 ASP D C 1
ATOM 6068 O O . ASP D 1 93 ? 24.969 36.586 49.441 1.00 44.72 90 ASP D O 1
ATOM 6073 N N . ALA D 1 94 ? 23.332 36.297 47.941 1.00 44.41 91 ALA D N 1
ATOM 6074 C CA . ALA D 1 94 ? 24.182 35.621 46.970 1.00 44.91 91 ALA D CA 1
ATOM 6075 C C . ALA D 1 94 ? 25.326 36.534 46.516 1.00 45.04 91 ALA D C 1
ATOM 6076 O O . ALA D 1 94 ? 26.445 36.070 46.326 1.00 45.11 91 ALA D O 1
ATOM 6078 N N . LEU D 1 95 ? 25.023 37.822 46.359 1.00 45.01 92 LEU D N 1
ATOM 6079 C CA . LEU D 1 95 ? 25.988 38.831 45.952 1.00 46.33 92 LEU D CA 1
ATOM 6080 C C . LEU D 1 95 ? 27.002 39.131 47.048 1.00 47.30 92 LEU D C 1
ATOM 6081 O O . LEU D 1 95 ? 28.203 39.060 46.830 1.00 47.03 92 LEU D O 1
ATOM 6086 N N . GLU D 1 96 ? 26.500 39.456 48.227 1.00 49.14 93 GLU D N 1
ATOM 6087 C CA . GLU D 1 96 ? 27.337 39.780 49.367 1.00 51.04 93 GLU D CA 1
ATOM 6088 C C . GLU D 1 96 ? 28.299 38.653 49.748 1.00 51.13 93 GLU D C 1
ATOM 6089 O O . GLU D 1 96 ? 29.374 38.920 50.266 1.00 51.16 93 GLU D O 1
ATOM 6095 N N . LYS D 1 97 ? 27.905 37.406 49.512 1.00 51.41 94 LYS D N 1
ATOM 6096 C CA . LYS D 1 97 ? 28.778 36.263 49.758 1.00 52.48 94 LYS D CA 1
ATOM 6097 C C . LYS D 1 97 ? 29.999 36.320 48.836 1.00 52.26 94 LYS D C 1
ATOM 6098 O O . LYS D 1 97 ? 31.012 35.673 49.082 1.00 51.84 94 LYS D O 1
ATOM 6104 N N . LEU D 1 98 ? 29.873 37.086 47.762 1.00 51.37 95 LEU D N 1
ATOM 6105 C CA . LEU D 1 98 ? 30.920 37.229 46.786 1.00 51.26 95 LEU D CA 1
ATOM 6106 C C . LEU D 1 98 ? 31.676 38.535 47.014 1.00 51.03 95 LEU D C 1
ATOM 6107 O O . LEU D 1 98 ? 32.486 38.929 46.190 1.00 51.29 95 LEU D O 1
ATOM 6112 N N . GLY D 1 99 ? 31.398 39.214 48.122 1.00 50.55 96 GLY D N 1
ATOM 6113 C CA . GLY D 1 99 ? 32.089 40.462 48.443 1.00 49.66 96 GLY D CA 1
ATOM 6114 C C . GLY D 1 99 ? 31.520 41.724 47.811 1.00 49.30 96 GLY D C 1
ATOM 6115 O O . GLY D 1 99 ? 32.097 42.798 47.953 1.00 48.99 96 GLY D O 1
ATOM 6116 N N . ALA D 1 100 ? 30.388 41.597 47.117 1.00 48.96 97 ALA D N 1
ATOM 6117 C CA . ALA D 1 100 ? 29.702 42.743 46.500 1.00 48.71 97 ALA D CA 1
ATOM 6118 C C . ALA D 1 100 ? 28.999 43.666 47.513 1.00 49.11 97 ALA D C 1
ATOM 6119 O O . ALA D 1 100 ? 28.536 43.215 48.567 1.00 49.15 97 ALA D O 1
ATOM 6121 N N . LYS D 1 101 ? 28.911 44.955 47.176 1.00 49.01 98 LYS D N 1
ATOM 6122 C CA . LYS D 1 101 ? 28.159 45.920 47.977 1.00 48.91 98 LYS D CA 1
ATOM 6123 C C . LYS D 1 101 ? 26.779 46.156 47.374 1.00 47.38 98 LYS D C 1
ATOM 6124 O O . LYS D 1 101 ? 26.663 46.628 46.251 1.00 46.48 98 LYS D O 1
ATOM 6130 N N . VAL D 1 102 ? 25.743 45.842 48.149 1.00 46.01 99 VAL D N 1
ATOM 6131 C CA . VAL D 1 102 ? 24.385 45.706 47.630 1.00 44.65 99 VAL D CA 1
ATOM 6132 C C . VAL D 1 102 ? 23.404 46.483 48.485 1.00 43.74 99 VAL D C 1
ATOM 6133 O O . VAL D 1 102 ? 23.498 46.465 49.710 1.00 43.47 99 VAL D O 1
ATOM 6137 N N . ARG D 1 103 ? 22.461 47.160 47.842 1.00 42.13 100 ARG D N 1
ATOM 6138 C CA . ARG D 1 103 ? 21.385 47.833 48.553 1.00 41.61 100 ARG D CA 1
ATOM 6139 C C . ARG D 1 103 ? 20.050 47.460 47.919 1.00 40.48 100 ARG D C 1
ATOM 6140 O O . ARG D 1 103 ? 19.874 47.621 46.721 1.00 40.00 100 ARG D O 1
ATOM 6148 N N . VAL D 1 104 ? 19.105 46.964 48.714 1.00 39.25 101 VAL D N 1
ATOM 6149 C CA . VAL D 1 104 ? 17.780 46.644 48.160 1.00 38.10 101 VAL D CA 1
ATOM 6150 C C . VAL D 1 104 ? 16.753 47.690 48.571 1.00 37.84 101 VAL D C 1
ATOM 6151 O O . VAL D 1 104 ? 16.665 48.086 49.731 1.00 37.83 101 VAL D O 1
ATOM 6155 N N . MET D 1 105 ? 16.019 48.184 47.592 1.00 37.87 102 MET D N 1
ATOM 6156 C CA . MET D 1 105 ? 15.084 49.257 47.835 1.00 38.17 102 MET D CA 1
ATOM 6157 C C . MET D 1 105 ? 13.744 48.812 47.324 1.00 37.57 102 MET D C 1
ATOM 6158 O O . MET D 1 105 ? 13.630 48.323 46.207 1.00 38.04 102 MET D O 1
ATOM 6163 N N . SER D 1 106 ? 12.733 48.962 48.159 1.00 37.61 103 SER D N 1
ATOM 6164 C CA . SER D 1 106 ? 11.389 48.531 47.823 1.00 37.89 103 SER D CA 1
ATOM 6165 C C . SER D 1 106 ? 10.482 49.725 47.571 1.00 38.44 103 SER D C 1
ATOM 6166 O O . SER D 1 106 ? 10.722 50.822 48.079 1.00 38.24 103 SER D O 1
ATOM 6169 N N . ALA D 1 107 ? 9.443 49.499 46.775 1.00 39.95 104 ALA D N 1
ATOM 6170 C CA . ALA D 1 107 ? 8.472 50.533 46.413 1.00 40.96 104 ALA D CA 1
ATOM 6171 C C . ALA D 1 107 ? 7.416 50.677 47.495 1.00 42.63 104 ALA D C 1
ATOM 6172 O O . ALA D 1 107 ? 6.643 51.635 47.514 1.00 44.30 104 ALA D O 1
ATOM 6174 N N . ILE D 1 108 ? 7.377 49.713 48.399 1.00 43.89 105 ILE D N 1
ATOM 6175 C CA . ILE D 1 108 ? 6.557 49.821 49.601 1.00 45.92 105 ILE D CA 1
ATOM 6176 C C . ILE D 1 108 ? 7.500 49.658 50.787 1.00 46.38 105 ILE D C 1
ATOM 6177 O O . ILE D 1 108 ? 8.429 48.839 50.737 1.00 46.15 105 ILE D O 1
ATOM 6182 N N . LYS D 1 109 ? 7.287 50.454 51.833 1.00 48.00 106 LYS D N 1
ATOM 6183 C CA . LYS D 1 109 ? 8.129 50.410 53.036 1.00 49.32 106 LYS D CA 1
ATOM 6184 C C . LYS D 1 109 ? 7.963 49.138 53.828 1.00 48.31 106 LYS D C 1
ATOM 6185 O O . LYS D 1 109 ? 6.846 48.798 54.179 1.00 46.91 106 LYS D O 1
ATOM 6191 N N . ILE D 1 110 ? 9.081 48.487 54.150 1.00 48.68 107 ILE D N 1
ATOM 6192 C CA . ILE D 1 110 ? 9.108 47.321 55.040 1.00 49.77 107 ILE D CA 1
ATOM 6193 C C . ILE D 1 110 ? 10.287 47.453 56.034 1.00 51.86 107 ILE D C 1
ATOM 6194 O O . ILE D 1 110 ? 11.459 47.268 55.664 1.00 50.96 107 ILE D O 1
ATOM 6199 N N . ASN D 1 111 ? 9.960 47.785 57.288 1.00 53.99 108 ASN D N 1
ATOM 6200 C CA . ASN D 1 111 ? 10.957 48.125 58.314 1.00 55.94 108 ASN D CA 1
ATOM 6201 C C . ASN D 1 111 ? 12.069 47.101 58.535 1.00 55.74 108 ASN D C 1
ATOM 6202 O O . ASN D 1 111 ? 11.797 45.947 58.835 1.00 56.63 108 ASN D O 1
ATOM 6207 N N . ASP D 1 112 ? 13.313 47.544 58.418 1.00 55.11 109 ASP D N 1
ATOM 6208 C CA . ASP D 1 112 ? 14.495 46.736 58.761 1.00 55.28 109 ASP D CA 1
ATOM 6209 C C . ASP D 1 112 ? 14.707 45.530 57.858 1.00 54.11 109 ASP D C 1
ATOM 6210 O O . ASP D 1 112 ? 15.713 44.845 57.991 1.00 54.50 109 ASP D O 1
ATOM 6215 N N . VAL D 1 113 ? 13.799 45.267 56.924 1.00 52.61 110 VAL D N 1
ATOM 6216 C CA . VAL D 1 113 ? 14.128 44.230 55.945 1.00 51.79 110 VAL D CA 1
ATOM 6217 C C . VAL D 1 113 ? 14.813 44.782 54.684 1.00 50.62 110 VAL D C 1
ATOM 6218 O O . VAL D 1 113 ? 15.681 44.119 54.130 1.00 51.09 110 VAL D O 1
ATOM 6222 N N . CYS D 1 114 ? 14.452 45.996 54.275 1.00 49.11 111 CYS D N 1
ATOM 6223 C CA . CYS D 1 114 ? 15.160 46.715 53.216 1.00 49.52 111 CYS D CA 1
ATOM 6224 C C . CYS D 1 114 ? 14.786 48.193 53.278 1.00 49.70 111 CYS D C 1
ATOM 6225 O O . CYS D 1 114 ? 13.898 48.563 54.040 1.00 50.05 111 CYS D O 1
ATOM 6228 N N . GLU D 1 115 ? 15.449 49.042 52.492 1.00 49.30 112 GLU D N 1
ATOM 6229 C CA . GLU D 1 115 ? 15.140 50.483 52.518 1.00 49.73 112 GLU D CA 1
ATOM 6230 C C . GLU D 1 115 ? 14.042 50.861 51.537 1.00 48.20 112 GLU D C 1
ATOM 6231 O O . GLU D 1 115 ? 13.785 50.134 50.599 1.00 47.88 112 GLU D O 1
ATOM 6237 N N . ASP D 1 116 ? 13.369 51.982 51.764 1.00 48.49 113 ASP D N 1
ATOM 6238 C CA . ASP D 1 116 ? 12.398 52.472 50.783 1.00 49.33 113 ASP D CA 1
ATOM 6239 C C . ASP D 1 116 ? 13.143 53.043 49.595 1.00 47.16 113 ASP D C 1
ATOM 6240 O O . ASP D 1 116 ? 14.274 53.491 49.724 1.00 46.42 113 ASP D O 1
ATOM 6245 N N . PHE D 1 117 ? 12.504 53.040 48.436 1.00 45.69 114 PHE D N 1
ATOM 6246 C CA . PHE D 1 117 ? 13.126 53.635 47.260 1.00 44.36 114 PHE D CA 1
ATOM 6247 C C . PHE D 1 117 ? 13.076 55.145 47.364 1.00 44.07 114 PHE D C 1
ATOM 6248 O O . PHE D 1 117 ? 12.013 55.722 47.522 1.00 44.31 114 PHE D O 1
ATOM 6256 N N . ILE D 1 118 ? 14.239 55.781 47.300 1.00 45.02 115 ILE D N 1
ATOM 6257 C CA . ILE D 1 118 ? 14.335 57.235 47.256 1.00 44.69 115 ILE D CA 1
ATOM 6258 C C . ILE D 1 118 ? 15.227 57.536 46.073 1.00 45.21 115 ILE D C 1
ATOM 6259 O O . ILE D 1 118 ? 16.400 57.151 46.055 1.00 44.92 115 ILE D O 1
ATOM 6264 N N . ARG D 1 119 ? 14.666 58.208 45.077 1.00 45.88 116 ARG D N 1
ATOM 6265 C CA . ARG D 1 119 ? 15.360 58.408 43.815 1.00 46.96 116 ARG D CA 1
ATOM 6266 C C . ARG D 1 119 ? 16.783 58.897 43.999 1.00 47.63 116 ARG D C 1
ATOM 6267 O O . ARG D 1 119 ? 17.716 58.353 43.396 1.00 47.16 116 ARG D O 1
ATOM 6275 N N . ARG D 1 120 ? 16.938 59.932 44.827 1.00 48.76 117 ARG D N 1
ATOM 6276 C CA . ARG D 1 120 ? 18.229 60.574 45.053 1.00 49.48 117 ARG D CA 1
ATOM 6277 C C . ARG D 1 120 ? 19.218 59.644 45.750 1.00 48.41 117 ARG D C 1
ATOM 6278 O O . ARG D 1 120 ? 20.415 59.658 45.460 1.00 46.87 117 ARG D O 1
ATOM 6286 N N . ARG D 1 121 ? 18.706 58.835 46.676 1.00 47.93 118 ARG D N 1
ATOM 6287 C CA . ARG D 1 121 ? 19.541 57.886 47.398 1.00 47.93 118 ARG D CA 1
ATOM 6288 C C . ARG D 1 121 ? 19.975 56.742 46.489 1.00 46.29 118 ARG D C 1
ATOM 6289 O O . ARG D 1 121 ? 21.131 56.323 46.535 1.00 45.23 118 ARG D O 1
ATOM 6297 N N . ALA D 1 122 ? 19.039 56.236 45.682 1.00 44.49 119 ALA D N 1
ATOM 6298 C CA . ALA D 1 122 ? 19.326 55.166 44.719 1.00 44.48 119 ALA D CA 1
ATOM 6299 C C . ALA D 1 122 ? 20.505 55.559 43.847 1.00 43.90 119 ALA D C 1
ATOM 6300 O O . ALA D 1 122 ? 21.478 54.821 43.696 1.00 43.37 119 ALA D O 1
ATOM 6302 N N . ILE D 1 123 ? 20.392 56.741 43.268 1.00 44.72 120 ILE D N 1
ATOM 6303 C CA . ILE D 1 123 ? 21.447 57.302 42.446 1.00 45.62 120 ILE D CA 1
ATOM 6304 C C . ILE D 1 123 ? 22.773 57.324 43.200 1.00 46.68 120 ILE D C 1
ATOM 6305 O O . ILE D 1 123 ? 23.809 56.940 42.645 1.00 46.11 120 ILE D O 1
ATOM 6310 N N . ARG D 1 124 ? 22.721 57.752 44.464 1.00 48.34 121 ARG D N 1
ATOM 6311 C CA . ARG D 1 124 ? 23.907 57.876 45.319 1.00 50.51 121 ARG D CA 1
ATOM 6312 C C . ARG D 1 124 ? 24.587 56.528 45.568 1.00 49.43 121 ARG D C 1
ATOM 6313 O O . ARG D 1 124 ? 25.812 56.427 45.518 1.00 49.18 121 ARG D O 1
ATOM 6321 N N . HIS D 1 125 ? 23.787 55.494 45.826 1.00 48.48 122 HIS D N 1
ATOM 6322 C CA . HIS D 1 125 ? 24.301 54.135 45.969 1.00 47.59 122 HIS D CA 1
ATOM 6323 C C . HIS D 1 125 ? 24.956 53.673 44.691 1.00 47.34 122 HIS D C 1
ATOM 6324 O O . HIS D 1 125 ? 25.984 53.019 44.721 1.00 47.90 122 HIS D O 1
ATOM 6331 N N . LEU D 1 126 ? 24.327 53.980 43.566 1.00 48.03 123 LEU D N 1
ATOM 6332 C CA . LEU D 1 126 ? 24.873 53.633 42.257 1.00 48.92 123 LEU D CA 1
ATOM 6333 C C . LEU D 1 126 ? 26.172 54.389 41.986 1.00 50.01 123 LEU D C 1
ATOM 6334 O O . LEU D 1 126 ? 27.186 53.773 41.637 1.00 50.26 123 LEU D O 1
ATOM 6339 N N . GLU D 1 127 ? 26.162 55.710 42.173 1.00 50.68 124 GLU D N 1
ATOM 6340 C CA . GLU D 1 127 ? 27.398 56.476 41.997 1.00 52.49 124 GLU D CA 1
ATOM 6341 C C . GLU D 1 127 ? 28.492 56.041 42.997 1.00 51.89 124 GLU D C 1
ATOM 6342 O O . GLU D 1 127 ? 29.661 56.342 42.804 1.00 51.51 124 GLU D O 1
ATOM 6348 N N . LYS D 1 128 ? 28.119 55.282 44.028 1.00 51.71 125 LYS D N 1
ATOM 6349 C CA . LYS D 1 128 ? 29.116 54.717 44.948 1.00 51.43 125 LYS D CA 1
ATOM 6350 C C . LYS D 1 128 ? 29.550 53.283 44.624 1.00 50.65 125 LYS D C 1
ATOM 6351 O O . LYS D 1 128 ? 30.337 52.699 45.370 1.00 50.61 125 LYS D O 1
ATOM 6357 N N . GLY D 1 129 ? 29.045 52.714 43.530 1.00 49.34 126 GLY D N 1
ATOM 6358 C CA . GLY D 1 129 ? 29.450 51.358 43.134 1.00 48.66 126 GLY D CA 1
ATOM 6359 C C . GLY D 1 129 ? 28.696 50.218 43.828 1.00 48.31 126 GLY D C 1
ATOM 6360 O O . GLY D 1 129 ? 29.089 49.049 43.741 1.00 48.25 126 GLY D O 1
ATOM 6361 N N . ARG D 1 130 ? 27.613 50.556 44.525 1.00 46.91 127 ARG D N 1
ATOM 6362 C CA . ARG D 1 130 ? 26.734 49.555 45.106 1.00 46.02 127 ARG D CA 1
ATOM 6363 C C . ARG D 1 130 ? 25.733 49.033 44.068 1.00 44.77 127 ARG D C 1
ATOM 6364 O O . ARG D 1 130 ? 25.303 49.772 43.186 1.00 44.67 127 ARG D O 1
ATOM 6372 N N . ILE D 1 131 ? 25.403 47.748 44.147 1.00 43.50 128 ILE D N 1
ATOM 6373 C CA . ILE D 1 131 ? 24.364 47.172 43.291 1.00 42.07 128 ILE D CA 1
ATOM 6374 C C . ILE D 1 131 ? 23.016 47.558 43.868 1.00 41.23 128 ILE D C 1
ATOM 6375 O O . ILE D 1 131 ? 22.772 47.354 45.056 1.00 40.84 128 ILE D O 1
ATOM 6380 N N . ALA D 1 132 ? 22.157 48.149 43.041 1.00 40.07 129 ALA D N 1
ATOM 6381 C CA . ALA D 1 132 ? 20.805 48.497 43.475 1.00 38.56 129 ALA D CA 1
ATOM 6382 C C . ALA D 1 132 ? 19.835 47.390 43.063 1.00 38.19 129 ALA D C 1
ATOM 6383 O O . ALA D 1 132 ? 19.724 47.045 41.872 1.00 37.96 129 ALA D O 1
ATOM 6385 N N . ILE D 1 133 ? 19.154 46.811 44.049 1.00 36.14 130 ILE D N 1
ATOM 6386 C CA . ILE D 1 133 ? 18.143 45.817 43.771 1.00 34.88 130 ILE D CA 1
ATOM 6387 C C . ILE D 1 133 ? 16.789 46.426 44.122 1.00 35.20 130 ILE D C 1
ATOM 6388 O O . ILE D 1 133 ? 16.546 46.824 45.278 1.00 35.21 130 ILE D O 1
ATOM 6393 N N . PHE D 1 134 ? 15.925 46.521 43.115 1.00 34.19 131 PHE D N 1
ATOM 6394 C CA . PHE D 1 134 ? 14.595 47.084 43.294 1.00 33.93 131 PHE D CA 1
ATOM 6395 C C . PHE D 1 134 ? 13.524 46.003 43.396 1.00 34.64 131 PHE D C 1
ATOM 6396 O O . PHE D 1 134 ? 13.479 45.090 42.570 1.00 35.48 131 PHE D O 1
ATOM 6404 N N . ALA D 1 135 ? 12.678 46.105 44.426 1.00 35.01 132 ALA D N 1
ATOM 6405 C CA . ALA D 1 135 ? 11.578 45.155 44.675 1.00 34.52 132 ALA D CA 1
ATOM 6406 C C . ALA D 1 135 ? 10.230 45.875 44.755 1.00 34.46 132 ALA D C 1
ATOM 6407 O O . ALA D 1 135 ? 10.184 47.089 44.871 1.00 36.06 132 ALA D O 1
ATOM 6409 N N . ALA D 1 136 ? 9.147 45.108 44.660 1.00 34.34 133 ALA D N 1
ATOM 6410 C CA . ALA D 1 136 ? 7.756 45.578 44.787 1.00 34.58 133 ALA D CA 1
ATOM 6411 C C . ALA D 1 136 ? 7.324 46.518 43.659 1.00 34.35 133 ALA D C 1
ATOM 6412 O O . ALA D 1 136 ? 6.360 47.270 43.783 1.00 34.49 133 ALA D O 1
ATOM 6414 N N . GLY D 1 137 ? 8.049 46.441 42.555 1.00 35.08 134 GLY D N 1
ATOM 6415 C CA . GLY D 1 137 ? 7.720 47.162 41.347 1.00 34.83 134 GLY D CA 1
ATOM 6416 C C . GLY D 1 137 ? 7.395 48.629 41.524 1.00 35.33 134 GLY D C 1
ATOM 6417 O O . GLY D 1 137 ? 8.236 49.431 41.921 1.00 35.93 134 GLY D O 1
ATOM 6418 N N . THR D 1 138 ? 6.154 48.960 41.195 1.00 35.54 135 THR D N 1
ATOM 6419 C CA . THR D 1 138 ? 5.646 50.316 41.135 1.00 34.76 135 THR D CA 1
ATOM 6420 C C . THR D 1 138 ? 5.108 50.670 42.510 1.00 35.09 135 THR D C 1
ATOM 6421 O O . THR D 1 138 ? 4.929 51.851 42.853 1.00 34.42 135 THR D O 1
ATOM 6425 N N . GLY D 1 139 ? 4.833 49.636 43.303 1.00 33.77 136 GLY D N 1
ATOM 6426 C CA . GLY D 1 139 ? 4.235 49.849 44.599 1.00 34.29 136 GLY D CA 1
ATOM 6427 C C . GLY D 1 139 ? 2.732 49.793 44.490 1.00 34.86 136 GLY D C 1
ATOM 6428 O O . GLY D 1 139 ? 2.062 49.726 45.502 1.00 36.51 136 GLY D O 1
ATOM 6429 N N . ASN D 1 140 ? 2.205 49.819 43.265 1.00 34.57 137 ASN D N 1
ATOM 6430 C CA . ASN D 1 140 ? 0.756 49.741 43.014 1.00 35.15 137 ASN D CA 1
ATOM 6431 C C . ASN D 1 140 ? 0.329 48.439 42.314 1.00 35.09 137 ASN D C 1
ATOM 6432 O O . ASN D 1 140 ? 1.088 47.874 41.510 1.00 33.85 137 ASN D O 1
ATOM 6437 N N . PRO D 1 141 ? -0.894 47.964 42.610 1.00 35.12 138 PRO D N 1
ATOM 6438 C CA . PRO D 1 141 ? -1.371 46.791 41.897 1.00 35.51 138 PRO D CA 1
ATOM 6439 C C . PRO D 1 141 ? -1.713 47.163 40.457 1.00 36.70 138 PRO D C 1
ATOM 6440 O O . PRO D 1 141 ? -1.695 48.354 40.103 1.00 36.66 138 PRO D O 1
ATOM 6444 N N . PHE D 1 142 ? -1.998 46.160 39.633 1.00 36.98 139 PHE D N 1
ATOM 6445 C CA . PHE D 1 142 ? -2.380 46.384 38.232 1.00 38.51 139 PHE D CA 1
ATOM 6446 C C . PHE D 1 142 ? -1.257 46.897 37.371 1.00 39.21 139 PHE D C 1
ATOM 6447 O O . PHE D 1 142 ? -1.480 47.259 36.222 1.00 40.04 139 PHE D O 1
ATOM 6455 N N . PHE D 1 143 ? -0.054 46.957 37.931 1.00 40.27 140 PHE D N 1
ATOM 6456 C CA . PHE D 1 143 ? 1.125 47.309 37.138 1.00 40.89 140 PHE D CA 1
ATOM 6457 C C . PHE D 1 143 ? 2.082 46.124 37.173 1.00 41.21 140 PHE D C 1
ATOM 6458 O O . PHE D 1 143 ? 2.162 45.431 38.184 1.00 41.33 140 PHE D O 1
ATOM 6466 N N . THR D 1 144 ? 2.786 45.880 36.065 1.00 40.38 141 THR D N 1
ATOM 6467 C CA . THR D 1 144 ? 3.641 44.716 35.949 1.00 39.10 141 THR D CA 1
ATOM 6468 C C . THR D 1 144 ? 5.051 44.980 36.441 1.00 38.97 141 THR D C 1
ATOM 6469 O O . THR D 1 144 ? 5.392 46.095 36.856 1.00 40.59 141 THR D O 1
ATOM 6473 N N . THR D 1 145 ? 5.871 43.938 36.438 1.00 38.39 142 THR D N 1
ATOM 6474 C CA . THR D 1 145 ? 7.268 44.076 36.815 1.00 37.46 142 THR D CA 1
ATOM 6475 C C . THR D 1 145 ? 7.996 44.943 35.787 1.00 36.91 142 THR D C 1
ATOM 6476 O O . THR D 1 145 ? 8.807 45.794 36.144 1.00 37.46 142 THR D O 1
ATOM 6480 N N . ASP D 1 146 ? 7.667 44.763 34.510 1.00 36.78 143 ASP D N 1
ATOM 6481 C CA . ASP D 1 146 ? 8.205 45.616 33.460 1.00 36.08 143 ASP D CA 1
ATOM 6482 C C . ASP D 1 146 ? 7.925 47.114 33.709 1.00 36.08 143 ASP D C 1
ATOM 6483 O O . ASP D 1 146 ? 8.849 47.926 33.698 1.00 36.02 143 ASP D O 1
ATOM 6488 N N . SER D 1 147 ? 6.667 47.482 33.945 1.00 35.15 144 SER D N 1
ATOM 6489 C CA . SER D 1 147 ? 6.364 48.844 34.389 1.00 34.62 144 SER D CA 1
ATOM 6490 C C . SER D 1 147 ? 7.338 49.339 35.443 1.00 34.21 144 SER D C 1
ATOM 6491 O O . SER D 1 147 ? 7.971 50.369 35.272 1.00 34.44 144 SER D O 1
ATOM 6494 N N . GLY D 1 148 ? 7.467 48.598 36.535 1.00 34.24 145 GLY D N 1
ATOM 6495 C CA . GLY D 1 148 ? 8.391 48.984 37.593 1.00 34.13 145 GLY D CA 1
ATOM 6496 C C . GLY D 1 148 ? 9.835 49.060 37.122 1.00 34.21 145 GLY D C 1
ATOM 6497 O O . GLY D 1 148 ? 10.561 49.967 37.510 1.00 34.99 145 GLY D O 1
ATOM 6498 N N . ALA D 1 149 ? 10.273 48.110 36.298 1.00 33.35 146 ALA D N 1
ATOM 6499 C CA . ALA D 1 149 ? 11.633 48.182 35.775 1.00 34.25 146 ALA D CA 1
ATOM 6500 C C . ALA D 1 149 ? 11.830 49.470 34.964 1.00 34.91 146 ALA D C 1
ATOM 6501 O O . ALA D 1 149 ? 12.814 50.202 35.155 1.00 36.65 146 ALA D O 1
ATOM 6503 N N . ALA D 1 150 ? 10.886 49.747 34.071 1.00 34.34 147 ALA D N 1
ATOM 6504 C CA . ALA D 1 150 ? 10.941 50.926 33.217 1.00 35.06 147 ALA D CA 1
ATOM 6505 C C . ALA D 1 150 ? 10.978 52.190 34.055 1.00 35.77 147 ALA D C 1
ATOM 6506 O O . ALA D 1 150 ? 11.813 53.080 33.814 1.00 36.89 147 ALA D O 1
ATOM 6508 N N . LEU D 1 151 ? 10.088 52.257 35.049 1.00 35.22 148 LEU D N 1
ATOM 6509 C CA . LEU D 1 151 ? 10.024 53.389 35.978 1.00 34.35 148 LEU D CA 1
ATOM 6510 C C . LEU D 1 151 ? 11.359 53.633 36.658 1.00 33.68 148 LEU D C 1
ATOM 6511 O O . LEU D 1 151 ? 11.854 54.759 36.712 1.00 33.65 148 LEU D O 1
ATOM 6516 N N . ARG D 1 152 ? 11.957 52.567 37.167 1.00 34.25 149 ARG D N 1
ATOM 6517 C CA . ARG D 1 152 ? 13.232 52.676 37.880 1.00 34.07 149 ARG D CA 1
ATOM 6518 C C . ARG D 1 152 ? 14.398 53.027 36.952 1.00 34.02 149 ARG D C 1
ATOM 6519 O O . ARG D 1 152 ? 15.322 53.739 37.335 1.00 34.90 149 ARG D O 1
ATOM 6527 N N . ALA D 1 153 ? 14.368 52.522 35.729 1.00 34.48 150 ALA D N 1
ATOM 6528 C CA . ALA D 1 153 ? 15.441 52.835 34.786 1.00 34.89 150 ALA D CA 1
ATOM 6529 C C . ALA D 1 153 ? 15.438 54.336 34.445 1.00 35.89 150 ALA D C 1
ATOM 6530 O O . ALA D 1 153 ? 16.491 54.993 34.381 1.00 35.83 150 ALA D O 1
ATOM 6532 N N . ILE D 1 154 ? 14.245 54.875 34.232 1.00 36.01 151 ILE D N 1
ATOM 6533 C CA . ILE D 1 154 ? 14.104 56.272 33.922 1.00 36.39 151 ILE D CA 1
ATOM 6534 C C . ILE D 1 154 ? 14.566 57.114 35.112 1.00 37.42 151 ILE D C 1
ATOM 6535 O O . ILE D 1 154 ? 15.383 58.017 34.971 1.00 37.51 151 ILE D O 1
ATOM 6540 N N . GLU D 1 155 ? 14.051 56.796 36.295 1.00 38.22 152 GLU D N 1
ATOM 6541 C CA . GLU D 1 155 ? 14.363 57.540 37.516 1.00 38.37 152 GLU D CA 1
ATOM 6542 C C . GLU D 1 155 ? 15.852 57.575 37.863 1.00 37.94 152 GLU D C 1
ATOM 6543 O O . GLU D 1 155 ? 16.368 58.607 38.297 1.00 37.54 152 GLU D O 1
ATOM 6549 N N . ILE D 1 156 ? 16.543 56.450 37.708 1.00 37.72 153 ILE D N 1
ATOM 6550 C CA . ILE D 1 156 ? 17.990 56.445 37.967 1.00 37.75 153 ILE D CA 1
ATOM 6551 C C . ILE D 1 156 ? 18.791 56.965 36.764 1.00 38.29 153 ILE D C 1
ATOM 6552 O O . ILE D 1 156 ? 20.023 56.963 36.775 1.00 39.36 153 ILE D O 1
ATOM 6557 N N . GLY D 1 157 ? 18.083 57.421 35.740 1.00 38.50 154 GLY D N 1
ATOM 6558 C CA . GLY D 1 157 ? 18.719 57.853 34.497 1.00 39.19 154 GLY D CA 1
ATOM 6559 C C . GLY D 1 157 ? 19.569 56.758 33.865 1.00 40.12 154 GLY D C 1
ATOM 6560 O O . GLY D 1 157 ? 20.688 57.018 33.417 1.00 41.22 154 GLY D O 1
ATOM 6561 N N . ALA D 1 158 ? 19.048 55.534 33.811 1.00 40.14 155 ALA D N 1
ATOM 6562 C CA . ALA D 1 158 ? 19.778 54.427 33.188 1.00 40.04 155 ALA D CA 1
ATOM 6563 C C . ALA D 1 158 ? 19.993 54.642 31.691 1.00 40.83 155 ALA D C 1
ATOM 6564 O O . ALA D 1 158 ? 19.135 55.198 30.989 1.00 40.35 155 ALA D O 1
ATOM 6566 N N . ASP D 1 159 ? 21.148 54.200 31.205 1.00 42.16 156 ASP D N 1
ATOM 6567 C CA . ASP D 1 159 ? 21.487 54.339 29.791 1.00 42.94 156 ASP D CA 1
ATOM 6568 C C . ASP D 1 159 ? 20.916 53.175 29.006 1.00 42.62 156 ASP D C 1
ATOM 6569 O O . ASP D 1 159 ? 20.668 53.295 27.812 1.00 43.05 156 ASP D O 1
ATOM 6574 N N . LEU D 1 160 ? 20.690 52.053 29.691 1.00 42.06 157 LEU D N 1
ATOM 6575 C CA . LEU D 1 160 ? 20.196 50.837 29.059 1.00 41.00 157 LEU D CA 1
ATOM 6576 C C . LEU D 1 160 ? 19.315 50.025 30.011 1.00 41.38 157 LEU D C 1
ATOM 6577 O O . LEU D 1 160 ? 19.753 49.655 31.113 1.00 41.03 157 LEU D O 1
ATOM 6582 N N . LEU D 1 161 ? 18.088 49.739 29.579 1.00 40.87 158 LEU D N 1
ATOM 6583 C CA . LEU D 1 161 ? 17.269 48.719 30.218 1.00 41.47 158 LEU D CA 1
ATOM 6584 C C . LEU D 1 161 ? 17.449 47.396 29.492 1.00 41.18 158 LEU D C 1
ATOM 6585 O O . LEU D 1 161 ? 17.065 47.261 28.338 1.00 41.45 158 LEU D O 1
ATOM 6590 N N . LEU D 1 162 ? 18.021 46.410 30.165 1.00 41.51 159 LEU D N 1
ATOM 6591 C CA . LEU D 1 162 ? 18.090 45.066 29.594 1.00 42.13 159 LEU D CA 1
ATOM 6592 C C . LEU D 1 162 ? 16.991 44.146 30.166 1.00 42.72 159 LEU D C 1
ATOM 6593 O O . LEU D 1 162 ? 16.884 43.979 31.375 1.00 42.77 159 LEU D O 1
ATOM 6598 N N . LYS D 1 163 ? 16.188 43.554 29.289 1.00 42.80 160 LYS D N 1
ATOM 6599 C CA . LYS D 1 163 ? 15.141 42.628 29.702 1.00 42.96 160 LYS D CA 1
ATOM 6600 C C . LYS D 1 163 ? 15.526 41.233 29.227 1.00 43.77 160 LYS D C 1
ATOM 6601 O O . LYS D 1 163 ? 15.483 40.949 28.029 1.00 44.22 160 LYS D O 1
ATOM 6607 N N . ALA D 1 164 ? 15.946 40.383 30.161 1.00 44.48 161 ALA D N 1
ATOM 6608 C CA . ALA D 1 164 ? 16.306 39.008 29.844 1.00 46.12 161 ALA D CA 1
ATOM 6609 C C . ALA D 1 164 ? 15.070 38.124 29.731 1.00 47.58 161 ALA D C 1
ATOM 6610 O O . ALA D 1 164 ? 14.232 38.080 30.646 1.00 47.77 161 ALA D O 1
ATOM 6612 N N . THR D 1 165 ? 14.976 37.412 28.609 1.00 49.43 162 THR D N 1
ATOM 6613 C CA . THR D 1 165 ? 13.788 36.637 28.273 1.00 51.94 162 THR D CA 1
ATOM 6614 C C . THR D 1 165 ? 14.189 35.240 27.797 1.00 52.94 162 THR D C 1
ATOM 6615 O O . THR D 1 165 ? 15.373 34.922 27.733 1.00 52.73 162 THR D O 1
ATOM 6619 N N . LYS D 1 166 ? 13.198 34.399 27.515 1.00 54.74 163 LYS D N 1
ATOM 6620 C CA . LYS D 1 166 ? 13.462 33.037 27.070 1.00 56.82 163 LYS D CA 1
ATOM 6621 C C . LYS D 1 166 ? 13.933 33.092 25.631 1.00 56.96 163 LYS D C 1
ATOM 6622 O O . LYS D 1 166 ? 14.873 32.393 25.249 1.00 57.59 163 LYS D O 1
ATOM 6628 N N . VAL D 1 167 ? 13.276 33.944 24.849 1.00 56.65 164 VAL D N 1
ATOM 6629 C CA . VAL D 1 167 ? 13.659 34.216 23.469 1.00 56.49 164 VAL D CA 1
ATOM 6630 C C . VAL D 1 167 ? 14.735 35.321 23.397 1.00 56.39 164 VAL D C 1
ATOM 6631 O O . VAL D 1 167 ? 14.528 36.421 23.930 1.00 55.76 164 VAL D O 1
ATOM 6635 N N . ASP D 1 168 ? 15.868 35.029 22.743 1.00 55.93 165 ASP D N 1
ATOM 6636 C CA . ASP D 1 168 ? 16.976 35.996 22.649 1.00 55.81 165 ASP D CA 1
ATOM 6637 C C . ASP D 1 168 ? 16.755 37.056 21.585 1.00 54.94 165 ASP D C 1
ATOM 6638 O O . ASP D 1 168 ? 17.405 37.044 20.543 1.00 55.01 165 ASP D O 1
ATOM 6643 N N . GLY D 1 169 ? 15.853 37.984 21.864 1.00 54.15 166 GLY D N 1
ATOM 6644 C CA . GLY D 1 169 ? 15.578 39.069 20.950 1.00 53.78 166 GLY D CA 1
ATOM 6645 C C . GLY D 1 169 ? 14.110 39.156 20.640 1.00 54.14 166 GLY D C 1
ATOM 6646 O O . GLY D 1 169 ? 13.310 38.349 21.122 1.00 53.92 166 GLY D O 1
ATOM 6647 N N . VAL D 1 170 ? 13.753 40.152 19.842 1.00 55.24 167 VAL D N 1
ATOM 6648 C CA . VAL D 1 170 ? 12.391 40.313 19.362 1.00 56.43 167 VAL D CA 1
ATOM 6649 C C . VAL D 1 170 ? 12.378 39.802 17.938 1.00 58.13 167 VAL D C 1
ATOM 6650 O O . VAL D 1 170 ? 12.947 40.418 17.044 1.00 58.51 167 VAL D O 1
ATOM 6654 N N . TYR D 1 171 ? 11.730 38.668 17.730 1.00 60.12 168 TYR D N 1
ATOM 6655 C CA . TYR D 1 171 ? 11.804 37.991 16.453 1.00 62.25 168 TYR D CA 1
ATOM 6656 C C . TYR D 1 171 ? 10.793 38.448 15.428 1.00 63.83 168 TYR D C 1
ATOM 6657 O O . TYR D 1 171 ? 9.937 39.294 15.674 1.00 63.96 168 TYR D O 1
ATOM 6666 N N . ASP D 1 172 ? 10.928 37.854 14.257 1.00 65.97 169 ASP D N 1
ATOM 6667 C CA . ASP D 1 172 ? 9.973 38.019 13.198 1.00 68.04 169 ASP D CA 1
ATOM 6668 C C . ASP D 1 172 ? 8.644 37.403 13.631 1.00 68.83 169 ASP D C 1
ATOM 6669 O O . ASP D 1 172 ? 7.578 37.957 13.344 1.00 68.77 169 ASP D O 1
ATOM 6674 N N . LYS D 1 173 ? 8.716 36.277 14.346 1.00 69.57 170 LYS D N 1
ATOM 6675 C CA . LYS D 1 173 ? 7.519 35.527 14.700 1.00 70.34 170 LYS D CA 1
ATOM 6676 C C . LYS D 1 173 ? 7.804 34.254 15.501 1.00 70.74 170 LYS D C 1
ATOM 6677 O O . LYS D 1 173 ? 7.996 33.181 14.920 1.00 70.77 170 LYS D O 1
ATOM 6683 N N . ASP D 1 174 ? 7.804 34.382 16.826 1.00 71.03 171 ASP D N 1
ATOM 6684 C CA . ASP D 1 174 ? 7.930 33.256 17.773 1.00 71.50 171 ASP D CA 1
ATOM 6685 C C . ASP D 1 174 ? 8.702 32.013 17.298 1.00 71.59 171 ASP D C 1
ATOM 6686 O O . ASP D 1 174 ? 8.130 31.119 16.663 1.00 71.37 171 ASP D O 1
ATOM 6691 N N . PRO D 1 175 ? 10.002 31.944 17.645 1.00 71.42 172 PRO D N 1
ATOM 6692 C CA . PRO D 1 175 ? 10.950 30.891 17.244 1.00 71.24 172 PRO D CA 1
ATOM 6693 C C . PRO D 1 175 ? 10.655 29.490 17.810 1.00 71.27 172 PRO D C 1
ATOM 6694 O O . PRO D 1 175 ? 11.038 28.489 17.200 1.00 70.81 172 PRO D O 1
ATOM 6698 N N . LYS D 1 176 ? 9.983 29.423 18.957 1.00 71.55 173 LYS D N 1
ATOM 6699 C CA . LYS D 1 176 ? 9.645 28.142 19.576 1.00 71.87 173 LYS D CA 1
ATOM 6700 C C . LYS D 1 176 ? 8.459 27.505 18.873 1.00 71.92 173 LYS D C 1
ATOM 6701 O O . LYS D 1 176 ? 7.995 26.431 19.265 1.00 71.79 173 LYS D O 1
ATOM 6707 N N . LYS D 1 177 ? 7.960 28.180 17.844 1.00 71.89 174 LYS D N 1
ATOM 6708 C CA . LYS D 1 177 ? 6.928 27.604 16.993 1.00 72.05 174 LYS D CA 1
ATOM 6709 C C . LYS D 1 177 ? 7.237 27.760 15.519 1.00 71.54 174 LYS D C 1
ATOM 6710 O O . LYS D 1 177 ? 6.533 27.221 14.678 1.00 71.50 174 LYS D O 1
ATOM 6716 N N . HIS D 1 178 ? 8.286 28.507 15.209 1.00 71.15 175 HIS D N 1
ATOM 6717 C CA . HIS D 1 178 ? 8.700 28.665 13.827 1.00 71.06 175 HIS D CA 1
ATOM 6718 C C . HIS D 1 178 ? 10.211 28.651 13.717 1.00 70.83 175 HIS D C 1
ATOM 6719 O O . HIS D 1 178 ? 10.896 29.473 14.333 1.00 71.29 175 HIS D O 1
ATOM 6726 N N . SER D 1 179 ? 10.725 27.704 12.941 1.00 70.07 176 SER D N 1
ATOM 6727 C CA . SER D 1 179 ? 12.164 27.549 12.778 1.00 69.59 176 SER D CA 1
ATOM 6728 C C . SER D 1 179 ? 12.769 28.487 11.716 1.00 69.31 176 SER D C 1
ATOM 6729 O O . SER D 1 179 ? 13.983 28.477 11.506 1.00 69.22 176 SER D O 1
ATOM 6732 N N . ASP D 1 180 ? 11.938 29.293 11.053 1.00 68.85 177 ASP D N 1
ATOM 6733 C CA . ASP D 1 180 ? 12.453 30.266 10.075 1.00 68.63 177 ASP D CA 1
ATOM 6734 C C . ASP D 1 180 ? 12.313 31.710 10.555 1.00 68.11 177 ASP D C 1
ATOM 6735 O O . ASP D 1 180 ? 12.425 32.653 9.765 1.00 68.08 177 ASP D O 1
ATOM 6740 N N . ALA D 1 181 ? 12.082 31.877 11.855 1.00 67.15 178 ALA D N 1
ATOM 6741 C CA . ALA D 1 181 ? 11.870 33.197 12.425 1.00 66.04 178 ALA D CA 1
ATOM 6742 C C . ALA D 1 181 ? 13.164 34.024 12.406 1.00 65.74 178 ALA D C 1
ATOM 6743 O O . ALA D 1 181 ? 14.251 33.502 12.667 1.00 65.44 178 ALA D O 1
ATOM 6745 N N . VAL D 1 182 ? 13.042 35.310 12.078 1.00 65.19 179 VAL D N 1
ATOM 6746 C CA . VAL D 1 182 ? 14.206 36.191 11.938 1.00 64.84 179 VAL D CA 1
ATOM 6747 C C . VAL D 1 182 ? 14.273 37.317 12.993 1.00 64.29 179 VAL D C 1
ATOM 6748 O O . VAL D 1 182 ? 13.493 38.273 12.971 1.00 63.32 179 VAL D O 1
ATOM 6752 N N . ARG D 1 183 ? 15.230 37.188 13.904 1.00 64.07 180 ARG D N 1
ATOM 6753 C CA . ARG D 1 183 ? 15.412 38.158 14.962 1.00 63.98 180 ARG D CA 1
ATOM 6754 C C . ARG D 1 183 ? 15.898 39.475 14.390 1.00 63.68 180 ARG D C 1
ATOM 6755 O O . ARG D 1 183 ? 16.813 39.505 13.561 1.00 63.60 180 ARG D O 1
ATOM 6763 N N . TYR D 1 184 ? 15.290 40.565 14.848 1.00 63.04 181 TYR D N 1
ATOM 6764 C CA . TYR D 1 184 ? 15.740 41.893 14.474 1.00 62.37 181 TYR D CA 1
ATOM 6765 C C . TYR D 1 184 ? 16.984 42.253 15.273 1.00 61.89 181 TYR D C 1
ATOM 6766 O O . TYR D 1 184 ? 17.104 41.896 16.449 1.00 61.95 181 TYR D O 1
ATOM 6775 N N . ASP D 1 185 ? 17.914 42.947 14.627 1.00 60.80 182 ASP D N 1
ATOM 6776 C CA . ASP D 1 185 ? 19.079 43.485 15.314 1.00 59.90 182 ASP D CA 1
ATOM 6777 C C . ASP D 1 185 ? 18.681 44.690 16.173 1.00 57.81 182 ASP D C 1
ATOM 6778 O O . ASP D 1 185 ? 19.194 44.872 17.273 1.00 56.77 182 ASP D O 1
ATOM 6783 N N . SER D 1 186 ? 17.764 45.496 15.641 1.00 56.02 183 SER D N 1
ATOM 6784 C CA . SER D 1 186 ? 17.289 46.709 16.286 1.00 54.73 183 SER D CA 1
ATOM 6785 C C . SER D 1 186 ? 15.934 47.078 15.718 1.00 53.17 183 SER D C 1
ATOM 6786 O O . SER D 1 186 ? 15.589 46.662 14.628 1.00 53.19 183 SER D O 1
ATOM 6789 N N . LEU D 1 187 ? 15.173 47.867 16.468 1.00 52.33 184 LEU D N 1
ATOM 6790 C CA . LEU D 1 187 ? 13.822 48.257 16.081 1.00 51.07 184 LEU D CA 1
ATOM 6791 C C . LEU D 1 187 ? 13.447 49.568 16.741 1.00 50.00 184 LEU D C 1
ATOM 6792 O O . LEU D 1 187 ? 13.951 49.913 17.802 1.00 48.92 184 LEU D O 1
ATOM 6797 N N . THR D 1 188 ? 12.532 50.279 16.102 1.00 49.36 185 THR D N 1
ATOM 6798 C CA . THR D 1 188 ? 11.970 51.491 16.651 1.00 48.72 185 THR D CA 1
ATOM 6799 C C . THR D 1 188 ? 10.821 51.126 17.586 1.00 48.52 185 THR D C 1
ATOM 6800 O O . THR D 1 188 ? 10.186 50.072 17.433 1.00 48.29 185 THR D O 1
ATOM 6804 N N . TYR D 1 189 ? 10.569 51.989 18.560 1.00 47.98 186 TYR D N 1
ATOM 6805 C CA . TYR D 1 189 ? 9.409 51.847 19.412 1.00 48.80 186 TYR D CA 1
ATOM 6806 C C . TYR D 1 189 ? 8.173 51.748 18.530 1.00 49.71 186 TYR D C 1
ATOM 6807 O O . TYR D 1 189 ? 7.310 50.897 18.745 1.00 49.94 186 TYR D O 1
ATOM 6816 N N . ASP D 1 190 ? 8.110 52.603 17.517 1.00 50.80 187 ASP D N 1
ATOM 6817 C CA . ASP D 1 190 ? 6.959 52.643 16.613 1.00 52.63 187 ASP D CA 1
ATOM 6818 C C . ASP D 1 190 ? 6.840 51.439 15.680 1.00 52.89 187 ASP D C 1
ATOM 6819 O O . ASP D 1 190 ? 5.730 51.008 15.364 1.00 52.75 187 ASP D O 1
ATOM 6824 N N . GLU D 1 191 ? 7.975 50.904 15.243 1.00 53.38 188 GLU D N 1
ATOM 6825 C CA . GLU D 1 191 ? 7.978 49.679 14.452 1.00 54.11 188 GLU D CA 1
ATOM 6826 C C . GLU D 1 191 ? 7.481 48.486 15.263 1.00 53.88 188 GLU D C 1
ATOM 6827 O O . GLU D 1 191 ? 6.919 47.558 14.713 1.00 53.38 188 GLU D O 1
ATOM 6833 N N . VAL D 1 192 ? 7.680 48.515 16.576 1.00 54.57 189 VAL D N 1
ATOM 6834 C CA . VAL D 1 192 ? 7.161 47.450 17.440 1.00 54.62 189 VAL D CA 1
ATOM 6835 C C . VAL D 1 192 ? 5.644 47.487 17.494 1.00 55.54 189 VAL D C 1
ATOM 6836 O O . VAL D 1 192 ? 4.973 46.454 17.370 1.00 55.13 189 VAL D O 1
ATOM 6840 N N . ILE D 1 193 ? 5.114 48.689 17.684 1.00 56.92 190 ILE D N 1
ATOM 6841 C CA . ILE D 1 193 ? 3.680 48.898 17.688 1.00 58.59 190 ILE D CA 1
ATOM 6842 C C . ILE D 1 193 ? 3.125 48.611 16.296 1.00 59.93 190 ILE D C 1
ATOM 6843 O O . ILE D 1 193 ? 2.204 47.806 16.134 1.00 60.60 190 ILE D O 1
ATOM 6848 N N . MET D 1 194 ? 3.716 49.238 15.288 1.00 61.22 191 MET D N 1
ATOM 6849 C CA . MET D 1 194 ? 3.253 49.083 13.918 1.00 62.39 191 MET D CA 1
ATOM 6850 C C . MET D 1 194 ? 2.977 47.623 13.541 1.00 62.04 191 MET D C 1
ATOM 6851 O O . MET D 1 194 ? 1.970 47.327 12.904 1.00 62.15 191 MET D O 1
ATOM 6856 N N . GLN D 1 195 ? 3.857 46.718 13.958 1.00 61.49 192 GLN D N 1
ATOM 6857 C CA . GLN D 1 195 ? 3.794 45.320 13.541 1.00 60.83 192 GLN D CA 1
ATOM 6858 C C . GLN D 1 195 ? 3.219 44.394 14.607 1.00 60.28 192 GLN D C 1
ATOM 6859 O O . GLN D 1 195 ? 3.260 43.170 14.465 1.00 59.63 192 GLN D O 1
ATOM 6865 N N . GLY D 1 196 ? 2.695 44.981 15.680 1.00 59.87 193 GLY D N 1
ATOM 6866 C CA . GLY D 1 196 ? 2.075 44.210 16.750 1.00 58.68 193 GLY D CA 1
ATOM 6867 C C . GLY D 1 196 ? 3.016 43.240 17.448 1.00 58.33 193 GLY D C 1
ATOM 6868 O O . GLY D 1 196 ? 2.579 42.224 17.987 1.00 57.99 193 GLY D O 1
ATOM 6869 N N . LEU D 1 197 ? 4.311 43.544 17.437 1.00 57.96 194 LEU D N 1
ATOM 6870 C CA . LEU D 1 197 ? 5.275 42.716 18.157 1.00 57.73 194 LEU D CA 1
ATOM 6871 C C . LEU D 1 197 ? 5.006 42.832 19.653 1.00 57.60 194 LEU D C 1
ATOM 6872 O O . LEU D 1 197 ? 4.630 43.900 20.132 1.00 57.17 194 LEU D O 1
ATOM 6877 N N . GLU D 1 198 ? 5.170 41.732 20.383 1.00 57.87 195 GLU D N 1
ATOM 6878 C CA . GLU D 1 198 ? 4.969 41.762 21.830 1.00 58.81 195 GLU D CA 1
ATOM 6879 C C . GLU D 1 198 ? 6.339 41.867 22.490 1.00 56.87 195 GLU D C 1
ATOM 6880 O O . GLU D 1 198 ? 7.213 41.021 22.271 1.00 57.67 195 GLU D O 1
ATOM 6886 N N . VAL D 1 199 ? 6.535 42.927 23.265 1.00 53.86 196 VAL D N 1
ATOM 6887 C CA . VAL D 1 199 ? 7.834 43.194 23.878 1.00 51.02 196 VAL D CA 1
ATOM 6888 C C . VAL D 1 199 ? 7.715 43.389 25.400 1.00 49.03 196 VAL D C 1
ATOM 6889 O O . VAL D 1 199 ? 8.383 42.697 26.171 1.00 49.23 196 VAL D O 1
ATOM 6893 N N . MET D 1 200 ? 6.863 44.323 25.815 1.00 46.22 197 MET D N 1
ATOM 6894 C CA . MET D 1 200 ? 6.438 44.457 27.214 1.00 44.10 197 MET D CA 1
ATOM 6895 C C . MET D 1 200 ? 4.941 44.701 27.129 1.00 43.27 197 MET D C 1
ATOM 6896 O O . MET D 1 200 ? 4.424 44.957 26.037 1.00 42.98 197 MET D O 1
ATOM 6901 N N . ASP D 1 201 ? 4.234 44.637 28.253 1.00 41.55 198 ASP D N 1
ATOM 6902 C CA . ASP D 1 201 ? 2.823 45.029 28.243 1.00 40.41 198 ASP D CA 1
ATOM 6903 C C . ASP D 1 201 ? 2.669 46.503 27.770 1.00 39.09 198 ASP D C 1
ATOM 6904 O O . ASP D 1 201 ? 3.623 47.284 27.827 1.00 38.54 198 ASP D O 1
ATOM 6909 N N . THR D 1 202 ? 1.479 46.859 27.293 1.00 38.16 199 THR D N 1
ATOM 6910 C CA . THR D 1 202 ? 1.217 48.165 26.696 1.00 38.10 199 THR D CA 1
ATOM 6911 C C . THR D 1 202 ? 1.724 49.285 27.567 1.00 37.91 199 THR D C 1
ATOM 6912 O O . THR D 1 202 ? 2.582 50.074 27.143 1.00 39.00 199 THR D O 1
ATOM 6916 N N . ALA D 1 203 ? 1.212 49.338 28.795 1.00 36.93 200 ALA D N 1
ATOM 6917 C CA . ALA D 1 203 ? 1.495 50.437 29.705 1.00 35.98 200 ALA D CA 1
ATOM 6918 C C . ALA D 1 203 ? 2.988 50.538 29.965 1.00 35.36 200 ALA D C 1
ATOM 6919 O O . ALA D 1 203 ? 3.546 51.625 29.949 1.00 36.59 200 ALA D O 1
ATOM 6921 N N . ALA D 1 204 ? 3.643 49.403 30.162 1.00 35.34 201 ALA D N 1
ATOM 6922 C CA . ALA D 1 204 ? 5.090 49.371 30.415 1.00 35.51 201 ALA D CA 1
ATOM 6923 C C . ALA D 1 204 ? 5.874 49.989 29.258 1.00 36.21 201 ALA D C 1
ATOM 6924 O O . ALA D 1 204 ? 6.799 50.770 29.458 1.00 36.83 201 ALA D O 1
ATOM 6926 N N . PHE D 1 205 ? 5.485 49.607 28.047 1.00 36.70 202 PHE D N 1
ATOM 6927 C CA . PHE D 1 205 ? 6.141 49.986 26.806 1.00 37.29 202 PHE D CA 1
ATOM 6928 C C . PHE D 1 205 ? 5.905 51.455 26.482 1.00 37.76 202 PHE D C 1
ATOM 6929 O O . PHE D 1 205 ? 6.752 52.104 25.859 1.00 37.25 202 PHE D O 1
ATOM 6937 N N . ALA D 1 206 ? 4.747 51.975 26.880 1.00 37.87 203 ALA D N 1
ATOM 6938 C CA . ALA D 1 206 ? 4.438 53.377 26.607 1.00 38.14 203 ALA D CA 1
ATOM 6939 C C . ALA D 1 206 ? 5.333 54.265 27.470 1.00 39.13 203 ALA D C 1
ATOM 6940 O O . ALA D 1 206 ? 5.807 55.317 27.022 1.00 39.96 203 ALA D O 1
ATOM 6942 N N . LEU D 1 207 ? 5.565 53.828 28.704 1.00 39.61 204 LEU D N 1
ATOM 6943 C CA . LEU D 1 207 ? 6.404 54.554 29.643 1.00 40.53 204 LEU D CA 1
ATOM 6944 C C . LEU D 1 207 ? 7.855 54.631 29.156 1.00 41.25 204 LEU D C 1
ATOM 6945 O O . LEU D 1 207 ? 8.460 55.702 29.168 1.00 41.98 204 LEU D O 1
ATOM 6950 N N . ALA D 1 208 ? 8.400 53.496 28.729 1.00 42.37 205 ALA D N 1
ATOM 6951 C CA . ALA D 1 208 ? 9.765 53.397 28.203 1.00 43.97 205 ALA D CA 1
ATOM 6952 C C . ALA D 1 208 ? 9.930 54.251 26.947 1.00 45.61 205 ALA D C 1
ATOM 6953 O O . ALA D 1 208 ? 10.951 54.922 26.746 1.00 45.58 205 ALA D O 1
ATOM 6955 N N . ARG D 1 209 ? 8.903 54.183 26.104 1.00 47.37 206 ARG D N 1
ATOM 6956 C CA . ARG D 1 209 ? 8.831 54.884 24.838 1.00 48.84 206 ARG D CA 1
ATOM 6957 C C . ARG D 1 209 ? 8.837 56.381 25.101 1.00 48.56 206 ARG D C 1
ATOM 6958 O O . ARG D 1 209 ? 9.499 57.121 24.391 1.00 47.33 206 ARG D O 1
ATOM 6966 N N . ASP D 1 210 ? 8.125 56.819 26.143 1.00 49.21 207 ASP D N 1
ATOM 6967 C CA . ASP D 1 210 ? 7.987 58.269 26.411 1.00 49.64 207 ASP D CA 1
ATOM 6968 C C . ASP D 1 210 ? 9.269 58.966 26.872 1.00 48.92 207 ASP D C 1
ATOM 6969 O O . ASP D 1 210 ? 9.429 60.174 26.717 1.00 48.53 207 ASP D O 1
ATOM 6974 N N . SER D 1 211 ? 10.193 58.189 27.411 1.00 48.55 208 SER D N 1
ATOM 6975 C CA . SER D 1 211 ? 11.507 58.705 27.751 1.00 48.08 208 SER D CA 1
ATOM 6976 C C . SER D 1 211 ? 12.560 58.197 26.765 1.00 47.57 208 SER D C 1
ATOM 6977 O O . SER D 1 211 ? 13.741 58.490 26.914 1.00 47.26 208 SER D O 1
ATOM 6980 N N . ASP D 1 212 ? 12.131 57.422 25.774 1.00 47.40 209 ASP D N 1
ATOM 6981 C CA . ASP D 1 212 ? 13.048 56.865 24.785 1.00 48.38 209 ASP D CA 1
ATOM 6982 C C . ASP D 1 212 ? 14.136 56.046 25.486 1.00 48.29 209 ASP D C 1
ATOM 6983 O O . ASP D 1 212 ? 15.338 56.229 25.234 1.00 48.61 209 ASP D O 1
ATOM 6988 N N . LEU D 1 213 ? 13.714 55.160 26.383 1.00 47.03 210 LEU D N 1
ATOM 6989 C CA . LEU D 1 213 ? 14.634 54.252 27.058 1.00 46.65 210 LEU D CA 1
ATOM 6990 C C . LEU D 1 213 ? 15.244 53.216 26.105 1.00 46.23 210 LEU D C 1
ATOM 6991 O O . LEU D 1 213 ? 14.523 52.395 25.533 1.00 46.07 210 LEU D O 1
ATOM 6996 N N . PRO D 1 214 ? 16.577 53.226 25.950 1.00 45.47 211 PRO D N 1
ATOM 6997 C CA . PRO D 1 214 ? 17.126 52.181 25.092 1.00 44.99 211 PRO D CA 1
ATOM 6998 C C . PRO D 1 214 ? 16.842 50.821 25.719 1.00 44.65 211 PRO D C 1
ATOM 6999 O O . PRO D 1 214 ? 17.097 50.607 26.906 1.00 44.40 211 PRO D O 1
ATOM 7003 N N . LEU D 1 215 ? 16.304 49.919 24.910 1.00 44.56 212 LEU D N 1
ATOM 7004 C CA . LEU D 1 215 ? 15.728 48.692 25.418 1.00 45.56 212 LEU D CA 1
ATOM 7005 C C . LEU D 1 215 ? 16.362 47.468 24.767 1.00 45.49 212 LEU D C 1
ATOM 7006 O O . LEU D 1 215 ? 16.151 47.208 23.589 1.00 45.85 212 LEU D O 1
ATOM 7011 N N . ARG D 1 216 ? 17.152 46.728 25.536 1.00 45.36 213 ARG D N 1
ATOM 7012 C CA . ARG D 1 216 ? 17.817 45.548 25.009 1.00 45.73 213 ARG D CA 1
ATOM 7013 C C . ARG D 1 216 ? 17.139 44.255 25.463 1.00 45.63 213 ARG D C 1
ATOM 7014 O O . ARG D 1 216 ? 17.225 43.867 26.635 1.00 45.22 213 ARG D O 1
ATOM 7022 N N . ILE D 1 217 ? 16.469 43.595 24.522 1.00 45.87 214 ILE D N 1
ATOM 7023 C CA . ILE D 1 217 ? 15.874 42.291 24.766 1.00 45.72 214 ILE D CA 1
ATOM 7024 C C . ILE D 1 217 ? 16.842 41.189 24.346 1.00 45.81 214 ILE D C 1
ATOM 7025 O O . ILE D 1 217 ? 17.376 41.214 23.245 1.00 45.49 214 ILE D O 1
ATOM 7030 N N . PHE D 1 218 ? 17.050 40.216 25.228 1.00 46.63 215 PHE D N 1
ATOM 7031 C CA . PHE D 1 218 ? 18.026 39.167 24.983 1.00 46.58 215 PHE D CA 1
ATOM 7032 C C . PHE D 1 218 ? 17.845 37.951 25.876 1.00 47.41 215 PHE D C 1
ATOM 7033 O O . PHE D 1 218 ? 17.035 37.949 26.793 1.00 47.37 215 PHE D O 1
ATOM 7041 N N . GLY D 1 219 ? 18.629 36.919 25.597 1.00 49.17 216 GLY D N 1
ATOM 7042 C CA . GLY D 1 219 ? 18.650 35.709 26.397 1.00 51.07 216 GLY D CA 1
ATOM 7043 C C . GLY D 1 219 ? 19.974 35.572 27.126 1.00 52.38 216 GLY D C 1
ATOM 7044 O O . GLY D 1 219 ? 21.038 35.641 26.522 1.00 52.45 216 GLY D O 1
ATOM 7045 N N . MET D 1 220 ? 19.901 35.361 28.433 1.00 54.06 217 MET D N 1
ATOM 7046 C CA . MET D 1 220 ? 21.080 35.312 29.279 1.00 55.83 217 MET D CA 1
ATOM 7047 C C . MET D 1 220 ? 21.496 33.855 29.467 1.00 57.49 217 MET D C 1
ATOM 7048 O O . MET D 1 220 ? 21.877 33.433 30.556 1.00 58.16 217 MET D O 1
ATOM 7053 N N . SER D 1 221 ? 21.424 33.084 28.391 1.00 59.59 218 SER D N 1
ATOM 7054 C CA . SER D 1 221 ? 21.638 31.642 28.465 1.00 61.27 218 SER D CA 1
ATOM 7055 C C . SER D 1 221 ? 23.084 31.254 28.173 1.00 61.77 218 SER D C 1
ATOM 7056 O O . SER D 1 221 ? 23.336 30.256 27.495 1.00 62.44 218 SER D O 1
ATOM 7059 N N . GLU D 1 222 ? 24.027 32.042 28.688 1.00 62.20 219 GLU D N 1
ATOM 7060 C CA . GLU D 1 222 ? 25.455 31.791 28.482 1.00 62.33 219 GLU D CA 1
ATOM 7061 C C . GLU D 1 222 ? 26.318 32.785 29.259 1.00 60.99 219 GLU D C 1
ATOM 7062 O O . GLU D 1 222 ? 26.088 33.996 29.198 1.00 60.92 219 GLU D O 1
ATOM 7068 N N . PRO D 1 223 ? 27.298 32.268 30.019 1.00 59.60 220 PRO D N 1
ATOM 7069 C CA . PRO D 1 223 ? 28.216 33.106 30.790 1.00 58.40 220 PRO D CA 1
ATOM 7070 C C . PRO D 1 223 ? 28.941 34.138 29.938 1.00 57.17 220 PRO D C 1
ATOM 7071 O O . PRO D 1 223 ? 29.313 33.851 28.800 1.00 57.25 220 PRO D O 1
ATOM 7075 N N . GLY D 1 224 ? 29.117 35.336 30.492 1.00 55.75 221 GLY D N 1
ATOM 7076 C CA . GLY D 1 224 ? 29.817 36.420 29.809 1.00 54.13 221 GLY D CA 1
A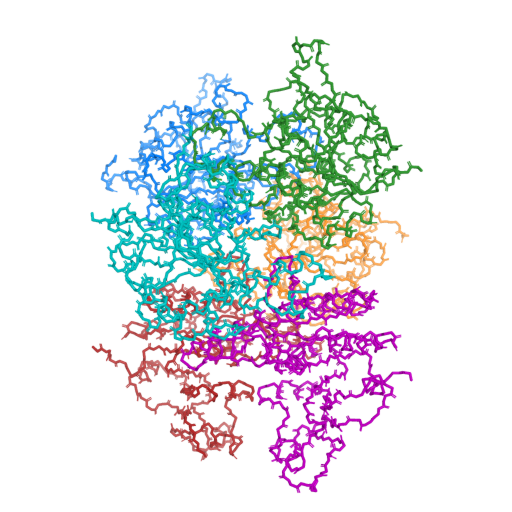TOM 7077 C C . GLY D 1 224 ? 28.970 37.297 28.900 1.00 52.95 221 GLY D C 1
ATOM 7078 O O . GLY D 1 224 ? 29.446 38.321 28.408 1.00 53.04 221 GLY D O 1
ATOM 7079 N N . VAL D 1 225 ? 27.722 36.905 28.667 1.00 52.31 222 VAL D N 1
ATOM 7080 C CA . VAL D 1 225 ? 26.846 37.659 27.763 1.00 52.63 222 VAL D CA 1
ATOM 7081 C C . VAL D 1 225 ? 26.637 39.125 28.186 1.00 52.74 222 VAL D C 1
ATOM 7082 O O . VAL D 1 225 ? 26.661 40.021 27.346 1.00 52.48 222 VAL D O 1
ATOM 7086 N N . LEU D 1 226 ? 26.433 39.369 29.481 1.00 53.10 223 LEU D N 1
ATOM 7087 C CA . LEU D 1 226 ? 26.276 40.743 29.970 1.00 53.33 223 LEU D CA 1
ATOM 7088 C C . LEU D 1 226 ? 27.444 41.671 29.674 1.00 53.36 223 LEU D C 1
ATOM 7089 O O . LEU D 1 226 ? 27.246 42.744 29.111 1.00 53.08 223 LEU D O 1
ATOM 7094 N N . LEU D 1 227 ? 28.648 41.278 30.090 1.00 53.55 224 LEU D N 1
ATOM 7095 C CA . LEU D 1 227 ? 29.839 42.086 29.832 1.00 53.77 224 LEU D CA 1
ATOM 7096 C C . LEU D 1 227 ? 29.932 42.436 28.363 1.00 53.66 224 LEU D C 1
ATOM 7097 O O . LEU D 1 227 ? 30.192 43.584 28.010 1.00 53.93 224 LEU D O 1
ATOM 7102 N N . ARG D 1 228 ? 29.724 41.435 27.515 1.00 53.66 225 ARG D N 1
ATOM 7103 C CA . ARG D 1 228 ? 29.775 41.625 26.074 1.00 53.99 225 ARG D CA 1
ATOM 7104 C C . ARG D 1 228 ? 28.785 42.692 25.621 1.00 53.79 225 ARG D C 1
ATOM 7105 O O . ARG D 1 228 ? 29.118 43.545 24.795 1.00 53.65 225 ARG D O 1
ATOM 7113 N N . ILE D 1 229 ? 27.578 42.659 26.178 1.00 52.94 226 ILE D N 1
ATOM 7114 C CA . ILE D 1 229 ? 26.580 43.677 25.874 1.00 52.47 226 ILE D CA 1
ATOM 7115 C C . ILE D 1 229 ? 27.008 45.061 26.373 1.00 52.55 226 ILE D C 1
ATOM 7116 O O . ILE D 1 229 ? 26.721 46.082 25.739 1.00 52.20 226 ILE D O 1
ATOM 7121 N N . LEU D 1 230 ? 27.703 45.091 27.502 1.00 52.42 227 LEU D N 1
ATOM 7122 C CA . LEU D 1 230 ? 28.161 46.350 28.052 1.00 53.64 227 LEU D CA 1
ATOM 7123 C C . LEU D 1 230 ? 29.307 46.918 27.213 1.00 54.21 227 LEU D C 1
ATOM 7124 O O . LEU D 1 230 ? 29.428 48.131 27.058 1.00 53.90 227 LEU D O 1
ATOM 7129 N N . HIS D 1 231 ? 30.126 46.028 26.659 1.00 54.84 228 HIS D N 1
ATOM 7130 C CA . HIS D 1 231 ? 31.145 46.412 25.690 1.00 55.74 228 HIS D CA 1
ATOM 7131 C C . HIS D 1 231 ? 30.546 46.616 24.294 1.00 55.66 228 HIS D C 1
ATOM 7132 O O . HIS D 1 231 ? 31.255 46.516 23.298 1.00 55.81 228 HIS D O 1
ATOM 7139 N N . GLY D 1 232 ? 29.242 46.867 24.223 1.00 55.49 229 GLY D N 1
ATOM 7140 C CA . GLY D 1 232 ? 28.581 47.221 22.966 1.00 55.40 229 GLY D CA 1
ATOM 7141 C C . GLY D 1 232 ? 28.243 46.107 21.981 1.00 55.69 229 GLY D C 1
ATOM 7142 O O . GLY D 1 232 ? 27.987 46.380 20.810 1.00 55.41 229 GLY D O 1
ATOM 7143 N N . ALA D 1 233 ? 28.220 44.856 22.436 1.00 56.01 230 ALA D N 1
ATOM 7144 C CA . ALA D 1 233 ? 27.878 43.743 21.542 1.00 56.20 230 ALA D CA 1
ATOM 7145 C C . ALA D 1 233 ? 26.398 43.760 21.155 1.00 56.54 230 ALA D C 1
ATOM 7146 O O . ALA D 1 233 ? 25.512 43.922 21.994 1.00 56.48 230 ALA D O 1
ATOM 7148 N N . GLN D 1 234 ? 26.140 43.615 19.867 1.00 57.04 231 GLN D N 1
ATOM 7149 C CA . GLN D 1 234 ? 24.777 43.568 19.364 1.00 57.39 231 GLN D CA 1
ATOM 7150 C C . GLN D 1 234 ? 24.204 42.153 19.508 1.00 56.62 231 GLN D C 1
ATOM 7151 O O . GLN D 1 234 ? 24.101 41.404 18.539 1.00 56.71 231 GLN D O 1
ATOM 7157 N N . ILE D 1 235 ? 23.864 41.805 20.745 1.00 55.84 232 ILE D N 1
ATOM 7158 C CA . ILE D 1 235 ? 23.260 40.526 21.080 1.00 54.83 232 ILE D CA 1
ATOM 7159 C C . ILE D 1 235 ? 21.819 40.774 21.519 1.00 53.88 232 ILE D C 1
ATOM 7160 O O . ILE D 1 235 ? 21.565 41.645 22.351 1.00 53.38 232 ILE D O 1
ATOM 7165 N N . GLY D 1 236 ? 20.883 40.010 20.959 1.00 52.44 233 GLY D N 1
ATOM 7166 C CA . GLY D 1 236 ? 19.463 40.255 21.188 1.00 51.26 233 GLY D CA 1
ATOM 7167 C C . GLY D 1 236 ? 18.976 41.385 20.300 1.00 50.02 233 GLY D C 1
ATOM 7168 O O . GLY D 1 236 ? 19.520 41.604 19.240 1.00 50.21 233 GLY D O 1
ATOM 7169 N N . THR D 1 237 ? 17.940 42.094 20.730 1.00 49.09 234 THR D N 1
ATOM 7170 C CA . THR D 1 237 ? 17.363 43.172 19.942 1.00 47.84 234 THR D CA 1
ATOM 7171 C C . THR D 1 237 ? 17.401 44.472 20.725 1.00 48.41 234 THR D C 1
ATOM 7172 O O . THR D 1 237 ? 17.039 44.521 21.907 1.00 47.81 234 THR D O 1
ATOM 7176 N N . LEU D 1 238 ? 17.852 45.526 20.059 1.00 48.05 235 LEU D N 1
ATOM 7177 C CA . LEU D 1 238 ? 17.827 46.840 20.640 1.00 48.46 235 LEU D CA 1
ATOM 7178 C C . LEU D 1 238 ? 16.578 47.578 20.142 1.00 48.68 235 LEU D C 1
ATOM 7179 O O . LEU D 1 238 ? 16.391 47.768 18.936 1.00 48.40 235 LEU D O 1
ATOM 7184 N N . VAL D 1 239 ? 15.707 47.960 21.073 1.00 48.71 236 VAL D N 1
ATOM 7185 C CA . VAL D 1 239 ? 14.554 48.802 20.754 1.00 48.79 236 VAL D CA 1
ATOM 7186 C C . VAL D 1 239 ? 14.898 50.206 21.228 1.00 49.83 236 VAL D C 1
ATOM 7187 O O . VAL D 1 239 ? 15.331 50.390 22.379 1.00 49.05 236 VAL D O 1
ATOM 7191 N N . GLN D 1 240 ? 14.734 51.176 20.326 1.00 51.34 237 GLN D N 1
ATOM 7192 C CA . GLN D 1 240 ? 15.197 52.546 20.544 1.00 53.24 237 GLN D CA 1
ATOM 7193 C C . GLN D 1 240 ? 14.744 53.506 19.435 1.00 53.56 237 GLN D C 1
ATOM 7194 O O . GLN D 1 240 ? 14.744 53.150 18.256 1.00 53.65 237 GLN D O 1
ATOM 7200 N N . GLY D 1 241 ? 14.365 54.721 19.828 1.00 54.33 238 GLY D N 1
ATOM 7201 C CA . GLY D 1 241 ? 14.043 55.788 18.888 1.00 55.07 238 GLY D CA 1
ATOM 7202 C C . GLY D 1 241 ? 12.633 55.813 18.337 1.00 56.30 238 GLY D C 1
ATOM 7203 O O . GLY D 1 241 ? 11.835 54.932 18.615 1.00 55.81 238 GLY D O 1
ATOM 7204 N N . ARG D 1 242 ? 12.349 56.836 17.531 1.00 58.51 239 ARG D N 1
ATOM 7205 C CA . ARG D 1 242 ? 11.065 57.007 16.841 1.00 60.48 239 ARG D CA 1
ATOM 7206 C C . ARG D 1 242 ? 11.099 56.701 15.329 1.00 60.97 239 ARG D C 1
ATOM 7207 O O . ARG D 1 242 ? 12.166 56.536 14.735 1.00 60.87 239 ARG D O 1
ATOM 7215 N N . SER D 1 243 ? 9.909 56.628 14.730 1.00 61.22 240 SER D N 1
ATOM 7216 C CA . SER D 1 243 ? 9.722 56.452 13.281 1.00 61.68 240 SER D CA 1
ATOM 7217 C C . SER D 1 243 ? 8.242 56.612 12.943 1.00 62.36 240 SER D C 1
ATOM 7218 O O . SER D 1 243 ? 7.675 55.846 12.156 1.00 62.75 240 SER D O 1
ATOM 7222 N N . GLU E 1 6 ? -33.731 53.872 39.022 1.00 67.36 3 GLU E N 1
ATOM 7223 C CA . GLU E 1 6 ? -33.148 54.061 40.372 1.00 66.93 3 GLU E CA 1
ATOM 7224 C C . GLU E 1 6 ? -31.774 54.727 40.252 1.00 66.33 3 GLU E C 1
ATOM 7225 O O . GLU E 1 6 ? -31.649 55.946 40.420 1.00 66.73 3 GLU E O 1
ATOM 7231 N N . LEU E 1 7 ? -30.749 53.923 39.970 1.00 64.68 4 LEU E N 1
ATOM 7232 C CA . LEU E 1 7 ? -29.414 54.428 39.638 1.00 62.69 4 LEU E CA 1
ATOM 7233 C C . LEU E 1 7 ? -28.770 53.499 38.620 1.00 61.27 4 LEU E C 1
ATOM 7234 O O . LEU E 1 7 ? -28.850 52.277 38.737 1.00 60.97 4 LEU E O 1
ATOM 7239 N N . SER E 1 8 ? -28.146 54.079 37.609 1.00 59.79 5 SER E N 1
ATOM 7240 C CA . SER E 1 8 ? -27.464 53.279 36.609 1.00 59.00 5 SER E CA 1
ATOM 7241 C C . SER E 1 8 ? -26.042 52.951 37.067 1.00 58.11 5 SER E C 1
ATOM 7242 O O . SER E 1 8 ? -25.482 51.912 36.703 1.00 57.90 5 SER E O 1
ATOM 7245 N N . TYR E 1 9 ? -25.476 53.840 37.879 1.00 57.00 6 TYR E N 1
ATOM 7246 C CA . TYR E 1 9 ? -24.142 53.639 38.441 1.00 56.08 6 TYR E CA 1
ATOM 7247 C C . TYR E 1 9 ? -24.165 53.870 39.942 1.00 55.70 6 TYR E C 1
ATOM 7248 O O . TYR E 1 9 ? -24.558 54.940 40.404 1.00 55.74 6 TYR E O 1
ATOM 7257 N N . ARG E 1 10 ? -23.758 52.851 40.693 1.00 55.84 7 ARG E N 1
ATOM 7258 C CA . ARG E 1 10 ? -23.797 52.874 42.161 1.00 55.92 7 ARG E CA 1
ATOM 7259 C C . ARG E 1 10 ? -22.602 53.625 42.760 1.00 53.94 7 ARG E C 1
ATOM 7260 O O . ARG E 1 10 ? -22.746 54.451 43.654 1.00 53.82 7 ARG E O 1
ATOM 7268 N N . ARG E 1 11 ? -21.415 53.302 42.267 1.00 52.04 8 ARG E N 1
ATOM 7269 C CA . ARG E 1 11 ? -20.191 53.885 42.767 1.00 49.90 8 ARG E CA 1
ATOM 7270 C C . ARG E 1 11 ? -19.393 54.430 41.600 1.00 49.30 8 ARG E C 1
ATOM 7271 O O . ARG E 1 11 ? -19.010 53.688 40.692 1.00 49.80 8 ARG E O 1
ATOM 7279 N N . ILE E 1 12 ? -19.149 55.733 41.615 1.00 48.18 9 ILE E N 1
ATOM 7280 C CA . ILE E 1 12 ? -18.429 56.355 40.514 1.00 46.81 9 ILE E CA 1
ATOM 7281 C C . ILE E 1 12 ? -17.203 57.108 41.001 1.00 46.10 9 ILE E C 1
ATOM 7282 O O . ILE E 1 12 ? -17.116 57.514 42.163 1.00 45.78 9 ILE E O 1
ATOM 7287 N N . LEU E 1 13 ? -16.253 57.277 40.093 1.00 44.94 10 LEU E N 1
ATOM 7288 C CA . LEU E 1 13 ? -15.135 58.157 40.319 1.00 44.08 10 LEU E CA 1
ATOM 7289 C C . LEU E 1 13 ? -15.135 59.200 39.209 1.00 43.04 10 LEU E C 1
ATOM 7290 O O . LEU E 1 13 ? -15.118 58.849 38.041 1.00 42.84 10 LEU E O 1
ATOM 7295 N N . LEU E 1 14 ? -15.151 60.476 39.578 1.00 42.32 11 LEU E N 1
ATOM 7296 C CA . LEU E 1 14 ? -15.128 61.558 38.602 1.00 41.71 11 LEU E CA 1
ATOM 7297 C C . LEU E 1 14 ? -13.796 62.266 38.690 1.00 41.89 11 LEU E C 1
ATOM 7298 O O . LEU E 1 14 ? -13.386 62.664 39.781 1.00 42.37 11 LEU E O 1
ATOM 7303 N N . LYS E 1 15 ? -13.109 62.420 37.559 1.00 42.12 12 LYS E N 1
ATOM 7304 C CA . LYS E 1 15 ? -11.815 63.103 37.576 1.00 42.84 12 LYS E CA 1
ATOM 7305 C C . LYS E 1 15 ? -11.827 64.431 36.851 1.00 43.36 12 LYS E C 1
ATOM 7306 O O . LYS E 1 15 ? -12.228 64.517 35.692 1.00 43.82 12 LYS E O 1
ATOM 7312 N N . LEU E 1 16 ? -11.386 65.473 37.548 1.00 44.42 13 LEU E N 1
ATOM 7313 C CA . LEU E 1 16 ? -11.310 66.814 36.964 1.00 44.97 13 LEU E CA 1
ATOM 7314 C C . LEU E 1 16 ? -9.860 67.220 36.689 1.00 45.19 13 LEU E C 1
ATOM 7315 O O . LEU E 1 16 ? -8.918 66.720 37.327 1.00 44.75 13 LEU E O 1
ATOM 7320 N N . SER E 1 17 ? -9.708 68.161 35.762 1.00 45.89 14 SER E N 1
ATOM 7321 C CA . SER E 1 17 ? -8.404 68.656 35.319 1.00 46.68 14 SER E CA 1
ATOM 7322 C C . SER E 1 17 ? -7.724 69.642 36.285 1.00 47.23 14 SER E C 1
ATOM 7323 O O . SER E 1 17 ? -6.482 69.692 36.359 1.00 47.96 14 SER E O 1
ATOM 7326 N N . GLY E 1 18 ? -8.500 70.430 37.019 1.00 46.14 15 GLY E N 1
ATOM 7327 C CA . GLY E 1 18 ? -7.863 71.312 37.992 1.00 47.19 15 GLY E CA 1
ATOM 7328 C C . GLY E 1 18 ? -7.993 72.759 37.568 1.00 47.79 15 GLY E C 1
ATOM 7329 O O . GLY E 1 18 ? -8.377 73.604 38.364 1.00 47.95 15 GLY E O 1
ATOM 7330 N N . GLU E 1 19 ? -7.692 73.051 36.306 1.00 48.86 16 GLU E N 1
ATOM 7331 C CA . GLU E 1 19 ? -8.057 74.357 35.746 1.00 49.64 16 GLU E CA 1
ATOM 7332 C C . GLU E 1 19 ? -9.578 74.482 35.737 1.00 49.90 16 GLU E C 1
ATOM 7333 O O . GLU E 1 19 ? -10.118 75.580 35.697 1.00 50.26 16 GLU E O 1
ATOM 7339 N N . ALA E 1 20 ? -10.268 73.346 35.802 1.00 50.32 17 ALA E N 1
ATOM 7340 C CA . ALA E 1 20 ? -11.720 73.341 36.005 1.00 50.20 17 ALA E CA 1
ATOM 7341 C C . ALA E 1 20 ? -12.094 74.078 37.297 1.00 50.10 17 ALA E C 1
ATOM 7342 O O . ALA E 1 20 ? -13.196 74.618 37.411 1.00 49.87 17 ALA E O 1
ATOM 7344 N N . LEU E 1 21 ? -11.171 74.086 38.262 1.00 49.89 18 LEU E N 1
ATOM 7345 C CA . LEU E 1 21 ? -11.324 74.853 39.509 1.00 49.87 18 LEU E CA 1
ATOM 7346 C C . LEU E 1 21 ? -11.013 76.344 39.328 1.00 49.97 18 LEU E C 1
ATOM 7347 O O . LEU E 1 21 ? -11.435 77.192 40.130 1.00 49.89 18 LEU E O 1
ATOM 7352 N N . MET E 1 22 ? -10.283 76.652 38.260 1.00 49.53 19 MET E N 1
ATOM 7353 C CA . MET E 1 22 ? -9.662 77.949 38.093 1.00 48.94 19 MET E CA 1
ATOM 7354 C C . MET E 1 22 ? -10.690 79.015 37.722 1.00 51.05 19 MET E C 1
ATOM 7355 O O . MET E 1 22 ? -10.591 80.163 38.151 1.00 51.06 19 MET E O 1
ATOM 7360 N N . GLY E 1 23 ? -11.677 78.624 36.920 1.00 53.44 20 GLY E N 1
ATOM 7361 C CA . GLY E 1 23 ? -12.707 79.550 36.427 1.00 55.37 20 GLY E CA 1
ATOM 7362 C C . GLY E 1 23 ? -12.213 80.567 35.411 1.00 56.80 20 GLY E C 1
ATOM 7363 O O . GLY E 1 23 ? -11.429 80.250 34.513 1.00 56.76 20 GLY E O 1
ATOM 7364 N N . ASP E 1 24 ? -12.680 81.800 35.554 1.00 58.59 21 ASP E N 1
ATOM 7365 C CA . ASP E 1 24 ? -12.277 82.873 34.657 1.00 60.27 21 ASP E CA 1
ATOM 7366 C C . ASP E 1 24 ? -10.897 83.390 35.065 1.00 60.20 21 ASP E C 1
ATOM 7367 O O . ASP E 1 24 ? -10.228 84.094 34.299 1.00 60.17 21 ASP E O 1
ATOM 7372 N N . GLY E 1 25 ? -10.479 83.028 36.277 1.00 59.75 22 GLY E N 1
ATOM 7373 C CA . GLY E 1 25 ? -9.159 83.391 36.786 1.00 58.84 22 GLY E CA 1
ATOM 7374 C C . GLY E 1 25 ? -8.036 82.697 36.040 1.00 58.34 22 GLY E C 1
ATOM 7375 O O . GLY E 1 25 ? -8.258 81.720 35.332 1.00 58.19 22 GLY E O 1
ATOM 7376 N N . ASP E 1 26 ? -6.824 83.213 36.202 1.00 58.38 23 ASP E N 1
ATOM 7377 C CA . ASP E 1 26 ? -5.656 82.696 35.504 1.00 58.45 23 ASP E CA 1
ATOM 7378 C C . ASP E 1 26 ? -4.774 81.959 36.500 1.00 57.95 23 ASP E C 1
ATOM 7379 O O . ASP E 1 26 ? -3.615 81.608 36.223 1.00 57.30 23 ASP E O 1
ATOM 7384 N N . TYR E 1 27 ? -5.336 81.720 37.674 1.00 57.14 24 TYR E N 1
ATOM 7385 C CA . TYR E 1 27 ? -4.557 81.135 38.726 1.00 56.52 24 TYR E CA 1
ATOM 7386 C C . TYR E 1 27 ? -5.391 80.530 39.837 1.00 54.79 24 TYR E C 1
ATOM 7387 O O . TYR E 1 27 ? -6.539 80.924 40.046 1.00 54.43 24 TYR E O 1
ATOM 7396 N N . GLY E 1 28 ? -4.800 79.564 40.537 1.00 53.10 25 GLY E N 1
ATOM 7397 C CA . GLY E 1 28 ? -5.363 79.048 41.776 1.00 51.50 25 GLY E CA 1
ATOM 7398 C C . GLY E 1 28 ? -6.795 78.594 41.606 1.00 50.66 25 GLY E C 1
ATOM 7399 O O . GLY E 1 28 ? -7.115 77.886 40.649 1.00 49.94 25 GLY E O 1
ATOM 7400 N N . ILE E 1 29 ? -7.656 79.010 42.533 1.00 50.02 26 ILE E N 1
ATOM 7401 C CA . ILE E 1 29 ? -9.025 78.514 42.578 1.00 50.00 26 ILE E CA 1
ATOM 7402 C C . ILE E 1 29 ? -10.017 79.658 42.613 1.00 51.27 26 ILE E C 1
ATOM 7403 O O . ILE E 1 29 ? -9.747 80.710 43.193 1.00 51.65 26 ILE E O 1
ATOM 7408 N N . ASP E 1 30 ? -11.161 79.453 41.968 1.00 52.86 27 ASP E N 1
ATOM 7409 C CA . ASP E 1 30 ? -12.260 80.406 42.035 1.00 54.26 27 ASP E CA 1
ATOM 7410 C C . ASP E 1 30 ? -13.342 79.849 42.953 1.00 54.68 27 ASP E C 1
ATOM 7411 O O . ASP E 1 30 ? -13.931 78.801 42.658 1.00 54.71 27 ASP E O 1
ATOM 7416 N N . PRO E 1 31 ? -13.607 80.556 44.067 1.00 55.12 28 PRO E N 1
ATOM 7417 C CA . PRO E 1 31 ? -14.509 80.126 45.141 1.00 55.37 28 PRO E CA 1
ATOM 7418 C C . PRO E 1 31 ? -15.927 79.843 44.651 1.00 56.04 28 PRO E C 1
ATOM 7419 O O . PRO E 1 31 ? -16.567 78.885 45.092 1.00 56.05 28 PRO E O 1
ATOM 7423 N N . LYS E 1 32 ? -16.415 80.672 43.739 1.00 56.69 29 LYS E N 1
ATOM 7424 C CA . LYS E 1 32 ? -17.767 80.506 43.239 1.00 57.19 29 LYS E CA 1
ATOM 7425 C C . LYS E 1 32 ? -17.891 79.269 42.348 1.00 56.77 29 LYS E C 1
ATOM 7426 O O . LYS E 1 32 ? -18.948 78.632 42.312 1.00 57.05 29 LYS E O 1
ATOM 7432 N N . VAL E 1 33 ? -16.821 78.912 41.640 1.00 55.85 30 VAL E N 1
ATOM 7433 C CA . VAL E 1 33 ? -16.923 77.781 40.726 1.00 55.33 30 VAL E CA 1
ATOM 7434 C C . VAL E 1 33 ? -16.697 76.460 41.435 1.00 54.95 30 VAL E C 1
ATOM 7435 O O . VAL E 1 33 ? -17.032 75.401 40.896 1.00 55.07 30 VAL E O 1
ATOM 7439 N N . ILE E 1 34 ? -16.136 76.517 42.639 1.00 54.30 31 ILE E N 1
ATOM 7440 C CA . ILE E 1 34 ? -15.919 75.302 43.420 1.00 54.25 31 ILE E CA 1
ATOM 7441 C C . ILE E 1 34 ? -17.153 74.992 44.263 1.00 54.48 31 ILE E C 1
ATOM 7442 O O . ILE E 1 34 ? -17.471 73.831 44.521 1.00 54.12 31 ILE E O 1
ATOM 7447 N N . ASN E 1 35 ? -17.858 76.036 44.678 1.00 55.28 32 ASN E N 1
ATOM 7448 C CA . ASN E 1 35 ? -19.092 75.849 45.422 1.00 56.24 32 ASN E CA 1
ATOM 7449 C C . ASN E 1 35 ? -20.107 75.149 44.544 1.00 56.10 32 ASN E C 1
ATOM 7450 O O . ASN E 1 35 ? -20.817 74.253 45.002 1.00 56.07 32 ASN E O 1
ATOM 7455 N N . ARG E 1 36 ? -20.150 75.564 43.278 1.00 56.46 33 ARG E N 1
ATOM 7456 C CA . ARG E 1 36 ? -21.025 74.965 42.271 1.00 56.59 33 ARG E CA 1
ATOM 7457 C C . ARG E 1 36 ? -20.610 73.537 42.025 1.00 55.95 33 ARG E C 1
ATOM 7458 O O . ARG E 1 36 ? -21.448 72.647 41.871 1.00 56.03 33 ARG E O 1
ATOM 7466 N N . LEU E 1 37 ? -19.298 73.334 41.962 1.00 55.44 34 LEU E N 1
ATOM 7467 C CA . LEU E 1 37 ? -18.720 72.014 41.763 1.00 54.69 34 LEU E CA 1
ATOM 7468 C C . LEU E 1 37 ? -19.125 71.099 42.916 1.00 53.98 34 LEU E C 1
ATOM 7469 O O . LEU E 1 37 ? -19.557 69.968 42.694 1.00 54.11 34 LEU E O 1
ATOM 7474 N N . ALA E 1 38 ? -18.997 71.602 44.142 1.00 53.17 35 ALA E N 1
ATOM 7475 C CA . ALA E 1 38 ? -19.320 70.830 45.340 1.00 53.09 35 ALA E CA 1
ATOM 7476 C C . ALA E 1 38 ? -20.814 70.580 45.418 1.00 53.19 35 ALA E C 1
ATOM 7477 O O . ALA E 1 38 ? -21.280 69.621 46.036 1.00 53.17 35 ALA E O 1
ATOM 7479 N N . HIS E 1 39 ? -21.562 71.468 44.784 1.00 53.38 36 HIS E N 1
ATOM 7480 C CA . HIS E 1 39 ? -23.009 71.400 44.798 1.00 53.88 36 HIS E CA 1
ATOM 7481 C C . HIS E 1 39 ? -23.485 70.242 43.930 1.00 52.92 36 HIS E C 1
ATOM 7482 O O . HIS E 1 39 ? -24.461 69.567 44.252 1.00 52.27 36 HIS E O 1
ATOM 7489 N N . GLU E 1 40 ? -22.778 70.008 42.832 1.00 52.53 37 GLU E N 1
ATOM 7490 C CA . GLU E 1 40 ? -23.122 68.916 41.942 1.00 52.58 37 GLU E CA 1
ATOM 7491 C C . GLU E 1 40 ? -22.808 67.578 42.597 1.00 52.29 37 GLU E C 1
ATOM 7492 O O . GLU E 1 40 ? -23.558 66.612 42.458 1.00 52.05 37 GLU E O 1
ATOM 7498 N N . VAL E 1 41 ? -21.697 67.536 43.329 1.00 51.96 38 VAL E N 1
ATOM 7499 C CA . VAL E 1 41 ? -21.213 66.295 43.922 1.00 51.16 38 VAL E CA 1
ATOM 7500 C C . VAL E 1 41 ? -22.144 65.818 45.026 1.00 51.24 38 VAL E C 1
ATOM 7501 O O . VAL E 1 41 ? -22.512 64.642 45.071 1.00 50.77 38 VAL E O 1
ATOM 7505 N N . ILE E 1 42 ? -22.536 66.738 45.899 1.00 51.96 39 ILE E N 1
ATOM 7506 C CA . ILE E 1 42 ? -23.465 66.418 46.968 1.00 53.28 39 ILE E CA 1
ATOM 7507 C C . ILE E 1 42 ? -24.787 65.943 46.361 1.00 53.99 39 ILE E C 1
ATOM 7508 O O . ILE E 1 42 ? -25.371 64.952 46.810 1.00 54.11 39 ILE E O 1
ATOM 7513 N N . GLU E 1 43 ? -25.231 66.625 45.310 1.00 54.63 40 GLU E N 1
ATOM 7514 C CA . GLU E 1 43 ? -26.446 66.240 44.609 1.00 55.83 40 GLU E CA 1
ATOM 7515 C C . GLU E 1 43 ? -26.437 64.751 44.264 1.00 55.80 40 GLU E C 1
ATOM 7516 O O . GLU E 1 43 ? -27.401 64.028 44.532 1.00 55.66 40 GLU E O 1
ATOM 7522 N N . ALA E 1 44 ? -25.333 64.306 43.669 1.00 55.71 41 ALA E N 1
ATOM 7523 C CA . ALA E 1 44 ? -25.193 62.935 43.199 1.00 55.35 41 ALA E CA 1
ATOM 7524 C C . ALA E 1 44 ? -25.156 61.945 44.360 1.00 55.69 41 ALA E C 1
ATOM 7525 O O . ALA E 1 44 ? -25.778 60.888 44.300 1.00 56.07 41 ALA E O 1
ATOM 7527 N N . GLN E 1 45 ? -24.434 62.284 45.421 1.00 56.29 42 GLN E N 1
ATOM 7528 C CA . GLN E 1 45 ? -24.365 61.399 46.573 1.00 57.18 42 GLN E CA 1
ATOM 7529 C C . GLN E 1 45 ? -25.735 61.317 47.250 1.00 57.28 42 GLN E C 1
ATOM 7530 O O . GLN E 1 45 ? -26.204 60.229 47.595 1.00 57.26 42 GLN E O 1
ATOM 7536 N N . GLN E 1 46 ? -26.379 62.469 47.425 1.00 56.93 43 GLN E N 1
ATOM 7537 C CA . GLN E 1 46 ? -27.704 62.517 48.032 1.00 56.77 43 GLN E CA 1
ATOM 7538 C C . GLN E 1 46 ? -28.719 61.702 47.249 1.00 56.39 43 GLN E C 1
ATOM 7539 O O . GLN E 1 46 ? -29.779 61.347 47.771 1.00 56.47 43 GLN E O 1
ATOM 7545 N N . ALA E 1 47 ? -28.394 61.411 45.993 1.00 55.54 44 ALA E N 1
ATOM 7546 C CA . ALA E 1 47 ? -29.251 60.581 45.157 1.00 54.44 44 ALA E CA 1
ATOM 7547 C C . ALA E 1 47 ? -28.921 59.096 45.375 1.00 54.01 44 ALA E C 1
ATOM 7548 O O . ALA E 1 47 ? -29.401 58.221 44.647 1.00 53.85 44 ALA E O 1
ATOM 7550 N N . GLY E 1 48 ? -28.093 58.824 46.383 1.00 53.07 45 GLY E N 1
ATOM 7551 C CA . GLY E 1 48 ? -27.733 57.452 46.738 1.00 52.40 45 GLY E CA 1
ATOM 7552 C C . GLY E 1 48 ? -26.456 56.929 46.097 1.00 51.55 45 GLY E C 1
ATOM 7553 O O . GLY E 1 48 ? -26.127 55.748 46.232 1.00 51.37 45 GLY E O 1
ATOM 7554 N N . ALA E 1 49 ? -25.737 57.802 45.391 1.00 50.73 46 ALA E N 1
ATOM 7555 C CA . ALA E 1 49 ? -24.480 57.413 44.755 1.00 49.67 46 ALA E CA 1
ATOM 7556 C C . ALA E 1 49 ? -23.319 57.511 45.728 1.00 49.04 46 ALA E C 1
ATOM 7557 O O . ALA E 1 49 ? -23.371 58.252 46.711 1.00 49.10 46 ALA E O 1
ATOM 7559 N N . GLN E 1 50 ? -22.285 56.725 45.454 1.00 48.08 47 GLN E N 1
ATOM 7560 C CA . GLN E 1 50 ? -21.065 56.736 46.234 1.00 46.62 47 GLN E CA 1
ATOM 7561 C C . GLN E 1 50 ? -20.020 57.389 45.362 1.00 46.08 47 GLN E C 1
ATOM 7562 O O . GLN E 1 50 ? -19.755 56.927 44.249 1.00 46.28 47 GLN E O 1
ATOM 7568 N N . VAL E 1 51 ? -19.446 58.486 45.849 1.00 45.38 48 VAL E N 1
ATOM 7569 C CA . VAL E 1 51 ? -18.618 59.325 44.986 1.00 44.63 48 VAL E CA 1
ATOM 7570 C C . VAL E 1 51 ? -17.161 59.398 45.420 1.00 43.80 48 VAL E C 1
ATOM 7571 O O . VAL E 1 51 ? -16.848 59.546 46.603 1.00 43.03 48 VAL E O 1
ATOM 7575 N N . ALA E 1 52 ? -16.279 59.293 44.430 1.00 43.09 49 ALA E N 1
ATOM 7576 C CA . ALA E 1 52 ? -14.858 59.478 44.648 1.00 42.37 49 ALA E CA 1
ATOM 7577 C C . ALA E 1 52 ? -14.384 60.555 43.686 1.00 42.05 49 ALA E C 1
ATOM 7578 O O . ALA E 1 52 ? -14.855 60.617 42.545 1.00 43.30 49 ALA E O 1
ATOM 7580 N N . LEU E 1 53 ? -13.484 61.428 44.137 1.00 41.33 50 LEU E N 1
ATOM 7581 C CA . LEU E 1 53 ? -13.032 62.512 43.264 1.00 40.92 50 LEU E CA 1
ATOM 7582 C C . LEU E 1 53 ? -11.531 62.523 43.066 1.00 39.92 50 LEU E C 1
ATOM 7583 O O . LEU E 1 53 ? -10.758 62.407 44.025 1.00 39.82 50 LEU E O 1
ATOM 7588 N N . VAL E 1 54 ? -11.122 62.694 41.814 1.00 39.38 51 VAL E N 1
ATOM 7589 C CA . VAL E 1 54 ? -9.715 62.945 41.508 1.00 38.92 51 VAL E CA 1
ATOM 7590 C C . VAL E 1 54 ? -9.569 64.250 40.734 1.00 39.81 51 VAL E C 1
ATOM 7591 O O . VAL E 1 54 ? -10.056 64.363 39.605 1.00 40.64 51 VAL E O 1
ATOM 7595 N N . ILE E 1 55 ? -8.898 65.228 41.339 1.00 39.59 52 ILE E N 1
ATOM 7596 C CA . ILE E 1 55 ? -8.649 66.499 40.687 1.00 39.86 52 ILE E CA 1
ATOM 7597 C C . ILE E 1 55 ? -7.161 66.733 40.380 1.00 40.45 52 ILE E C 1
ATOM 7598 O O . ILE E 1 55 ? -6.296 66.507 41.239 1.00 41.43 52 ILE E O 1
ATOM 7603 N N . GLY E 1 56 ? -6.873 67.233 39.174 1.00 40.44 53 GLY E N 1
ATOM 7604 C CA . GLY E 1 56 ? -5.499 67.580 38.785 1.00 39.49 53 GLY E CA 1
ATOM 7605 C C . GLY E 1 56 ? -4.960 68.851 39.431 1.00 39.24 53 GLY E C 1
ATOM 7606 O O . GLY E 1 56 ? -5.700 69.592 40.096 1.00 39.60 53 GLY E O 1
ATOM 7607 N N . GLY E 1 57 ? -3.664 69.106 39.240 1.00 39.34 54 GLY E N 1
ATOM 7608 C CA . GLY E 1 57 ? -2.998 70.236 39.888 1.00 40.34 54 GLY E CA 1
ATOM 7609 C C . GLY E 1 57 ? -2.541 71.346 38.966 1.00 41.38 54 GLY E C 1
ATOM 7610 O O . GLY E 1 57 ? -1.675 72.139 39.330 1.00 41.95 54 GLY E O 1
ATOM 7611 N N . GLY E 1 58 ? -3.142 71.409 37.779 1.00 42.37 55 GLY E N 1
ATOM 7612 C CA . GLY E 1 58 ? -2.726 72.339 36.734 1.00 42.19 55 GLY E CA 1
ATOM 7613 C C . GLY E 1 58 ? -3.053 73.785 37.016 1.00 42.42 55 GLY E C 1
ATOM 7614 O O . GLY E 1 58 ? -2.439 74.677 36.444 1.00 42.75 55 GLY E O 1
ATOM 7615 N N . ASN E 1 59 ? -4.038 74.024 37.878 1.00 42.81 56 ASN E N 1
ATOM 7616 C CA . ASN E 1 59 ? -4.358 75.376 38.323 1.00 42.40 56 ASN E CA 1
ATOM 7617 C C . ASN E 1 59 ? -3.279 75.997 39.229 1.00 43.04 56 ASN E C 1
ATOM 7618 O O . ASN E 1 59 ? -3.151 77.223 39.287 1.00 43.27 56 ASN E O 1
ATOM 7623 N N . ILE E 1 60 ? -2.510 75.152 39.925 1.00 42.93 57 ILE E N 1
ATOM 7624 C CA . ILE E 1 60 ? -1.499 75.608 40.884 1.00 43.14 57 ILE E CA 1
ATOM 7625 C C . ILE E 1 60 ? -0.082 75.392 40.354 1.00 44.60 57 ILE E C 1
ATOM 7626 O O . ILE E 1 60 ? 0.752 76.298 40.407 1.00 44.65 57 ILE E O 1
ATOM 7631 N N . PHE E 1 61 ? 0.196 74.196 39.840 1.00 46.03 58 PHE E N 1
ATOM 7632 C CA . PHE E 1 61 ? 1.466 73.937 39.165 1.00 48.07 58 PHE E CA 1
ATOM 7633 C C . PHE E 1 61 ? 1.472 74.633 37.782 1.00 49.75 58 PHE E C 1
ATOM 7634 O O . PHE E 1 61 ? 1.273 73.998 36.743 1.00 49.19 58 PHE E O 1
ATOM 7642 N N . ARG E 1 62 ? 1.716 75.945 37.798 1.00 51.58 59 ARG E N 1
ATOM 7643 C CA . ARG E 1 62 ? 1.517 76.825 36.632 1.00 53.32 59 ARG E CA 1
ATOM 7644 C C . ARG E 1 62 ? 2.613 77.869 36.424 1.00 53.60 59 ARG E C 1
ATOM 7645 O O . ARG E 1 62 ? 3.119 78.464 37.391 1.00 53.40 59 ARG E O 1
ATOM 7653 N N . GLY E 1 63 ? 2.927 78.132 35.156 1.00 53.40 60 GLY E N 1
ATOM 7654 C CA . GLY E 1 63 ? 3.734 79.300 34.796 1.00 53.56 60 GLY E CA 1
ATOM 7655 C C . GLY E 1 63 ? 5.190 78.992 34.550 1.00 53.42 60 GLY E C 1
ATOM 7656 O O . GLY E 1 63 ? 5.668 77.918 34.876 1.00 53.76 60 GLY E O 1
ATOM 7657 N N . ALA E 1 64 ? 5.902 79.944 33.973 1.00 53.88 61 ALA E N 1
ATOM 7658 C CA . ALA E 1 64 ? 7.296 79.730 33.606 1.00 54.36 61 ALA E CA 1
ATOM 7659 C C . ALA E 1 64 ? 8.167 79.322 34.795 1.00 54.35 61 ALA E C 1
ATOM 7660 O O . ALA E 1 64 ? 9.113 78.549 34.638 1.00 54.39 61 ALA E O 1
ATOM 7662 N N . GLY E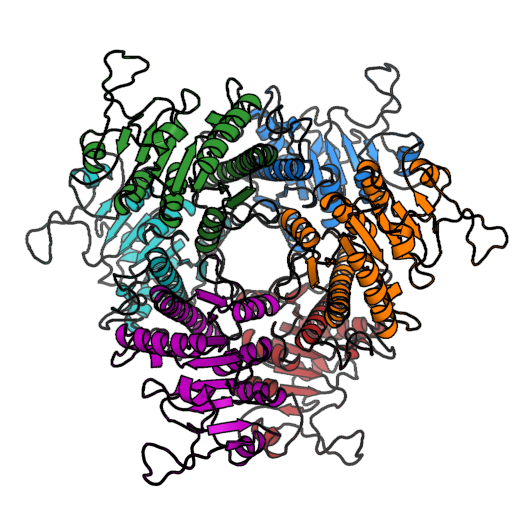 1 65 ? 7.839 79.839 35.979 1.00 54.78 62 GLY E N 1
ATOM 7663 C CA . GLY E 1 65 ? 8.599 79.544 37.193 1.00 54.63 62 GLY E CA 1
ATOM 7664 C C . GLY E 1 65 ? 8.318 78.166 37.758 1.00 55.26 62 GLY E C 1
ATOM 7665 O O . GLY E 1 65 ? 9.242 77.413 38.072 1.00 55.38 62 GLY E O 1
ATOM 7666 N N . LEU E 1 66 ? 7.041 77.832 37.902 1.00 55.50 63 LEU E N 1
ATOM 7667 C CA . LEU E 1 66 ? 6.667 76.516 38.417 1.00 56.00 63 LEU E CA 1
ATOM 7668 C C . LEU E 1 66 ? 6.844 75.431 37.360 1.00 57.50 63 LEU E C 1
ATOM 7669 O O . LEU E 1 66 ? 7.691 74.551 37.509 1.00 57.74 63 LEU E O 1
ATOM 7674 N N . ALA E 1 67 ? 6.042 75.507 36.297 1.00 58.99 64 ALA E N 1
ATOM 7675 C CA . ALA E 1 67 ? 6.083 74.530 35.208 1.00 60.70 64 ALA E CA 1
ATOM 7676 C C . ALA E 1 67 ? 7.037 74.938 34.084 1.00 62.03 64 ALA E C 1
ATOM 7677 O O . ALA E 1 67 ? 6.614 75.470 33.054 1.00 62.10 64 ALA E O 1
ATOM 7679 N N . ALA E 1 68 ? 8.326 74.684 34.290 1.00 63.77 65 ALA E N 1
ATOM 7680 C CA . ALA E 1 68 ? 9.340 74.933 33.269 1.00 65.19 65 ALA E CA 1
ATOM 7681 C C . ALA E 1 68 ? 9.725 73.631 32.554 1.00 66.45 65 ALA E C 1
ATOM 7682 O O . ALA E 1 68 ? 9.252 72.545 32.909 1.00 66.27 65 ALA E O 1
ATOM 7684 N N . SER E 1 69 ? 10.581 73.736 31.539 1.00 67.98 66 SER E N 1
ATOM 7685 C CA . SER E 1 69 ? 11.054 72.539 30.833 1.00 69.00 66 SER E CA 1
ATOM 7686 C C . SER E 1 69 ? 12.532 72.259 31.117 1.00 69.23 66 SER E C 1
ATOM 7687 O O . SER E 1 69 ? 13.023 71.148 30.892 1.00 69.18 66 SER E O 1
ATOM 7690 N N . GLY E 1 70 ? 13.232 73.280 31.605 1.00 69.21 67 GLY E N 1
ATOM 7691 C CA . GLY E 1 70 ? 14.563 73.096 32.173 1.00 68.87 67 GLY E CA 1
ATOM 7692 C C . GLY E 1 70 ? 14.422 72.704 33.635 1.00 68.37 67 GLY E C 1
ATOM 7693 O O . GLY E 1 70 ? 15.124 73.226 34.508 1.00 68.50 67 GLY E O 1
ATOM 7694 N N . MET E 1 71 ? 13.486 71.796 33.898 1.00 67.07 68 MET E N 1
ATOM 7695 C CA . MET E 1 71 ? 13.230 71.316 35.250 1.00 65.91 68 MET E CA 1
ATOM 7696 C C . MET E 1 71 ? 13.202 69.791 35.312 1.00 64.06 68 MET E C 1
ATOM 7697 O O . MET E 1 71 ? 12.535 69.130 34.509 1.00 63.57 68 MET E O 1
ATOM 7702 N N . ASP E 1 72 ? 13.957 69.253 36.265 1.00 61.99 69 ASP E N 1
ATOM 7703 C CA . ASP E 1 72 ? 13.924 67.844 36.612 1.00 59.64 69 ASP E CA 1
ATOM 7704 C C . ASP E 1 72 ? 12.472 67.389 36.598 1.00 57.63 69 ASP E C 1
ATOM 7705 O O . ASP E 1 72 ? 11.652 67.869 37.374 1.00 56.81 69 ASP E O 1
ATOM 7710 N N . ARG E 1 73 ? 12.165 66.476 35.688 1.00 55.92 70 ARG E N 1
ATOM 7711 C CA . ARG E 1 73 ? 10.797 65.999 35.460 1.00 54.51 70 ARG E CA 1
ATOM 7712 C C . ARG E 1 73 ? 10.180 65.425 36.744 1.00 52.02 70 ARG E C 1
ATOM 7713 O O . ARG E 1 73 ? 8.993 65.626 37.026 1.00 51.07 70 ARG E O 1
ATOM 7721 N N . VAL E 1 74 ? 11.003 64.715 37.513 1.00 49.20 71 VAL E N 1
ATOM 7722 C CA . VAL E 1 74 ? 10.554 64.069 38.732 1.00 47.32 71 VAL E CA 1
ATOM 7723 C C . VAL E 1 74 ? 10.058 65.106 39.728 1.00 46.76 71 VAL E C 1
ATOM 7724 O O . VAL E 1 74 ? 8.984 64.951 40.322 1.00 45.74 71 VAL E O 1
ATOM 7728 N N . THR E 1 75 ? 10.840 66.173 39.890 1.00 46.01 72 THR E N 1
ATOM 7729 C CA . THR E 1 75 ? 10.492 67.220 40.838 1.00 45.23 72 THR E CA 1
ATOM 7730 C C . THR E 1 75 ? 9.259 67.998 40.377 1.00 44.22 72 THR E C 1
ATOM 7731 O O . THR E 1 75 ? 8.435 68.398 41.194 1.00 45.12 72 THR E O 1
ATOM 7735 N N . GLY E 1 76 ? 9.108 68.179 39.074 1.00 43.27 73 GLY E N 1
ATOM 7736 C CA . GLY E 1 76 ? 7.898 68.800 38.534 1.00 42.48 73 GLY E CA 1
ATOM 7737 C C . GLY E 1 76 ? 6.689 67.931 38.824 1.00 42.61 73 GLY E C 1
ATOM 7738 O O . GLY E 1 76 ? 5.584 68.429 39.055 1.00 43.09 73 GLY E O 1
ATOM 7739 N N . ASP E 1 77 ? 6.907 66.618 38.828 1.00 42.29 74 ASP E N 1
ATOM 7740 C CA . ASP E 1 77 ? 5.834 65.657 39.052 1.00 41.78 74 ASP E CA 1
ATOM 7741 C C . ASP E 1 77 ? 5.416 65.720 40.504 1.00 40.67 74 ASP E C 1
ATOM 7742 O O . ASP E 1 77 ? 4.224 65.722 40.818 1.00 40.92 74 ASP E O 1
ATOM 7747 N N . HIS E 1 78 ? 6.402 65.821 41.383 1.00 39.41 75 HIS E N 1
ATOM 7748 C CA . HIS E 1 78 ? 6.128 66.023 42.793 1.00 39.13 75 HIS E CA 1
ATOM 7749 C C . HIS E 1 78 ? 5.396 67.311 43.037 1.00 38.98 75 HIS E C 1
ATOM 7750 O O . HIS E 1 78 ? 4.420 67.332 43.787 1.00 40.29 75 HIS E O 1
ATOM 7757 N N . MET E 1 79 ? 5.843 68.389 42.392 1.00 39.28 76 MET E N 1
ATOM 7758 C CA . MET E 1 79 ? 5.206 69.693 42.576 1.00 38.33 76 MET E CA 1
ATOM 7759 C C . MET E 1 79 ? 3.746 69.530 42.184 1.00 38.56 76 MET E C 1
ATOM 7760 O O . MET E 1 79 ? 2.866 70.063 42.852 1.00 40.27 76 MET E O 1
ATOM 7765 N N . GLY E 1 80 ? 3.485 68.774 41.116 1.00 38.25 77 GLY E N 1
ATOM 7766 C CA . GLY E 1 80 ? 2.111 68.456 40.710 1.00 37.84 77 GLY E CA 1
ATOM 7767 C C . GLY E 1 80 ? 1.304 67.693 41.760 1.00 38.58 77 GLY E C 1
ATOM 7768 O O . GLY E 1 80 ? 0.194 68.099 42.091 1.00 39.64 77 GLY E O 1
ATOM 7769 N N . MET E 1 81 ? 1.843 66.584 42.270 1.00 37.89 78 MET E N 1
ATOM 7770 C CA . MET E 1 81 ? 1.228 65.853 43.393 1.00 38.43 78 MET E CA 1
ATOM 7771 C C . MET E 1 81 ? 0.924 66.766 44.576 1.00 37.22 78 MET E C 1
ATOM 7772 O O . MET E 1 81 ? -0.208 66.839 45.037 1.00 37.45 78 MET E O 1
ATOM 7777 N N . LEU E 1 82 ? 1.937 67.473 45.062 1.00 36.82 79 LEU E N 1
ATOM 7778 C CA . LEU E 1 82 ? 1.717 68.455 46.132 1.00 36.90 79 LEU E CA 1
ATOM 7779 C C . LEU E 1 82 ? 0.510 69.325 45.794 1.00 36.97 79 LEU E C 1
ATOM 7780 O O . LEU E 1 82 ? -0.378 69.540 46.607 1.00 37.90 79 LEU E O 1
ATOM 7785 N N . ALA E 1 83 ? 0.466 69.792 44.558 1.00 37.33 80 ALA E N 1
ATOM 7786 C CA . ALA E 1 83 ? -0.546 70.745 44.149 1.00 37.05 80 ALA E CA 1
ATOM 7787 C C . ALA E 1 83 ? -1.922 70.098 44.041 1.00 37.28 80 ALA E C 1
ATOM 7788 O O . ALA E 1 83 ? -2.934 70.788 44.148 1.00 37.95 80 ALA E O 1
ATOM 7790 N N . THR E 1 84 ? -1.975 68.781 43.836 1.00 37.68 81 THR E N 1
ATOM 7791 C CA . THR E 1 84 ? -3.258 68.084 43.925 1.00 37.15 81 THR E CA 1
ATOM 7792 C C . THR E 1 84 ? -3.748 67.945 45.368 1.00 38.49 81 THR E C 1
ATOM 7793 O O . THR E 1 84 ? -4.960 67.810 45.584 1.00 40.16 81 THR E O 1
ATOM 7797 N N . VAL E 1 85 ? -2.831 67.961 46.349 1.00 37.23 82 VAL E N 1
ATOM 7798 C CA . VAL E 1 85 ? -3.227 67.866 47.759 1.00 36.46 82 VAL E CA 1
ATOM 7799 C C . VAL E 1 85 ? -3.888 69.171 48.226 1.00 36.75 82 VAL E C 1
ATOM 7800 O O . VAL E 1 85 ? -4.852 69.159 48.996 1.00 38.22 82 VAL E O 1
ATOM 7804 N N . ILE E 1 86 ? -3.364 70.299 47.771 1.00 36.23 83 ILE E N 1
ATOM 7805 C CA . ILE E 1 86 ? -3.994 71.591 48.053 1.00 35.65 83 ILE E CA 1
ATOM 7806 C C . ILE E 1 86 ? -5.428 71.670 47.530 1.00 36.23 83 ILE E C 1
ATOM 7807 O O . ILE E 1 86 ? -6.362 72.005 48.284 1.00 38.53 83 ILE E O 1
ATOM 7812 N N . ASN E 1 87 ? -5.609 71.358 46.250 1.00 35.48 84 ASN E N 1
ATOM 7813 C CA . ASN E 1 87 ? -6.941 71.313 45.648 1.00 36.67 84 ASN E CA 1
ATOM 7814 C C . ASN E 1 87 ? -7.918 70.432 46.443 1.00 37.28 84 ASN E C 1
ATOM 7815 O O . ASN E 1 87 ? -9.049 70.838 46.736 1.00 37.69 84 ASN E O 1
ATOM 7820 N N . ALA E 1 88 ? -7.463 69.227 46.799 1.00 38.00 85 ALA E N 1
ATOM 7821 C CA . ALA E 1 88 ? -8.239 68.283 47.615 1.00 37.84 85 ALA E CA 1
ATOM 7822 C C . ALA E 1 88 ? -8.690 68.895 48.948 1.00 37.90 85 ALA E C 1
ATOM 7823 O O . ALA E 1 88 ? -9.830 68.709 49.381 1.00 37.60 85 ALA E O 1
ATOM 7825 N N . LEU E 1 89 ? -7.787 69.605 49.619 1.00 38.78 86 LEU E N 1
ATOM 7826 C CA . LEU E 1 89 ? -8.158 70.262 50.874 1.00 39.25 86 LEU E CA 1
ATOM 7827 C C . LEU E 1 89 ? -9.187 71.356 50.606 1.00 40.34 86 LEU E C 1
ATOM 7828 O O . LEU E 1 89 ? -10.067 71.609 51.435 1.00 41.08 86 LEU E O 1
ATOM 7833 N N . ALA E 1 90 ? -9.061 72.031 49.463 1.00 41.11 87 ALA E N 1
ATOM 7834 C CA . ALA E 1 90 ? -9.980 73.122 49.158 1.00 41.77 87 ALA E CA 1
ATOM 7835 C C . ALA E 1 90 ? -11.362 72.541 48.934 1.00 42.60 87 ALA E C 1
ATOM 7836 O O . ALA E 1 90 ? -12.327 72.957 49.590 1.00 43.48 87 ALA E O 1
ATOM 7838 N N . MET E 1 91 ? -11.457 71.572 48.024 1.00 43.62 88 MET E N 1
ATOM 7839 C CA . MET E 1 91 ? -12.719 70.858 47.796 1.00 44.94 88 MET E CA 1
ATOM 7840 C C . MET E 1 91 ? -13.293 70.294 49.106 1.00 45.34 88 MET E C 1
ATOM 7841 O O . MET E 1 91 ? -14.468 70.507 49.407 1.00 46.35 88 MET E O 1
ATOM 7846 N N . GLN E 1 92 ? -12.467 69.594 49.888 1.00 46.27 89 GLN E N 1
ATOM 7847 C CA . GLN E 1 92 ? -12.900 69.036 51.179 1.00 46.55 89 GLN E CA 1
ATOM 7848 C C . GLN E 1 92 ? -13.575 70.103 52.038 1.00 46.86 89 GLN E C 1
ATOM 7849 O O . GLN E 1 92 ? -14.665 69.890 52.564 1.00 46.43 89 GLN E O 1
ATOM 7855 N N . ASP E 1 93 ? -12.909 71.245 52.182 1.00 47.92 90 ASP E N 1
ATOM 7856 C CA . ASP E 1 93 ? -13.450 72.366 52.939 1.00 49.44 90 ASP E CA 1
ATOM 7857 C C . ASP E 1 93 ? -14.779 72.813 52.343 1.00 49.24 90 ASP E C 1
ATOM 7858 O O . ASP E 1 93 ? -15.727 73.083 53.073 1.00 49.84 90 ASP E O 1
ATOM 7863 N N . ALA E 1 94 ? -14.847 72.878 51.017 1.00 49.01 91 ALA E N 1
ATOM 7864 C CA . ALA E 1 94 ? -16.059 73.345 50.336 1.00 49.54 91 ALA E CA 1
ATOM 7865 C C . ALA E 1 94 ? -17.240 72.390 50.544 1.00 49.86 91 ALA E C 1
ATOM 7866 O O . ALA E 1 94 ? -18.381 72.822 50.701 1.00 49.39 91 ALA E O 1
ATOM 7868 N N . LEU E 1 95 ? -16.962 71.087 50.519 1.00 50.26 92 LEU E N 1
ATOM 7869 C CA . LEU E 1 95 ? -18.020 70.096 50.651 1.00 50.35 92 LEU E CA 1
ATOM 7870 C C . LEU E 1 95 ? -18.520 70.033 52.081 1.00 51.05 92 LEU E C 1
ATOM 7871 O O . LEU E 1 95 ? -19.701 69.810 52.327 1.00 51.52 92 LEU E O 1
ATOM 7876 N N . GLU E 1 96 ? -17.615 70.249 53.021 1.00 52.16 93 GLU E N 1
ATOM 7877 C CA . GLU E 1 96 ? -17.938 70.104 54.432 1.00 53.83 93 GLU E CA 1
ATOM 7878 C C . GLU E 1 96 ? -18.786 71.277 54.930 1.00 53.91 93 GLU E C 1
ATOM 7879 O O . GLU E 1 96 ? -19.619 71.122 55.822 1.00 53.51 93 GLU E O 1
ATOM 7885 N N . LYS E 1 97 ? -18.564 72.447 54.339 1.00 54.79 94 LYS E N 1
ATOM 7886 C CA . LYS E 1 97 ? -19.347 73.639 54.651 1.00 55.75 94 LYS E CA 1
ATOM 7887 C C . LYS E 1 97 ? -20.799 73.451 54.258 1.00 55.15 94 LYS E C 1
ATOM 7888 O O . LYS E 1 97 ? -21.662 74.180 54.718 1.00 55.19 94 LYS E O 1
ATOM 7894 N N . LEU E 1 98 ? -21.057 72.470 53.399 1.00 54.92 95 LEU E N 1
ATOM 7895 C CA . LEU E 1 98 ? -22.416 72.153 52.985 1.00 54.35 95 LEU E CA 1
ATOM 7896 C C . LEU E 1 98 ? -22.934 70.945 53.750 1.00 54.49 95 LEU E C 1
ATOM 7897 O O . LEU E 1 98 ? -24.021 70.440 53.477 1.00 54.96 95 LEU E O 1
ATOM 7902 N N . GLY E 1 99 ? -22.151 70.495 54.725 1.00 54.89 96 GLY E N 1
ATOM 7903 C CA . GLY E 1 99 ? -22.557 69.405 55.599 1.00 54.43 96 GLY E CA 1
ATOM 7904 C C . GLY E 1 99 ? -22.415 68.042 54.954 1.00 54.38 96 GLY E C 1
ATOM 7905 O O . GLY E 1 99 ? -23.118 67.103 55.331 1.00 54.91 96 GLY E O 1
ATOM 7906 N N . ALA E 1 100 ? -21.520 67.936 53.972 1.00 53.93 97 ALA E N 1
ATOM 7907 C CA . ALA E 1 100 ? -21.135 66.640 53.397 1.00 53.36 97 ALA E CA 1
ATOM 7908 C C . ALA E 1 100 ? -19.929 66.064 54.143 1.00 53.41 97 ALA E C 1
ATOM 7909 O O . ALA E 1 100 ? -19.016 66.802 54.533 1.00 53.42 97 ALA E O 1
ATOM 7911 N N . LYS E 1 101 ? -19.933 64.748 54.345 1.00 53.47 98 LYS E N 1
ATOM 7912 C CA . LYS E 1 101 ? -18.828 64.064 55.009 1.00 52.95 98 LYS E CA 1
ATOM 7913 C C . LYS E 1 101 ? -17.798 63.631 53.986 1.00 51.92 98 LYS E C 1
ATOM 7914 O O . LYS E 1 101 ? -18.144 63.046 52.959 1.00 52.04 98 LYS E O 1
ATOM 7920 N N . VAL E 1 102 ? -16.528 63.901 54.289 1.00 50.61 99 VAL E N 1
ATOM 7921 C CA . VAL E 1 102 ? -15.453 63.852 53.304 1.00 48.76 99 VAL E CA 1
ATOM 7922 C C . VAL E 1 102 ? -14.205 63.226 53.877 1.00 47.66 99 VAL E C 1
ATOM 7923 O O . VAL E 1 102 ? -13.843 63.504 55.014 1.00 47.84 99 VAL E O 1
ATOM 7927 N N . ARG E 1 103 ? -13.533 62.413 53.071 1.00 45.84 100 ARG E N 1
ATOM 7928 C CA . ARG E 1 103 ? -12.250 61.833 53.446 1.00 44.84 100 ARG E CA 1
ATOM 7929 C C . ARG E 1 103 ? -11.256 62.009 52.299 1.00 43.55 100 ARG E C 1
ATOM 7930 O O . ARG E 1 103 ? -11.469 61.491 51.207 1.00 42.59 100 ARG E O 1
ATOM 7938 N N . VAL E 1 104 ? -10.179 62.745 52.538 1.00 42.12 101 VAL E N 1
ATOM 7939 C CA . VAL E 1 104 ? -9.158 62.838 51.528 1.00 41.45 101 VAL E CA 1
ATOM 7940 C C . VAL E 1 104 ? -8.074 61.825 51.832 1.00 42.16 101 VAL E C 1
ATOM 7941 O O . VAL E 1 104 ? -7.519 61.776 52.948 1.00 41.44 101 VAL E O 1
ATOM 7945 N N . MET E 1 105 ? -7.789 61.012 50.817 1.00 42.01 102 MET E N 1
ATOM 7946 C CA . MET E 1 105 ? -6.782 59.970 50.903 1.00 42.68 102 MET E CA 1
ATOM 7947 C C . MET E 1 105 ? -5.723 60.265 49.863 1.00 41.77 102 MET E C 1
ATOM 7948 O O . MET E 1 105 ? -6.030 60.832 48.834 1.00 42.35 102 MET E O 1
ATOM 7953 N N . SER E 1 106 ? -4.475 59.907 50.141 1.00 41.77 103 SER E N 1
ATOM 7954 C CA . SER E 1 106 ? -3.382 60.285 49.269 1.00 41.43 103 SER E CA 1
ATOM 7955 C C . SER E 1 106 ? -2.410 59.130 48.974 1.00 42.04 103 SER E C 1
ATOM 7956 O O . SER E 1 106 ? -2.124 58.291 49.845 1.00 41.88 103 SER E O 1
ATOM 7959 N N . ALA E 1 107 ? -1.915 59.101 47.736 1.00 42.73 104 ALA E N 1
ATOM 7960 C CA . ALA E 1 107 ? -0.858 58.177 47.325 1.00 44.09 104 ALA E CA 1
ATOM 7961 C C . ALA E 1 107 ? 0.389 58.386 48.180 1.00 45.93 104 ALA E C 1
ATOM 7962 O O . ALA E 1 107 ? 1.118 57.441 48.483 1.00 46.62 104 ALA E O 1
ATOM 7964 N N . ILE E 1 108 ? 0.652 59.640 48.537 1.00 47.39 105 ILE E N 1
ATOM 7965 C CA . ILE E 1 108 ? 1.736 59.946 49.450 1.00 48.83 105 ILE E CA 1
ATOM 7966 C C . ILE E 1 108 ? 1.079 60.503 50.700 1.00 49.25 105 ILE E C 1
ATOM 7967 O O . ILE E 1 108 ? 0.259 61.431 50.639 1.00 48.99 105 ILE E O 1
ATOM 7972 N N . LYS E 1 109 ? 1.383 59.864 51.819 1.00 50.07 106 LYS E N 1
ATOM 7973 C CA . LYS E 1 109 ? 0.774 60.188 53.097 1.00 51.14 106 LYS E CA 1
ATOM 7974 C C . LYS E 1 109 ? 1.427 61.437 53.716 1.00 50.74 106 LYS E C 1
ATOM 7975 O O . LYS E 1 109 ? 2.649 61.591 53.675 1.00 49.84 106 LYS E O 1
ATOM 7981 N N . ILE E 1 110 ? 0.594 62.321 54.264 1.00 50.77 107 ILE E N 1
ATOM 7982 C CA . ILE E 1 110 ? 1.046 63.514 54.965 1.00 51.76 107 ILE E CA 1
ATOM 7983 C C . ILE E 1 110 ? 0.233 63.635 56.247 1.00 52.81 107 ILE E C 1
ATOM 7984 O O . ILE E 1 110 ? -0.979 63.754 56.193 1.00 52.84 107 ILE E O 1
ATOM 7989 N N . ASN E 1 111 ? 0.906 63.601 57.394 1.00 54.96 108 ASN E N 1
ATOM 7990 C CA . ASN E 1 111 ? 0.230 63.563 58.701 1.00 57.01 108 ASN E CA 1
ATOM 7991 C C . ASN E 1 111 ? -0.737 64.709 58.994 1.00 56.82 108 ASN E C 1
ATOM 7992 O O . ASN E 1 111 ? -0.371 65.884 58.917 1.00 57.14 108 ASN E O 1
ATOM 7997 N N . ASP E 1 112 ? -1.966 64.351 59.360 1.00 56.76 109 ASP E N 1
ATOM 7998 C CA . ASP E 1 112 ? -2.999 65.313 59.768 1.00 56.60 109 ASP E CA 1
ATOM 7999 C C . ASP E 1 112 ? -3.321 66.320 58.683 1.00 56.15 109 ASP E C 1
ATOM 8000 O O . ASP E 1 112 ? -3.870 67.388 58.973 1.00 55.98 109 ASP E O 1
ATOM 8005 N N . VAL E 1 113 ? -2.964 66.004 57.439 1.00 54.84 110 VAL E N 1
ATOM 8006 C CA . VAL E 1 113 ? -3.485 66.776 56.333 1.00 53.69 110 VAL E CA 1
ATOM 8007 C C . VAL E 1 113 ? -4.281 65.843 55.452 1.00 53.21 110 VAL E C 1
ATOM 8008 O O . VAL E 1 113 ? -5.418 66.135 55.097 1.00 53.64 110 VAL E O 1
ATOM 8012 N N . CYS E 1 114 ? -3.696 64.697 55.121 1.00 52.39 111 CYS E N 1
ATOM 8013 C CA . CYS E 1 114 ? -4.424 63.673 54.378 1.00 51.94 111 CYS E CA 1
ATOM 8014 C C . CYS E 1 114 ? -4.043 62.242 54.789 1.00 51.70 111 CYS E C 1
ATOM 8015 O O . CYS E 1 114 ? -2.895 61.940 55.134 1.00 52.23 111 CYS E O 1
ATOM 8018 N N . GLU E 1 115 ? -5.049 61.385 54.752 1.00 51.35 112 GLU E N 1
ATOM 8019 C CA . GLU E 1 115 ? -4.958 59.975 55.085 1.00 52.01 112 GLU E CA 1
ATOM 8020 C C . GLU E 1 115 ? -4.126 59.256 54.022 1.00 51.16 112 GLU E C 1
ATOM 8021 O O . GLU E 1 115 ? -4.041 59.696 52.877 1.00 51.03 112 GLU E O 1
ATOM 8027 N N . ASP E 1 116 ? -3.498 58.160 54.403 1.00 51.48 113 ASP E N 1
ATOM 8028 C CA . ASP E 1 116 ? -2.886 57.240 53.450 1.00 51.73 113 ASP E CA 1
ATOM 8029 C C . ASP E 1 116 ? -4.001 56.483 52.701 1.00 50.46 113 ASP E C 1
ATOM 8030 O O . ASP E 1 116 ? -5.108 56.332 53.226 1.00 50.17 113 ASP E O 1
ATOM 8035 N N . PHE E 1 117 ? -3.726 56.013 51.484 1.00 48.76 114 PHE E N 1
ATOM 8036 C CA . PHE E 1 117 ? -4.744 55.287 50.735 1.00 47.01 114 PHE E CA 1
ATOM 8037 C C . PHE E 1 117 ? -4.769 53.821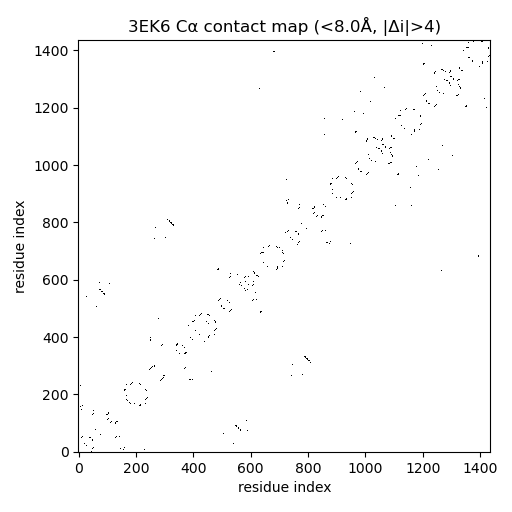 51.096 1.00 47.46 114 PHE E C 1
ATOM 8038 O O . PHE E 1 117 ? -3.767 53.124 50.973 1.00 48.09 114 PHE E O 1
ATOM 8046 N N . ILE E 1 118 ? -5.939 53.340 51.503 1.00 47.17 115 ILE E N 1
ATOM 8047 C CA . ILE E 1 118 ? -6.084 51.949 51.852 1.00 46.57 115 ILE E CA 1
ATOM 8048 C C . ILE E 1 118 ? -7.380 51.463 51.252 1.00 47.31 115 ILE E C 1
ATOM 8049 O O . ILE E 1 118 ? -8.465 51.941 51.620 1.00 47.48 115 ILE E O 1
ATOM 8054 N N . ARG E 1 119 ? -7.253 50.513 50.329 1.00 47.17 116 ARG E N 1
ATOM 8055 C CA . ARG E 1 119 ? -8.367 50.023 49.518 1.00 48.38 116 ARG E CA 1
ATOM 8056 C C . ARG E 1 119 ? -9.607 49.703 50.353 1.00 48.23 116 ARG E C 1
ATOM 8057 O O . ARG E 1 119 ? -10.661 50.320 50.175 1.00 47.28 116 ARG E O 1
ATOM 8065 N N . ARG E 1 120 ? -9.453 48.764 51.280 1.00 49.58 117 ARG E N 1
ATOM 8066 C CA . ARG E 1 120 ? -10.514 48.330 52.195 1.00 51.00 117 ARG E CA 1
ATOM 8067 C C . ARG E 1 120 ? -11.114 49.460 53.034 1.00 50.37 117 ARG E C 1
ATOM 8068 O O . ARG E 1 120 ? -12.314 49.497 53.290 1.00 49.33 117 ARG E O 1
ATOM 8076 N N . ARG E 1 121 ? -10.266 50.390 53.445 1.00 50.22 118 ARG E N 1
ATOM 8077 C CA . ARG E 1 121 ? -10.715 51.570 54.163 1.00 50.23 118 ARG E CA 1
ATOM 8078 C C . ARG E 1 121 ? -11.436 52.568 53.254 1.00 48.49 118 ARG E C 1
ATOM 8079 O O . ARG E 1 121 ? -12.466 53.103 53.629 1.00 48.01 118 ARG E O 1
ATOM 8087 N N . ALA E 1 122 ? -10.900 52.824 52.066 1.00 47.05 119 ALA E N 1
ATOM 8088 C CA . ALA E 1 122 ? -11.568 53.723 51.114 1.00 46.55 119 ALA E CA 1
ATOM 8089 C C . ALA E 1 122 ? -13.005 53.271 50.798 1.00 46.58 119 ALA E C 1
ATOM 8090 O O . ALA E 1 122 ? -13.936 54.078 50.744 1.00 45.94 119 ALA E O 1
ATOM 8092 N N . ILE E 1 123 ? -13.165 51.973 50.584 1.00 46.76 120 ILE E N 1
ATOM 8093 C CA . ILE E 1 123 ? -14.450 51.410 50.231 1.00 47.11 120 ILE E CA 1
ATOM 8094 C C . ILE E 1 123 ? -15.405 51.541 51.405 1.00 48.37 120 ILE E C 1
ATOM 8095 O O . ILE E 1 123 ? -16.548 51.940 51.222 1.00 48.75 120 ILE E O 1
ATOM 8100 N N . ARG E 1 124 ? -14.936 51.253 52.614 1.00 50.04 121 ARG E N 1
ATOM 8101 C CA . ARG E 1 124 ? -15.798 51.390 53.787 1.00 52.61 121 ARG E CA 1
ATOM 8102 C C . ARG E 1 124 ? -16.219 52.853 54.053 1.00 51.86 121 ARG E C 1
ATOM 8103 O O . ARG E 1 124 ? -17.303 53.105 54.578 1.00 51.67 121 ARG E O 1
ATOM 8111 N N . HIS E 1 125 ? -15.388 53.815 53.659 1.00 50.80 122 HIS E N 1
ATOM 8112 C CA . HIS E 1 125 ? -15.824 55.207 53.652 1.00 50.58 122 HIS E CA 1
ATOM 8113 C C . HIS E 1 125 ? -16.969 55.435 52.663 1.00 51.05 122 HIS E C 1
ATOM 8114 O O . HIS E 1 125 ? -17.996 56.014 53.009 1.00 51.66 122 HIS E O 1
ATOM 8121 N N . LEU E 1 126 ? -16.781 55.003 51.425 1.00 51.11 123 LEU E N 1
ATOM 8122 C CA . LEU E 1 126 ? -17.832 55.112 50.422 1.00 51.43 123 LEU E CA 1
ATOM 8123 C C . LEU E 1 126 ? -19.164 54.541 50.924 1.00 51.95 123 LEU E C 1
ATOM 8124 O O . LEU E 1 126 ? -20.199 55.198 50.832 1.00 51.96 123 LEU E O 1
ATOM 8129 N N . GLU E 1 127 ? -19.127 53.320 51.452 1.00 52.91 124 GLU E N 1
ATOM 8130 C CA . GLU E 1 127 ? -20.338 52.646 51.917 1.00 54.34 124 GLU E CA 1
ATOM 8131 C C . GLU E 1 127 ? -21.029 53.414 53.041 1.00 54.22 124 GLU E C 1
ATOM 8132 O O . GLU E 1 127 ? -22.242 53.279 53.228 1.00 54.05 124 GLU E O 1
ATOM 8138 N N . LYS E 1 128 ? -20.257 54.218 53.773 1.00 53.91 125 LYS E N 1
ATOM 8139 C CA . LYS E 1 128 ? -20.788 55.031 54.860 1.00 53.52 125 LYS E CA 1
ATOM 8140 C C . LYS E 1 128 ? -21.272 56.404 54.388 1.00 53.13 125 LYS E C 1
ATOM 8141 O O . LYS E 1 128 ? -21.554 57.284 55.197 1.00 53.61 125 LYS E O 1
ATOM 8147 N N . GLY E 1 129 ? -21.369 56.591 53.078 1.00 52.39 126 GLY E N 1
ATOM 8148 C CA . GLY E 1 129 ? -21.845 57.862 52.530 1.00 51.79 126 GLY E CA 1
ATOM 8149 C C . GLY E 1 129 ? -20.827 58.997 52.555 1.00 51.05 126 GLY E C 1
ATOM 8150 O O . GLY E 1 129 ? -21.176 60.169 52.376 1.00 51.26 126 GLY E O 1
ATOM 8151 N N . ARG E 1 130 ? -19.565 58.655 52.782 1.00 49.82 127 ARG E N 1
ATOM 8152 C CA . ARG E 1 130 ? -18.506 59.654 52.793 1.00 49.01 127 ARG E CA 1
ATOM 8153 C C . ARG E 1 130 ? -17.968 59.869 51.377 1.00 48.08 127 ARG E C 1
ATOM 8154 O O . ARG E 1 130 ? -17.880 58.923 50.589 1.00 48.17 127 ARG E O 1
ATOM 8162 N N . ILE E 1 131 ? -17.625 61.117 51.058 1.00 47.06 128 ILE E N 1
ATOM 8163 C CA . ILE E 1 131 ? -17.021 61.444 49.776 1.00 46.04 128 ILE E CA 1
ATOM 8164 C C . ILE E 1 131 ? -15.525 61.208 49.885 1.00 45.47 128 ILE E C 1
ATOM 8165 O O . ILE E 1 131 ? -14.898 61.595 50.868 1.00 45.89 128 ILE E O 1
ATOM 8170 N N . ALA E 1 132 ? -14.955 60.556 48.877 1.00 44.39 129 ALA E N 1
ATOM 8171 C CA . ALA E 1 132 ? -13.548 60.181 48.925 1.00 42.73 129 ALA E CA 1
ATOM 8172 C C . ALA E 1 132 ? -12.801 60.987 47.888 1.00 41.55 129 ALA E C 1
ATOM 8173 O O . ALA E 1 132 ? -13.099 60.896 46.685 1.00 41.39 129 ALA E O 1
ATOM 8175 N N . ILE E 1 133 ? -11.839 61.775 48.359 1.00 39.68 130 ILE E N 1
ATOM 8176 C CA . ILE E 1 133 ? -11.008 62.574 47.478 1.00 38.88 130 ILE E CA 1
ATOM 8177 C C . ILE E 1 133 ? -9.600 62.022 47.442 1.00 39.37 130 ILE E C 1
ATOM 8178 O O . ILE E 1 133 ? -8.952 61.823 48.494 1.00 39.77 130 ILE E O 1
ATOM 8183 N N . PHE E 1 134 ? -9.124 61.758 46.230 1.00 38.37 131 PHE E N 1
ATOM 8184 C CA . PHE E 1 134 ? -7.830 61.113 46.077 1.00 37.70 131 PHE E CA 1
ATOM 8185 C C . PHE E 1 134 ? -6.837 62.116 45.505 1.00 38.13 131 PHE E C 1
ATOM 8186 O O . PHE E 1 134 ? -7.155 62.858 44.576 1.00 38.27 131 PHE E O 1
ATOM 8194 N N . ALA E 1 135 ? -5.625 62.134 46.049 1.00 37.16 132 ALA E N 1
ATOM 8195 C CA . ALA E 1 135 ? -4.653 63.103 45.608 1.00 36.63 132 ALA E CA 1
ATOM 8196 C C . ALA E 1 135 ? -3.314 62.412 45.359 1.00 37.10 132 ALA E C 1
ATOM 8197 O O . ALA E 1 135 ? -3.078 61.309 45.869 1.00 37.48 132 ALA E O 1
ATOM 8199 N N . ALA E 1 136 ? -2.447 63.072 44.586 1.00 36.15 133 ALA E N 1
ATOM 8200 C CA . ALA E 1 136 ? -1.082 62.623 44.375 1.00 36.61 133 ALA E CA 1
ATOM 8201 C C . ALA E 1 136 ? -1.067 61.405 43.482 1.00 37.77 133 ALA E C 1
ATOM 8202 O O . ALA E 1 136 ? -0.051 60.707 43.364 1.00 39.10 133 ALA E O 1
ATOM 8204 N N . GLY E 1 137 ? -2.218 61.154 42.870 1.00 38.62 134 GLY E N 1
ATOM 8205 C CA . GLY E 1 137 ? -2.383 60.131 41.856 1.00 38.91 134 GLY E CA 1
ATOM 8206 C C . GLY E 1 137 ? -1.843 58.774 42.233 1.00 39.97 134 GLY E C 1
ATOM 8207 O O . GLY E 1 137 ? -2.318 58.135 43.166 1.00 40.29 134 GLY E O 1
ATOM 8208 N N . THR E 1 138 ? -0.833 58.361 41.473 1.00 40.24 135 THR E N 1
ATOM 8209 C CA . THR E 1 138 ? -0.185 57.063 41.545 1.00 39.34 135 THR E CA 1
ATOM 8210 C C . THR E 1 138 ? 0.930 57.062 42.611 1.00 39.23 135 THR E C 1
ATOM 8211 O O . THR E 1 138 ? 1.317 56.004 43.143 1.00 38.35 135 THR E O 1
ATOM 8215 N N . GLY E 1 139 ? 1.426 58.260 42.933 1.00 37.87 136 GLY E N 1
ATOM 8216 C CA . GLY E 1 139 ? 2.578 58.422 43.813 1.00 37.77 136 GLY E CA 1
ATOM 8217 C C . GLY E 1 139 ? 3.917 58.307 43.094 1.00 38.02 136 GLY E C 1
ATOM 8218 O O . GLY E 1 139 ? 4.985 58.451 43.708 1.00 38.43 136 GLY E O 1
ATOM 8219 N N . ASN E 1 140 ? 3.862 58.028 41.797 1.00 37.58 137 ASN E N 1
ATOM 8220 C CA . ASN E 1 140 ? 5.067 57.851 40.974 1.00 37.95 137 ASN E CA 1
ATOM 8221 C C . ASN E 1 140 ? 5.151 58.978 39.980 1.00 37.76 137 ASN E C 1
ATOM 8222 O O . ASN E 1 140 ? 4.126 59.406 39.476 1.00 37.34 137 ASN E O 1
ATOM 8227 N N . PRO E 1 141 ? 6.368 59.464 39.695 1.00 37.89 138 PRO E N 1
ATOM 8228 C CA . PRO E 1 141 ? 6.516 60.434 38.598 1.00 38.51 138 PRO E CA 1
ATOM 8229 C C . PRO E 1 141 ? 6.291 59.701 37.270 1.00 39.17 138 PRO E C 1
ATOM 8230 O O . PRO E 1 141 ? 6.152 58.478 37.273 1.00 38.90 138 PRO E O 1
ATOM 8234 N N . PHE E 1 142 ? 6.265 60.449 36.159 1.00 40.13 139 PHE E N 1
ATOM 8235 C CA . PHE E 1 142 ? 6.059 59.900 34.809 1.00 40.11 139 PHE E CA 1
ATOM 8236 C C . PHE E 1 142 ? 4.718 59.223 34.636 1.00 40.91 139 PHE E C 1
ATOM 8237 O O . PHE E 1 142 ? 4.538 58.470 33.689 1.00 42.20 139 PHE E O 1
ATOM 8245 N N . PHE E 1 143 ? 3.792 59.450 35.564 1.00 41.93 140 PHE E N 1
ATOM 8246 C CA . PHE E 1 143 ? 2.435 58.903 35.434 1.00 42.65 140 PHE E CA 1
ATOM 8247 C C . PHE E 1 143 ? 1.427 60.035 35.519 1.00 42.94 140 PHE E C 1
ATOM 8248 O O . PHE E 1 143 ? 1.561 60.932 36.336 1.00 44.68 140 PHE E O 1
ATOM 8256 N N . THR E 1 144 ? 0.407 59.983 34.688 1.00 42.90 141 THR E N 1
ATOM 8257 C CA . THR E 1 144 ? -0.539 61.083 34.560 1.00 42.77 141 THR E CA 1
ATOM 8258 C C . THR E 1 144 ? -1.613 61.045 35.656 1.00 42.29 141 THR E C 1
ATOM 8259 O O . THR E 1 144 ? -1.678 60.093 36.416 1.00 43.23 141 THR E O 1
ATOM 8263 N N . THR E 1 145 ? -2.441 62.084 35.741 1.00 41.69 142 THR E N 1
ATOM 8264 C CA . THR E 1 145 ? -3.607 62.092 36.638 1.00 40.49 142 THR E CA 1
ATOM 8265 C C . THR E 1 145 ? -4.634 61.061 36.161 1.00 40.65 142 THR E C 1
ATOM 8266 O O . THR E 1 145 ? -5.302 60.416 36.977 1.00 40.62 142 THR E O 1
ATOM 8270 N N . ASP E 1 146 ? -4.743 60.912 34.833 1.00 40.93 143 ASP E N 1
ATOM 8271 C CA . ASP E 1 146 ? -5.593 59.899 34.180 1.00 39.84 143 ASP E CA 1
ATOM 8272 C C . ASP E 1 146 ? -5.276 58.492 34.714 1.00 39.56 143 ASP E C 1
ATOM 8273 O O . ASP E 1 146 ? -6.181 57.766 35.151 1.00 40.98 143 ASP E O 1
ATOM 8278 N N . SER E 1 147 ? -3.994 58.112 34.693 1.00 38.85 144 SER E N 1
ATOM 8279 C CA . SER E 1 147 ? -3.517 56.838 35.277 1.00 38.25 144 SER E CA 1
ATOM 8280 C C . SER E 1 147 ? -3.923 56.708 36.731 1.00 37.88 144 SER E C 1
ATOM 8281 O O . SER E 1 147 ? -4.423 55.656 37.142 1.00 37.86 144 SER E O 1
ATOM 8284 N N . GLY E 1 148 ? -3.670 57.766 37.513 1.00 37.74 145 GLY E N 1
ATOM 8285 C CA . GLY E 1 148 ? -4.056 57.784 38.935 1.00 37.69 145 GLY E CA 1
ATOM 8286 C C . GLY E 1 148 ? -5.544 57.519 39.109 1.00 37.91 145 GLY E C 1
ATOM 8287 O O . GLY E 1 148 ? -5.950 56.734 39.969 1.00 38.48 145 GLY E O 1
ATOM 8288 N N . ALA E 1 149 ? -6.355 58.153 38.262 1.00 37.36 146 ALA E N 1
ATOM 8289 C CA . ALA E 1 149 ? -7.816 58.040 38.371 1.00 38.11 146 ALA E CA 1
ATOM 8290 C C . ALA E 1 149 ? -8.296 56.636 38.017 1.00 38.45 146 ALA E C 1
ATOM 8291 O O . ALA E 1 149 ? -9.159 56.050 38.692 1.00 39.64 146 ALA E O 1
ATOM 8293 N N . ALA E 1 150 ? -7.722 56.105 36.945 1.00 38.75 147 ALA E N 1
ATOM 8294 C CA . ALA E 1 150 ? -8.070 54.776 36.467 1.00 38.35 147 ALA E CA 1
ATOM 8295 C C . ALA E 1 150 ? -7.735 53.754 37.553 1.00 38.15 147 ALA E C 1
ATOM 8296 O O . ALA E 1 150 ? -8.547 52.886 37.865 1.00 39.00 147 ALA E O 1
ATOM 8298 N N . LEU E 1 151 ? -6.546 53.884 38.142 1.00 37.67 148 LEU E N 1
ATOM 8299 C CA . LEU E 1 151 ? -6.095 52.990 39.190 1.00 36.93 148 LEU E CA 1
ATOM 8300 C C . LEU E 1 151 ? -7.061 52.960 40.348 1.00 37.08 148 LEU E C 1
ATOM 8301 O O . LEU E 1 151 ? -7.476 51.891 40.797 1.00 36.89 148 LEU E O 1
ATOM 8306 N N . ARG E 1 152 ? -7.363 54.138 40.875 1.00 37.16 149 ARG E N 1
ATOM 8307 C CA . ARG E 1 152 ? -8.212 54.240 42.056 1.00 37.81 149 ARG E CA 1
ATOM 8308 C C . ARG E 1 152 ? -9.604 53.693 41.754 1.00 38.46 149 ARG E C 1
ATOM 8309 O O . ARG E 1 152 ? -10.185 52.983 42.586 1.00 39.22 149 ARG E O 1
ATOM 8317 N N . ALA E 1 153 ? -10.142 54.013 40.569 1.00 38.37 150 ALA E N 1
ATOM 8318 C CA . ALA E 1 153 ? -11.488 53.534 40.211 1.00 38.05 150 ALA E CA 1
ATOM 8319 C C . ALA E 1 153 ? -11.531 52.009 40.140 1.00 38.78 150 ALA E C 1
ATOM 8320 O O . ALA E 1 153 ? -12.491 51.380 40.587 1.00 39.83 150 ALA E O 1
ATOM 8322 N N . ILE E 1 154 ? -10.489 51.405 39.584 1.00 38.76 151 ILE E N 1
ATOM 8323 C CA . ILE E 1 154 ? -10.379 49.958 39.620 1.00 39.41 151 ILE E CA 1
ATOM 8324 C C . ILE E 1 154 ? -10.310 49.470 41.078 1.00 40.67 151 ILE E C 1
ATOM 8325 O O . ILE E 1 154 ? -11.007 48.528 41.486 1.00 41.09 151 ILE E O 1
ATOM 8330 N N . GLU E 1 155 ? -9.483 50.136 41.878 1.00 41.40 152 GLU E N 1
ATOM 8331 C CA . GLU E 1 155 ? -9.236 49.691 43.238 1.00 41.01 152 GLU E CA 1
ATOM 8332 C C . GLU E 1 155 ? -10.520 49.671 44.056 1.00 40.09 152 GLU E C 1
ATOM 8333 O O . GLU E 1 155 ? -10.756 48.738 44.785 1.00 39.20 152 GLU E O 1
ATOM 8339 N N . ILE E 1 156 ? -11.360 50.691 43.906 1.00 39.76 153 ILE E N 1
ATOM 8340 C CA . ILE E 1 156 ? -12.601 50.770 44.693 1.00 39.12 153 ILE E CA 1
ATOM 8341 C C . ILE E 1 156 ? -13.806 50.077 44.026 1.00 39.88 153 ILE E C 1
ATOM 8342 O O . ILE E 1 156 ? -14.950 50.218 44.484 1.00 40.40 153 ILE E O 1
ATOM 8347 N N . GLY E 1 157 ? -13.557 49.336 42.951 1.00 40.60 154 GLY E N 1
ATOM 8348 C CA . GLY E 1 157 ? -14.641 48.666 42.230 1.00 41.84 154 GLY E CA 1
ATOM 8349 C C . GLY E 1 157 ? -15.683 49.662 41.735 1.00 42.66 154 GLY E C 1
ATOM 8350 O O . GLY E 1 157 ? -16.888 49.396 41.787 1.00 42.23 154 GLY E O 1
ATOM 8351 N N . ALA E 1 158 ? -15.221 50.823 41.263 1.00 43.10 155 ALA E N 1
ATOM 8352 C CA . ALA E 1 158 ? -16.131 51.811 40.672 1.00 43.65 155 ALA E CA 1
ATOM 8353 C C . ALA E 1 158 ? -16.928 51.157 39.550 1.00 44.24 155 ALA E C 1
ATOM 8354 O O . ALA E 1 158 ? -16.433 50.240 38.893 1.00 44.58 155 ALA E O 1
ATOM 8356 N N . ASP E 1 159 ? -18.151 51.638 39.331 1.00 45.30 156 ASP E N 1
ATOM 8357 C CA . ASP E 1 159 ? -18.987 51.176 38.221 1.00 46.56 156 ASP E CA 1
ATOM 8358 C C . ASP E 1 159 ? -18.731 52.026 36.992 1.00 46.71 156 ASP E C 1
ATOM 8359 O O . ASP E 1 159 ? -19.051 51.633 35.875 1.00 46.94 156 ASP E O 1
ATOM 8364 N N . LEU E 1 160 ? -18.157 53.205 37.202 1.00 46.48 157 LEU E N 1
ATOM 8365 C CA . LEU E 1 160 ? -17.967 54.151 36.109 1.00 45.83 157 LEU E CA 1
ATOM 8366 C C . LEU E 1 160 ? -16.882 55.155 36.445 1.00 45.71 157 LEU E C 1
ATOM 8367 O O . LEU E 1 160 ? -16.880 55.736 37.534 1.00 45.94 157 LEU E O 1
ATOM 8372 N N . LEU E 1 161 ? -15.955 55.357 35.517 1.00 45.18 158 LEU E N 1
ATOM 8373 C CA . LEU E 1 161 ? -15.035 56.475 35.640 1.00 44.96 158 LEU E CA 1
ATOM 8374 C C . LEU E 1 161 ? -15.519 57.580 34.713 1.00 44.96 158 LEU E C 1
ATOM 8375 O O . LEU E 1 161 ? -15.655 57.370 33.499 1.00 44.54 158 LEU E O 1
ATOM 8380 N N . LEU E 1 162 ? -15.806 58.742 35.292 1.00 45.49 159 LEU E N 1
ATOM 8381 C CA . LEU E 1 162 ? -16.235 59.907 34.529 1.00 46.62 159 LEU E CA 1
ATOM 8382 C C . LEU E 1 162 ? -15.053 60.846 34.392 1.00 47.16 159 LEU E C 1
ATOM 8383 O O . LEU E 1 162 ? -14.328 61.072 35.363 1.00 47.85 159 LEU E O 1
ATOM 8388 N N . LYS E 1 163 ? -14.852 61.387 33.196 1.00 47.18 160 LYS E N 1
ATOM 8389 C CA . LYS E 1 163 ? -13.720 62.289 32.957 1.00 47.24 160 LYS E CA 1
ATOM 8390 C C . LYS E 1 163 ? -14.187 63.595 32.321 1.00 47.91 160 LYS E C 1
ATOM 8391 O O . LYS E 1 163 ? -14.361 63.661 31.108 1.00 47.81 160 LYS E O 1
ATOM 8397 N N . ALA E 1 164 ? -14.391 64.624 33.141 1.00 48.96 161 ALA E N 1
ATOM 8398 C CA . ALA E 1 164 ? -14.830 65.926 32.646 1.00 50.19 161 ALA E CA 1
ATOM 8399 C C . ALA E 1 164 ? -13.736 66.596 31.833 1.00 51.61 161 ALA E C 1
ATOM 8400 O O . ALA E 1 164 ? -12.583 66.634 32.254 1.00 52.00 161 ALA E O 1
ATOM 8402 N N . THR E 1 165 ? -14.113 67.123 30.671 1.00 53.30 162 THR E N 1
ATOM 8403 C CA . THR E 1 165 ? -13.192 67.807 29.777 1.00 55.14 162 THR E CA 1
ATOM 8404 C C . THR E 1 165 ? -13.855 69.077 29.230 1.00 56.41 162 THR E C 1
ATOM 8405 O O . THR E 1 165 ? -15.071 69.257 29.357 1.00 56.10 162 THR E O 1
ATOM 8409 N N . LYS E 1 166 ? -13.062 69.955 28.619 1.00 57.94 163 LYS E N 1
ATOM 8410 C CA . LYS E 1 166 ? -13.615 71.159 28.008 1.00 59.74 163 LYS E CA 1
ATOM 8411 C C . LYS E 1 166 ? -14.631 70.729 26.971 1.00 60.02 163 LYS E C 1
ATOM 8412 O O . LYS E 1 166 ? -15.749 71.248 26.922 1.00 60.22 163 LYS E O 1
ATOM 8418 N N . VAL E 1 167 ? -14.230 69.750 26.163 1.00 60.07 164 VAL E N 1
ATOM 8419 C CA . VAL E 1 167 ? -15.038 69.263 25.059 1.00 60.21 164 VAL E CA 1
ATOM 8420 C C . VAL E 1 167 ? -15.853 68.041 25.447 1.00 60.42 164 VAL E C 1
ATOM 8421 O O . VAL E 1 167 ? -15.306 67.007 25.842 1.00 60.27 164 VAL E O 1
ATOM 8425 N N . ASP E 1 168 ? -17.169 68.172 25.315 1.00 60.56 165 ASP E N 1
ATOM 8426 C CA . ASP E 1 168 ? -18.091 67.144 25.760 1.00 60.70 165 ASP E CA 1
ATOM 8427 C C . ASP E 1 168 ? -18.171 66.019 24.739 1.00 60.13 165 ASP E C 1
ATOM 8428 O O . ASP E 1 168 ? -18.751 66.180 23.663 1.00 60.61 165 ASP E O 1
ATOM 8433 N N . GLY E 1 169 ? -17.571 64.885 25.078 1.00 59.58 166 GLY E N 1
ATOM 8434 C CA . GLY E 1 169 ? -17.596 63.716 24.216 1.00 59.36 166 GLY E CA 1
ATOM 8435 C C . GLY E 1 169 ? -16.317 63.522 23.429 1.00 59.60 166 GLY E C 1
ATOM 8436 O O . GLY E 1 169 ? -15.478 64.418 23.352 1.00 58.99 166 GLY E O 1
ATOM 8437 N N . VAL E 1 170 ? -16.179 62.340 22.832 1.00 60.55 167 VAL E N 1
ATOM 8438 C CA . VAL E 1 170 ? -14.992 61.991 22.056 1.00 61.75 167 VAL E CA 1
ATOM 8439 C C . VAL E 1 170 ? -15.131 62.388 20.584 1.00 63.25 167 VAL E C 1
ATOM 8440 O O . VAL E 1 170 ? -16.174 62.176 19.951 1.00 63.29 167 VAL E O 1
ATOM 8444 N N . TYR E 1 171 ? -14.051 62.955 20.055 1.00 65.37 168 TYR E N 1
ATOM 8445 C CA . TYR E 1 171 ? -14.042 63.601 18.741 1.00 67.27 168 TYR E CA 1
ATOM 8446 C C . TYR E 1 171 ? -14.289 62.697 17.561 1.00 68.35 168 TYR E C 1
ATOM 8447 O O . TYR E 1 171 ? -13.838 61.552 17.515 1.00 68.12 168 TYR E O 1
ATOM 8456 N N . ASP E 1 172 ? -15.000 63.255 16.593 1.00 70.14 169 ASP E N 1
ATOM 8457 C CA . ASP E 1 172 ? -15.081 62.697 15.262 1.00 71.63 169 ASP E CA 1
ATOM 8458 C C . ASP E 1 172 ? -14.098 63.490 14.397 1.00 72.62 169 ASP E C 1
ATOM 8459 O O . ASP E 1 172 ? -13.497 62.953 13.460 1.00 72.77 169 ASP E O 1
ATOM 8464 N N . LYS E 1 173 ? -13.927 64.767 14.740 1.00 73.37 170 LYS E N 1
ATOM 8465 C CA . LYS E 1 173 ? -13.062 65.675 13.985 1.00 74.12 170 LYS E CA 1
ATOM 8466 C C . LYS E 1 173 ? -12.239 66.530 14.949 1.00 74.30 170 LYS E C 1
ATOM 8467 O O . LYS E 1 173 ? -11.347 66.013 15.613 1.00 74.30 170 LYS E O 1
ATOM 8473 N N . ASP E 1 174 ? -12.532 67.826 15.030 1.00 74.79 171 ASP E N 1
ATOM 8474 C CA . ASP E 1 174 ? -11.835 68.704 15.982 1.00 75.22 171 ASP E CA 1
ATOM 8475 C C . ASP E 1 174 ? -12.661 69.870 16.507 1.00 75.14 171 ASP E C 1
ATOM 8476 O O . ASP E 1 174 ? -12.347 71.028 16.215 1.00 74.96 171 ASP E O 1
ATOM 8481 N N . PRO E 1 175 ? -13.729 69.566 17.269 1.00 75.08 172 PRO E N 1
ATOM 8482 C CA . PRO E 1 175 ? -14.516 70.557 17.991 1.00 75.03 172 PRO E CA 1
ATOM 8483 C C . PRO E 1 175 ? -13.732 71.807 18.412 1.00 74.99 172 PRO E C 1
ATOM 8484 O O . PRO E 1 175 ? -13.300 71.904 19.561 1.00 74.60 172 PRO E O 1
ATOM 8488 N N . LYS E 1 176 ? -13.565 72.742 17.473 1.00 75.17 173 LYS E N 1
ATOM 8489 C CA . LYS E 1 176 ? -12.935 74.048 17.720 1.00 75.30 173 LYS E CA 1
ATOM 8490 C C . LYS E 1 176 ? -12.393 74.686 16.433 1.00 75.26 173 LYS E C 1
ATOM 8491 O O . LYS E 1 176 ? -11.695 75.699 16.491 1.00 75.29 173 LYS E O 1
ATOM 8497 N N . LYS E 1 177 ? -12.716 74.088 15.284 1.00 75.14 174 LYS E N 1
ATOM 8498 C CA . LYS E 1 177 ? -12.278 74.586 13.973 1.00 75.26 174 LYS E CA 1
ATOM 8499 C C . LYS E 1 177 ? -12.481 73.520 12.891 1.00 75.17 174 LYS E C 1
ATOM 8500 O O . LYS E 1 177 ? -11.552 72.788 12.543 1.00 75.13 174 LYS E O 1
ATOM 8506 N N . HIS E 1 178 ? -13.698 73.453 12.352 1.00 75.05 175 HIS E N 1
ATOM 8507 C CA . HIS E 1 178 ? -14.125 72.320 11.525 1.00 74.98 175 HIS E CA 1
ATOM 8508 C C . HIS E 1 178 ? -15.635 72.375 11.296 1.00 74.97 175 HIS E C 1
ATOM 8509 O O . HIS E 1 178 ? -16.141 71.868 10.287 1.00 74.91 175 HIS E O 1
ATOM 8516 N N . SER E 1 179 ? -16.344 72.968 12.261 1.00 74.63 176 SER E N 1
ATOM 8517 C CA . SER E 1 179 ? -17.800 73.127 12.206 1.00 74.08 176 SER E CA 1
ATOM 8518 C C . SER E 1 179 ? -18.553 71.803 12.381 1.00 73.69 176 SER E C 1
ATOM 8519 O O . SER E 1 179 ? -18.995 71.479 13.487 1.00 73.66 176 SER E O 1
ATOM 8522 N N . ASP E 1 180 ? -18.682 71.045 11.293 1.00 72.99 177 ASP E N 1
ATOM 8523 C CA . ASP E 1 180 ? -19.441 69.794 11.291 1.00 72.38 177 ASP E CA 1
ATOM 8524 C C . ASP E 1 180 ? -18.714 68.637 11.973 1.00 71.75 177 ASP E C 1
ATOM 8525 O O . ASP E 1 180 ? -17.854 67.992 11.374 1.00 71.74 177 ASP E O 1
ATOM 8530 N N . ALA E 1 181 ? -19.077 68.370 13.222 1.00 70.90 178 ALA E N 1
ATOM 8531 C CA . ALA E 1 181 ? -18.517 67.245 13.958 1.00 69.94 178 ALA E CA 1
ATOM 8532 C C . ALA E 1 181 ? -19.637 66.417 14.588 1.00 69.31 178 ALA E C 1
ATOM 8533 O O . ALA E 1 181 ? -20.737 66.922 14.816 1.00 69.05 178 ALA E O 1
ATOM 8535 N N . VAL E 1 182 ? -19.356 65.145 14.857 1.00 68.69 179 VAL E N 1
ATOM 8536 C CA . VAL E 1 182 ? -20.334 64.262 15.499 1.00 68.18 179 VAL E CA 1
ATOM 8537 C C . VAL E 1 182 ? -19.727 63.430 16.648 1.00 67.84 179 VAL E C 1
ATOM 8538 O O . VAL E 1 182 ? -18.795 62.649 16.448 1.00 67.52 179 VAL E O 1
ATOM 8542 N N . ARG E 1 183 ? -20.247 63.618 17.858 1.00 67.44 180 ARG E N 1
ATOM 8543 C CA . ARG E 1 183 ? -19.810 62.811 18.992 1.00 67.41 180 ARG E CA 1
ATOM 8544 C C . ARG E 1 183 ? -20.320 61.389 18.839 1.00 66.78 180 ARG E C 1
ATOM 8545 O O . ARG E 1 183 ? -21.500 61.173 18.550 1.00 66.74 180 ARG E O 1
ATOM 8553 N N . TYR E 1 184 ? -19.425 60.424 19.031 1.00 66.06 181 TYR E N 1
ATOM 8554 C CA . TYR E 1 184 ? -19.815 59.031 19.129 1.00 65.12 181 TYR E CA 1
ATOM 8555 C C . TYR E 1 184 ? -20.596 58.882 20.425 1.00 64.44 181 TYR E C 1
ATOM 8556 O O . TYR E 1 184 ? -20.224 59.465 21.441 1.00 64.55 181 TYR E O 1
ATOM 8565 N N . ASP E 1 185 ? -21.691 58.132 20.393 1.00 63.53 182 ASP E N 1
ATOM 8566 C CA . ASP E 1 185 ? -22.445 57.865 21.614 1.00 62.47 182 ASP E CA 1
ATOM 8567 C C . ASP E 1 185 ? -21.604 56.960 22.490 1.00 61.10 182 ASP E C 1
ATOM 8568 O O . ASP E 1 185 ? -21.222 57.317 23.606 1.00 60.90 182 ASP E O 1
ATOM 8573 N N . SER E 1 186 ? -21.305 55.785 21.962 1.00 59.31 183 SER E N 1
ATOM 8574 C CA . SER E 1 186 ? -20.510 54.823 22.675 1.00 58.02 183 SER E CA 1
ATOM 8575 C C . SER E 1 186 ? -19.396 54.327 21.766 1.00 56.97 183 SER E C 1
ATOM 8576 O O . SER E 1 186 ? -19.448 54.500 20.544 1.00 56.61 183 SER E O 1
ATOM 8579 N N . LEU E 1 187 ? -18.382 53.726 22.380 1.00 55.57 184 LEU E N 1
ATOM 8580 C CA . LEU E 1 187 ? -17.223 53.240 21.661 1.00 54.30 184 LEU E CA 1
ATOM 8581 C C . LEU E 1 187 ? -16.649 52.005 22.333 1.00 53.77 184 LEU E C 1
ATOM 8582 O O . LEU E 1 187 ? -16.954 51.693 23.478 1.00 53.68 184 LEU E O 1
ATOM 8587 N N . THR E 1 188 ? -15.808 51.304 21.594 1.00 53.18 185 THR E N 1
ATOM 8588 C CA . THR E 1 188 ? -15.092 50.157 22.110 1.00 52.20 185 THR E CA 1
ATOM 8589 C C . THR E 1 188 ? -13.637 50.558 22.384 1.00 52.08 185 THR E C 1
ATOM 8590 O O . THR E 1 188 ? -13.095 51.441 21.717 1.00 51.91 185 THR E O 1
ATOM 8594 N N . TYR E 1 189 ? -13.011 49.937 23.377 1.00 51.94 186 TYR E N 1
ATOM 8595 C CA . TYR E 1 189 ? -11.602 50.213 23.643 1.00 52.27 186 TYR E CA 1
ATOM 8596 C C . TYR E 1 189 ? -10.735 49.990 22.402 1.00 52.83 186 TYR E C 1
ATOM 8597 O O . TYR E 1 189 ? -9.796 50.743 22.149 1.00 52.14 186 TYR E O 1
ATOM 8606 N N . ASP E 1 190 ? -11.071 48.953 21.637 1.00 54.12 187 ASP E N 1
ATOM 8607 C CA . ASP E 1 190 ? -10.354 48.591 20.416 1.00 55.37 187 ASP E CA 1
ATOM 8608 C C . ASP E 1 190 ? -10.734 49.474 19.244 1.00 55.59 187 ASP E C 1
ATOM 8609 O O . ASP E 1 190 ? -9.969 49.601 18.290 1.00 55.65 187 ASP E O 1
ATOM 8614 N N . GLU E 1 191 ? -11.921 50.070 19.311 1.00 56.21 188 GLU E N 1
ATOM 8615 C CA . GLU E 1 191 ? -12.347 51.039 18.304 1.00 57.28 188 GLU E CA 1
ATOM 8616 C C . GLU E 1 191 ? -11.600 52.351 18.454 1.00 56.85 188 GLU E C 1
ATOM 8617 O O . GLU E 1 191 ? -11.237 52.970 17.465 1.00 56.62 188 GLU E O 1
ATOM 8623 N N . VAL E 1 192 ? -11.370 52.760 19.699 1.00 57.14 189 VAL E N 1
ATOM 8624 C CA . VAL E 1 192 ? -10.588 53.954 20.011 1.00 57.17 189 VAL E CA 1
ATOM 8625 C C . VAL E 1 192 ? -9.136 53.783 19.579 1.00 57.93 189 VAL E C 1
ATOM 8626 O O . VAL E 1 192 ? -8.515 54.720 19.079 1.00 57.83 189 VAL E O 1
ATOM 8630 N N . ILE E 1 193 ? -8.609 52.575 19.766 1.00 58.99 190 ILE E N 1
ATOM 8631 C CA . ILE E 1 193 ? -7.208 52.277 19.482 1.00 60.51 190 ILE E CA 1
ATOM 8632 C C . ILE E 1 193 ? -6.943 52.201 17.975 1.00 61.80 190 ILE E C 1
ATOM 8633 O O . ILE E 1 193 ? -5.901 52.653 17.486 1.00 62.00 190 ILE E O 1
ATOM 8638 N N . MET E 1 194 ? -7.896 51.643 17.240 1.00 63.02 191 MET E N 1
ATOM 8639 C CA . MET E 1 194 ? -7.787 51.567 15.787 1.00 64.85 191 MET E CA 1
ATOM 8640 C C . MET E 1 194 ? -7.848 52.946 15.126 1.00 64.53 191 MET E C 1
ATOM 8641 O O . MET E 1 194 ? -6.901 53.370 14.457 1.00 64.84 191 MET E O 1
ATOM 8646 N N . GLN E 1 195 ? -8.967 53.638 15.325 1.00 64.09 192 GLN E N 1
ATOM 8647 C CA . GLN E 1 195 ? -9.195 54.958 14.739 1.00 63.41 192 GLN E CA 1
ATOM 8648 C C . GLN E 1 195 ? -8.278 56.038 15.313 1.00 62.61 192 GLN E C 1
ATOM 8649 O O . GLN E 1 195 ? -8.352 57.200 14.913 1.00 62.36 192 GLN E O 1
ATOM 8655 N N . GLY E 1 196 ? -7.424 55.650 16.255 1.00 61.64 193 GLY E N 1
ATOM 8656 C CA . GLY E 1 196 ? -6.430 56.556 16.813 1.00 60.87 193 GLY E CA 1
ATOM 8657 C C . GLY E 1 196 ? -7.000 57.781 17.504 1.00 60.61 193 GLY E C 1
ATOM 8658 O O . GLY E 1 196 ? -6.380 58.842 17.491 1.00 60.62 193 GLY E O 1
ATOM 8659 N N . LEU E 1 197 ? -8.179 57.639 18.107 1.00 60.34 194 LEU E N 1
ATOM 8660 C CA . LEU E 1 197 ? -8.816 58.741 18.823 1.00 59.96 194 LEU E CA 1
ATOM 8661 C C . LEU E 1 197 ? -8.095 58.980 20.139 1.00 59.97 194 LEU E C 1
ATOM 8662 O O . LEU E 1 197 ? -7.519 58.056 20.708 1.00 60.43 194 LEU E O 1
ATOM 8667 N N . GLU E 1 198 ? -8.119 60.214 20.624 1.00 59.60 195 GLU E N 1
ATOM 8668 C CA . GLU E 1 198 ? -7.493 60.518 21.902 1.00 59.77 195 GLU E CA 1
ATOM 8669 C C . GLU E 1 198 ? -8.523 60.546 23.034 1.00 58.24 195 GLU E C 1
ATOM 8670 O O . GLU E 1 198 ? -9.512 61.281 22.985 1.00 58.82 195 GLU E O 1
ATOM 8676 N N . VAL E 1 199 ? -8.295 59.701 24.034 1.00 55.58 196 VAL E N 1
ATOM 8677 C CA . VAL E 1 199 ? -9.202 59.572 25.168 1.00 53.11 196 VAL E CA 1
ATOM 8678 C C . VAL E 1 199 ? -8.435 59.841 26.471 1.00 51.33 196 VAL E C 1
ATOM 8679 O O . VAL E 1 199 ? -8.692 60.836 27.153 1.00 50.60 196 VAL E O 1
ATOM 8683 N N . MET E 1 200 ? -7.500 58.952 26.801 1.00 49.24 197 MET E N 1
ATOM 8684 C CA . MET E 1 200 ? -6.506 59.199 27.851 1.00 47.72 197 MET E CA 1
ATOM 8685 C C . MET E 1 200 ? -5.149 58.910 27.243 1.00 46.57 197 MET E C 1
ATOM 8686 O O . MET E 1 200 ? -5.056 58.597 26.053 1.00 47.56 197 MET E O 1
ATOM 8691 N N . ASP E 1 201 ? -4.093 58.976 28.037 1.00 44.64 198 ASP E N 1
ATOM 8692 C CA . ASP E 1 201 ? -2.773 58.657 27.510 1.00 43.43 198 ASP E CA 1
ATOM 8693 C C . ASP E 1 201 ? -2.649 57.132 27.454 1.00 42.30 198 ASP E C 1
ATOM 8694 O O . ASP E 1 201 ? -3.371 56.439 28.170 1.00 42.06 198 ASP E O 1
ATOM 8699 N N . THR E 1 202 ? -1.760 56.619 26.601 1.00 41.15 199 THR E N 1
ATOM 8700 C CA . THR E 1 202 ? -1.610 55.164 26.381 1.00 41.21 199 THR E CA 1
ATOM 8701 C C . THR E 1 202 ? -1.625 54.278 27.664 1.00 40.80 199 THR E C 1
ATOM 8702 O O . THR E 1 202 ? -2.415 53.328 27.776 1.00 41.05 199 THR E O 1
ATOM 8706 N N . ALA E 1 203 ? -0.736 54.581 28.607 1.00 38.92 200 ALA E N 1
ATOM 8707 C CA . ALA E 1 203 ? -0.668 53.852 29.861 1.00 38.59 200 ALA E CA 1
ATOM 8708 C C . ALA E 1 203 ? -1.997 53.846 30.633 1.00 38.13 200 ALA E C 1
ATOM 8709 O O . ALA E 1 203 ? -2.455 52.787 31.081 1.00 38.21 200 ALA E O 1
ATOM 8711 N N . ALA E 1 204 ? -2.596 55.024 30.810 1.00 37.26 201 ALA E N 1
ATOM 8712 C CA . ALA E 1 204 ? -3.837 55.124 31.582 1.00 37.38 201 ALA E CA 1
ATOM 8713 C C . ALA E 1 204 ? -4.907 54.308 30.916 1.00 38.06 201 ALA E C 1
ATOM 8714 O O . ALA E 1 204 ? -5.714 53.662 31.588 1.00 39.18 201 ALA E O 1
ATOM 8716 N N . PHE E 1 205 ? -4.904 54.348 29.584 1.00 38.81 202 PHE E N 1
ATOM 8717 C CA . PHE E 1 205 ? -5.950 53.749 28.782 1.00 39.37 202 PHE E CA 1
ATOM 8718 C C . PHE E 1 205 ? -5.878 52.220 28.743 1.00 39.70 202 PHE E C 1
ATOM 8719 O O . PHE E 1 205 ? -6.903 51.559 28.732 1.00 39.75 202 PHE E O 1
ATOM 8727 N N . ALA E 1 206 ? -4.668 51.671 28.701 1.00 40.34 203 ALA E N 1
ATOM 8728 C CA . ALA E 1 206 ? -4.469 50.230 28.765 1.00 41.16 203 ALA E CA 1
ATOM 8729 C C . ALA E 1 206 ? -4.919 49.717 30.130 1.00 42.50 203 ALA E C 1
ATOM 8730 O O . ALA E 1 206 ? -5.501 48.631 30.245 1.00 42.72 203 ALA E O 1
ATOM 8732 N N . LEU E 1 207 ? -4.619 50.499 31.162 1.00 43.16 204 LEU E N 1
ATOM 8733 C CA . LEU E 1 207 ? -4.947 50.129 32.531 1.00 44.12 204 LEU E CA 1
ATOM 8734 C C . LEU E 1 207 ? -6.460 50.027 32.677 1.00 44.66 204 LEU E C 1
ATOM 8735 O O . LEU E 1 207 ? -6.970 49.065 33.234 1.00 44.77 204 LEU E O 1
ATOM 8740 N N . ALA E 1 208 ? -7.175 51.008 32.136 1.00 45.69 205 ALA E N 1
ATOM 8741 C CA . ALA E 1 208 ? -8.634 50.981 32.122 1.00 46.78 205 ALA E CA 1
ATOM 8742 C C . ALA E 1 208 ? -9.180 49.787 31.322 1.00 48.37 205 ALA E C 1
ATOM 8743 O O . ALA E 1 208 ? -10.013 49.008 31.807 1.00 48.85 205 ALA E O 1
ATOM 8745 N N . ARG E 1 209 ? -8.708 49.636 30.092 1.00 49.70 206 ARG E N 1
ATOM 8746 C CA . ARG E 1 209 ? -9.199 48.573 29.239 1.00 51.13 206 ARG E CA 1
ATOM 8747 C C . ARG E 1 209 ? -9.071 47.211 29.893 1.00 51.41 206 ARG E C 1
ATOM 8748 O O . ARG E 1 209 ? -10.023 46.437 29.914 1.00 51.76 206 ARG E O 1
ATOM 8756 N N . ASP E 1 210 ? -7.890 46.912 30.418 1.00 51.71 207 ASP E N 1
ATOM 8757 C CA . ASP E 1 210 ? -7.600 45.572 30.912 1.00 52.30 207 ASP E CA 1
ATOM 8758 C C . ASP E 1 210 ? -8.547 45.149 32.019 1.00 51.85 207 ASP E C 1
ATOM 8759 O O . ASP E 1 210 ? -8.718 43.964 32.267 1.00 52.00 207 ASP E O 1
ATOM 8764 N N . SER E 1 211 ? -9.173 46.124 32.667 1.00 51.36 208 SER E N 1
ATOM 8765 C CA . SER E 1 211 ? -10.170 45.845 33.691 1.00 51.11 208 SER E CA 1
ATOM 8766 C C . SER E 1 211 ? -11.565 46.226 33.233 1.00 51.16 208 SER E C 1
ATOM 8767 O O . SER E 1 211 ? -12.479 46.329 34.052 1.00 51.11 208 SER E O 1
ATOM 8770 N N . ASP E 1 212 ? -11.732 46.437 31.931 1.00 51.46 209 ASP E N 1
ATOM 8771 C CA . ASP E 1 212 ? -13.032 46.807 31.389 1.00 52.07 209 ASP E CA 1
ATOM 8772 C C . ASP E 1 212 ? -13.746 47.829 32.276 1.00 51.35 209 ASP E C 1
ATOM 8773 O O . ASP E 1 212 ? -14.909 47.662 32.660 1.00 50.87 209 ASP E O 1
ATOM 8778 N N . LEU E 1 213 ? -13.018 48.888 32.601 1.00 50.80 210 LEU E N 1
ATOM 8779 C CA . LEU E 1 213 ? -13.545 49.975 33.396 1.00 49.81 210 LEU E CA 1
ATOM 8780 C C . LEU E 1 213 ? -14.405 50.800 32.467 1.00 49.39 210 LEU E C 1
ATOM 8781 O O . LEU E 1 213 ? -13.892 51.370 31.509 1.00 49.95 210 LEU E O 1
ATOM 8786 N N . PRO E 1 214 ? -15.719 50.865 32.729 1.00 48.72 211 PRO E N 1
ATOM 8787 C CA . PRO E 1 214 ? -16.536 51.707 31.857 1.00 48.10 211 PRO E CA 1
ATOM 8788 C C . PRO E 1 214 ? -16.137 53.149 32.080 1.00 47.83 211 PRO E C 1
ATOM 8789 O O . PRO E 1 214 ? -16.077 53.590 33.232 1.00 48.75 211 PRO E O 1
ATOM 8793 N N . LEU E 1 215 ? -15.823 53.870 31.013 1.00 47.58 212 LEU E N 1
ATOM 8794 C CA . LEU E 1 215 ? -15.443 55.267 31.168 1.00 48.16 212 LEU E CA 1
ATOM 8795 C C . LEU E 1 215 ? -16.280 56.222 30.338 1.00 48.33 212 LEU E C 1
ATOM 8796 O O . LEU E 1 215 ? -16.471 56.026 29.143 1.00 48.58 212 LEU E O 1
ATOM 8801 N N . ARG E 1 216 ? -16.804 57.253 30.992 1.00 49.04 213 ARG E N 1
ATOM 8802 C CA . ARG E 1 216 ? -17.594 58.263 30.297 1.00 49.80 213 ARG E CA 1
ATOM 8803 C C . ARG E 1 216 ? -16.892 59.606 30.190 1.00 49.66 213 ARG E C 1
ATOM 8804 O O . ARG E 1 216 ? -16.713 60.306 31.179 1.00 49.85 213 ARG E O 1
ATOM 8812 N N . ILE E 1 217 ? -16.510 59.960 28.974 1.00 49.97 214 ILE E N 1
ATOM 8813 C CA . ILE E 1 217 ? -15.946 61.270 28.679 1.00 50.02 214 ILE E CA 1
ATOM 8814 C C . ILE E 1 217 ? -17.063 62.264 28.326 1.00 50.34 214 ILE E C 1
ATOM 8815 O O . ILE E 1 217 ? -17.917 61.977 27.498 1.00 50.01 214 ILE E O 1
ATOM 8820 N N . PHE E 1 218 ? -17.047 63.434 28.956 1.00 50.84 215 PHE E N 1
ATOM 8821 C CA . PHE E 1 218 ? -18.145 64.380 28.833 1.00 51.42 215 PHE E CA 1
ATOM 8822 C C . PHE E 1 218 ? -17.712 65.775 29.286 1.00 52.42 215 PHE E C 1
ATOM 8823 O O . PHE E 1 218 ? -16.553 65.994 29.659 1.00 51.99 215 PHE E O 1
ATOM 8831 N N . GLY E 1 219 ? -18.657 66.711 29.258 1.00 53.80 216 GLY E N 1
ATOM 8832 C CA . GLY E 1 219 ? -18.426 68.058 29.774 1.00 55.73 216 GLY E CA 1
ATOM 8833 C C . GLY E 1 219 ? -19.467 68.468 30.801 1.00 57.01 216 GLY E C 1
ATOM 8834 O O . GLY E 1 219 ? -20.665 68.374 30.544 1.00 56.79 216 GLY E O 1
ATOM 8835 N N . MET E 1 220 ? -19.008 68.914 31.970 1.00 58.39 217 MET E N 1
ATOM 8836 C CA . MET E 1 220 ? -19.901 69.468 32.990 1.00 59.83 217 MET E CA 1
ATOM 8837 C C . MET E 1 220 ? -20.147 70.956 32.730 1.00 61.32 217 MET E C 1
ATOM 8838 O O . MET E 1 220 ? -19.369 71.802 33.169 1.00 61.65 217 MET E O 1
ATOM 8843 N N . SER E 1 221 ? -21.218 71.288 32.019 1.00 62.90 218 SER E N 1
ATOM 8844 C CA . SER E 1 221 ? -21.533 72.698 31.809 1.00 64.11 218 SER E CA 1
ATOM 8845 C C . SER E 1 221 ? -22.641 73.165 32.747 1.00 64.64 218 SER E C 1
ATOM 8846 O O . SER E 1 221 ? -22.434 74.047 33.591 1.00 64.88 218 SER E O 1
ATOM 8849 N N . GLU E 1 222 ? -23.814 72.559 32.603 1.00 64.84 219 GLU E N 1
ATOM 8850 C CA . GLU E 1 222 ? -24.989 72.998 33.342 1.00 64.90 219 GLU E CA 1
ATOM 8851 C C . GLU E 1 222 ? -25.232 72.113 34.560 1.00 63.91 219 GLU E C 1
ATOM 8852 O O . GLU E 1 222 ? -24.936 70.917 34.534 1.00 63.72 219 GLU E O 1
ATOM 8858 N N . PRO E 1 223 ? -25.764 72.708 35.638 1.00 62.99 220 PRO E N 1
ATOM 8859 C CA . PRO E 1 223 ? -26.125 72.001 36.869 1.00 62.28 220 PRO E CA 1
ATOM 8860 C C . PRO E 1 223 ? -27.174 70.904 36.653 1.00 61.23 220 PRO E C 1
ATOM 8861 O O . PRO E 1 223 ? -28.321 71.197 36.304 1.00 61.16 220 PRO E O 1
ATOM 8865 N N . GLY E 1 224 ? -26.777 69.653 36.866 1.00 59.71 221 GLY E N 1
ATOM 8866 C CA . GLY E 1 224 ? -27.682 68.522 36.707 1.00 58.17 221 GLY E CA 1
ATOM 8867 C C . GLY E 1 224 ? -27.075 67.423 35.860 1.00 57.21 221 GLY E C 1
ATOM 8868 O O . GLY E 1 224 ? -27.465 66.262 35.961 1.00 56.77 221 GLY E O 1
ATOM 8869 N N . VAL E 1 225 ? -26.111 67.794 35.025 1.00 56.76 222 VAL E N 1
ATOM 8870 C CA . VAL E 1 225 ? -25.499 66.856 34.085 1.00 56.97 222 VAL E CA 1
ATOM 8871 C C . VAL E 1 225 ? -25.088 65.540 34.750 1.00 57.06 222 VAL E C 1
ATOM 8872 O O . VAL E 1 225 ? -25.417 64.456 34.253 1.00 57.22 222 VAL E O 1
ATOM 8876 N N . LEU E 1 226 ? -24.375 65.648 35.870 1.00 56.97 223 LEU E N 1
ATOM 8877 C CA . LEU E 1 226 ? -23.897 64.489 36.616 1.00 57.01 223 LEU E CA 1
ATOM 8878 C C . LEU E 1 226 ? -25.061 63.616 37.067 1.00 57.12 223 LEU E C 1
ATOM 8879 O O . LEU E 1 226 ? -25.065 62.401 36.847 1.00 57.18 223 LEU E O 1
ATOM 8884 N N . LEU E 1 227 ? -26.038 64.250 37.704 1.00 56.90 224 LEU E N 1
ATOM 8885 C CA . LEU E 1 227 ? -27.201 63.573 38.247 1.00 57.34 224 LEU E CA 1
ATOM 8886 C C . LEU E 1 227 ? -27.969 62.830 37.142 1.00 58.05 224 LEU E C 1
ATOM 8887 O O . LEU E 1 227 ? -28.356 61.667 37.300 1.00 58.09 224 LEU E O 1
ATOM 8892 N N . ARG E 1 228 ? -28.178 63.507 36.017 1.00 58.37 225 ARG E N 1
ATOM 8893 C CA . ARG E 1 228 ? -28.828 62.895 34.870 1.00 58.59 225 ARG E CA 1
ATOM 8894 C C . ARG E 1 228 ? -28.099 61.621 34.455 1.00 58.51 225 ARG E C 1
ATOM 8895 O O . ARG E 1 228 ? -28.722 60.572 34.274 1.00 59.09 225 ARG E O 1
ATOM 8903 N N . ILE E 1 229 ? -26.781 61.721 34.308 1.00 57.93 226 ILE E N 1
ATOM 8904 C CA . ILE E 1 229 ? -25.947 60.582 33.921 1.00 57.35 226 ILE E CA 1
ATOM 8905 C C . ILE E 1 229 ? -26.149 59.373 34.840 1.00 57.67 226 ILE E C 1
ATOM 8906 O O . ILE E 1 229 ? -26.181 58.224 34.383 1.00 57.81 226 ILE E O 1
ATOM 8911 N N . LEU E 1 230 ? -26.302 59.636 36.132 1.00 58.19 227 LEU E N 1
ATOM 8912 C CA . LEU E 1 230 ? -26.507 58.574 37.106 1.00 58.84 227 LEU E CA 1
ATOM 8913 C C . LEU E 1 230 ? -27.872 57.913 36.941 1.00 59.05 227 LEU E C 1
ATOM 8914 O O . LEU E 1 230 ? -28.018 56.709 37.159 1.00 59.00 227 LEU E O 1
ATOM 8919 N N . HIS E 1 231 ? -28.871 58.701 36.558 1.00 59.59 228 HIS E N 1
ATOM 8920 C CA . HIS E 1 231 ? -30.189 58.144 36.268 1.00 60.24 228 HIS E CA 1
ATOM 8921 C C . HIS E 1 231 ? -30.193 57.470 34.903 1.00 60.36 228 HIS E C 1
ATOM 8922 O O . HIS E 1 231 ? -31.219 56.967 34.438 1.00 60.06 228 HIS E O 1
ATOM 8929 N N . GLY E 1 232 ? -29.016 57.445 34.285 1.00 60.59 229 GLY E N 1
ATOM 8930 C CA . GLY E 1 232 ? -28.840 56.838 32.982 1.00 60.78 229 GLY E CA 1
ATOM 8931 C C . GLY E 1 232 ? -29.175 57.882 31.951 1.00 61.12 229 GLY E C 1
ATOM 8932 O O . GLY E 1 232 ? -30.292 58.396 31.919 1.00 61.57 229 GLY E O 1
ATOM 8933 N N . ALA E 1 233 ? -28.200 58.228 31.127 1.00 61.07 230 ALA E N 1
ATOM 8934 C CA . ALA E 1 233 ? -28.439 59.176 30.059 1.00 61.33 230 ALA E CA 1
ATOM 8935 C C . ALA E 1 233 ? -27.540 58.773 28.917 1.00 61.68 230 ALA E C 1
ATOM 8936 O O . ALA E 1 233 ? -27.174 57.603 28.798 1.00 61.87 230 ALA E O 1
ATOM 8938 N N . GLN E 1 234 ? -27.207 59.734 28.067 1.00 61.91 231 GLN E N 1
ATOM 8939 C CA . GLN E 1 234 ? -26.157 59.551 27.078 1.00 61.64 231 GLN E CA 1
ATOM 8940 C C . GLN E 1 234 ? -25.470 60.883 26.782 1.00 61.12 231 GLN E C 1
ATOM 8941 O O . GLN E 1 234 ? -25.482 61.376 25.650 1.00 61.19 231 GLN E O 1
ATOM 8947 N N . ILE E 1 235 ? -24.886 61.467 27.825 1.00 59.93 232 ILE E N 1
ATOM 8948 C CA . ILE E 1 235 ? -24.135 62.701 27.684 1.00 59.10 232 ILE E CA 1
ATOM 8949 C C . ILE E 1 235 ? -22.667 62.371 27.396 1.00 58.14 232 ILE E C 1
ATOM 8950 O O . ILE E 1 235 ? -22.053 61.546 28.082 1.00 57.79 232 ILE E O 1
ATOM 8955 N N . GLY E 1 236 ? -22.120 63.009 26.365 1.00 56.95 233 GLY E N 1
ATOM 8956 C CA . GLY E 1 236 ? -20.749 62.760 25.949 1.00 55.42 233 GLY E CA 1
ATOM 8957 C C . GLY E 1 236 ? -20.587 61.386 25.344 1.00 54.52 233 GLY E C 1
ATOM 8958 O O . GLY E 1 236 ? -21.445 60.925 24.592 1.00 54.84 233 GLY E O 1
ATOM 8959 N N . THR E 1 237 ? -19.490 60.718 25.686 1.00 53.68 234 THR E N 1
ATOM 8960 C CA . THR E 1 237 ? -19.148 59.437 25.069 1.00 52.77 234 THR E CA 1
ATOM 8961 C C . THR E 1 237 ? -18.909 58.352 26.119 1.00 52.30 234 THR E C 1
ATOM 8962 O O . THR E 1 237 ? -18.372 58.629 27.190 1.00 52.20 234 THR E O 1
ATOM 8966 N N . LEU E 1 238 ? -19.320 57.126 25.803 1.00 51.92 235 LEU E N 1
ATOM 8967 C CA . LEU E 1 238 ? -19.152 55.991 26.702 1.00 52.24 235 LEU E CA 1
ATOM 8968 C C . LEU E 1 238 ? -18.189 55.002 26.075 1.00 52.54 235 LEU E C 1
ATOM 8969 O O . LEU E 1 238 ? -18.483 54.440 25.026 1.00 53.47 235 LEU E O 1
ATOM 8974 N N . VAL E 1 239 ? -17.040 54.788 26.702 1.00 52.51 236 VAL E N 1
ATOM 8975 C CA . VAL E 1 239 ? -16.059 53.863 26.161 1.00 52.75 236 VAL E CA 1
ATOM 8976 C C . VAL E 1 239 ? -16.082 52.601 27.002 1.00 53.94 236 VAL E C 1
ATOM 8977 O O . VAL E 1 239 ? -16.040 52.668 28.235 1.00 53.45 236 VAL E O 1
ATOM 8981 N N . GLN E 1 240 ? -16.147 51.451 26.332 1.00 55.65 237 GLN E N 1
ATOM 8982 C CA . GLN E 1 240 ? -16.415 50.180 27.005 1.00 57.56 237 GLN E CA 1
ATOM 8983 C C . GLN E 1 240 ? -16.350 48.994 26.042 1.00 58.44 237 GLN E C 1
ATOM 8984 O O . GLN E 1 240 ? -16.300 49.172 24.819 1.00 58.57 237 GLN E O 1
ATOM 8990 N N . GLY E 1 241 ? -16.356 47.786 26.600 1.00 59.31 238 GLY E N 1
ATOM 8991 C CA . GLY E 1 241 ? -16.465 46.565 25.810 1.00 60.70 238 GLY E CA 1
ATOM 8992 C C . GLY E 1 241 ? -15.190 46.172 25.094 1.00 62.27 238 GLY E C 1
ATOM 8993 O O . GLY E 1 241 ? -14.389 47.031 24.700 1.00 62.14 238 GLY E O 1
ATOM 8994 N N . ARG E 1 242 ? -15.010 44.863 24.924 1.00 64.10 239 ARG E N 1
ATOM 8995 C CA . ARG E 1 242 ? -13.838 44.309 24.240 1.00 65.73 239 ARG E CA 1
ATOM 8996 C C . ARG E 1 242 ? -13.714 44.849 22.813 1.00 66.32 239 ARG E C 1
ATOM 8997 O O . ARG E 1 242 ? -14.226 44.284 21.830 1.00 66.08 239 ARG E O 1
ATOM 9005 N N . SER E 1 243 ? -13.079 45.895 22.639 1.00 67.18 240 SER E N 1
ATOM 9006 N N . GLU F 1 6 ? 37.622 86.349 58.197 1.00 66.94 3 GLU F N 1
ATOM 9007 C CA . GLU F 1 6 ? 37.054 86.680 56.856 1.00 66.73 3 GLU F CA 1
ATOM 9008 C C . GLU F 1 6 ? 35.525 86.752 56.878 1.00 65.67 3 GLU F C 1
ATOM 9009 O O . GLU F 1 6 ? 34.929 87.704 56.369 1.00 65.72 3 GLU F O 1
ATOM 9015 N N . LEU F 1 7 ? 34.898 85.738 57.463 1.00 63.96 4 LEU F N 1
ATOM 9016 C CA . LEU F 1 7 ? 33.450 85.721 57.599 1.00 62.26 4 LEU F CA 1
ATOM 9017 C C . LEU F 1 7 ? 33.025 86.290 58.949 1.00 60.93 4 LEU F C 1
ATOM 9018 O O . LEU F 1 7 ? 33.551 85.898 59.993 1.00 60.68 4 LEU F O 1
ATOM 9023 N N . SER F 1 8 ? 32.075 87.218 58.927 1.00 59.40 5 SER F N 1
ATOM 9024 C CA . SER F 1 8 ? 31.489 87.730 60.162 1.00 58.53 5 SER F CA 1
ATOM 9025 C C . SER F 1 8 ? 30.456 86.752 60.721 1.00 57.49 5 SER F C 1
ATOM 9026 O O . SER F 1 8 ? 30.045 86.861 61.883 1.00 56.84 5 SER F O 1
ATOM 9029 N N . TYR F 1 9 ? 30.034 85.808 59.880 1.00 56.48 6 TYR F N 1
ATOM 9030 C CA . TYR F 1 9 ? 29.063 84.782 60.275 1.00 55.39 6 TYR F CA 1
ATOM 9031 C C . TYR F 1 9 ? 29.397 83.483 59.566 1.00 55.38 6 TYR F C 1
ATOM 9032 O O . TYR F 1 9 ? 29.516 83.443 58.335 1.00 55.13 6 TYR F O 1
ATOM 9041 N N . ARG F 1 10 ? 29.569 82.432 60.361 1.00 55.43 7 ARG F N 1
ATOM 9042 C CA . ARG F 1 10 ? 29.896 81.096 59.864 1.00 55.57 7 ARG F CA 1
ATOM 9043 C C . ARG F 1 10 ? 28.689 80.371 59.259 1.00 53.52 7 ARG F C 1
ATOM 9044 O O . ARG F 1 10 ? 28.769 79.788 58.176 1.00 53.38 7 ARG F O 1
ATOM 9052 N N . ARG F 1 11 ? 27.572 80.416 59.976 1.00 51.51 8 ARG F N 1
ATOM 9053 C CA . ARG F 1 11 ? 26.366 79.684 59.609 1.00 48.99 8 ARG F CA 1
ATOM 9054 C C . ARG F 1 11 ? 25.134 80.579 59.699 1.00 48.14 8 ARG F C 1
ATOM 9055 O O . ARG F 1 11 ? 24.789 81.096 60.769 1.00 47.85 8 ARG F O 1
ATOM 9063 N N . ILE F 1 12 ? 24.465 80.759 58.568 1.00 46.97 9 ILE F N 1
ATOM 9064 C CA . ILE F 1 12 ? 23.331 81.676 58.506 1.00 45.99 9 ILE F CA 1
ATOM 9065 C C . ILE F 1 12 ? 22.038 81.001 58.065 1.00 44.72 9 ILE F C 1
ATOM 9066 O O . ILE F 1 12 ? 22.072 79.982 57.379 1.00 44.73 9 ILE F O 1
ATOM 9071 N N . LEU F 1 13 ? 20.905 81.575 58.460 1.00 43.36 10 LEU F N 1
ATOM 9072 C CA . LEU F 1 13 ? 19.611 81.176 57.911 1.00 42.50 10 LEU F CA 1
ATOM 9073 C C . LEU F 1 13 ? 18.978 82.376 57.239 1.00 42.27 10 LEU F C 1
ATOM 9074 O O . LEU F 1 13 ? 18.713 83.387 57.885 1.00 42.33 10 LEU F O 1
ATOM 9079 N N . LEU F 1 14 ? 18.733 82.263 55.941 1.00 41.43 11 LEU F N 1
ATOM 9080 C CA . LEU F 1 14 ? 18.109 83.346 55.212 1.00 41.26 11 LEU F CA 1
ATOM 9081 C C . LEU F 1 14 ? 16.636 83.045 55.026 1.00 41.53 11 LEU F C 1
ATOM 9082 O O . LEU F 1 14 ? 16.279 82.025 54.439 1.00 42.18 11 LEU F O 1
ATOM 9087 N N . LYS F 1 15 ? 15.784 83.930 55.534 1.00 41.96 12 LYS F N 1
ATOM 9088 C CA . LYS F 1 15 ? 14.343 83.779 55.390 1.00 42.07 12 LYS F CA 1
ATOM 9089 C C . LYS F 1 15 ? 13.749 84.774 54.393 1.00 42.64 12 LYS F C 1
ATOM 9090 O O . LYS F 1 15 ? 13.928 85.991 54.536 1.00 42.23 12 LYS F O 1
ATOM 9096 N N . LEU F 1 16 ? 13.045 84.236 53.394 1.00 43.11 13 LEU F N 1
ATOM 9097 C CA . LEU F 1 16 ? 12.315 85.026 52.395 1.00 43.81 13 LEU F CA 1
ATOM 9098 C C . LEU F 1 16 ? 10.821 84.729 52.475 1.00 43.80 13 LEU F C 1
ATOM 9099 O O . LEU F 1 16 ? 10.416 83.590 52.740 1.00 42.67 13 LEU F O 1
ATOM 9104 N N . SER F 1 17 ? 10.001 85.736 52.200 1.00 44.20 14 SER F N 1
ATOM 9105 C CA . SER F 1 17 ? 8.573 85.493 51.961 1.00 45.15 14 SER F CA 1
ATOM 9106 C C . SER F 1 17 ? 8.344 84.899 50.563 1.00 45.61 14 SER F C 1
ATOM 9107 O O . SER F 1 17 ? 9.192 85.008 49.667 1.00 44.71 14 SER F O 1
ATOM 9110 N N . GLY F 1 18 ? 7.197 84.255 50.388 1.00 46.25 15 GLY F N 1
ATOM 9111 C CA . GLY F 1 18 ? 6.895 83.579 49.142 1.00 46.24 15 GLY F CA 1
ATOM 9112 C C . GLY F 1 18 ? 6.780 84.549 47.993 1.00 47.37 15 GLY F C 1
ATOM 9113 O O . GLY F 1 18 ? 7.295 84.289 46.907 1.00 47.43 15 GLY F O 1
ATOM 9114 N N . GLU F 1 19 ? 6.108 85.675 48.227 1.00 48.45 16 GLU F N 1
ATOM 9115 C CA . GLU F 1 19 ? 5.880 86.654 47.162 1.00 49.53 16 GLU F CA 1
ATOM 9116 C C . GLU F 1 19 ? 7.175 87.235 46.613 1.00 49.74 16 GLU F C 1
ATOM 9117 O O . GLU F 1 19 ? 7.210 87.671 45.474 1.00 50.77 16 GLU F O 1
ATOM 9123 N N . ALA F 1 20 ? 8.242 87.233 47.409 1.00 49.89 17 ALA F N 1
ATOM 9124 C CA . ALA F 1 20 ? 9.563 87.602 46.902 1.00 49.75 17 ALA F CA 1
ATOM 9125 C C . ALA F 1 20 ? 9.869 86.833 45.610 1.00 49.99 17 ALA F C 1
ATOM 9126 O O . ALA F 1 20 ? 10.695 87.247 44.791 1.00 49.48 17 ALA F O 1
ATOM 9128 N N . LEU F 1 21 ? 9.198 85.701 45.435 1.00 50.02 18 LEU F N 1
ATOM 9129 C CA . LEU F 1 21 ? 9.445 84.858 44.278 1.00 50.03 18 LEU F CA 1
ATOM 9130 C C . LEU F 1 21 ? 8.615 85.283 43.069 1.00 49.85 18 LEU F C 1
ATOM 9131 O O . LEU F 1 21 ? 9.045 85.078 41.938 1.00 49.87 18 LEU F O 1
ATOM 9136 N N . MET F 1 22 ? 7.445 85.883 43.308 1.00 49.22 19 MET F N 1
ATOM 9137 C CA . MET F 1 22 ? 6.521 86.194 42.214 1.00 48.99 19 MET F CA 1
ATOM 9138 C C . MET F 1 22 ? 7.122 87.173 41.218 1.00 50.88 19 MET F C 1
ATOM 9139 O O . MET F 1 22 ? 6.785 87.148 40.031 1.00 51.38 19 MET F O 1
ATOM 9144 N N . GLY F 1 23 ? 8.005 88.034 41.707 1.00 52.53 20 GLY F N 1
ATOM 9145 C CA . GLY F 1 23 ? 8.565 89.094 40.890 1.00 55.00 20 GLY F CA 1
ATOM 9146 C C . GLY F 1 23 ? 7.497 90.085 40.473 1.00 56.94 20 GLY F C 1
ATOM 9147 O O . GLY F 1 23 ? 6.719 90.571 41.307 1.00 56.89 20 GLY F O 1
ATOM 9148 N N . ASP F 1 24 ? 7.459 90.379 39.176 1.00 58.61 21 ASP F N 1
ATOM 9149 C CA . ASP F 1 24 ? 6.499 91.331 38.624 1.00 60.17 21 ASP F CA 1
ATOM 9150 C C . ASP F 1 24 ? 5.121 90.695 38.443 1.00 60.04 21 ASP F C 1
ATOM 9151 O O . ASP F 1 24 ? 4.113 91.404 38.356 1.00 60.08 21 ASP F O 1
ATOM 9156 N N . GLY F 1 25 ? 5.085 89.360 38.388 1.00 59.42 22 GLY F N 1
ATOM 9157 C CA . GLY F 1 25 ? 3.835 88.611 38.249 1.00 58.66 22 GLY F CA 1
ATOM 9158 C C . GLY F 1 25 ? 3.008 88.664 39.519 1.00 58.19 22 GLY F C 1
ATOM 9159 O O . GLY F 1 25 ? 3.380 89.342 40.471 1.00 58.04 22 GLY F O 1
ATOM 9160 N N . ASP F 1 26 ? 1.878 87.967 39.549 1.00 58.21 23 ASP F N 1
ATOM 9161 C CA . ASP F 1 26 ? 1.080 87.954 40.782 1.00 58.43 23 ASP F CA 1
ATOM 9162 C C . ASP F 1 26 ? 0.709 86.569 41.309 1.00 57.46 23 ASP F C 1
ATOM 9163 O O . ASP F 1 26 ? -0.289 86.398 42.005 1.00 56.92 23 ASP F O 1
ATOM 9168 N N . TYR F 1 27 ? 1.539 85.586 40.974 1.00 56.91 24 TYR F N 1
ATOM 9169 C CA . TYR F 1 27 ? 1.468 84.243 41.563 1.00 56.51 24 TYR F CA 1
ATOM 9170 C C . TYR F 1 27 ? 2.651 83.429 41.065 1.00 54.74 24 TYR F C 1
ATOM 9171 O O . TYR F 1 27 ? 3.286 83.784 40.068 1.00 53.60 24 TYR F O 1
ATOM 9180 N N . GLY F 1 28 ? 2.942 82.337 41.765 1.00 52.91 25 GLY F N 1
ATOM 9181 C CA . GLY F 1 28 ? 3.941 81.389 41.304 1.00 51.15 25 GLY F CA 1
ATOM 9182 C C . GLY F 1 28 ? 5.338 81.933 41.436 1.00 49.97 25 GLY F C 1
ATOM 9183 O O . GLY F 1 28 ? 5.614 82.705 42.333 1.00 50.06 25 GLY F O 1
ATOM 9184 N N . ILE F 1 29 ? 6.219 81.533 40.532 1.00 49.71 26 ILE F N 1
ATOM 9185 C CA . ILE F 1 29 ? 7.611 81.951 40.585 1.00 49.75 26 ILE F CA 1
ATOM 9186 C C . ILE F 1 29 ? 8.061 82.591 39.273 1.00 51.05 26 ILE F C 1
ATOM 9187 O O . ILE F 1 29 ? 7.801 82.069 38.191 1.00 51.48 26 ILE F O 1
ATOM 9192 N N . ASP F 1 30 ? 8.719 83.738 39.380 1.00 52.53 27 ASP F N 1
ATOM 9193 C CA . ASP F 1 30 ? 9.342 84.386 38.236 1.00 53.73 27 ASP F CA 1
ATOM 9194 C C . ASP F 1 30 ? 10.750 83.810 38.067 1.00 54.20 27 ASP F C 1
ATOM 9195 O O . ASP F 1 30 ? 11.609 83.986 38.933 1.00 53.82 27 ASP F O 1
ATOM 9200 N N . PRO F 1 31 ? 10.986 83.103 36.947 1.00 54.93 28 PRO F N 1
ATOM 9201 C CA . PRO F 1 31 ? 12.218 82.342 36.730 1.00 55.37 28 PRO F CA 1
ATOM 9202 C C . PRO F 1 31 ? 13.477 83.197 36.826 1.00 56.01 28 PRO F C 1
ATOM 9203 O O . PRO F 1 31 ? 14.491 82.744 37.365 1.00 56.05 28 PRO F O 1
ATOM 9207 N N . LYS F 1 32 ? 13.407 84.419 36.305 1.00 56.73 29 LYS F N 1
ATOM 9208 C CA . LYS F 1 32 ? 14.506 85.376 36.408 1.00 57.06 29 LYS F CA 1
ATOM 9209 C C . LYS F 1 32 ? 14.783 85.728 37.868 1.00 56.73 29 LYS F C 1
ATOM 9210 O O . LYS F 1 32 ? 15.934 85.729 38.317 1.00 56.99 29 LYS F O 1
ATOM 9216 N N . VAL F 1 33 ? 13.719 86.025 38.607 1.00 55.80 30 VAL F N 1
ATOM 9217 C CA . VAL F 1 33 ? 13.863 86.436 40.001 1.00 54.85 30 VAL F CA 1
ATOM 9218 C C . VAL F 1 33 ? 14.388 85.309 40.880 1.00 54.05 30 VAL F C 1
ATOM 9219 O O . VAL F 1 33 ? 15.171 85.553 41.793 1.00 53.66 30 VAL F O 1
ATOM 9223 N N . ILE F 1 34 ? 13.976 84.076 40.597 1.00 53.92 31 ILE F N 1
ATOM 9224 C CA . ILE F 1 34 ? 14.448 82.936 41.383 1.00 53.74 31 ILE F CA 1
ATOM 9225 C C . ILE F 1 34 ? 15.911 82.645 41.070 1.00 54.23 31 ILE F C 1
ATOM 9226 O O . ILE F 1 34 ? 16.680 82.249 41.951 1.00 53.58 31 ILE F O 1
ATOM 9231 N N . ASN F 1 35 ? 16.291 82.881 39.815 1.00 54.94 32 ASN F N 1
ATOM 9232 C CA . ASN F 1 35 ? 17.648 82.624 39.363 1.00 55.96 32 ASN F CA 1
ATOM 9233 C C . ASN F 1 35 ? 18.646 83.560 40.000 1.00 55.83 32 ASN F C 1
ATOM 9234 O O . ASN F 1 35 ? 19.722 83.148 40.426 1.00 55.85 32 ASN F O 1
ATOM 9239 N N . ARG F 1 36 ? 18.289 84.834 40.037 1.00 55.96 33 ARG F N 1
ATOM 9240 C CA . ARG F 1 36 ? 19.095 85.820 40.725 1.00 56.41 33 ARG F CA 1
ATOM 9241 C C . ARG F 1 36 ? 19.328 85.393 42.180 1.00 55.60 33 ARG F C 1
ATOM 9242 O O . ARG F 1 36 ? 20.457 85.413 42.665 1.00 55.39 33 ARG F O 1
ATOM 9250 N N . LEU F 1 37 ? 18.259 84.981 42.862 1.00 55.22 34 LEU F N 1
ATOM 9251 C CA . LEU F 1 37 ? 18.358 84.495 44.242 1.00 54.32 34 LEU F CA 1
ATOM 9252 C C . LEU F 1 37 ? 19.291 83.298 44.376 1.00 53.38 34 LEU F C 1
ATOM 9253 O O . LEU F 1 37 ? 20.126 83.252 45.277 1.00 52.48 34 LEU F O 1
ATOM 9258 N N . ALA F 1 38 ? 19.118 82.313 43.497 1.00 53.35 35 ALA F N 1
ATOM 9259 C CA . ALA F 1 38 ? 20.007 81.147 43.468 1.00 53.09 35 ALA F CA 1
ATOM 9260 C C . ALA F 1 38 ? 21.461 81.615 43.448 1.00 53.16 35 ALA F C 1
ATOM 9261 O O . ALA F 1 38 ? 22.287 81.152 44.246 1.00 52.86 35 ALA F O 1
ATOM 9263 N N . HIS F 1 39 ? 21.758 82.560 42.552 1.00 52.95 36 HIS F N 1
ATOM 9264 C CA . HIS F 1 39 ? 23.113 83.072 42.404 1.00 52.82 36 HIS F CA 1
ATOM 9265 C C . HIS F 1 39 ? 23.661 83.700 43.680 1.00 51.89 36 HIS F C 1
ATOM 9266 O O . HIS F 1 39 ? 24.747 83.342 44.121 1.00 51.19 36 HIS F O 1
ATOM 9273 N N . GLU F 1 40 ? 22.904 84.617 44.276 1.00 51.67 37 GLU F N 1
ATOM 9274 C CA . GLU F 1 40 ? 23.290 85.213 45.558 1.00 51.69 37 GLU F CA 1
ATOM 9275 C C . GLU F 1 40 ? 23.564 84.154 46.622 1.00 51.10 37 GLU F C 1
ATOM 9276 O O . GLU F 1 40 ? 24.583 84.220 47.313 1.00 50.63 37 GLU F O 1
ATOM 9282 N N . VAL F 1 41 ? 22.668 83.173 46.743 1.00 50.41 38 VAL F N 1
ATOM 9283 C CA . VAL F 1 41 ? 22.862 82.089 47.705 1.00 50.41 38 VAL F CA 1
ATOM 9284 C C . VAL F 1 41 ? 24.154 81.325 47.426 1.00 50.62 38 VAL F C 1
ATOM 9285 O O . VAL F 1 41 ? 24.941 81.070 48.339 1.00 50.44 38 VAL F O 1
ATOM 9289 N N . ILE F 1 42 ? 24.366 80.965 46.163 1.00 51.59 39 ILE F N 1
ATOM 9290 C CA . ILE F 1 42 ? 25.567 80.225 45.750 1.00 52.85 39 ILE F CA 1
ATOM 9291 C C . ILE F 1 42 ? 26.858 81.009 46.014 1.00 53.42 39 ILE F C 1
ATOM 9292 O O . ILE F 1 42 ? 27.887 80.429 46.362 1.00 53.19 39 ILE F O 1
ATOM 9297 N N . GLU F 1 43 ? 26.783 82.329 45.856 1.00 54.58 40 GLU F N 1
ATOM 9298 C CA . GLU F 1 43 ? 27.886 83.239 46.170 1.00 56.01 40 GLU F CA 1
ATOM 9299 C C . GLU F 1 43 ? 28.240 83.194 47.649 1.00 55.60 40 GLU F C 1
ATOM 9300 O O . GLU F 1 43 ? 29.414 83.123 48.018 1.00 55.62 40 GLU F O 1
ATOM 9306 N N . ALA F 1 44 ? 27.213 83.255 48.491 1.00 55.33 41 ALA F N 1
ATOM 9307 C CA . ALA F 1 44 ? 27.387 83.169 49.933 1.00 55.05 41 ALA F CA 1
ATOM 9308 C C . ALA F 1 44 ? 28.051 81.864 50.338 1.00 55.32 41 ALA F C 1
ATOM 9309 O O . ALA F 1 44 ? 29.023 81.853 51.089 1.00 55.49 41 ALA F O 1
ATOM 9311 N N . GLN F 1 45 ? 27.517 80.756 49.844 1.00 55.91 42 GLN F N 1
ATOM 9312 C CA . GLN F 1 45 ? 28.079 79.456 50.160 1.00 56.78 42 GLN F CA 1
ATOM 9313 C C . GLN F 1 45 ? 29.503 79.312 49.602 1.00 56.66 42 GLN F C 1
ATOM 9314 O O . GLN F 1 45 ? 30.381 78.740 50.249 1.00 56.44 42 GLN F O 1
ATOM 9320 N N . GLN F 1 46 ? 29.723 79.856 48.409 1.00 56.53 43 GLN F N 1
ATOM 9321 C CA . GLN F 1 46 ? 31.039 79.830 47.765 1.00 56.77 43 GLN F CA 1
ATOM 9322 C C . GLN F 1 46 ? 32.098 80.583 48.584 1.00 56.12 43 GLN F C 1
ATOM 9323 O O . GLN F 1 46 ? 33.284 80.252 48.544 1.00 55.91 43 GLN F O 1
ATOM 9329 N N . ALA F 1 47 ? 31.652 81.597 49.318 1.00 55.18 44 ALA F N 1
ATOM 9330 C CA . ALA F 1 47 ? 32.525 82.401 50.173 1.00 54.26 44 ALA F CA 1
ATOM 9331 C C . ALA F 1 47 ? 32.917 81.693 51.471 1.00 53.67 44 ALA F C 1
ATOM 9332 O O . ALA F 1 47 ? 33.774 82.177 52.210 1.00 53.33 44 ALA F O 1
ATOM 9334 N N . GLY F 1 48 ? 32.277 80.558 51.750 1.00 53.04 45 GLY F N 1
ATOM 9335 C CA . GLY F 1 48 ? 32.578 79.776 52.949 1.00 52.13 45 GLY F CA 1
ATOM 9336 C C . GLY F 1 48 ? 31.443 79.713 53.955 1.00 51.40 45 GLY F C 1
ATOM 9337 O O . GLY F 1 48 ? 31.563 79.060 54.994 1.00 51.57 45 GLY F O 1
ATOM 9338 N N . ALA F 1 49 ? 30.340 80.393 53.653 1.00 50.34 46 ALA F N 1
ATOM 9339 C CA . ALA F 1 49 ? 29.158 80.355 54.513 1.00 49.34 46 ALA F CA 1
ATOM 9340 C C . ALA F 1 49 ? 28.335 79.057 54.371 1.00 48.88 46 ALA F C 1
ATOM 9341 O O . ALA F 1 49 ? 27.989 78.645 53.262 1.00 49.34 46 ALA F O 1
ATOM 9343 N N . GLN F 1 50 ? 28.041 78.414 55.500 1.00 47.68 47 GLN F N 1
ATOM 9344 C CA . GLN F 1 50 ? 27.074 77.321 55.555 1.00 46.54 47 GLN F CA 1
ATOM 9345 C C . GLN F 1 50 ? 25.674 77.938 55.558 1.00 45.68 47 GLN F C 1
ATOM 9346 O O . GLN F 1 50 ? 25.271 78.577 56.527 1.00 45.66 47 GLN F O 1
ATOM 9352 N N . VAL F 1 51 ? 24.940 77.757 54.464 1.00 44.67 48 VAL F N 1
ATOM 9353 C CA . VAL F 1 51 ? 23.677 78.457 54.267 1.00 43.33 48 VAL F CA 1
ATOM 9354 C C . VAL F 1 51 ? 22.446 77.578 54.480 1.00 42.98 48 VAL F C 1
ATOM 9355 O O . VAL F 1 51 ? 22.378 76.456 53.978 1.00 42.75 48 VAL F O 1
ATOM 9359 N N . ALA F 1 52 ? 21.481 78.101 55.244 1.00 42.51 49 ALA F N 1
ATOM 9360 C CA . ALA F 1 52 ? 20.129 77.548 55.305 1.00 41.52 49 ALA F CA 1
ATOM 9361 C C . ALA F 1 52 ? 19.124 78.583 54.770 1.00 41.47 49 ALA F C 1
ATOM 9362 O O . ALA F 1 52 ? 19.329 79.794 54.921 1.00 42.55 49 ALA F O 1
ATOM 9364 N N . LEU F 1 53 ? 18.060 78.124 54.113 1.00 41.08 50 LEU F N 1
ATOM 9365 C CA . LEU F 1 53 ? 17.014 79.027 53.645 1.00 40.50 50 LEU F CA 1
ATOM 9366 C C . LEU F 1 53 ? 15.647 78.557 54.065 1.00 39.67 50 LEU F C 1
ATOM 9367 O O . LEU F 1 53 ? 15.423 77.354 54.223 1.00 39.81 50 LEU F O 1
ATOM 9372 N N . VAL F 1 54 ? 14.740 79.529 54.201 1.00 38.28 51 VAL F N 1
ATOM 9373 C CA . VAL F 1 54 ? 13.320 79.320 54.472 1.00 37.24 51 VAL F CA 1
ATOM 9374 C C . VAL F 1 54 ? 12.582 80.311 53.562 1.00 38.53 51 VAL F C 1
ATOM 9375 O O . VAL F 1 54 ? 12.917 81.500 53.515 1.00 38.47 51 VAL F O 1
ATOM 9379 N N . ILE F 1 55 ? 11.597 79.820 52.814 1.00 38.90 52 ILE F N 1
ATOM 9380 C CA . ILE F 1 55 ? 10.807 80.667 51.929 1.00 38.90 52 ILE F CA 1
ATOM 9381 C C . ILE F 1 55 ? 9.357 80.397 52.255 1.00 38.67 52 ILE F C 1
ATOM 9382 O O . ILE F 1 55 ? 8.981 79.250 52.424 1.00 38.78 52 ILE F O 1
ATOM 9387 N N . GLY F 1 56 ? 8.549 81.449 52.359 1.00 38.93 53 GLY F N 1
ATOM 9388 C CA . GLY F 1 56 ? 7.121 81.301 52.635 1.00 38.02 53 GLY F CA 1
ATOM 9389 C C . GLY F 1 56 ? 6.342 80.804 51.428 1.00 38.25 53 GLY F C 1
ATOM 9390 O O . GLY F 1 56 ? 6.924 80.473 50.387 1.00 37.61 53 GLY F O 1
ATOM 9391 N N . GLY F 1 57 ? 5.022 80.749 51.563 1.00 38.41 54 GLY F N 1
ATOM 9392 C CA . GLY F 1 57 ? 4.183 80.188 50.514 1.00 39.91 54 GLY F CA 1
ATOM 9393 C C . GLY F 1 57 ? 3.143 81.141 49.950 1.00 40.97 54 GLY F C 1
ATOM 9394 O O . GLY F 1 57 ? 2.252 80.727 49.209 1.00 41.41 54 GLY F O 1
ATOM 9395 N N . GLY F 1 58 ? 3.268 82.424 50.275 1.00 41.40 55 GLY F N 1
ATOM 9396 C CA . GLY F 1 58 ? 2.246 83.395 49.919 1.00 41.43 55 GLY F CA 1
ATOM 9397 C C . GLY F 1 58 ? 2.119 83.638 48.430 1.00 42.30 55 GLY F C 1
ATOM 9398 O O . GLY F 1 58 ? 1.074 84.076 47.962 1.00 42.61 55 GLY F O 1
ATOM 9399 N N . ASN F 1 59 ? 3.188 83.376 47.687 1.00 42.72 56 ASN F N 1
ATOM 9400 C CA . ASN F 1 59 ? 3.158 83.461 46.225 1.00 42.77 56 ASN F CA 1
ATOM 9401 C C . ASN F 1 59 ? 2.301 82.340 45.597 1.00 43.22 56 ASN F C 1
ATOM 9402 O O . ASN F 1 59 ? 1.828 82.466 44.466 1.00 43.06 56 ASN F O 1
ATOM 9407 N N . ILE F 1 60 ? 2.085 81.252 46.335 1.00 43.82 57 ILE F N 1
ATOM 9408 C CA . ILE F 1 60 ? 1.323 80.120 45.788 1.00 44.04 57 ILE F CA 1
ATOM 9409 C C . ILE F 1 60 ? -0.001 79.968 46.499 1.00 45.12 57 ILE F C 1
ATOM 9410 O O . ILE F 1 60 ? -1.031 79.712 45.871 1.00 45.36 57 ILE F O 1
ATOM 9415 N N . PHE F 1 61 ? 0.035 80.103 47.815 1.00 46.42 58 PHE F N 1
ATOM 9416 C CA . PHE F 1 61 ? -1.176 80.067 48.607 1.00 48.29 58 PHE F CA 1
ATOM 9417 C C . PHE F 1 61 ? -1.739 81.483 48.604 1.00 50.01 58 PHE F C 1
ATOM 9418 O O . PHE F 1 61 ? -1.613 82.227 49.593 1.00 49.22 58 PHE F O 1
ATOM 9426 N N . ARG F 1 62 ? -2.320 81.839 47.451 1.00 52.02 59 ARG F N 1
ATOM 9427 C CA . ARG F 1 62 ? -2.832 83.178 47.133 1.00 53.71 59 ARG F CA 1
ATOM 9428 C C . ARG F 1 62 ? -4.304 83.096 46.794 1.00 54.25 59 ARG F C 1
ATOM 9429 O O . ARG F 1 62 ? -4.921 82.030 46.869 1.00 55.19 59 ARG F O 1
ATOM 9437 N N . GLY F 1 63 ? -4.849 84.227 46.362 1.00 54.02 60 GLY F N 1
ATOM 9438 C CA . GLY F 1 63 ? -6.155 84.243 45.721 1.00 54.34 60 GLY F CA 1
ATOM 9439 C C . GLY F 1 63 ? -7.294 84.092 46.694 1.00 54.28 60 GLY F C 1
ATOM 9440 O O . GLY F 1 63 ? -7.101 83.646 47.829 1.00 54.37 60 GLY F O 1
ATOM 9441 N N . ALA F 1 64 ? -8.485 84.469 46.244 1.00 54.16 61 ALA F N 1
ATOM 9442 C CA . ALA F 1 64 ? -9.670 84.411 47.083 1.00 54.59 61 ALA F CA 1
ATOM 9443 C C . ALA F 1 64 ? -10.127 82.964 47.267 1.00 54.54 61 ALA F C 1
ATOM 9444 O O . ALA F 1 64 ? -10.735 82.620 48.282 1.00 54.53 61 ALA F O 1
ATOM 9446 N N . GLY F 1 65 ? -9.814 82.122 46.284 1.00 54.51 62 GLY F N 1
ATOM 9447 C CA . GLY F 1 65 ? -10.189 80.711 46.316 1.00 54.92 62 GLY F CA 1
ATOM 9448 C C . GLY F 1 65 ? -9.343 79.865 47.254 1.00 55.63 62 GLY F C 1
ATOM 9449 O O . GLY F 1 65 ? -9.868 79.036 48.007 1.00 55.65 62 GLY F O 1
ATOM 9450 N N . LEU F 1 66 ? -8.031 80.078 47.218 1.00 56.02 63 LEU F N 1
ATOM 9451 C CA . LEU F 1 66 ? -7.115 79.332 48.070 1.00 56.07 63 LEU F CA 1
ATOM 9452 C C . LEU F 1 66 ? -7.027 79.947 49.466 1.00 57.94 63 LEU F C 1
ATOM 9453 O O . LEU F 1 66 ? -7.426 79.315 50.460 1.00 58.84 63 LEU F O 1
ATOM 9458 N N . ALA F 1 67 ? -6.492 81.166 49.548 1.00 58.73 64 ALA F N 1
ATOM 9459 C CA . ALA F 1 67 ? -6.373 81.856 50.831 1.00 60.02 64 ALA F CA 1
ATOM 9460 C C . ALA F 1 67 ? -7.606 82.706 51.086 1.00 61.37 64 ALA F C 1
ATOM 9461 O O . ALA F 1 67 ? -7.548 83.936 51.027 1.00 61.34 64 ALA F O 1
ATOM 9463 N N . ALA F 1 68 ? -8.723 82.034 51.352 1.00 63.00 65 ALA F N 1
ATOM 9464 C CA . ALA F 1 68 ? -9.991 82.705 51.596 1.00 64.84 65 ALA F CA 1
ATOM 9465 C C . ALA F 1 68 ? -9.978 83.439 52.931 1.00 66.28 65 ALA F C 1
ATOM 9466 O O . ALA F 1 68 ? -8.919 83.851 53.412 1.00 66.60 65 ALA F O 1
ATOM 9468 N N . SER F 1 69 ? -11.155 83.616 53.525 1.00 67.73 66 SER F N 1
ATOM 9469 C CA . SER F 1 69 ? -11.247 84.261 54.835 1.00 68.93 66 SER F CA 1
ATOM 9470 C C . SER F 1 69 ? -12.445 83.756 55.632 1.00 69.32 66 SER F C 1
ATOM 9471 O O . SER F 1 69 ? -12.589 84.069 56.821 1.00 69.35 66 SER F O 1
ATOM 9474 N N . GLY F 1 70 ? -13.295 82.972 54.967 1.00 69.28 67 GLY F N 1
ATOM 9475 C CA . GLY F 1 70 ? -14.339 82.204 55.649 1.00 68.97 67 GLY F CA 1
ATOM 9476 C C . GLY F 1 70 ? -13.907 80.751 55.789 1.00 68.55 67 GLY F C 1
ATOM 9477 O O . GLY F 1 70 ? -14.729 79.863 56.043 1.00 68.63 67 GLY F O 1
ATOM 9478 N N . MET F 1 71 ? -12.603 80.519 55.631 1.00 67.44 68 MET F N 1
ATOM 9479 C CA . MET F 1 71 ? -12.044 79.171 55.570 1.00 66.06 68 MET F CA 1
ATOM 9480 C C . MET F 1 71 ? -11.590 78.668 56.940 1.00 64.41 68 MET F C 1
ATOM 9481 O O . MET F 1 71 ? -11.483 79.437 57.908 1.00 64.13 68 MET F O 1
ATOM 9486 N N . ASP F 1 72 ? -11.322 77.368 57.013 1.00 62.16 69 ASP F N 1
ATOM 9487 C CA . ASP F 1 72 ? -10.722 76.784 58.202 1.00 59.81 69 ASP F CA 1
ATOM 9488 C C . ASP F 1 72 ? -9.258 77.230 58.298 1.00 57.94 69 ASP F C 1
ATOM 9489 O O . ASP F 1 72 ? -8.524 77.192 57.307 1.00 56.96 69 ASP F O 1
ATOM 9494 N N . ARG F 1 73 ? -8.841 77.658 59.486 1.00 56.07 70 ARG F N 1
ATOM 9495 C CA . ARG F 1 73 ? -7.484 78.175 59.688 1.00 54.30 70 ARG F CA 1
ATOM 9496 C C . ARG F 1 73 ? -6.424 77.077 59.658 1.00 52.09 70 ARG F C 1
ATOM 9497 O O . ARG F 1 73 ? -5.305 77.297 59.175 1.00 52.25 70 ARG F O 1
ATOM 9505 N N . VAL F 1 74 ? -6.763 75.900 60.184 1.00 49.61 71 VAL F N 1
ATOM 9506 C CA . VAL F 1 74 ? -5.841 74.767 60.137 1.00 47.01 71 VAL F CA 1
ATOM 9507 C C . VAL F 1 74 ? -5.632 74.344 58.684 1.00 45.98 71 VAL F C 1
ATOM 9508 O O . VAL F 1 74 ? -4.501 74.098 58.258 1.00 45.91 71 VAL F O 1
ATOM 9512 N N . THR F 1 75 ? -6.725 74.286 57.927 1.00 44.59 72 THR F N 1
ATOM 9513 C CA . THR F 1 75 ? -6.667 73.986 56.498 1.00 44.14 72 THR F CA 1
ATOM 9514 C C . THR F 1 75 ? -5.767 74.938 55.709 1.00 43.14 72 THR F C 1
ATOM 9515 O O . THR F 1 75 ? -4.892 74.496 54.951 1.00 42.62 72 THR F O 1
ATOM 9519 N N . GLY F 1 76 ? -5.976 76.237 55.900 1.00 42.21 73 GLY F N 1
ATOM 9520 C CA . GLY F 1 76 ? -5.207 77.260 55.193 1.00 42.02 73 GLY F CA 1
ATOM 9521 C C . GLY F 1 76 ? -3.741 77.233 55.574 1.00 42.52 73 GLY F C 1
ATOM 9522 O O . GLY F 1 76 ? -2.869 77.474 54.737 1.00 42.74 73 GLY F O 1
ATOM 9523 N N . ASP F 1 77 ? -3.461 76.935 56.845 1.00 42.23 74 ASP F N 1
ATOM 9524 C CA . ASP F 1 77 ? -2.086 76.764 57.289 1.00 41.17 74 ASP F CA 1
ATOM 9525 C C . ASP F 1 77 ? -1.495 75.515 56.647 1.00 39.97 74 ASP F C 1
ATOM 9526 O O . ASP F 1 77 ? -0.330 75.514 56.242 1.00 39.75 74 ASP F O 1
ATOM 9531 N N . HIS F 1 78 ? -2.302 74.459 56.547 1.00 38.57 75 HIS F N 1
ATOM 9532 C CA . HIS F 1 78 ? -1.868 73.242 55.861 1.00 38.41 75 HIS F CA 1
ATOM 9533 C C . HIS F 1 78 ? -1.629 73.518 54.389 1.00 37.65 75 HIS F C 1
ATOM 9534 O O . HIS F 1 78 ? -0.659 73.026 53.833 1.00 37.96 75 HIS F O 1
ATOM 9541 N N . MET F 1 79 ? -2.495 74.319 53.763 1.00 37.92 76 MET F N 1
ATOM 9542 C CA . MET F 1 79 ? -2.292 74.691 52.344 1.00 37.63 76 MET F CA 1
ATOM 9543 C C . MET F 1 79 ? -1.030 75.518 52.171 1.00 37.36 76 MET F C 1
ATOM 9544 O O . MET F 1 79 ? -0.301 75.369 51.189 1.00 38.59 76 MET F O 1
ATOM 9549 N N . GLY F 1 80 ? -0.763 76.396 53.130 1.00 37.60 77 GLY F N 1
ATOM 9550 C CA . GLY F 1 80 ? 0.466 77.190 53.096 1.00 37.61 77 GLY F CA 1
ATOM 9551 C C . GLY F 1 80 ? 1.709 76.325 53.261 1.00 38.30 77 GLY F C 1
ATOM 9552 O O . GLY F 1 80 ? 2.711 76.529 52.572 1.00 38.52 77 GLY F O 1
ATOM 9553 N N . MET F 1 81 ? 1.637 75.341 54.158 1.00 37.93 78 MET F N 1
ATOM 9554 C CA . MET F 1 81 ? 2.748 74.424 54.368 1.00 38.07 78 MET F CA 1
ATOM 9555 C C . MET F 1 81 ? 3.149 73.692 53.095 1.00 37.12 78 MET F C 1
ATOM 9556 O O . MET F 1 81 ? 4.324 73.611 52.777 1.00 38.14 78 MET F O 1
ATOM 9561 N N . LEU F 1 82 ? 2.189 73.132 52.376 1.00 36.41 79 LEU F N 1
ATOM 9562 C CA . LEU F 1 82 ? 2.506 72.465 51.119 1.00 36.53 79 LEU F CA 1
ATOM 9563 C C . LEU F 1 82 ? 3.151 73.433 50.135 1.00 36.19 79 LEU F C 1
ATOM 9564 O O . LEU F 1 82 ? 4.079 73.077 49.415 1.00 36.53 79 LEU F O 1
ATOM 9569 N N . ALA F 1 83 ? 2.613 74.646 50.078 1.00 36.14 80 ALA F N 1
ATOM 9570 C CA . ALA F 1 83 ? 3.128 75.670 49.184 1.00 35.35 80 ALA F CA 1
ATOM 9571 C C . ALA F 1 83 ? 4.600 75.925 49.460 1.00 35.60 80 ALA F C 1
ATOM 9572 O O . ALA F 1 83 ? 5.385 76.116 48.534 1.00 36.56 80 ALA F O 1
ATOM 9574 N N . THR F 1 84 ? 4.991 75.923 50.732 1.00 36.31 81 THR F N 1
ATOM 9575 C CA . THR F 1 84 ? 6.411 76.114 51.071 1.00 36.42 81 THR F CA 1
ATOM 9576 C C . THR F 1 84 ? 7.272 74.946 50.549 1.00 36.64 81 THR F C 1
ATOM 9577 O O . THR F 1 84 ? 8.445 75.127 50.229 1.00 37.89 81 THR F O 1
ATOM 9581 N N . VAL F 1 85 ? 6.701 73.751 50.456 1.00 35.71 82 VAL F N 1
ATOM 9582 C CA . VAL F 1 85 ? 7.446 72.618 49.873 1.00 35.81 82 VAL F CA 1
ATOM 9583 C C . VAL F 1 85 ? 7.637 72.774 48.345 1.00 36.57 82 VAL F C 1
ATOM 9584 O O . VAL F 1 85 ? 8.723 72.514 47.822 1.00 37.48 82 VAL F O 1
ATOM 9588 N N . ILE F 1 86 ? 6.584 73.202 47.648 1.00 36.34 83 ILE F N 1
ATOM 9589 C CA . ILE F 1 86 ? 6.662 73.506 46.220 1.00 36.09 83 ILE F CA 1
ATOM 9590 C C . ILE F 1 86 ? 7.731 74.563 45.914 1.00 36.66 83 ILE F C 1
ATOM 9591 O O . ILE F 1 86 ? 8.478 74.443 44.925 1.00 36.79 83 ILE F O 1
ATOM 9596 N N . ASN F 1 87 ? 7.796 75.606 46.744 1.00 36.60 84 ASN F N 1
ATOM 9597 C CA . ASN F 1 87 ? 8.824 76.652 46.577 1.00 36.87 84 ASN F CA 1
ATOM 9598 C C . ASN F 1 87 ? 10.219 76.075 46.820 1.00 36.81 84 ASN F C 1
ATOM 9599 O O . ASN F 1 87 ? 11.167 76.362 46.066 1.00 37.71 84 ASN F O 1
ATOM 9604 N N . ALA F 1 88 ? 10.323 75.252 47.861 1.00 35.83 85 ALA F N 1
ATOM 9605 C CA . ALA F 1 88 ? 11.569 74.595 48.234 1.00 36.56 85 ALA F CA 1
ATOM 9606 C C . ALA F 1 88 ? 12.103 73.702 47.117 1.00 37.07 85 ALA F C 1
ATOM 9607 O O . ALA F 1 88 ? 13.313 73.644 46.891 1.00 36.49 85 ALA F O 1
ATOM 9609 N N . LEU F 1 89 ? 11.194 72.988 46.449 1.00 37.61 86 LEU F N 1
ATOM 9610 C CA . LEU F 1 89 ? 11.547 72.137 45.316 1.00 38.55 86 LEU F CA 1
ATOM 9611 C C . LEU F 1 89 ? 12.044 72.999 44.143 1.00 39.50 86 LEU F C 1
ATOM 9612 O O . LEU F 1 89 ? 13.044 72.671 43.477 1.00 39.58 86 LEU F O 1
ATOM 9617 N N . ALA F 1 90 ? 11.356 74.107 43.886 1.00 39.94 87 ALA F N 1
ATOM 9618 C CA . ALA F 1 90 ? 11.781 74.987 42.791 1.00 40.75 87 ALA F CA 1
ATOM 9619 C C . ALA F 1 90 ? 13.164 75.559 43.103 1.00 41.45 87 ALA F C 1
ATOM 9620 O O . ALA F 1 90 ? 14.080 75.472 42.294 1.00 41.97 87 ALA F O 1
ATOM 9622 N N . MET F 1 91 ? 13.334 76.100 44.301 1.00 42.78 88 MET F N 1
ATOM 9623 C CA . MET F 1 91 ? 14.627 76.659 44.670 1.00 43.87 88 MET F CA 1
ATOM 9624 C C . MET F 1 91 ? 15.695 75.581 44.581 1.00 43.67 88 MET F C 1
ATOM 9625 O O . MET F 1 91 ? 16.829 75.841 44.205 1.00 44.25 88 MET F O 1
ATOM 9630 N N . GLN F 1 92 ? 15.320 74.361 44.929 1.00 44.71 89 GLN F N 1
ATOM 9631 C CA . GLN F 1 92 ? 16.261 73.260 44.949 1.00 45.21 89 GLN F CA 1
ATOM 9632 C C . GLN F 1 92 ? 16.804 72.987 43.568 1.00 45.20 89 GLN F C 1
ATOM 9633 O O . GLN F 1 92 ? 17.999 72.760 43.395 1.00 44.69 89 GLN F O 1
ATOM 9639 N N . ASP F 1 93 ? 15.921 72.996 42.581 1.00 46.84 90 ASP F N 1
ATOM 9640 C CA . ASP F 1 93 ? 16.356 72.656 41.235 1.00 49.15 90 ASP F CA 1
ATOM 9641 C C . ASP F 1 93 ? 17.152 73.793 40.601 1.00 49.09 90 ASP F C 1
ATOM 9642 O O . ASP F 1 93 ? 18.072 73.542 39.825 1.00 49.63 90 ASP F O 1
ATOM 9647 N N . ALA F 1 94 ? 16.820 75.035 40.963 1.00 48.73 91 ALA F N 1
ATOM 9648 C CA . ALA F 1 94 ? 17.579 76.214 40.518 1.00 48.74 91 ALA F CA 1
ATOM 9649 C C . ALA F 1 94 ? 19.010 76.194 41.049 1.00 48.77 91 ALA F C 1
ATOM 9650 O O . ALA F 1 94 ? 19.956 76.489 40.320 1.00 48.36 91 ALA F O 1
ATOM 9652 N N . LEU F 1 95 ? 19.164 75.849 42.324 1.00 48.99 92 LEU F N 1
ATOM 9653 C CA . LEU F 1 95 ? 20.488 75.731 42.922 1.00 49.57 92 LEU F CA 1
ATOM 9654 C C . LEU F 1 95 ? 21.293 74.585 42.318 1.00 51.12 92 LEU F C 1
ATOM 9655 O O . LEU F 1 95 ? 22.495 74.714 42.084 1.00 51.22 92 LEU F O 1
ATOM 9660 N N . GLU F 1 96 ? 20.632 73.462 42.060 1.00 52.26 93 GLU F N 1
ATOM 9661 C CA . GLU F 1 96 ? 21.327 72.323 41.476 1.00 53.65 93 GLU F CA 1
ATOM 9662 C C . GLU F 1 96 ? 21.726 72.536 40.024 1.00 53.59 93 GLU F C 1
ATOM 9663 O O . GLU F 1 96 ? 22.688 71.928 39.565 1.00 53.31 93 GLU F O 1
ATOM 9669 N N . LYS F 1 97 ? 20.996 73.388 39.304 1.00 54.36 94 LYS F N 1
ATOM 9670 C CA . LYS F 1 97 ? 21.336 73.668 37.896 1.00 55.28 94 LYS F CA 1
ATOM 9671 C C . LYS F 1 97 ? 22.558 74.578 37.792 1.00 54.52 94 LYS F C 1
ATOM 9672 O O . LYS F 1 97 ? 23.024 74.885 36.701 1.00 54.75 94 LYS F O 1
ATOM 9678 N N . LEU F 1 98 ? 23.067 74.992 38.945 1.00 54.30 95 LEU F N 1
ATOM 9679 C CA . LEU F 1 98 ? 24.219 75.873 39.040 1.00 53.89 95 LEU F CA 1
ATOM 9680 C C . LEU F 1 98 ? 25.328 75.198 39.846 1.00 53.67 95 LEU F C 1
ATOM 9681 O O . LEU F 1 98 ? 26.241 75.861 40.332 1.00 53.85 95 LEU F O 1
ATOM 9686 N N . GLY F 1 99 ? 25.224 73.881 40.015 1.00 53.66 96 GLY F N 1
ATOM 9687 C CA . GLY F 1 99 ? 26.295 73.088 40.624 1.00 53.12 96 GLY F CA 1
ATOM 9688 C C . GLY F 1 99 ? 26.353 72.991 42.142 1.00 53.04 96 GLY F C 1
ATOM 9689 O O . GLY F 1 99 ? 27.321 72.460 42.690 1.00 52.98 96 GLY F O 1
ATOM 9690 N N . ALA F 1 100 ? 25.326 73.492 42.824 1.00 52.64 97 ALA F N 1
ATOM 9691 C CA . ALA F 1 100 ? 25.255 73.410 44.288 1.00 52.77 97 ALA F CA 1
ATOM 9692 C C . ALA F 1 100 ? 24.666 72.087 44.820 1.00 52.56 97 ALA F C 1
ATOM 9693 O O . ALA F 1 100 ? 23.740 71.535 44.235 1.00 52.74 97 ALA F O 1
ATOM 9695 N N . LYS F 1 101 ? 25.214 71.597 45.929 1.00 52.36 98 LYS F N 1
ATOM 9696 C CA . LYS F 1 101 ? 24.615 70.494 46.686 1.00 52.45 98 LYS F CA 1
ATOM 9697 C C . LYS F 1 101 ? 23.574 71.030 47.671 1.00 51.25 98 LYS F C 1
ATOM 9698 O O . LYS F 1 101 ? 23.874 71.888 48.492 1.00 51.41 98 LYS F O 1
ATOM 9704 N N . VAL F 1 102 ? 22.357 70.508 47.588 1.00 49.89 99 VAL F N 1
ATOM 9705 C CA . VAL F 1 102 ? 21.237 70.993 48.380 1.00 48.34 99 VAL F CA 1
ATOM 9706 C C . VAL F 1 102 ? 20.541 69.836 49.089 1.00 47.64 99 VAL F C 1
ATOM 9707 O O . VAL F 1 102 ? 20.611 68.684 48.651 1.00 47.82 99 VAL F O 1
ATOM 9711 N N . ARG F 1 103 ? 19.846 70.155 50.175 1.00 46.15 100 ARG F N 1
ATOM 9712 C CA . ARG F 1 103 ? 19.014 69.188 50.860 1.00 44.54 100 ARG F CA 1
ATOM 9713 C C . ARG F 1 103 ? 17.754 69.901 51.336 1.00 43.75 100 ARG F C 1
ATOM 9714 O O . ARG F 1 103 ? 17.836 70.881 52.070 1.00 43.75 100 ARG F O 1
ATOM 9722 N N . VAL F 1 104 ? 16.592 69.412 50.899 1.00 42.42 101 VAL F N 1
ATOM 9723 C CA . VAL F 1 104 ? 15.292 69.928 51.332 1.00 40.95 101 VAL F CA 1
ATOM 9724 C C . VAL F 1 104 ? 14.789 69.125 52.544 1.00 41.40 101 VAL F C 1
ATOM 9725 O O . VAL F 1 104 ? 14.713 67.889 52.506 1.00 40.72 101 VAL F O 1
ATOM 9729 N N . MET F 1 105 ? 14.467 69.825 53.627 1.00 41.13 102 MET F N 1
ATOM 9730 C CA . MET F 1 105 ? 13.986 69.156 54.826 1.00 41.35 102 MET F CA 1
ATOM 9731 C C . MET F 1 105 ? 12.679 69.789 55.276 1.00 40.96 102 MET F C 1
ATOM 9732 O O . MET F 1 105 ? 12.589 71.002 55.435 1.00 41.30 102 MET F O 1
ATOM 9737 N N . SER F 1 106 ? 11.670 68.943 55.449 1.00 40.56 103 SER F N 1
ATOM 9738 C CA . SER F 1 106 ? 10.300 69.343 55.727 1.00 39.91 103 SER F CA 1
ATOM 9739 C C . SER F 1 106 ? 9.954 69.094 57.193 1.00 40.46 103 SER F C 1
ATOM 9740 O O . SER F 1 106 ? 10.380 68.087 57.757 1.00 40.18 103 SER F O 1
ATOM 9743 N N . ALA F 1 107 ? 9.175 69.991 57.798 1.00 40.76 104 ALA F N 1
ATOM 9744 C CA . ALA F 1 107 ? 8.739 69.806 59.180 1.00 43.09 104 ALA F CA 1
ATOM 9745 C C . ALA F 1 107 ? 7.693 68.705 59.236 1.00 44.74 104 ALA F C 1
ATOM 9746 O O . ALA F 1 107 ? 7.458 68.120 60.281 1.00 44.57 104 ALA F O 1
ATOM 9748 N N . ILE F 1 108 ? 7.058 68.447 58.095 1.00 46.35 105 ILE F N 1
ATOM 9749 C CA . ILE F 1 108 ? 6.120 67.338 57.973 1.00 48.03 105 ILE F CA 1
ATOM 9750 C C . ILE F 1 108 ? 6.667 66.323 56.975 1.00 48.49 105 ILE F C 1
ATOM 9751 O O . ILE F 1 108 ? 7.220 66.698 55.935 1.00 47.95 105 ILE F O 1
ATOM 9756 N N . LYS F 1 109 ? 6.519 65.046 57.311 1.00 49.51 106 LYS F N 1
ATOM 9757 C CA . LYS F 1 109 ? 6.998 63.948 56.475 1.00 51.65 106 LYS F CA 1
ATOM 9758 C C . LYS F 1 109 ? 6.220 63.775 55.171 1.00 50.67 106 LYS F C 1
ATOM 9759 O O . LYS F 1 109 ? 5.006 63.518 55.189 1.00 49.46 106 LYS F O 1
ATOM 9765 N N . ILE F 1 110 ? 6.943 63.911 54.054 1.00 50.66 107 ILE F N 1
ATOM 9766 C CA . ILE F 1 110 ? 6.417 63.631 52.716 1.00 51.76 107 ILE F CA 1
ATOM 9767 C C . ILE F 1 110 ? 7.427 62.802 51.907 1.00 53.01 107 ILE F C 1
ATOM 9768 O O . ILE F 1 110 ? 8.247 63.342 51.160 1.00 52.84 107 ILE F O 1
ATOM 9773 N N . ASN F 1 111 ? 7.359 61.486 52.070 1.00 55.67 108 ASN F N 1
ATOM 9774 C CA . ASN F 1 111 ? 8.299 60.548 51.446 1.00 57.32 108 ASN F CA 1
ATOM 9775 C C . ASN F 1 111 ? 8.532 60.731 49.947 1.00 56.89 108 ASN F C 1
ATOM 9776 O O . ASN F 1 111 ? 7.606 61.012 49.199 1.00 57.50 108 ASN F O 1
ATOM 9781 N N . ASP F 1 112 ? 9.780 60.577 49.523 1.00 56.65 109 ASP F N 1
ATOM 9782 C CA . ASP F 1 112 ? 10.146 60.592 48.098 1.00 56.70 109 ASP F CA 1
ATOM 9783 C C . ASP F 1 112 ? 10.033 61.970 47.463 1.00 55.85 109 ASP F C 1
ATOM 9784 O O . ASP F 1 112 ? 10.326 62.132 46.280 1.00 55.85 109 ASP F O 1
ATOM 9789 N N . VAL F 1 113 ? 9.601 62.966 48.231 1.00 54.66 110 VAL F N 1
ATOM 9790 C CA . VAL F 1 113 ? 9.664 64.331 47.728 1.00 53.36 110 VAL F CA 1
ATOM 9791 C C . VAL F 1 113 ? 10.735 65.099 48.477 1.00 52.59 110 VAL F C 1
ATOM 9792 O O . VAL F 1 113 ? 11.411 65.941 47.898 1.00 53.35 110 VAL F O 1
ATOM 9796 N N . CYS F 1 114 ? 10.924 64.797 49.755 1.00 51.78 111 CYS F N 1
ATOM 9797 C CA . CYS F 1 114 ? 12.010 65.439 50.497 1.00 51.54 111 CYS F CA 1
ATOM 9798 C C . CYS F 1 114 ? 12.219 64.794 51.859 1.00 51.65 111 CYS F C 1
ATOM 9799 O O . CYS F 1 114 ? 11.380 64.014 52.316 1.00 51.96 111 CYS F O 1
ATOM 9802 N N . GLU F 1 115 ? 13.341 65.126 52.493 1.00 51.33 112 GLU F N 1
ATOM 9803 C CA . GLU F 1 115 ? 13.718 64.559 53.782 1.00 52.20 112 GLU F CA 1
ATOM 9804 C C . GLU F 1 115 ? 12.889 65.121 54.926 1.00 51.20 112 GLU F C 1
ATOM 9805 O O . GLU F 1 115 ? 12.425 66.254 54.873 1.00 50.73 112 GLU F O 1
ATOM 9811 N N . ASP F 1 116 ? 12.740 64.325 55.975 1.00 51.49 113 ASP F N 1
ATOM 9812 C CA . ASP F 1 116 ? 12.173 64.804 57.227 1.00 51.97 113 ASP F CA 1
ATOM 9813 C C . ASP F 1 116 ? 13.249 65.614 57.911 1.00 50.41 113 ASP F C 1
ATOM 9814 O O . ASP F 1 116 ? 14.445 65.332 57.748 1.00 50.34 113 ASP F O 1
ATOM 9819 N N . PHE F 1 117 ? 12.840 66.638 58.645 1.00 48.38 114 PHE F N 1
ATOM 9820 C CA . PHE F 1 117 ? 13.808 67.428 59.383 1.00 47.25 114 PHE F CA 1
ATOM 9821 C C . PHE F 1 117 ? 14.286 66.656 60.604 1.00 46.68 114 PHE F C 1
ATOM 9822 O O . PHE F 1 117 ? 13.493 66.258 61.444 1.00 46.69 114 PHE F O 1
ATOM 9830 N N . ILE F 1 118 ? 15.594 66.460 60.688 1.00 46.79 115 ILE F N 1
ATOM 9831 C CA . ILE F 1 118 ? 16.228 65.892 61.863 1.00 46.61 115 ILE F CA 1
ATOM 9832 C C . ILE F 1 118 ? 17.381 66.827 62.141 1.00 47.17 115 ILE F C 1
ATOM 9833 O O . ILE F 1 118 ? 18.219 67.093 61.269 1.00 47.34 115 ILE F O 1
ATOM 9838 N N . ARG F 1 119 ? 17.401 67.369 63.347 1.00 47.65 116 ARG F N 1
ATOM 9839 C CA . ARG F 1 119 ? 18.305 68.458 63.646 1.00 48.20 116 ARG F CA 1
ATOM 9840 C C . ARG F 1 119 ? 19.750 68.039 63.392 1.00 48.67 116 ARG F C 1
ATOM 9841 O O . ARG F 1 119 ? 20.483 68.699 62.654 1.00 47.83 116 ARG F O 1
ATOM 9849 N N . ARG F 1 120 ? 20.138 66.922 63.996 1.00 49.37 117 ARG F N 1
ATOM 9850 C CA . ARG F 1 120 ? 21.498 66.408 63.905 1.00 51.98 117 ARG F CA 1
ATOM 9851 C C . ARG F 1 120 ? 21.945 66.171 62.456 1.00 50.53 117 ARG F C 1
ATOM 9852 O O . ARG F 1 120 ? 23.086 66.452 62.096 1.00 49.15 117 ARG F O 1
ATOM 9860 N N . ARG F 1 121 ? 21.022 65.687 61.632 1.00 49.85 118 ARG F N 1
ATOM 9861 C CA . ARG F 1 121 ? 21.266 65.497 60.216 1.00 50.09 118 ARG F CA 1
ATOM 9862 C C . ARG F 1 121 ? 21.434 66.832 59.477 1.00 48.95 118 ARG F C 1
ATOM 9863 O O . ARG F 1 121 ? 22.330 66.982 58.640 1.00 47.94 118 ARG F O 1
ATOM 9871 N N . ALA F 1 122 ? 20.554 67.788 59.790 1.00 47.54 119 ALA F N 1
ATOM 9872 C CA . ALA F 1 122 ? 20.579 69.125 59.210 1.00 46.54 119 ALA F CA 1
ATOM 9873 C C . ALA F 1 122 ? 21.938 69.806 59.403 1.00 46.33 119 ALA F C 1
ATOM 9874 O O . ALA F 1 122 ? 22.513 70.353 58.459 1.00 45.90 119 ALA F O 1
ATOM 9876 N N . ILE F 1 123 ? 22.434 69.770 60.632 1.00 46.20 120 ILE F N 1
ATOM 9877 C CA . ILE F 1 123 ? 23.759 70.270 60.952 1.00 47.02 120 ILE F CA 1
ATOM 9878 C C . ILE F 1 123 ? 24.852 69.527 60.164 1.00 48.59 120 ILE F C 1
ATOM 9879 O O . ILE F 1 123 ? 25.736 70.152 59.570 1.00 48.44 120 ILE F O 1
ATOM 9884 N N . ARG F 1 124 ? 24.775 68.196 60.173 1.00 49.73 121 ARG F N 1
ATOM 9885 C CA . ARG F 1 124 ? 25.690 67.333 59.437 1.00 52.27 121 ARG F CA 1
ATOM 9886 C C . ARG F 1 124 ? 25.720 67.718 57.958 1.00 51.35 121 ARG F C 1
ATOM 9887 O O . ARG F 1 124 ? 26.761 67.647 57.314 1.00 50.74 121 ARG F O 1
ATOM 9895 N N . HIS F 1 125 ? 24.575 68.150 57.429 1.00 51.11 122 HIS F N 1
ATOM 9896 C CA . HIS F 1 125 ? 24.498 68.609 56.038 1.00 50.52 122 HIS F CA 1
ATOM 9897 C C . HIS F 1 125 ? 25.248 69.905 55.803 1.00 50.52 122 HIS F C 1
ATOM 9898 O O . HIS F 1 125 ? 25.989 70.023 54.841 1.00 49.91 122 HIS F O 1
ATOM 9905 N N . LEU F 1 126 ? 25.027 70.885 56.674 1.00 51.24 123 LEU F N 1
ATOM 9906 C CA . LEU F 1 126 ? 25.642 72.196 56.501 1.00 51.50 123 LEU F CA 1
ATOM 9907 C C . LEU F 1 126 ? 27.158 72.065 56.495 1.00 51.92 123 LEU F C 1
ATOM 9908 O O . LEU F 1 126 ? 27.837 72.672 55.671 1.00 51.88 123 LEU F O 1
ATOM 9913 N N . GLU F 1 127 ? 27.684 71.257 57.406 1.00 52.72 124 GLU F N 1
ATOM 9914 C CA . GLU F 1 127 ? 29.124 71.084 57.502 1.00 54.44 124 GLU F CA 1
ATOM 9915 C C . GLU F 1 127 ? 29.745 70.248 56.372 1.00 54.13 124 GLU F C 1
ATOM 9916 O O . GLU F 1 127 ? 30.950 70.020 56.379 1.00 54.22 124 GLU F O 1
ATOM 9922 N N . LYS F 1 128 ? 28.928 69.802 55.415 1.00 54.04 125 LYS F N 1
ATOM 9923 C CA . LYS F 1 128 ? 29.432 69.175 54.186 1.00 53.24 125 LYS F CA 1
ATOM 9924 C C . LYS F 1 128 ? 29.468 70.184 53.053 1.00 52.51 125 LYS F C 1
ATOM 9925 O O . LYS F 1 128 ? 29.977 69.898 51.971 1.00 52.32 125 LYS F O 1
ATOM 9931 N N . GLY F 1 129 ? 28.913 71.363 53.295 1.00 51.45 126 GLY F N 1
ATOM 9932 C CA . GLY F 1 129 ? 28.895 72.398 52.272 1.00 50.66 126 GLY F CA 1
ATOM 9933 C C . GLY F 1 129 ? 27.603 72.368 51.484 1.00 49.95 126 GLY F C 1
ATOM 9934 O O . GLY F 1 129 ? 27.487 73.013 50.437 1.00 50.48 126 GLY F O 1
ATOM 9935 N N . ARG F 1 130 ? 26.634 71.611 51.987 1.00 48.48 127 ARG F N 1
ATOM 9936 C CA . ARG F 1 130 ? 25.310 71.549 51.385 1.00 47.68 127 ARG F CA 1
ATOM 9937 C C . ARG F 1 130 ? 24.456 72.709 51.883 1.00 46.94 127 ARG F C 1
ATOM 9938 O O . ARG F 1 130 ? 24.531 73.081 53.060 1.00 46.79 127 ARG F O 1
ATOM 9946 N N . ILE F 1 131 ? 23.642 73.288 51.004 1.00 45.77 128 ILE F N 1
ATOM 9947 C CA . ILE F 1 131 ? 22.669 74.268 51.474 1.00 45.34 128 ILE F CA 1
ATOM 9948 C C . ILE F 1 131 ? 21.353 73.599 51.876 1.00 44.49 128 ILE F C 1
ATOM 9949 O O . ILE F 1 131 ? 20.822 72.729 51.167 1.00 44.26 128 ILE F O 1
ATOM 9954 N N . ALA F 1 132 ? 20.868 73.965 53.055 1.00 42.49 129 ALA F N 1
ATOM 9955 C CA . ALA F 1 132 ? 19.679 73.348 53.619 1.00 41.22 129 ALA F CA 1
ATOM 9956 C C . ALA F 1 132 ? 18.482 74.234 53.385 1.00 40.50 129 ALA F C 1
ATOM 9957 O O . ALA F 1 132 ? 18.530 75.436 53.624 1.00 40.70 129 ALA F O 1
ATOM 9959 N N . ILE F 1 133 ? 17.400 73.631 52.919 1.00 39.46 130 ILE F N 1
ATOM 9960 C CA . ILE F 1 133 ? 16.180 74.366 52.665 1.00 38.28 130 ILE F CA 1
ATOM 9961 C C . ILE F 1 133 ? 15.108 73.713 53.507 1.00 38.38 130 ILE F C 1
ATOM 9962 O O . ILE F 1 133 ? 14.906 72.502 53.417 1.00 39.14 130 ILE F O 1
ATOM 9967 N N . PHE F 1 134 ? 14.459 74.509 54.358 1.00 37.83 131 PHE F N 1
ATOM 9968 C CA . PHE F 1 134 ? 13.462 74.004 55.289 1.00 37.69 131 PHE F CA 1
ATOM 9969 C C . PHE F 1 134 ? 12.084 74.419 54.846 1.00 38.01 131 PHE F C 1
ATOM 9970 O O . PHE F 1 134 ? 11.878 75.582 54.475 1.00 38.93 131 PHE F O 1
ATOM 9978 N N . ALA F 1 135 ? 11.135 73.483 54.905 1.00 36.88 132 ALA F N 1
ATOM 9979 C CA . ALA F 1 135 ? 9.790 73.769 54.476 1.00 36.20 132 ALA F CA 1
ATOM 9980 C C . ALA F 1 135 ? 8.814 73.348 55.537 1.00 36.95 132 ALA F C 1
ATOM 9981 O O . ALA F 1 135 ? 9.159 72.552 56.431 1.00 38.15 132 ALA F O 1
ATOM 9983 N N . ALA F 1 136 ? 7.597 73.897 55.449 1.00 36.53 133 ALA F N 1
ATOM 9984 C CA . ALA F 1 136 ? 6.481 73.513 56.322 1.00 36.54 133 ALA F CA 1
ATOM 9985 C C . ALA F 1 136 ? 6.646 74.080 57.723 1.00 36.86 133 ALA F C 1
ATOM 9986 O O . ALA F 1 136 ? 5.930 73.690 58.668 1.00 36.97 133 ALA F O 1
ATOM 9988 N N . GLY F 1 137 ? 7.595 75.004 57.847 1.00 36.89 134 GLY F N 1
ATOM 9989 C CA . GLY F 1 137 ? 7.790 75.744 59.083 1.00 37.08 134 GLY F CA 1
ATOM 9990 C C . GLY F 1 137 ? 8.014 74.905 60.311 1.00 38.26 134 GLY F C 1
ATOM 9991 O O . GLY F 1 137 ? 8.951 74.105 60.415 1.00 40.38 134 GLY F O 1
ATOM 9992 N N . THR F 1 138 ? 7.110 75.103 61.242 1.00 39.25 135 THR F N 1
ATOM 9993 C CA . THR F 1 138 ? 7.065 74.444 62.531 1.00 38.96 135 THR F CA 1
ATOM 9994 C C . THR F 1 138 ? 6.403 73.053 62.438 1.00 38.35 135 THR F C 1
ATOM 9995 O O . THR F 1 138 ? 6.578 72.200 63.311 1.00 37.38 135 THR F O 1
ATOM 9999 N N . GLY F 1 139 ? 5.623 72.843 61.382 1.00 37.67 136 GLY F N 1
ATOM 10000 C CA . GLY F 1 139 ? 4.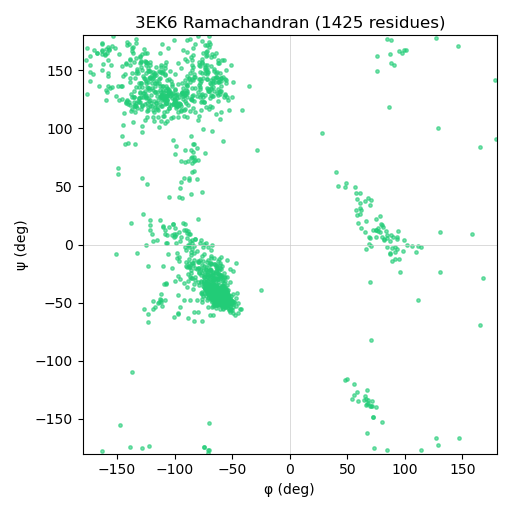847 71.612 61.233 1.00 37.39 136 GLY F CA 1
ATOM 10001 C C . GLY F 1 139 ? 3.453 71.725 61.822 1.00 37.58 136 GLY F C 1
ATOM 10002 O O . GLY F 1 139 ? 2.637 70.811 61.662 1.00 37.23 136 GLY F O 1
ATOM 10003 N N . ASN F 1 140 ? 3.185 72.849 62.504 1.00 37.05 137 ASN F N 1
ATOM 10004 C CA . ASN F 1 140 ? 1.940 73.053 63.250 1.00 36.81 137 ASN F CA 1
ATOM 10005 C C . ASN F 1 140 ? 1.205 74.245 62.707 1.00 36.61 137 ASN F C 1
ATOM 10006 O O . ASN F 1 140 ? 1.837 75.198 62.320 1.00 35.83 137 ASN F O 1
ATOM 10011 N N . PRO F 1 141 ? -0.136 74.205 62.707 1.00 36.73 138 PRO F N 1
ATOM 10012 C CA . PRO F 1 141 ? -0.892 75.388 62.337 1.00 37.29 138 PRO F CA 1
ATOM 10013 C C . PRO F 1 141 ? -0.810 76.460 63.444 1.00 37.93 138 PRO F C 1
ATOM 10014 O O . PRO F 1 141 ? -0.416 76.149 64.576 1.00 35.81 138 PRO F O 1
ATOM 10018 N N . PHE F 1 142 ? -1.156 77.702 63.081 1.00 38.28 139 PHE F N 1
ATOM 10019 C CA . PHE F 1 142 ? -1.207 78.848 64.005 1.00 39.68 139 PHE F CA 1
ATOM 10020 C C . PHE F 1 142 ? 0.182 79.388 64.290 1.00 40.57 139 PHE F C 1
ATOM 10021 O O . PHE F 1 142 ? 0.378 80.186 65.202 1.00 41.53 139 PHE F O 1
ATOM 10029 N N . PHE F 1 143 ? 1.154 78.915 63.528 1.00 41.50 140 PHE F N 1
ATOM 10030 C CA . PHE F 1 143 ? 2.502 79.395 63.672 1.00 42.11 140 PHE F CA 1
ATOM 10031 C C . PHE F 1 143 ? 2.962 79.974 62.349 1.00 42.74 140 PHE F C 1
ATOM 10032 O O . PHE F 1 143 ? 2.644 79.476 61.276 1.00 43.15 140 PHE F O 1
ATOM 10040 N N . THR F 1 144 ? 3.739 81.029 62.464 1.00 42.01 141 THR F N 1
ATOM 10041 C CA . THR F 1 144 ? 4.138 81.839 61.368 1.00 41.88 141 THR F CA 1
ATOM 10042 C C . THR F 1 144 ? 5.371 81.220 60.668 1.00 41.95 141 THR F C 1
ATOM 10043 O O . THR F 1 144 ? 6.040 80.319 61.223 1.00 41.70 141 THR F O 1
ATOM 10047 N N . THR F 1 145 ? 5.644 81.667 59.438 1.00 40.75 142 THR F N 1
ATOM 10048 C CA . THR F 1 145 ? 6.874 81.313 58.734 1.00 39.84 142 THR F CA 1
ATOM 10049 C C . THR F 1 145 ? 8.085 81.835 59.512 1.00 39.31 142 THR F C 1
ATOM 10050 O O . THR F 1 145 ? 9.096 81.135 59.640 1.00 38.56 142 THR F O 1
ATOM 10054 N N . ASP F 1 146 ? 7.982 83.049 60.054 1.00 38.91 143 ASP F N 1
ATOM 10055 C CA . ASP F 1 146 ? 9.023 83.564 60.947 1.00 39.54 143 ASP F CA 1
ATOM 10056 C C . ASP F 1 146 ? 9.308 82.632 62.155 1.00 38.60 143 ASP F C 1
ATOM 10057 O O . ASP F 1 146 ? 10.466 82.412 62.511 1.00 39.89 143 ASP F O 1
ATOM 10062 N N . SER F 1 147 ? 8.279 82.085 62.791 1.00 37.54 144 SER F N 1
ATOM 10063 C CA . SER F 1 147 ? 8.506 81.126 63.893 1.00 37.15 144 SER F CA 1
ATOM 10064 C C . SER F 1 147 ? 9.319 79.935 63.396 1.00 37.32 144 SER F C 1
ATOM 10065 O O . SER F 1 147 ? 10.256 79.496 64.065 1.00 37.15 144 SER F O 1
ATOM 10068 N N . GLY F 1 148 ? 8.948 79.399 62.228 1.00 36.49 145 GLY F N 1
ATOM 10069 C CA . GLY F 1 148 ? 9.660 78.261 61.658 1.00 35.66 145 GLY F CA 1
ATOM 10070 C C . GLY F 1 148 ? 11.116 78.625 61.432 1.00 36.54 145 GLY F C 1
ATOM 10071 O O . GLY F 1 148 ? 12.032 77.867 61.806 1.00 37.03 145 GLY F O 1
ATOM 10072 N N . ALA F 1 149 ? 11.331 79.787 60.821 1.00 35.81 146 ALA F N 1
ATOM 10073 C CA . ALA F 1 149 ? 12.679 80.278 60.559 1.00 36.70 146 ALA F CA 1
ATOM 10074 C C . ALA F 1 149 ? 13.473 80.448 61.850 1.00 37.10 146 ALA F C 1
ATOM 10075 O O . ALA F 1 149 ? 14.620 79.991 61.940 1.00 37.67 146 ALA F O 1
ATOM 10077 N N . ALA F 1 150 ? 12.856 81.077 62.854 1.00 37.24 147 ALA F N 1
ATOM 10078 C CA . ALA F 1 150 ? 13.502 81.249 64.161 1.00 36.98 147 ALA F CA 1
ATOM 10079 C C . ALA F 1 150 ? 13.833 79.918 64.819 1.00 37.20 147 ALA F C 1
ATOM 10080 O O . ALA F 1 150 ? 14.919 79.740 65.337 1.00 38.23 147 ALA F O 1
ATOM 10082 N N . LEU F 1 151 ? 12.890 78.986 64.803 1.00 36.96 148 LEU F N 1
ATOM 10083 C CA . LEU F 1 151 ? 13.074 77.684 65.434 1.00 36.51 148 LEU F CA 1
ATOM 10084 C C . LEU F 1 151 ? 14.202 76.923 64.758 1.00 35.72 148 LEU F C 1
ATOM 10085 O O . LEU F 1 151 ? 15.043 76.314 65.423 1.00 35.43 148 LEU F O 1
ATOM 10090 N N . ARG F 1 152 ? 14.208 76.934 63.432 1.00 35.98 149 ARG F N 1
ATOM 10091 C CA . ARG F 1 152 ? 15.287 76.271 62.687 1.00 36.81 149 ARG F CA 1
ATOM 10092 C C . ARG F 1 152 ? 16.651 76.940 62.849 1.00 36.64 149 ARG F C 1
ATOM 10093 O O . ARG F 1 152 ? 17.655 76.253 62.991 1.00 36.32 149 ARG F O 1
ATOM 10101 N N . ALA F 1 153 ? 16.674 78.274 62.851 1.00 37.17 150 ALA F N 1
ATOM 10102 C CA . ALA F 1 153 ? 17.916 79.018 63.092 1.00 37.78 150 ALA F CA 1
ATOM 10103 C C . ALA F 1 153 ? 18.537 78.653 64.429 1.00 38.26 150 ALA F C 1
ATOM 10104 O O . ALA F 1 153 ? 19.753 78.470 64.521 1.00 38.73 150 ALA F O 1
ATOM 10106 N N . ILE F 1 154 ? 17.697 78.538 65.4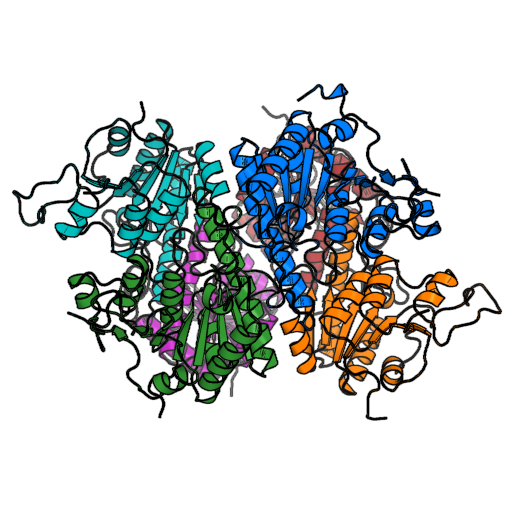60 1.00 38.11 151 ILE F N 1
ATOM 10107 C CA . ILE F 1 154 ? 18.150 78.143 66.786 1.00 38.49 151 ILE F CA 1
ATOM 10108 C C . ILE F 1 154 ? 18.583 76.673 66.837 1.00 39.45 151 ILE F C 1
ATOM 10109 O O . ILE F 1 154 ? 19.630 76.349 67.389 1.00 39.92 151 ILE F O 1
ATOM 10114 N N . GLU F 1 155 ? 17.791 75.785 66.243 1.00 40.42 152 GLU F N 1
ATOM 10115 C CA . GLU F 1 155 ? 18.126 74.353 66.250 1.00 40.71 152 GLU F CA 1
ATOM 10116 C C . GLU F 1 155 ? 19.473 74.058 65.621 1.00 39.82 152 GLU F C 1
ATOM 10117 O O . GLU F 1 155 ? 20.198 73.185 66.101 1.00 39.62 152 GLU F O 1
ATOM 10123 N N . ILE F 1 156 ? 19.805 74.768 64.545 1.00 39.14 153 ILE F N 1
ATOM 10124 C CA . ILE F 1 156 ? 21.065 74.493 63.852 1.00 39.12 153 ILE F CA 1
ATOM 10125 C C . ILE F 1 156 ? 22.248 75.270 64.398 1.00 40.20 153 ILE F C 1
ATOM 10126 O O . ILE F 1 156 ? 23.356 75.116 63.900 1.00 41.29 153 ILE F O 1
ATOM 10131 N N . GLY F 1 157 ? 22.011 76.096 65.418 1.00 40.85 154 GLY F N 1
ATOM 10132 C CA . GLY F 1 157 ? 23.046 76.940 65.985 1.00 41.20 154 GLY F CA 1
ATOM 10133 C C . GLY F 1 157 ? 23.542 78.003 65.017 1.00 42.12 154 GLY F 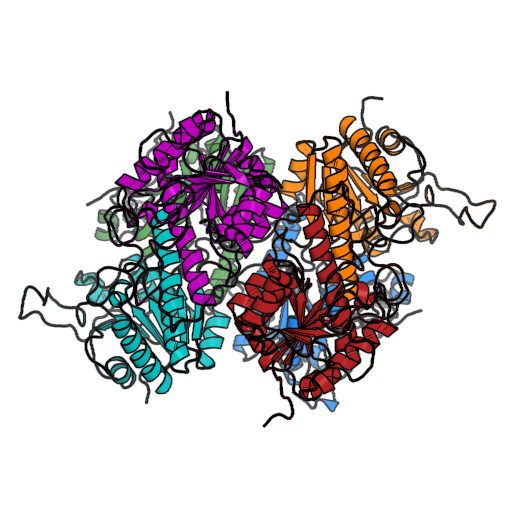C 1
ATOM 10134 O O . GLY F 1 157 ? 24.738 78.319 64.990 1.00 41.73 154 GLY F O 1
ATOM 10135 N N . ALA F 1 158 ? 22.633 78.573 64.223 1.00 42.47 155 ALA F N 1
ATOM 10136 C CA . ALA F 1 158 ? 23.036 79.633 63.284 1.00 43.10 155 ALA F CA 1
ATOM 10137 C C . ALA F 1 158 ? 23.524 80.910 63.996 1.00 43.44 155 ALA F C 1
ATOM 10138 O O . ALA F 1 158 ? 23.088 81.238 65.099 1.00 42.56 155 ALA F O 1
ATOM 10140 N N . ASP F 1 159 ? 24.447 81.617 63.351 1.00 44.91 156 ASP F N 1
ATOM 10141 C CA . ASP F 1 159 ? 25.009 82.847 63.919 1.00 45.83 156 ASP F CA 1
ATOM 10142 C C . ASP F 1 159 ? 24.141 84.021 63.563 1.00 45.44 156 ASP F C 1
ATOM 10143 O O . ASP F 1 159 ? 24.191 85.044 64.207 1.00 45.69 156 ASP F O 1
ATOM 10148 N N . LEU F 1 160 ? 23.322 83.857 62.535 1.00 45.24 157 LEU F N 1
ATOM 10149 C CA . LEU F 1 160 ? 22.552 84.965 62.033 1.00 44.82 157 LEU F CA 1
ATOM 10150 C C . LEU F 1 160 ? 21.259 84.482 61.422 1.00 44.42 157 LEU F C 1
ATOM 10151 O O . LEU F 1 160 ? 21.268 83.611 60.556 1.00 45.08 157 LEU F O 1
ATOM 10156 N N . LEU F 1 161 ? 20.145 85.056 61.848 1.00 44.21 158 LEU F N 1
ATOM 10157 C CA . LEU F 1 161 ? 18.926 84.936 61.055 1.00 44.47 158 LEU F CA 1
ATOM 10158 C C . LEU F 1 161 ? 18.755 86.204 60.228 1.00 44.50 158 LEU F C 1
ATOM 10159 O O . LEU F 1 161 ? 18.601 87.297 60.771 1.00 43.77 158 LEU F O 1
ATOM 10164 N N . LEU F 1 162 ? 18.785 86.056 58.912 1.00 44.78 159 LEU F N 1
ATOM 10165 C CA . LEU F 1 162 ? 18.507 87.184 58.048 1.00 45.60 159 LEU F CA 1
ATOM 10166 C C . LEU F 1 162 ? 17.058 87.106 57.630 1.00 46.07 159 LEU F C 1
ATOM 10167 O O . LEU F 1 162 ? 16.548 86.021 57.326 1.00 46.76 159 LEU F O 1
ATOM 10172 N N . LYS F 1 163 ? 16.398 88.254 57.627 1.00 45.93 160 LYS F N 1
ATOM 10173 C CA . LYS F 1 163 ? 15.028 88.345 57.167 1.00 46.70 160 LYS F CA 1
ATOM 10174 C C . LYS F 1 163 ? 14.926 89.406 56.083 1.00 47.48 160 LYS F C 1
ATOM 10175 O O . LYS F 1 163 ? 15.014 90.589 56.363 1.00 47.06 160 LYS F O 1
ATOM 10181 N N . ALA F 1 164 ? 14.759 88.970 54.840 1.00 48.82 161 ALA F N 1
ATOM 10182 C CA . ALA F 1 164 ? 14.591 89.891 53.732 1.00 50.16 161 ALA F CA 1
ATOM 10183 C C . ALA F 1 164 ? 13.137 90.336 53.668 1.00 51.45 161 ALA F C 1
ATOM 10184 O O . ALA F 1 164 ? 12.233 89.509 53.791 1.00 52.05 161 ALA F O 1
ATOM 10186 N N . THR F 1 165 ? 12.933 91.642 53.487 1.00 53.31 162 THR F N 1
ATOM 10187 C CA . THR F 1 165 ? 11.613 92.282 53.454 1.00 55.21 162 THR F CA 1
ATOM 10188 C C . THR F 1 165 ? 11.554 93.388 52.404 1.00 56.08 162 THR F C 1
ATOM 10189 O O . THR F 1 165 ? 12.571 93.736 51.800 1.00 55.87 162 THR F O 1
ATOM 10193 N N . LYS F 1 166 ? 10.363 93.951 52.206 1.00 57.72 163 LYS F N 1
ATOM 10194 C CA . LYS F 1 166 ? 10.168 95.064 51.258 1.00 59.36 163 LYS F CA 1
ATOM 10195 C C . LYS F 1 166 ? 11.038 96.273 51.609 1.00 59.55 163 LYS F C 1
ATOM 10196 O O . LYS F 1 166 ? 11.710 96.850 50.757 1.00 60.06 163 LYS F O 1
ATOM 10202 N N . VAL F 1 167 ? 11.025 96.655 52.874 1.00 59.66 164 VAL F N 1
ATOM 10203 C CA . VAL F 1 167 ? 11.839 97.767 53.318 1.00 59.72 164 VAL F CA 1
ATOM 10204 C C . VAL F 1 167 ? 13.194 97.280 53.845 1.00 59.64 164 VAL F C 1
ATOM 10205 O O . VAL F 1 167 ? 13.280 96.263 54.537 1.00 59.87 164 VAL F O 1
ATOM 10209 N N . ASP F 1 168 ? 14.243 98.013 53.492 1.00 59.64 165 ASP F N 1
ATOM 10210 C CA . ASP F 1 168 ? 15.629 97.645 53.778 1.00 59.87 165 ASP F CA 1
ATOM 10211 C C . ASP F 1 168 ? 16.041 97.880 55.234 1.00 59.31 165 ASP F C 1
ATOM 10212 O O . ASP F 1 168 ? 17.114 98.413 55.493 1.00 59.32 165 ASP F O 1
ATOM 10217 N N . GLY F 1 169 ? 15.201 97.487 56.184 1.00 58.98 166 GLY F N 1
ATOM 10218 C CA . GLY F 1 169 ? 15.546 97.635 57.596 1.00 58.59 166 GLY F CA 1
ATOM 10219 C C . GLY F 1 169 ? 14.331 97.917 58.444 1.00 58.72 166 GLY F C 1
ATOM 10220 O O . GLY F 1 169 ? 13.203 97.741 57.995 1.00 58.33 166 GLY F O 1
ATOM 10221 N N . VAL F 1 170 ? 14.561 98.340 59.681 1.00 59.49 167 VAL F N 1
ATOM 10222 C CA . VAL F 1 170 ? 13.479 98.771 60.553 1.00 60.76 167 VAL F CA 1
ATOM 10223 C C . VAL F 1 170 ? 13.540 100.292 60.658 1.00 62.31 167 VAL F C 1
ATOM 10224 O O . VAL F 1 170 ? 14.586 100.859 60.960 1.00 62.47 167 VAL F O 1
ATOM 10228 N N . TYR F 1 171 ? 12.424 100.955 60.393 1.00 64.09 168 TYR F N 1
ATOM 10229 C CA . TYR F 1 171 ? 12.413 102.408 60.370 1.00 66.33 168 TYR F CA 1
ATOM 10230 C C . TYR F 1 171 ? 11.612 103.000 61.501 1.00 67.68 168 TYR F C 1
ATOM 10231 O O . TYR F 1 171 ? 10.690 102.371 62.023 1.00 67.76 168 TYR F O 1
ATOM 10240 N N . ASP F 1 172 ? 11.963 104.225 61.869 1.00 69.44 169 ASP F N 1
ATOM 10241 C CA . ASP F 1 172 ? 11.209 104.939 62.882 1.00 71.24 169 ASP F CA 1
ATOM 10242 C C . ASP F 1 172 ? 9.819 105.306 62.354 1.00 72.17 169 ASP F C 1
ATOM 10243 O O . ASP F 1 172 ? 8.915 105.630 63.128 1.00 72.47 169 ASP F O 1
ATOM 10248 N N . LYS F 1 173 ? 9.657 105.222 61.033 1.00 73.00 170 LYS F N 1
ATOM 10249 C CA . LYS F 1 173 ? 8.410 105.585 60.367 1.00 73.72 170 LYS F CA 1
ATOM 10250 C C . LYS F 1 173 ? 8.409 105.089 58.919 1.00 74.05 170 LYS F C 1
ATOM 10251 O O . LYS F 1 173 ? 9.455 104.745 58.373 1.00 73.88 170 LYS F O 1
ATOM 10257 N N . ASP F 1 174 ? 7.233 105.081 58.296 1.00 74.58 171 ASP F N 1
ATOM 10258 C CA . ASP F 1 174 ? 7.052 104.547 56.943 1.00 74.81 171 ASP F CA 1
ATOM 10259 C C . ASP F 1 174 ? 7.833 105.333 55.878 1.00 74.63 171 ASP F C 1
ATOM 10260 O O . ASP F 1 174 ? 7.521 106.487 55.599 1.00 74.69 171 ASP F O 1
ATOM 10265 N N . PRO F 1 175 ? 8.853 104.701 55.272 1.00 74.39 172 PRO F N 1
ATOM 10266 C CA . PRO F 1 175 ? 9.730 105.390 54.322 1.00 74.20 172 PRO F CA 1
ATOM 10267 C C . PRO F 1 175 ? 9.135 105.498 52.919 1.00 74.30 172 PRO F C 1
ATOM 10268 O O . PRO F 1 175 ? 9.724 106.127 52.037 1.00 73.71 172 PRO F O 1
ATOM 10272 N N . LYS F 1 176 ? 7.980 104.874 52.724 1.00 74.64 173 LYS F N 1
ATOM 10273 C CA . LYS F 1 176 ? 7.291 104.893 51.443 1.00 74.92 173 LYS F CA 1
ATOM 10274 C C . LYS F 1 176 ? 6.243 105.986 51.483 1.00 74.97 173 LYS F C 1
ATOM 10275 O O . LYS F 1 176 ? 5.699 106.386 50.450 1.00 75.07 173 LYS F O 1
ATOM 10281 N N . LYS F 1 177 ? 5.964 106.466 52.690 1.00 74.86 174 LYS F N 1
ATOM 10282 C CA . LYS F 1 177 ? 4.923 107.458 52.889 1.00 74.97 174 LYS F CA 1
ATOM 10283 C C . LYS F 1 177 ? 5.462 108.699 53.566 1.00 74.94 174 LYS F C 1
ATOM 10284 O O . LYS F 1 177 ? 4.832 109.758 53.532 1.00 75.25 174 LYS F O 1
ATOM 10290 N N . HIS F 1 178 ? 6.625 108.570 54.192 1.00 74.80 175 HIS F N 1
ATOM 10291 C CA . HIS F 1 178 ? 7.208 109.688 54.921 1.00 74.72 175 HIS F CA 1
ATOM 10292 C C . HIS F 1 178 ? 8.716 109.711 54.767 1.00 74.46 175 HIS F C 1
ATOM 10293 O O . HIS F 1 178 ? 9.433 109.150 55.593 1.00 74.46 175 HIS F O 1
ATOM 10300 N N . SER F 1 179 ? 9.187 110.346 53.695 1.00 73.99 176 SER F N 1
ATOM 10301 C CA . SER F 1 179 ? 10.598 110.680 53.564 1.00 73.60 176 SER F CA 1
ATOM 10302 C C . SER F 1 179 ? 11.028 111.396 54.842 1.00 73.49 176 SER F C 1
ATOM 10303 O O . SER F 1 179 ? 10.196 112.002 55.525 1.00 73.58 176 SER F O 1
ATOM 10306 N N . ASP F 1 180 ? 12.315 111.321 55.174 1.00 72.92 177 ASP F N 1
ATOM 10307 C CA . ASP F 1 180 ? 12.799 111.842 56.450 1.00 72.15 177 ASP F CA 1
ATOM 10308 C C . ASP F 1 180 ? 12.886 110.732 57.502 1.00 71.33 177 ASP F C 1
ATOM 10309 O O . ASP F 1 180 ? 13.631 110.843 58.475 1.00 71.18 177 ASP F O 1
ATOM 10314 N N . ALA F 1 181 ? 12.114 109.668 57.306 1.00 70.51 178 ALA F N 1
ATOM 10315 C CA . ALA F 1 181 ? 12.173 108.498 58.183 1.00 69.63 178 ALA F CA 1
ATOM 10316 C C . ALA F 1 181 ? 13.568 107.888 58.146 1.00 68.88 178 ALA F C 1
ATOM 10317 O O . ALA F 1 181 ? 14.121 107.689 57.067 1.00 68.70 178 ALA F O 1
ATOM 10319 N N . VAL F 1 182 ? 14.134 107.595 59.318 1.00 68.13 179 VAL F N 1
ATOM 10320 C CA . VAL F 1 182 ? 15.478 107.011 59.387 1.00 67.57 179 VAL F CA 1
ATOM 10321 C C . VAL F 1 182 ? 15.499 105.533 59.813 1.00 67.21 179 VAL F C 1
ATOM 10322 O O . VAL F 1 182 ? 14.624 105.046 60.539 1.00 66.92 179 VAL F O 1
ATOM 10326 N N . ARG F 1 183 ? 16.521 104.832 59.345 1.00 66.57 180 ARG F N 1
ATOM 10327 C CA . ARG F 1 183 ? 16.700 103.442 59.663 1.00 66.26 180 ARG F CA 1
ATOM 10328 C C . ARG F 1 183 ? 17.611 103.286 60.870 1.00 65.92 180 ARG F C 1
ATOM 10329 O O . ARG F 1 183 ? 18.692 103.880 60.929 1.00 65.46 180 ARG F O 1
ATOM 10337 N N . TYR F 1 184 ? 17.155 102.493 61.837 1.00 65.30 181 TYR F N 1
ATOM 10338 C CA . TYR F 1 184 ? 17.990 102.079 62.953 1.00 64.63 181 TYR F CA 1
ATOM 10339 C C . TYR F 1 184 ? 19.110 101.177 62.453 1.00 64.07 181 TYR F C 1
ATOM 10340 O O . TYR F 1 184 ? 18.883 100.287 61.630 1.00 64.00 181 TYR F O 1
ATOM 10349 N N . ASP F 1 185 ? 20.322 101.416 62.938 1.00 63.09 182 ASP F N 1
ATOM 10350 C CA . ASP F 1 185 ? 21.435 100.541 62.618 1.00 62.15 182 ASP F CA 1
ATOM 10351 C C . ASP F 1 185 ? 21.421 99.325 63.535 1.00 60.61 182 ASP F C 1
ATOM 10352 O O . ASP F 1 185 ? 21.826 98.232 63.134 1.00 60.22 182 ASP F O 1
ATOM 10357 N N . SER F 1 186 ? 20.927 99.524 64.754 1.00 58.82 183 SER F N 1
ATOM 10358 C CA . SER F 1 186 ? 21.023 98.520 65.801 1.00 57.67 183 SER F CA 1
ATOM 10359 C C . SER F 1 186 ? 20.013 98.713 66.916 1.00 56.58 183 SER F C 1
ATOM 10360 O O . SER F 1 186 ? 19.959 99.768 67.543 1.00 56.60 183 SER F O 1
ATOM 10363 N N . LEU F 1 187 ? 19.227 97.680 67.180 1.00 55.00 184 LEU F N 1
ATOM 10364 C CA . LEU F 1 187 ? 18.323 97.702 68.309 1.00 53.75 184 LEU F CA 1
ATOM 10365 C C . LEU F 1 187 ? 18.532 96.443 69.125 1.00 53.44 184 LEU F C 1
ATOM 10366 O O . LEU F 1 187 ? 18.917 95.396 68.580 1.00 52.56 184 LEU F O 1
ATOM 10371 N N . THR F 1 188 ? 18.291 96.545 70.429 1.00 52.20 185 THR F N 1
ATOM 10372 C CA . THR F 1 188 ? 18.192 95.362 71.266 1.00 51.72 185 THR F CA 1
ATOM 10373 C C . THR F 1 188 ? 16.777 94.828 71.150 1.00 51.53 185 THR F C 1
ATOM 10374 O O . THR F 1 188 ? 15.899 95.511 70.614 1.00 50.61 185 THR F O 1
ATOM 10378 N N . TYR F 1 189 ? 16.561 93.620 71.675 1.00 51.56 186 TYR F N 1
ATOM 10379 C CA . TYR F 1 189 ? 15.244 92.991 71.656 1.00 51.96 186 TYR F CA 1
ATOM 10380 C C . TYR F 1 189 ? 14.262 93.837 72.444 1.00 52.36 186 TYR F C 1
ATOM 10381 O O . TYR F 1 189 ? 13.114 94.019 72.050 1.00 52.23 186 TYR F O 1
ATOM 10390 N N . ASP F 1 190 ? 14.748 94.380 73.547 1.00 53.91 187 ASP F N 1
ATOM 10391 C CA . ASP F 1 190 ? 13.929 95.181 74.430 1.00 55.39 187 ASP F CA 1
ATOM 10392 C C . ASP F 1 190 ? 13.656 96.559 73.845 1.00 55.60 187 ASP F C 1
ATOM 10393 O O . ASP F 1 190 ? 12.581 97.120 74.035 1.00 55.83 187 ASP F O 1
ATOM 10398 N N . GLU F 1 191 ? 14.631 97.089 73.120 1.00 56.27 188 GLU F N 1
ATOM 10399 C CA . GLU F 1 191 ? 14.459 98.327 72.372 1.00 57.00 188 GLU F CA 1
ATOM 10400 C C . GLU F 1 191 ? 13.211 98.191 71.500 1.00 56.95 188 GLU F C 1
ATOM 10401 O O . GLU F 1 191 ? 12.276 98.991 71.590 1.00 56.17 188 GLU F O 1
ATOM 10407 N N . VAL F 1 192 ? 13.214 97.156 70.661 1.00 57.04 189 VAL F N 1
ATOM 10408 C CA . VAL F 1 192 ? 12.096 96.847 69.780 1.00 57.46 189 VAL F CA 1
ATOM 10409 C C . VAL F 1 192 ? 10.761 96.773 70.513 1.00 58.37 189 VAL F C 1
ATOM 10410 O O . VAL F 1 192 ? 9.800 97.427 70.110 1.00 58.59 189 VAL F O 1
ATOM 10414 N N . ILE F 1 193 ? 10.711 95.970 71.579 1.00 59.35 190 ILE F N 1
ATOM 10415 C CA . ILE F 1 193 ? 9.484 95.750 72.347 1.00 60.80 190 ILE F CA 1
ATOM 10416 C C . ILE F 1 193 ? 8.915 97.063 72.876 1.00 62.02 190 ILE F C 1
ATOM 10417 O O . ILE F 1 193 ? 7.699 97.263 72.866 1.00 62.15 190 ILE F O 1
ATOM 10422 N N . MET F 1 194 ? 9.799 97.955 73.323 1.00 63.32 191 MET F N 1
ATOM 10423 C CA . MET F 1 194 ? 9.385 99.233 73.906 1.00 64.95 191 MET F CA 1
ATOM 10424 C C . MET F 1 194 ? 8.950 100.256 72.862 1.00 64.38 191 MET F C 1
ATOM 10425 O O . MET F 1 194 ? 7.973 100.973 73.068 1.00 64.85 191 MET F O 1
ATOM 10430 N N . GLN F 1 195 ? 9.680 100.333 71.753 1.00 63.70 192 GLN F N 1
ATOM 10431 C CA . GLN F 1 195 ? 9.348 101.281 70.687 1.00 62.96 192 GLN F CA 1
ATOM 10432 C C . GLN F 1 195 ? 8.137 100.865 69.859 1.00 62.22 192 GLN F C 1
ATOM 10433 O O . GLN F 1 195 ? 7.760 101.564 68.922 1.00 61.97 192 GLN F O 1
ATOM 10439 N N . GLY F 1 196 ? 7.538 99.725 70.194 1.00 61.63 193 GLY F N 1
ATOM 10440 C CA . GLY F 1 196 ? 6.402 99.213 69.438 1.00 60.59 193 GLY F CA 1
ATOM 10441 C C . GLY F 1 196 ? 6.732 99.013 67.969 1.00 60.37 193 GLY F C 1
ATOM 10442 O O . GLY F 1 196 ? 5.863 99.131 67.099 1.00 60.09 193 GLY F O 1
ATOM 10443 N N . LEU F 1 197 ? 7.997 98.719 67.684 1.00 59.87 194 LEU F N 1
ATOM 10444 C CA . LEU F 1 197 ? 8.408 98.447 66.311 1.00 59.98 194 LEU F CA 1
ATOM 10445 C C . LEU F 1 197 ? 8.005 97.030 65.917 1.00 59.82 194 LEU F C 1
ATOM 10446 O O . LEU F 1 197 ? 8.197 96.079 66.684 1.00 59.92 194 LEU F O 1
ATOM 10451 N N . GLU F 1 198 ? 7.425 96.908 64.729 1.00 59.33 195 GLU F N 1
ATOM 10452 C CA . GLU F 1 198 ? 6.984 95.626 64.216 1.00 59.50 195 GLU F CA 1
ATOM 10453 C C . GLU F 1 198 ? 8.140 94.982 63.478 1.00 57.81 195 GLU F C 1
ATOM 10454 O O . GLU F 1 198 ? 8.675 95.556 62.531 1.00 58.32 195 GLU F O 1
ATOM 10460 N N . VAL F 1 199 ? 8.554 93.809 63.940 1.00 55.04 196 VAL F N 1
ATOM 10461 C CA . VAL F 1 199 ? 9.676 93.119 63.326 1.00 52.70 196 VAL F CA 1
ATOM 10462 C C . VAL F 1 199 ? 9.264 91.714 62.860 1.00 51.39 196 VAL F C 1
ATOM 10463 O O . VAL F 1 199 ? 9.361 91.399 61.665 1.00 50.68 196 VAL F O 1
ATOM 10467 N N . MET F 1 200 ? 8.820 90.891 63.814 1.00 49.23 197 MET F N 1
ATOM 10468 C CA . MET F 1 200 ? 8.184 89.596 63.567 1.00 47.36 197 MET F CA 1
ATOM 10469 C C . MET F 1 200 ? 6.988 89.548 64.509 1.00 46.13 197 MET F C 1
ATOM 10470 O O . MET F 1 200 ? 6.920 90.338 65.461 1.00 46.20 197 MET F O 1
ATOM 10475 N N . ASP F 1 201 ? 6.061 88.619 64.276 1.00 44.24 198 ASP F N 1
ATOM 10476 C CA . ASP F 1 201 ? 4.946 88.396 65.214 1.00 42.57 198 ASP F CA 1
ATOM 10477 C C . ASP F 1 201 ? 5.466 88.061 66.597 1.00 40.80 198 ASP F C 1
ATOM 10478 O O . ASP F 1 201 ? 6.598 87.638 66.752 1.00 39.92 198 ASP F O 1
ATOM 10483 N N . THR F 1 202 ? 4.626 88.256 67.603 1.00 40.64 199 THR F N 1
ATOM 10484 C CA . THR F 1 202 ? 5.025 88.104 69.007 1.00 40.29 199 THR F CA 1
ATOM 10485 C C . THR F 1 202 ? 5.715 86.771 69.343 1.00 39.24 199 THR F C 1
ATOM 10486 O O . THR F 1 202 ? 6.833 86.746 69.827 1.00 39.18 199 THR F O 1
ATOM 10490 N N . ALA F 1 203 ? 5.034 85.666 69.093 1.00 39.07 200 ALA F N 1
ATOM 10491 C CA . ALA F 1 203 ? 5.592 84.340 69.335 1.00 37.90 200 ALA F CA 1
ATOM 10492 C C . ALA F 1 203 ? 6.962 84.166 68.677 1.00 37.17 200 ALA F C 1
ATOM 10493 O O . ALA F 1 203 ? 7.911 83.749 69.322 1.00 36.75 200 ALA F O 1
ATOM 10495 N N . ALA F 1 204 ? 7.065 84.503 67.395 1.00 37.18 201 ALA F N 1
ATOM 10496 C CA . ALA F 1 204 ? 8.323 84.329 66.643 1.00 37.60 201 ALA F CA 1
ATOM 10497 C C . ALA F 1 204 ? 9.475 85.156 67.226 1.00 38.27 201 ALA F C 1
ATOM 10498 O O . ALA F 1 204 ? 10.621 84.688 67.322 1.00 38.25 201 ALA F O 1
ATOM 10500 N N . PHE F 1 205 ? 9.160 86.394 67.587 1.00 37.78 202 PHE F N 1
ATOM 10501 C CA . PHE F 1 205 ? 10.112 87.281 68.222 1.00 38.88 202 PHE F CA 1
ATOM 10502 C C . PHE F 1 205 ? 10.491 86.786 69.636 1.00 39.00 202 PHE F C 1
ATOM 10503 O O . PHE F 1 205 ? 11.660 86.840 70.034 1.00 37.74 202 PHE F O 1
ATOM 10511 N N . ALA F 1 206 ? 9.505 86.319 70.394 1.00 39.01 203 ALA F N 1
ATOM 10512 C CA . ALA F 1 206 ? 9.788 85.796 71.732 1.00 40.55 203 ALA F CA 1
ATOM 10513 C C . ALA F 1 206 ? 10.768 84.636 71.628 1.00 41.58 203 ALA F C 1
ATOM 10514 O O . ALA F 1 206 ? 11.711 84.543 72.407 1.00 42.14 203 ALA F O 1
ATOM 10516 N N . LEU F 1 207 ? 10.550 83.766 70.646 1.00 42.53 204 LEU F N 1
ATOM 10517 C CA . LEU F 1 207 ? 11.420 82.617 70.416 1.00 43.46 204 LEU F CA 1
ATOM 10518 C C . LEU F 1 207 ? 12.856 83.091 70.176 1.00 44.13 204 LEU F C 1
ATOM 10519 O O . LEU F 1 207 ? 13.784 82.663 70.867 1.00 44.01 204 LEU F O 1
ATOM 10524 N N . ALA F 1 208 ? 13.030 83.985 69.203 1.00 44.64 205 ALA F N 1
ATOM 10525 C CA . ALA F 1 208 ? 14.354 84.546 68.894 1.00 46.42 205 ALA F CA 1
ATOM 10526 C C . ALA F 1 208 ? 15.023 85.246 70.084 1.00 46.98 205 ALA F C 1
ATOM 10527 O O . ALA F 1 208 ? 16.213 85.052 70.338 1.00 46.58 205 ALA F O 1
ATOM 10529 N N . ARG F 1 209 ? 14.253 86.059 70.804 1.00 48.78 206 ARG F N 1
ATOM 10530 C CA . ARG F 1 209 ? 14.767 86.806 71.955 1.00 50.27 206 ARG F CA 1
ATOM 10531 C C . ARG F 1 209 ? 15.273 85.879 73.061 1.00 50.12 206 ARG F C 1
ATOM 10532 O O . ARG F 1 209 ? 16.337 86.104 73.631 1.00 49.43 206 ARG F O 1
ATOM 10540 N N . ASP F 1 210 ? 14.518 84.824 73.345 1.00 50.73 207 ASP F N 1
ATOM 10541 C CA . ASP F 1 210 ? 14.895 83.883 74.392 1.00 51.27 207 ASP F CA 1
ATOM 10542 C C . ASP F 1 210 ? 16.193 83.112 74.117 1.00 50.88 207 ASP F C 1
ATOM 10543 O O . ASP F 1 210 ? 16.820 82.618 75.044 1.00 49.99 207 ASP F O 1
ATOM 10548 N N . SER F 1 211 ? 16.587 82.994 72.852 1.00 50.43 208 SER F N 1
ATOM 10549 C CA . SER F 1 211 ? 17.899 82.417 72.535 1.00 50.71 208 SER F CA 1
ATOM 10550 C C . SER F 1 211 ? 18.930 83.445 72.062 1.00 50.74 208 SER F C 1
ATOM 10551 O O . SER F 1 211 ? 20.024 83.087 71.629 1.00 50.21 208 SER F O 1
ATOM 10554 N N . ASP F 1 212 ? 18.571 84.717 72.169 1.00 51.07 209 ASP F N 1
ATOM 10555 C CA . ASP F 1 212 ? 19.412 85.808 71.703 1.00 51.97 209 ASP F CA 1
ATOM 10556 C C . ASP F 1 212 ? 19.920 85.545 70.296 1.00 51.10 209 ASP F C 1
ATOM 10557 O O . ASP F 1 212 ? 21.106 85.674 70.017 1.00 51.80 209 ASP F O 1
ATOM 10562 N N . LEU F 1 213 ? 19.003 85.180 69.415 1.00 49.90 210 LEU F N 1
ATOM 10563 C CA . LEU F 1 213 ? 19.300 85.016 68.011 1.00 49.08 210 LEU F CA 1
ATOM 10564 C C . LEU F 1 213 ? 19.564 86.390 67.378 1.00 48.86 210 LEU F C 1
ATOM 10565 O O . LEU F 1 213 ? 18.668 87.226 67.314 1.00 49.32 210 LEU F O 1
ATOM 10570 N N . PRO F 1 214 ? 20.788 86.623 66.886 1.00 48.28 211 PRO F N 1
ATOM 10571 C CA . PRO F 1 214 ? 21.012 87.867 66.163 1.00 47.68 211 PRO F CA 1
ATOM 10572 C C . PRO F 1 214 ? 20.119 87.900 64.919 1.00 47.37 211 PRO F C 1
ATOM 10573 O O . PRO F 1 214 ? 20.031 86.911 64.191 1.00 46.76 211 PRO F O 1
ATOM 10577 N N . LEU F 1 215 ? 19.460 89.032 64.702 1.00 47.63 212 LEU F N 1
ATOM 10578 C CA . LEU F 1 215 ? 18.486 89.215 63.630 1.00 48.29 212 LEU F CA 1
ATOM 10579 C C . LEU F 1 215 ? 18.896 90.325 62.688 1.00 48.54 212 LEU F C 1
ATOM 10580 O O . LEU F 1 215 ? 19.036 91.470 63.131 1.00 48.69 212 LEU F O 1
ATOM 10585 N N . ARG F 1 216 ? 19.042 90.015 61.402 1.00 48.42 213 ARG F N 1
ATOM 10586 C CA . ARG F 1 216 ? 19.273 91.059 60.399 1.00 49.49 213 ARG F CA 1
ATOM 10587 C C . ARG F 1 216 ? 18.078 91.292 59.483 1.00 49.43 213 ARG F C 1
ATOM 10588 O O . ARG F 1 216 ? 17.751 90.446 58.648 1.00 49.07 213 ARG F O 1
ATOM 10596 N N . ILE F 1 217 ? 17.442 92.448 59.642 1.00 49.26 214 ILE F N 1
ATOM 10597 C CA . ILE F 1 217 ? 16.340 92.845 58.782 1.00 49.55 214 ILE F CA 1
ATOM 10598 C C . ILE F 1 217 ? 16.905 93.724 57.677 1.00 49.87 214 ILE F C 1
ATOM 10599 O O . ILE F 1 217 ? 17.493 94.768 57.939 1.00 50.41 214 ILE F O 1
ATOM 10604 N N . PHE F 1 218 ? 16.728 93.308 56.435 1.00 50.30 215 PHE F N 1
ATOM 10605 C CA . PHE F 1 218 ? 17.361 94.000 55.337 1.00 50.93 215 PHE F CA 1
ATOM 10606 C C . PHE F 1 218 ? 16.532 93.754 54.085 1.00 52.52 215 PHE F C 1
ATOM 10607 O O . PHE F 1 218 ? 15.597 92.936 54.112 1.00 52.21 215 PHE F O 1
ATOM 10615 N N . GLY F 1 219 ? 16.855 94.469 53.004 1.00 53.80 216 GLY F N 1
ATOM 10616 C CA . GLY F 1 219 ? 16.252 94.212 51.694 1.00 55.74 216 GLY F CA 1
ATOM 10617 C C . GLY F 1 219 ? 17.272 93.641 50.719 1.00 57.27 216 GLY F C 1
ATOM 10618 O O . GLY F 1 219 ? 18.457 93.965 50.800 1.00 57.76 216 GLY F O 1
ATOM 10619 N N . MET F 1 220 ? 16.828 92.786 49.799 1.00 58.66 217 MET F N 1
ATOM 10620 C CA . MET F 1 220 ? 17.743 92.173 48.825 1.00 59.98 217 MET F CA 1
ATOM 10621 C C . MET F 1 220 ? 17.616 92.768 47.445 1.00 61.47 217 MET F C 1
ATOM 10622 O O . MET F 1 220 ? 17.651 92.034 46.457 1.00 62.12 217 MET F O 1
ATOM 10627 N N . SER F 1 221 ? 17.470 94.085 47.369 1.00 63.00 218 SER F N 1
ATOM 10628 C CA . SER F 1 221 ? 17.265 94.749 46.090 1.00 63.88 218 SER F CA 1
ATOM 10629 C C . SER F 1 221 ? 18.465 94.587 45.173 1.00 64.44 218 SER F C 1
ATOM 10630 O O . SER F 1 221 ? 18.314 94.124 44.043 1.00 64.92 218 SER F O 1
ATOM 10633 N N . GLU F 1 222 ? 19.652 94.964 45.650 1.00 64.76 219 GLU F N 1
ATOM 10634 C CA . GLU F 1 222 ? 20.835 94.975 44.777 1.00 65.04 219 GLU F CA 1
ATOM 10635 C C . GLU F 1 222 ? 21.862 93.871 45.062 1.00 64.10 219 GLU F C 1
ATOM 10636 O O . GLU F 1 222 ? 22.049 93.466 46.211 1.00 64.38 219 GLU F O 1
ATOM 10642 N N . PRO F 1 223 ? 22.527 93.384 44.002 1.00 62.84 220 PRO F N 1
ATOM 10643 C CA . PRO F 1 223 ? 23.416 92.229 44.069 1.00 62.09 220 PRO F CA 1
ATOM 10644 C C . PRO F 1 223 ? 24.595 92.407 45.024 1.00 60.87 220 PRO F C 1
ATOM 10645 O O . PRO F 1 223 ? 25.094 93.515 45.197 1.00 60.88 220 PRO F O 1
ATOM 10649 N N . GLY F 1 224 ? 25.027 91.310 45.636 1.00 59.45 221 GLY F N 1
ATOM 10650 C CA . GLY F 1 224 ? 26.161 91.338 46.545 1.00 58.04 221 GLY F CA 1
ATOM 10651 C C . GLY F 1 224 ? 25.829 91.665 47.992 1.00 56.72 221 GLY F C 1
ATOM 10652 O O . GLY F 1 224 ? 26.704 91.583 48.852 1.00 56.15 221 GLY F O 1
ATOM 10653 N N . VAL F 1 225 ? 24.581 92.043 48.273 1.00 56.26 222 VAL F N 1
ATOM 10654 C CA . VAL F 1 225 ? 24.168 92.293 49.663 1.00 56.56 222 VAL F CA 1
ATOM 10655 C C . VAL F 1 225 ? 24.644 91.173 50.576 1.00 56.74 222 VAL F C 1
ATOM 10656 O O . VAL F 1 225 ? 25.307 91.423 51.578 1.00 57.57 222 VAL F O 1
ATOM 10660 N N . LEU F 1 226 ? 24.311 89.940 50.212 1.00 56.51 223 LEU F N 1
ATOM 10661 C CA . LEU F 1 226 ? 24.623 88.774 51.021 1.00 56.80 223 LEU F CA 1
ATOM 10662 C C . LEU F 1 226 ? 26.107 88.670 51.363 1.00 56.96 223 LEU F C 1
ATOM 10663 O O . LEU F 1 226 ? 26.468 88.518 52.531 1.00 56.94 223 LEU F O 1
ATOM 10668 N N . LEU F 1 227 ? 26.961 88.751 50.344 1.00 57.23 224 LEU F N 1
ATOM 10669 C CA . LEU F 1 227 ? 28.413 88.692 50.542 1.00 57.45 224 LEU F CA 1
ATOM 10670 C C . LEU F 1 227 ? 28.901 89.810 51.455 1.00 57.73 224 LEU F C 1
ATOM 10671 O O . LEU F 1 227 ? 29.722 89.589 52.349 1.00 57.99 224 LEU F O 1
ATOM 10676 N N . ARG F 1 228 ? 28.394 91.013 51.213 1.00 57.84 225 ARG F N 1
ATOM 10677 C CA . ARG F 1 228 ? 28.773 92.181 51.995 1.00 58.15 225 ARG F CA 1
ATOM 10678 C C . ARG F 1 228 ? 28.496 91.972 53.487 1.00 58.04 225 ARG F C 1
ATOM 10679 O O . ARG F 1 228 ? 29.368 92.197 54.324 1.00 58.48 225 ARG F O 1
ATOM 10687 N N . ILE F 1 229 ? 27.282 91.529 53.806 1.00 57.53 226 ILE F N 1
ATOM 10688 C CA . ILE F 1 229 ? 26.895 91.180 55.175 1.00 56.89 226 ILE F CA 1
ATOM 10689 C C . ILE F 1 229 ? 27.840 90.155 55.820 1.00 56.98 226 ILE F C 1
ATOM 10690 O O . ILE F 1 229 ? 28.161 90.249 57.001 1.00 56.48 226 ILE F O 1
ATOM 10695 N N . LEU F 1 230 ? 28.282 89.173 55.042 1.00 57.49 227 LEU F N 1
ATOM 10696 C CA . LEU F 1 230 ? 29.174 88.138 55.563 1.00 58.23 227 LEU F CA 1
ATOM 10697 C C . LEU F 1 230 ? 30.566 88.684 55.881 1.00 58.60 227 LEU F C 1
ATOM 10698 O O . LEU F 1 230 ? 31.273 88.167 56.747 1.00 58.52 227 LEU F O 1
ATOM 10703 N N . HIS F 1 231 ? 30.970 89.731 55.181 1.00 59.27 228 HIS F N 1
ATOM 10704 C CA . HIS F 1 231 ? 32.264 90.317 55.470 1.00 60.11 228 HIS F CA 1
ATOM 10705 C C . HIS F 1 231 ? 32.191 91.383 56.571 1.00 60.49 228 HIS F C 1
ATOM 10706 O O . HIS F 1 231 ? 33.208 91.716 57.185 1.00 60.76 228 HIS F O 1
ATOM 10713 N N . GLY F 1 232 ? 30.992 91.903 56.830 1.00 60.38 229 GLY F N 1
ATOM 10714 C CA . GLY F 1 232 ? 30.769 92.723 58.015 1.00 60.40 229 GLY F CA 1
ATOM 10715 C C . GLY F 1 232 ? 30.077 94.057 57.815 1.00 60.75 229 GLY F C 1
ATOM 10716 O O . GLY F 1 232 ? 30.037 94.874 58.732 1.00 60.75 229 GLY F O 1
ATOM 10717 N N . ALA F 1 233 ? 29.530 94.290 56.626 1.00 60.86 230 ALA F N 1
ATOM 10718 C CA . ALA F 1 233 ? 28.832 95.546 56.342 1.00 60.76 230 ALA F CA 1
ATOM 10719 C C . ALA F 1 233 ? 27.551 95.690 57.163 1.00 60.84 230 ALA F C 1
ATOM 10720 O O . ALA F 1 233 ? 26.814 94.717 57.366 1.00 60.64 230 ALA F O 1
ATOM 10722 N N . GLN F 1 234 ? 27.301 96.910 57.631 1.00 61.13 231 GLN F N 1
ATOM 10723 C CA . GLN F 1 234 ? 26.087 97.243 58.376 1.00 61.01 231 GLN F CA 1
ATOM 10724 C C . GLN F 1 234 ? 24.943 97.534 57.417 1.00 60.58 231 GLN F C 1
ATOM 10725 O O . GLN F 1 234 ? 24.527 98.687 57.255 1.00 60.84 231 GLN F O 1
ATOM 10731 N N . ILE F 1 235 ? 24.447 96.486 56.775 1.00 59.44 232 ILE F N 1
ATOM 10732 C CA . ILE F 1 235 ? 23.277 96.591 55.925 1.00 58.64 232 ILE F CA 1
ATOM 10733 C C . ILE F 1 235 ? 22.030 96.265 56.750 1.00 57.77 232 ILE F C 1
ATOM 10734 O O . ILE F 1 235 ? 22.012 95.302 57.515 1.00 57.72 232 ILE F O 1
ATOM 10739 N N . GLY F 1 236 ? 20.996 97.084 56.609 1.00 56.69 233 GLY F N 1
ATOM 10740 C CA . GLY F 1 236 ? 19.747 96.849 57.314 1.00 55.37 233 GLY F CA 1
ATOM 10741 C C . GLY F 1 236 ? 19.900 97.026 58.810 1.00 54.43 233 GLY F C 1
ATOM 10742 O O . GLY F 1 236 ? 20.862 97.636 59.278 1.00 54.76 233 GLY F O 1
ATOM 10743 N N . THR F 1 237 ? 18.949 96.484 59.563 1.00 53.12 234 THR F N 1
ATOM 10744 C CA . THR F 1 237 ? 18.939 96.637 61.004 1.00 51.84 234 THR F CA 1
ATOM 10745 C C . THR F 1 237 ? 19.341 95.341 61.693 1.00 51.75 234 THR F C 1
ATOM 10746 O O . THR F 1 237 ? 18.779 94.278 61.423 1.00 51.55 234 THR F O 1
ATOM 10750 N N . LEU F 1 238 ? 20.319 95.442 62.585 1.00 51.50 235 LEU F N 1
ATOM 10751 C CA . LEU F 1 238 ? 20.736 94.326 63.411 1.00 51.66 235 LEU F CA 1
ATOM 10752 C C . LEU F 1 238 ? 20.002 94.409 64.746 1.00 52.00 235 LEU F C 1
ATOM 10753 O O . LEU F 1 238 ? 20.131 95.391 65.473 1.00 51.81 235 LEU F O 1
ATOM 10758 N N . VAL F 1 239 ? 19.213 93.381 65.041 1.00 52.44 236 VAL F N 1
ATOM 10759 C CA . VAL F 1 239 ? 18.543 93.240 66.324 1.00 52.37 236 VAL F CA 1
ATOM 10760 C C . VAL F 1 239 ? 19.215 92.132 67.132 1.00 53.49 236 VAL F C 1
ATOM 10761 O O . VAL F 1 239 ? 19.306 90.996 66.676 1.00 53.82 236 VAL F O 1
ATOM 10765 N N . GLN F 1 240 ? 19.702 92.473 68.320 1.00 55.19 237 GLN F N 1
ATOM 10766 C CA . GLN F 1 240 ? 20.254 91.496 69.262 1.00 57.54 237 GLN F CA 1
ATOM 10767 C C . GLN F 1 240 ? 20.659 92.161 70.569 1.00 57.93 237 GLN F C 1
ATOM 10768 O O . GLN F 1 240 ? 20.879 93.366 70.615 1.00 58.26 237 GLN F O 1
ATOM 10774 N N . GLY F 1 241 ? 20.752 91.373 71.633 1.00 59.26 238 GLY F N 1
ATOM 10775 C CA . GLY F 1 241 ? 21.087 91.911 72.951 1.00 60.37 238 GLY F CA 1
ATOM 10776 C C . GLY F 1 241 ? 19.888 92.168 73.850 1.00 61.58 238 GLY F C 1
ATOM 10777 O O . GLY F 1 241 ? 18.746 92.203 73.398 1.00 61.07 238 GLY F O 1
ATOM 10778 N N . ARG F 1 242 ? 20.164 92.347 75.137 1.00 63.71 239 ARG F N 1
ATOM 10779 C CA . ARG F 1 242 ? 19.142 92.664 76.121 1.00 65.71 239 ARG F CA 1
ATOM 10780 C C . ARG F 1 242 ? 19.357 94.085 76.620 1.00 66.55 239 ARG F C 1
ATOM 10781 O O . ARG F 1 242 ? 20.456 94.427 77.043 1.00 66.66 239 ARG F O 1
ATOM 10789 N N . SER F 1 243 ? 18.314 94.911 76.573 1.00 68.33 240 SER F N 1
ATOM 10790 C CA . SER F 1 243 ? 18.421 96.303 77.008 1.00 69.42 240 SER F CA 1
ATOM 10791 C C . SER F 1 243 ? 18.542 96.427 78.523 1.00 70.24 240 SER F C 1
ATOM 10792 O O . SER F 1 243 ? 19.654 96.459 79.056 1.00 70.96 240 SER F O 1
#

Organism: Xanthomonas campestris pv. campestris (strain ATCC 33913 / DSM 3586 / NCPPB 528 / LMG 568 / P 25) (NCBI:txid190485)

CATH classification: 3.40.1160.10

Foldseek 3Di:
DAELVLFPWAEEEEEEEQVCQQPPHQADGDPVSLLLVLVLVVVQLVNRHLYEYFYWQDRHQDDCVRVPPDDDQQVSLVVRLVSRLVVLVVSCVSNVVVPAAEFEEELDDDPPSHHHDDLVVQLVCSVVSYYYYYTSANVGGPDDSLQSQLVNCVSNVTLEYEYADPDFAWWLDDCVVPVPIDHALEEELVRCVVSVTCDDPPNSSVSCNVSQRKYFYGHPPDRPPSVCVRSPDSTYYIYGDHD/DLAFPWAEEEEEEEQCQQQPPHQADGDLVSLLLVLVQVVVQLVSRHQYEYFYWQDRHQDDCVRVPPDDDQQSNLVSRLVSRLVVLQVSCVSNVVVVAAEAEEECDDDPPSHHHDDLVVSLVCSVVSHYYYYTSANVGGPDDSLQSRLVSCLSNVGQAYEYADQAFAWWLPDVPPDPPIDHAQEEELARCVVSVTDDDDPVSSVSCNVSQHKYAYGHPPDRCPVVVVRRPDRIYYIYGHHD/DFPWAEEEEEEEQVQQQPPHQADGDVVSLLQVLVLQVVCLVVRHLYEYFYWQDRHQDDCVRPVVDDPQQRNLVSRLVSRLVVLQVSCVSNVVVVAAEAEEECDDDPPSHHHDDLVVQLVCSVVSYYYYYTSFNVGGPDDSLQSQLVNCVSNVGQEYEYADDAFAWWPDPCVVPVPIDAALEEELVRCVVSVTDDDPPVSSVSCNVSQHKYGYGHPPDRPPSVVVRVPDRIYYIYGHDD/DALFPFAEEEEEEEQCQQVPPHQADGDLVRLLLVLVLVVVQLVSRHLYEYFYWQDRHQDDCVRVNPPDDQQSNLVSRLVRRLVVLLVSCVSNVVVVAAEAEAECDDDPPSHHHDDLVVSLVCSVVSYYYYYTSFNVGTPDHSLLSSLVNCVSSVGQEYEYADPDFAQWQDDCVVPVPIGHALEEELVRCVVVVGCDDPPVSSVSCNVSFHWYFYGHPPDRPPVVCVRSPDSIYYIYGDHD/DWPWAEEEEEEAACCQQPPHQADGDLVSLLLVLVLVVVQLVVNHQYEYHYWQDRHCDDCVRDPPPDDQFVSLVVGLVSRLVVQQVSCVSNVVVVAAEAEEECDDDPPSHHHDDLVVQLVCSVVSYYYYYTSFNVGGPDDSLLSRLVNCVSNVTQEYEYADPAFAWWPDDVPPDPDTDHDQEEELVRCVVVVTDDDDPNSSVSCQVSQHWYFYGHDDDRCVVVVVGVPDRIHYIYGDD/DFPWAEEEEEEEQVCQQPPHQADGDPVSLLLVLVLQVVLLVVRHLYEYFYWQDRHCDDCVRCNDVDDQQNNLVVRQVSRLVVLLVSCVSNVVVPAAEFEEECDDDPPSHHHDDLVVQLVQSVVSYYYYYTSFNVGTPDDSLLSSLVNCVSNVTQEYEYADPAFAWWLDDCVVDPVIDHALEDELVRCVVSVTCDDDDNSSVSCQVSQHWYFYGHDPDPPPSVCVRVPDSTYYIYGDDD

Radius of gyration: 33.38 Å; Cα contacts (8 Å, |Δi|>4): 3177; chains: 6; bounding box: 81×111×93 Å

InterPro domains:
  IPR001048 Aspartate/glutamate/uridylate kinase [PF00696] (8-215)
  IPR011817 Uridylate kinase [PIRSF005650] (3-238)
  IPR015963 Uridylate kinase, bacteria [MF_01220_B] (4-237)
  IPR015963 Uridylate kinase, bacteria [TIGR02075] (6-237)
  IPR015963 Uridylate kinase, bacteria [cd04254] (7-236)
  IPR036393 Acetylglutamate kinase-like superfamily [G3DSA:3.40.1160.10] (1-239)
  IPR036393 Acetylglutamate kinase-like superfamily [SSF53633] (5-236)

Solvent-accessible surface area: 55045 Å² total

Secondary structure (P-SEA, 3-state):
ccccccccccbbbbbbccccccccccccccaaaaaaaaaaaaaaaaaccbbbbbbbccccccccccccccccaaaaaaaaaaaaaaaaaaaaaaaaaabbbbbbbbccccccccccccaaaaaaaaaabbbbbbccccccccccaaaaaaaaaaaacccbbbbbccccccccccccccccbbbbccccaaaaaaaccccccaaaaaaaaaaccbbbbbcccccaaaaaaaacccccbbbbbcc/cccccccbbbbbbccccccccccccccaaaaaaaaaaaaaaaaaccbbbbbbbccccccccccccccccaaaaaaaaaaaaaaaaaaaaaaaaaabbbbbbbbccccccccccccaaaaaaaaaabbbbbbccccccccccaaaaaaaaaaaacccbbbbbcccccccccccccccbbbbbccccaaaaaaaccccccaaaaaaaaaabbbbbbbbccccaaaaaaaacccccbbbbbcc/cccccbbbbbbccccccccccccccaaaaaaaaaaaaaaaaaccbbbbbbbccccccccccccccccaaaaaaaaaaaaaaaaaaaaaaaaaabbbbbbbbccccccccccccaaaaaaaaaabbbbbbccccccccccaaaaaaaaaaaacccbbbbbccccccccccccccccbbbbccccaaaaaaaccccccaaaaaaaaaabbbbbbbcccccaaaaaaaacccccbbbbbcc/cccccccbbbbbbccccccccccccccaaaaaaaaaaaaaaaaaccbbbbbbbccccccccccccccccaaaaaaaaaaaaaaaaaaaaaaaaaabbbbbbbbccccccccccccaaaaaaaaaabbbbbbccccccccccaaaaaaaaaaaacccbbbbbccccccccccccccccbbbbccccaaaaaaaccccccaaaaaaaaaaccbbbbbcccccaaaaaaaacccccbbbbbcc/cccccbbbbbbccccccccccccccaaaaaaaaaaaaaaaaabbbbbbbbbcccccccccccccccaaaaaaaaaaaaaaaaaaaaaaaaaaabbbbbbbcccccccccccccaaaaaaaaaabbbbbbccccccccccaaaaaaaaaaaacccbbbbbcccccccccccccccbbbbcccccaaaaaaaccccccaaaaaaaaaaccbbbbbccccccaaaaaaacccccbbbbcc/cccccbbbbbbccccccccccccccaaaaaaaaaaaaaaaaaccbbbbbbbccccccccccccccccaaaaaaaaaaaaaaaaaaaaaaaaaabbbbbbbbccccccccccccaaaaaaaaaacbbbbbccccccccccaaaaaaaaaaaaccccbbbbccccccccccccccccbbbbccccaaaaaaaccccccaaaaaaaaaaccbbbbbbccccaaaaaaaacccccbbbbccc

Sequence (1436 aa):
SNAMSELSYRRILLKLSGEALMGDGDYGIDPKVINRLAHEVIEAQQAGAQVALVIGGGNIFRGAGLAASGMDRVTGDHMGMLATVINALAMQDALEKLGAKVRVMSAIKINDVCEDFIRRRAIRHLEKGRIAIFAAGTGNPFFTTDSGAALRAIEIGADLLLKATKVDGVYDKDPKKHSDAVRYDSLTYDEVIMQGLEVMDTAAFALARDSDLPLRIFGMSEPGVLLRILHGAQIGTLVQGRSMSELSYRRILLKLSGEALMGDGDYGIDPKVINRLAHEVIEAQQAGAQVALVIGGGNIFRGAGLAASGMDRVTGDHMGMLATVINALAMQDALEKLGAKVRVMSAIKINDVCEDFIRRRAIRHLEKGRIAIFAAGTGNPFFTTDSGAALRAIEIGADLLLKATKVDGVYDKDPKKHSDAVRYDSLTYDEVIMQGLEVMDTAAFALARDSDLPLRIFGMSEPGVLLRILHGAQIGTLVQGRSELSYRRILLKLSGEALMGDGDYGIDPKVINRLAHEVIEAQQAGAQVALVIGGGNIFRGAGLAASGMDRVTGDHMGMLATVINALAMQDALEKLGAKVRVMSAIKINDVCEDFIRRRAIRHLEKGRIAIFAAGTGNPFFTTDSGAALRAIEIGADLLLKATKVDGVYDKDPKKHSDAVRYDSLTYDEVIMQGLEVMDTAAFALARDSDLPLRIFGMSEPGVLLRILHGAQIGTLVQGRSMSELSYRRILLKLSGEALMGDGDYGIDPKVINRLAHEVIEAQQAGAQVALVIGGGNIFRGAGLAASGMDRVTGDHMGMLATVINALAMQDALEKLGAKVRVMSAIKINDVCEDFIRRRAIRHLEKGRIAIFAAGTGNPFFTTDSGAALRAIEIGADLLLKATKVDGVYDKDPKKHSDAVRYDSLTYDEVIMQGLEVMDTAAFALARDSDLPLRIFGMSEPGVLLRILHGAQIGTLVQGRSELSYRRILLKLSGEALMGDGDYGIDPKVINRLAHEVIEAQQAGAQVALVIGGGNIFRGAGLAASGMDRVTGDHMGMLATVINALAMQDALEKLGAKVRVMSAIKINDVCEDFIRRRAIRHLEKGRIAIFAAGTGNPFFTTDSGAALRAIEIGADLLLKATKVDGVYDKDPKKHSDAVRYDSLTYDEVIMQGLEVMDTAAFALARDSDLPLRIFGMSEPGVLLRILHGAQIGTLVQGRELSYRRILLKLSGEALMGDGDYGIDPKVINRLAHEVIEAQQAGAQVALVIGGGNIFRGAGLAASGMDRVTGDHMGMLATVINALAMQDALEKLGAKVRVMSAIKINDVCEDFIRRRAIRHLEKGRIAIFAAGTGNPFFTTDSGAALRAIEIGADLLLKATKVDGVYDKDPKKHSDAVRYDSLTYDEVIMQGLEVMDTAAFALARDSDLPLRIFGMSEPGVLLRILHGAQIGTLVQGRS

B-factor: mean 46.42, std 11.21, range [21.45, 138.7]